Protein AF-0000000082580366 (afdb_homodimer)

Solvent-accessible surface area (backbone atoms only — not comparable to full-atom values): 41865 Å² total; per-residue (Å²): 128,85,72,83,56,50,36,91,82,82,45,85,49,39,70,76,28,39,69,46,73,71,41,41,62,80,38,43,42,49,57,52,48,48,53,41,66,76,30,74,81,52,41,62,34,44,25,29,49,98,80,37,29,71,76,24,22,39,44,43,58,66,50,45,62,44,51,72,36,92,59,24,64,63,44,41,71,34,72,93,58,31,52,48,36,58,82,58,56,37,89,53,13,65,39,53,67,83,49,51,69,69,55,42,35,43,37,29,50,75,54,60,41,63,51,31,36,39,25,20,56,96,63,21,65,41,29,45,45,45,27,48,56,49,34,45,52,48,32,51,48,51,54,52,51,54,52,52,51,54,53,36,52,52,52,50,51,53,52,48,53,53,49,51,51,53,49,52,51,50,29,51,50,35,42,52,50,17,51,52,34,37,52,49,15,53,54,39,33,52,49,18,51,50,40,33,53,38,27,52,51,38,39,50,35,32,51,51,35,36,52,37,34,52,49,39,47,53,39,40,52,52,42,52,53,43,42,53,51,41,49,52,40,35,52,52,37,41,52,37,38,53,52,38,47,51,43,37,51,53,35,44,54,45,40,54,52,37,48,52,36,42,51,52,36,54,52,43,40,50,49,42,34,49,47,20,54,48,42,28,50,53,18,52,51,40,33,51,53,17,58,73,52,48,84,82,13,52,70,46,35,52,51,20,51,49,45,27,53,51,20,51,50,39,35,53,42,35,53,51,39,53,53,36,43,52,49,39,50,52,44,43,52,51,40,43,54,37,37,54,52,40,48,53,38,40,53,51,39,45,53,37,36,50,52,40,49,54,40,45,53,53,43,52,52,40,44,50,51,39,48,52,38,34,53,51,34,41,51,34,26,52,49,36,43,53,42,30,52,51,41,34,52,52,19,54,51,37,37,52,46,16,54,52,34,37,50,51,17,50,50,36,40,53,49,22,52,49,51,54,50,52,50,52,52,49,53,51,52,58,69,74,85,128,86,71,84,56,50,36,91,85,83,44,84,49,38,71,76,30,40,69,47,74,73,41,41,62,81,38,46,43,49,57,51,48,48,53,42,65,77,30,74,81,52,41,62,34,43,24,29,51,99,80,35,30,70,76,25,22,40,44,43,58,67,48,45,61,43,50,71,35,91,60,24,64,61,44,42,69,34,73,94,58,31,52,47,37,58,81,56,56,36,87,56,13,65,40,54,66,83,50,51,68,69,55,43,33,45,36,30,50,77,53,60,41,65,50,33,36,38,24,21,57,97,65,22,64,42,30,45,44,46,27,46,57,50,36,46,52,48,31,52,48,51,55,53,50,54,52,51,51,55,54,34,52,51,53,51,50,52,52,49,51,53,49,51,53,53,50,50,51,50,30,48,50,35,40,53,51,17,51,51,35,38,51,49,15,54,52,40,32,51,48,17,51,50,40,33,53,40,28,50,52,37,39,50,33,33,50,51,36,39,52,36,34,52,50,39,47,53,39,41,52,51,44,52,53,45,44,53,50,40,49,52,40,35,53,51,38,42,52,36,37,52,52,37,47,52,42,37,51,52,36,44,54,44,40,54,52,38,47,51,37,42,50,50,36,54,54,44,40,51,50,43,34,50,46,21,52,49,43,29,49,52,18,51,51,41,34,52,55,17,58,74,52,48,81,80,13,54,70,47,34,53,51,19,50,50,44,26,53,52,21,52,50,39,34,52,42,33,52,52,39,54,53,36,43,51,50,39,48,54,44,43,52,50,39,43,54,37,37,54,52,39,48,53,38,40,52,51,39,44,52,37,35,51,50,41,48,55,40,44,55,53,42,52,52,40,43,51,52,39,48,52,37,33,54,52,36,43,52,33,28,52,50,35,45,53,40,29,52,52,42,34,51,51,19,54,52,37,37,52,47,16,54,51,35,37,51,51,17,50,52,36,41,53,49,23,53,50,50,54,49,51,50,52,52,51,53,51,52,57,71,74,85

Secondary structure (DSSP, 8-state):
----PPPTTS-S--TTTBS--EE-TTSBHHHHHHHHHH-TT--EEEEE-TTS-EEEEEEHHHHHHHHTSTTHHHHHH-TTT--BGGGG-B---EEETTS-HHHHHHHHHHTT-SSEEEEEETTEEEEEEEHHHHHHHHHHHHHHHHHHHHHHHHHHHHHHHHHHHHHHHHHHHHHHHHHHHHHHHHHHHHHHHHHHHHHHHHHHHHHHHHHHHHHHHHHHHHHHHHHHHHHHHHHHHHHHHHHHHHHHHHHHHHHHHHHHHHHHHHHHHHHHHHHHHHHHHHHHHHHHHHHHTGGGGHHHHHHHHHHHHHHHHHHHHHHHHHHHHHHHHHHHHHHHHHHHHHHHHHHHHHHHHHHHHHHHHHHHHHHHHHHHHHHHHHHHHHHHHHHHHHHHHHHHHHHHHHHHHHHHHHHHHHHHHHHHHHHHHHHHHHHH-/----PPPTTS-S--TTTBS--EE-TTSBHHHHHHHHHH-TT--EEEEE-TTS-EEEEEEHHHHHHHHTSTTHHHHHH-TTT--BGGGG-B---EEETTS-HHHHHHHHHHTT-SSEEEEEETTEEEEEEEHHHHHHHHHHHHHHHHHHHHHHHHHHHHHHHHHHHHHHHHHHHHHHHHHHHHHHHHHHHHHHHHHHHHHHHHHHHHHHHHHHHHHHHHHHHHHHHHHHHHHHHHHHHHHHHHHHHHHHHHHHHHHHHHHHHHHHHHHHHHHHHHHHHHHHHHHHHHHHHHHHTGGGGHHHHHHHHHHHHHHHHHHHHHHHHHHHHHHHHHHHHHHHHHHHHHHHHHHHHHHHHHHHHHHHHHHHHHHHHHHHHHHHHHHHHHHHHHHHHHHHHHHHHHHHHHHHHHHHHHHHHHHHHHHHHHHHHHHHHHHH-

Foldseek 3Di:
DDDQDQDPPPQSDDPDQFPDDADEQQDFLVVVQVSCVVDVLDFWHFYADPVQATPAIAGPVLSVVQVPPPCSVVQCPPPVRRDGCNVRGDHFFEDESPDDLVVVVVSCVVRVHDFWHFYDHPRHTTGTDGVVSNVVVVVVVVVVVVVVVVVVVVVVVVVLVVVLVVLLVVLVVLLVVLVVLLVVLVVLLVVLVVLLVVLVVLLVVLVVLLVVLVVLLVVLVVLLVVLVVLLVVLVVLLVVLVVLLVVLVVLLVVLVVQLVVLVVLLVVLVVQLVVLVVQLVVLVVQLVVLVVVPPVSPVSNVVSVVSNVVSVVSNVVSVVVNVVSVVSNVVSVVVSVVSVVSNVVSVVSNVVSVVSNVVSVVSNVVSVVSNVVSVVSSVVSVVSNVVSVVSSVVSVVSNVVSVVSNVVSVVSNVVSVVSSVVSVVVVVVVVVD/DDDQDQDPPPQSDDPDQFPDAAAEQQDFLVVVVVSCVVDVLDFWHFYADPVQAGPAIAGPVVSVVQVVPPCSVVQCPPPVRRDGCNVRGDHAFEDESPDDLVVVVVSCVVRVHDFWHFYDHPRHTTGTDGVVSNVVVVVVVVVVVVVVVVVVVVVVVVVLVVVLVVLLVVLVVLLVVLVVLLVVLVVLLVVLVVLLVVLVVLLVVLVVLLVVLVVLLVVLVVLLVVLVVLLVVLVVLLVVLVVLLVVLVVLLVVLVVQLVVLVVLLVVLVVQLVVLVVQLVVLVVQLVVLVVVPPVSPVSNVVSVVSNVVSVVSNVVSVVVNVVSVVSNVVSVVVSVVSVVSNVVSVVSNVVSVVSNVVSVVSNVVSVVSNVVSVVSSVVSVVSNVVSVVSSVVSVVSNVVSVVSNVVSVVSNVVSVVSSVVSVVVVVVVVVD

Organism: NCBI:txid68569

pLDDT: mean 87.56, std 10.37, range [31.95, 98.19]

Nearest PDB structures (foldseek):
  3ja6-assembly1_I  TM=5.878E-01  e=4.444E-10  Escherichia coli
  8bx8-assembly1_B  TM=5.494E-01  e=5.301E-03  Tetrahymena thermophila
  7k5b-assembly1_B  TM=5.494E-01  e=5.301E-03  Tetrahymena thermophila
  5nnv-assembly1_A  TM=3.875E-01  e=7.327E-03  Bacillus subtilis subsp. subtilis str. 168
  6h2f-assembly1_I  TM=3.857E-01  e=1.587E-01  Aeromonas hydrophila subsp. hydrophila AL09-71

InterPro domains:
  IPR000644 CBS domain [PS51371] (13-75)
  IPR004089 Methyl-accepting chemotaxis protein (MCP) signalling domain [PF00015] (233-394)
  IPR004089 Methyl-accepting chemotaxis protein (MCP) signalling domain [PS50111] (177-406)
  IPR004089 Methyl-accepting chemotaxis protein (MCP) signalling domain [SM00283] (173-427)
  IPR004090 Chemotaxis methyl-accepting receptor [PR00260] (194-223)
  IPR004090 Chemotaxis methyl-accepting receptor [PR00260] (271-298)
  IPR004090 Chemotaxis methyl-accepting receptor [PR00260] (300-329)
  IPR046342 CBS domain superfamily [SSF54631] (19-110)

Radius of gyration: 83.17 Å; Cα contacts (8 Å, |Δi|>4): 1215; chains: 2; bounding box: 39×251×128 Å

Structure (mmCIF, N/CA/C/O backbone):
data_AF-0000000082580366-model_v1
#
loop_
_entity.id
_entity.type
_entity.pdbx_description
1 polymer 'Methyl-accepting chemotaxis protein'
#
loop_
_atom_site.group_PDB
_atom_site.id
_atom_site.type_symbol
_atom_site.label_atom_id
_atom_site.label_alt_id
_atom_site.label_comp_id
_atom_site.label_asym_id
_atom_site.label_entity_id
_atom_site.label_seq_id
_atom_site.pdbx_PDB_ins_code
_atom_site.Cartn_x
_atom_site.Cartn_y
_atom_site.Cartn_z
_atom_site.occupancy
_atom_site.B_iso_or_equiv
_atom_site.auth_seq_id
_atom_site.auth_comp_id
_atom_site.auth_asym_id
_atom_site.auth_atom_id
_atom_site.pdbx_PDB_model_num
ATOM 1 N N . MET A 1 1 ? 9.812 87.25 52.281 1 31.95 1 MET A N 1
ATOM 2 C CA . MET A 1 1 ? 9.312 86.625 51.062 1 31.95 1 MET A CA 1
ATOM 3 C C . MET A 1 1 ? 8.68 85.25 51.375 1 31.95 1 MET A C 1
ATOM 5 O O . MET A 1 1 ? 9.367 84.312 51.812 1 31.95 1 MET A O 1
ATOM 9 N N . ALA A 1 2 ? 7.469 85.25 51.719 1 40.5 2 ALA A N 1
ATOM 10 C CA . ALA A 1 2 ? 6.949 84.062 52.406 1 40.5 2 ALA A CA 1
ATOM 11 C C . ALA A 1 2 ? 7 82.875 51.469 1 40.5 2 ALA A C 1
ATOM 13 O O . ALA A 1 2 ? 6.73 83 50.281 1 40.5 2 ALA A O 1
ATOM 14 N N . ASP A 1 3 ? 7.773 81.875 51.781 1 36.34 3 ASP A N 1
ATOM 15 C CA . ASP A 1 3 ? 8.094 80.562 51.188 1 36.34 3 ASP A CA 1
ATOM 16 C C . ASP A 1 3 ? 6.832 79.812 50.812 1 36.34 3 ASP A C 1
ATOM 18 O O . ASP A 1 3 ? 5.949 79.562 51.625 1 36.34 3 ASP A O 1
ATOM 22 N N . PRO A 1 4 ? 6.461 79.812 49.594 1 43.59 4 PRO A N 1
ATOM 23 C CA . PRO A 1 4 ? 5.246 79.125 49.094 1 43.59 4 PRO A CA 1
ATOM 24 C C . PRO A 1 4 ? 5.199 77.625 49.5 1 43.59 4 PRO A C 1
ATOM 26 O O . PRO A 1 4 ? 4.477 76.875 48.875 1 43.59 4 PRO A O 1
ATOM 29 N N . SER A 1 5 ? 6.16 77.25 50.281 1 42.69 5 SER A N 1
ATOM 30 C CA . SER A 1 5 ? 6.238 75.812 50.562 1 42.69 5 SER A CA 1
ATOM 31 C C . SER A 1 5 ? 4.98 75.312 51.25 1 42.69 5 SER A C 1
ATOM 33 O O . SER A 1 5 ? 4.434 75.938 52.125 1 42.69 5 SER A O 1
ATOM 35 N N . PRO A 1 6 ? 4.383 74.188 50.625 1 45.28 6 PRO A N 1
ATOM 36 C CA . PRO A 1 6 ? 3.186 73.625 51.25 1 45.28 6 PRO A CA 1
ATOM 37 C C . PRO A 1 6 ? 3.346 73.438 52.75 1 45.28 6 PRO A C 1
ATOM 39 O O . PRO A 1 6 ? 4.465 73.25 53.25 1 45.28 6 PRO A O 1
ATOM 42 N N . ALA A 1 7 ? 2.488 73.875 53.406 1 47.66 7 ALA A N 1
ATOM 43 C CA . ALA A 1 7 ? 2.518 73.562 54.844 1 47.66 7 ALA A CA 1
ATOM 44 C C . ALA A 1 7 ? 2.705 72.062 55.062 1 47.66 7 ALA A C 1
ATOM 46 O O . ALA A 1 7 ? 2.312 71.25 54.219 1 47.66 7 ALA A O 1
ATOM 47 N N . PRO A 1 8 ? 3.488 71.625 55.844 1 42.88 8 PRO A N 1
ATOM 48 C CA . PRO A 1 8 ? 3.973 70.25 56.031 1 42.88 8 PRO A CA 1
ATOM 49 C C . PRO A 1 8 ? 2.846 69.188 56.062 1 42.88 8 PRO A C 1
ATOM 51 O O . PRO A 1 8 ? 3.102 68 55.938 1 42.88 8 PRO A O 1
ATOM 54 N N . GLY A 1 9 ? 1.505 69.562 56.344 1 41.97 9 GLY A N 1
ATOM 55 C CA . GLY A 1 9 ? 0.44 68.625 56.656 1 41.97 9 GLY A CA 1
ATOM 56 C C . GLY A 1 9 ? -0.508 68.375 55.531 1 41.97 9 GLY A C 1
ATOM 57 O O . GLY A 1 9 ? -1.631 67.875 55.719 1 41.97 9 GLY A O 1
ATOM 58 N N . GLY A 1 10 ? -0.151 68.062 54.188 1 47.34 10 GLY A N 1
ATOM 59 C CA . GLY A 1 10 ? -0.823 67.625 52.969 1 47.34 10 GLY A CA 1
ATOM 60 C C . GLY A 1 10 ? -1.481 68.75 52.219 1 47.34 10 GLY A C 1
ATOM 61 O O . GLY A 1 10 ? -2.115 68.562 51.188 1 47.34 10 GLY A O 1
ATOM 62 N N . THR A 1 11 ? -1.849 69.812 52.875 1 58.03 11 THR A N 1
ATOM 63 C CA . THR A 1 11 ? -2.631 70.875 52.219 1 58.03 11 THR A CA 1
ATOM 64 C C . THR A 1 11 ? -1.725 71.812 51.406 1 58.03 11 THR A C 1
ATOM 66 O O . THR A 1 11 ? -0.578 72 51.781 1 58.03 11 THR A O 1
ATOM 69 N N . TRP A 1 12 ? -1.909 71.875 50.156 1 65.19 12 TRP A N 1
ATOM 70 C CA . TRP A 1 12 ? -1.216 72.812 49.281 1 65.19 12 TRP A CA 1
ATOM 71 C C . TRP A 1 12 ? -1.374 74.25 49.781 1 65.19 12 TRP A C 1
ATOM 73 O O . TRP A 1 12 ? -0.834 75.188 49.156 1 65.19 12 TRP A O 1
ATOM 83 N N . LEU A 1 13 ? -1.923 74.375 50.938 1 77 13 LEU A N 1
ATOM 84 C CA . LEU A 1 13 ? -2.188 75.688 51.469 1 77 13 LEU A CA 1
ATOM 85 C C . LEU A 1 13 ? -1.105 76.125 52.438 1 77 13 LEU A C 1
ATOM 87 O O . LEU A 1 13 ? -0.626 75.312 53.25 1 77 13 LEU A O 1
ATOM 91 N N . THR A 1 14 ? -0.746 77.375 52.406 1 77.06 14 THR A N 1
ATOM 92 C CA . THR A 1 14 ? 0.197 77.875 53.375 1 77.06 14 THR A CA 1
ATOM 93 C C . THR A 1 14 ? -0.518 78.312 54.656 1 77.06 14 THR A C 1
ATOM 95 O O . THR A 1 14 ? -1.744 78.438 54.688 1 77.06 14 THR A O 1
ATOM 98 N N . GLU A 1 15 ? 0.179 78.5 55.719 1 77.12 15 GLU A N 1
ATOM 99 C CA . GLU A 1 15 ? -0.381 78.875 57.031 1 77.12 15 GLU A CA 1
ATOM 100 C C . GLU A 1 15 ? -1.103 80.25 56.906 1 77.12 15 GLU A C 1
ATOM 102 O O . GLU A 1 15 ? -2.125 80.438 57.562 1 77.12 15 GLU A O 1
ATOM 107 N N . ARG A 1 16 ? -0.584 81.062 56.156 1 77.31 16 ARG A N 1
ATOM 108 C CA . ARG A 1 16 ? -1.169 82.438 56 1 77.31 16 ARG A CA 1
ATOM 109 C C . ARG A 1 16 ? -2.523 82.312 55.312 1 77.31 16 ARG A C 1
ATOM 111 O O . ARG A 1 16 ? -3.395 83.188 55.531 1 77.31 16 ARG A O 1
ATOM 118 N N . GLU A 1 17 ? -2.594 81.438 54.5 1 85 17 GLU A N 1
ATOM 119 C CA . GLU A 1 17 ? -3.834 81.25 53.75 1 85 17 GLU A CA 1
ATOM 120 C C . GLU A 1 17 ? -4.906 80.562 54.594 1 85 17 GLU A C 1
ATOM 122 O O . GLU A 1 17 ? -6.102 80.75 54.375 1 85 17 GLU A O 1
ATOM 127 N N . LEU A 1 18 ? -4.41 79.875 55.531 1 87.56 18 LEU A N 1
ATOM 128 C CA . LEU A 1 18 ? -5.32 79.25 56.469 1 87.56 18 LEU A CA 1
ATOM 129 C C . LEU A 1 18 ? -5.785 80.188 57.531 1 87.56 18 LEU A C 1
ATOM 131 O O . LEU A 1 18 ? -4.996 81 58.031 1 87.56 18 LEU A O 1
ATOM 135 N N . ASN A 1 19 ? -6.977 80.125 57.812 1 84.44 19 ASN A N 1
ATOM 136 C CA . ASN A 1 19 ? -7.57 81 58.844 1 84.44 19 ASN A CA 1
ATOM 137 C C . ASN A 1 19 ? -7.387 82.5 58.5 1 84.44 19 ASN A C 1
ATOM 139 O O . ASN A 1 19 ? -6.809 83.25 59.281 1 84.44 19 ASN A O 1
ATOM 143 N N . PRO A 1 20 ? -7.852 82.875 57.375 1 89.31 20 PRO A N 1
ATOM 144 C CA . PRO A 1 20 ? -7.695 84.25 56.906 1 89.31 20 PRO A CA 1
ATOM 145 C C . PRO A 1 20 ? -8.492 85.25 57.719 1 89.31 20 PRO A C 1
ATOM 147 O O . PRO A 1 20 ? -9.398 84.875 58.469 1 89.31 20 PRO A O 1
ATOM 150 N N . PRO A 1 21 ? -8.039 86.5 57.625 1 92.06 21 PRO A N 1
ATOM 151 C CA . PRO A 1 21 ? -8.906 87.5 58.25 1 92.06 21 PRO A CA 1
ATOM 152 C C . PRO A 1 21 ? -10.297 87.562 57.625 1 92.06 21 PRO A C 1
ATOM 154 O O . PRO A 1 21 ? -10.453 87.375 56.406 1 92.06 21 PRO A O 1
ATOM 157 N N . LEU A 1 22 ? -11.305 87.75 58.5 1 94.25 22 LEU A N 1
ATOM 158 C CA . LEU A 1 22 ? -12.703 87.75 58.094 1 94.25 22 LEU A CA 1
ATOM 159 C C . LEU A 1 22 ? -13.391 89.062 58.469 1 94.25 22 LEU A C 1
ATOM 161 O O . LEU A 1 22 ? -12.969 89.688 59.438 1 94.25 22 LEU A O 1
ATOM 165 N N . LEU A 1 23 ? -14.266 89.375 57.656 1 94.81 23 LEU A N 1
ATOM 166 C CA . LEU A 1 23 ? -15.109 90.5 57.969 1 94.81 23 LEU A CA 1
ATOM 167 C C . LEU A 1 23 ? -16.578 90.125 58 1 94.81 23 LEU A C 1
ATOM 169 O O . LEU A 1 23 ? -16.953 89.062 57.406 1 94.81 23 LEU A O 1
ATOM 173 N N . THR A 1 24 ? -17.344 90.812 58.719 1 93.81 24 THR A N 1
ATOM 174 C CA . THR A 1 24 ? -18.797 90.688 58.688 1 93.81 24 THR A CA 1
ATOM 175 C C . THR A 1 24 ? -19.469 91.875 58 1 93.81 24 THR A C 1
ATOM 177 O O . THR A 1 24 ? -18.812 92.875 57.719 1 93.81 24 THR A O 1
ATOM 180 N N . LEU A 1 25 ? -20.703 91.812 57.781 1 91.19 25 LEU A N 1
ATOM 181 C CA . LEU A 1 25 ? -21.438 92.875 57.094 1 91.19 25 LEU A CA 1
ATOM 182 C C . LEU A 1 25 ? -21.516 94.125 57.938 1 91.19 25 LEU A C 1
ATOM 184 O O . LEU A 1 25 ? -21.781 95.188 57.406 1 91.19 25 LEU A O 1
ATOM 188 N N . THR A 1 26 ? -21.203 93.938 59.219 1 87.5 26 THR A N 1
ATOM 189 C CA . THR A 1 26 ? -21.328 95.062 60.125 1 87.5 26 THR A CA 1
ATOM 190 C C . THR A 1 26 ? -19.984 95.75 60.281 1 87.5 26 THR A C 1
ATOM 192 O O . THR A 1 26 ? -19.922 96.875 60.875 1 87.5 26 THR A O 1
ATOM 195 N N . ASP A 1 27 ? -19.031 95.188 59.812 1 90.5 27 ASP A N 1
ATOM 196 C CA . ASP A 1 27 ? -17.719 95.812 59.906 1 90.5 27 ASP A CA 1
ATOM 197 C C . ASP A 1 27 ? -17.641 97.062 59.031 1 90.5 27 ASP A C 1
ATOM 199 O O . ASP A 1 27 ? -18.422 97.25 58.094 1 90.5 27 ASP A O 1
ATOM 203 N N . THR A 1 28 ? -16.781 98 59.375 1 86.19 28 THR A N 1
ATOM 204 C CA . THR A 1 28 ? -16.625 99.25 58.656 1 86.19 28 THR A CA 1
ATOM 205 C C . THR A 1 28 ? -15.578 99.125 57.562 1 86.19 28 THR A C 1
ATOM 207 O O . THR A 1 28 ? -14.742 98.188 57.594 1 86.19 28 THR A O 1
ATOM 210 N N . MET A 1 29 ? -15.609 100 56.656 1 87.12 29 MET A N 1
ATOM 211 C CA . MET A 1 29 ? -14.633 100 55.594 1 87.12 29 MET A CA 1
ATOM 212 C C . MET A 1 29 ? -13.242 100.375 56.094 1 87.12 29 MET A C 1
ATOM 214 O O . MET A 1 29 ? -12.234 99.938 55.531 1 87.12 29 MET A O 1
ATOM 218 N N . TRP A 1 30 ? -13.227 100.938 57.188 1 82.75 30 TRP A N 1
ATOM 219 C CA . TRP A 1 30 ? -11.938 101.312 57.812 1 82.75 30 TRP A CA 1
ATOM 220 C C . TRP A 1 30 ? -11.227 100 58.281 1 82.75 30 TRP A C 1
ATOM 222 O O . TRP A 1 30 ? -10.016 99.875 58.094 1 82.75 30 TRP A O 1
ATOM 232 N N . ARG A 1 31 ? -12.016 99.188 58.812 1 88.12 31 ARG A N 1
ATOM 233 C CA . ARG A 1 31 ? -11.438 97.938 59.25 1 88.12 31 ARG A CA 1
ATOM 234 C C . ARG A 1 31 ? -10.898 97.125 58.062 1 88.12 31 ARG A C 1
ATOM 236 O O . ARG A 1 31 ? -9.828 96.562 58.125 1 88.12 31 ARG A O 1
ATOM 243 N N . ALA A 1 32 ? -11.68 97.188 57.062 1 89.31 32 ALA A N 1
ATOM 244 C CA . ALA A 1 32 ? -11.219 96.562 55.812 1 89.31 32 ALA A CA 1
ATOM 245 C C . ALA A 1 32 ? -9.922 97.188 55.312 1 89.31 32 ALA A C 1
ATOM 247 O O . ALA A 1 32 ? -8.984 96.438 54.969 1 89.31 32 ALA A O 1
ATOM 248 N N . ALA A 1 33 ? -9.852 98.375 55.281 1 84 33 ALA A N 1
ATOM 249 C CA . ALA A 1 33 ? -8.664 99.125 54.812 1 84 33 ALA A CA 1
ATOM 250 C C . ALA A 1 33 ? -7.457 98.75 55.688 1 84 33 ALA A C 1
ATOM 252 O O . ALA A 1 33 ? -6.34 98.625 55.188 1 84 33 ALA A O 1
ATOM 253 N N . GLU A 1 34 ? -7.711 98.625 56.906 1 86 34 GLU A N 1
ATOM 254 C CA . GLU A 1 34 ? -6.633 98.25 57.844 1 86 34 GLU A CA 1
ATOM 255 C C . GLU A 1 34 ? -6.098 96.875 57.531 1 86 34 GLU A C 1
ATOM 257 O O . GLU A 1 34 ? -4.883 96.625 57.562 1 86 34 GLU A O 1
ATOM 262 N N . LEU A 1 35 ? -7.012 96.125 57.281 1 89 35 LEU A N 1
ATOM 263 C CA . LEU A 1 35 ? -6.602 94.75 57 1 89 35 LEU A CA 1
ATOM 264 C C . LEU A 1 35 ? -5.734 94.688 55.719 1 89 35 LEU A C 1
ATOM 266 O O . LEU A 1 35 ? -4.684 94.062 55.719 1 89 35 LEU A O 1
ATOM 270 N N . PHE A 1 36 ? -6.16 95.375 54.719 1 87.75 36 PHE A N 1
ATOM 271 C CA . PHE A 1 36 ? -5.414 95.375 53.469 1 87.75 36 PHE A CA 1
ATOM 272 C C . PHE A 1 36 ? -4.102 96.125 53.625 1 87.75 36 PHE A C 1
ATOM 274 O O . PHE A 1 36 ? -3.109 95.812 52.969 1 87.75 36 PHE A O 1
ATOM 281 N N . GLY A 1 37 ? -4.086 97 54.469 1 80.38 37 GLY A N 1
ATOM 282 C CA . GLY A 1 37 ? -2.879 97.812 54.719 1 80.38 37 GLY A CA 1
ATOM 283 C C . GLY A 1 37 ? -1.826 97 55.469 1 80.38 37 GLY A C 1
ATOM 284 O O . GLY A 1 37 ? -0.627 97.188 55.25 1 80.38 37 GLY A O 1
ATOM 285 N N . ASN A 1 38 ? -2.268 96.125 56.344 1 84.06 38 ASN A N 1
ATOM 286 C CA . ASN A 1 38 ? -1.361 95.375 57.219 1 84.06 38 ASN A CA 1
ATOM 287 C C . ASN A 1 38 ? -0.669 94.25 56.438 1 84.06 38 ASN A C 1
ATOM 289 O O . ASN A 1 38 ? 0.418 93.812 56.812 1 84.06 38 ASN A O 1
ATOM 293 N N . ASP A 1 39 ? -1.327 93.938 55.406 1 84.69 39 ASP A N 1
ATOM 294 C CA . ASP A 1 39 ? -0.772 92.812 54.625 1 84.69 39 ASP A CA 1
ATOM 295 C C . ASP A 1 39 ? -0.813 93.125 53.125 1 84.69 39 ASP A C 1
ATOM 297 O O . ASP A 1 39 ? -1.855 93 52.5 1 84.69 39 ASP A O 1
ATOM 301 N N . PRO A 1 40 ? 0.337 93.438 52.594 1 80.38 40 PRO A N 1
ATOM 302 C CA . PRO A 1 40 ? 0.379 93.812 51.188 1 80.38 40 PRO A CA 1
ATOM 303 C C . PRO A 1 40 ? 0.025 92.625 50.219 1 80.38 40 PRO A C 1
ATOM 305 O O . PRO A 1 40 ? -0.285 92.875 49.062 1 80.38 40 PRO A O 1
ATOM 308 N N . GLU A 1 41 ? -0.017 91.5 50.719 1 82.38 41 GLU A N 1
ATOM 309 C CA . GLU A 1 41 ? -0.307 90.375 49.875 1 82.38 41 GLU A CA 1
ATOM 310 C C . GLU A 1 41 ? -1.79 90 49.906 1 82.38 41 GLU A C 1
ATOM 312 O O . GLU A 1 41 ? -2.266 89.188 49.094 1 82.38 41 GLU A O 1
ATOM 317 N N . LEU A 1 42 ? -2.467 90.562 50.844 1 87.62 42 LEU A N 1
ATOM 318 C CA . LEU A 1 42 ? -3.895 90.312 50.969 1 87.62 42 LEU A CA 1
ATOM 319 C C . LEU A 1 42 ? -4.684 91 49.844 1 87.62 42 LEU A C 1
ATOM 321 O O . LEU A 1 42 ? -4.57 92.188 49.656 1 87.62 42 LEU A O 1
ATOM 325 N N . ARG A 1 43 ? -5.406 90.125 49.062 1 90.19 43 ARG A N 1
ATOM 326 C CA . ARG A 1 43 ? -6.121 90.688 47.938 1 90.19 43 ARG A CA 1
ATOM 327 C C . ARG A 1 43 ? -7.629 90.625 48.125 1 90.19 43 ARG A C 1
ATOM 329 O O . ARG A 1 43 ? -8.398 91.25 47.438 1 90.19 43 ARG A O 1
ATOM 336 N N . LEU A 1 44 ? -7.996 89.75 48.938 1 93.12 44 LEU A N 1
ATOM 337 C CA . LEU A 1 44 ? -9.414 89.562 49.25 1 93.12 44 LEU A CA 1
ATOM 338 C C . LEU A 1 44 ? -9.641 89.25 50.719 1 93.12 44 LEU A C 1
ATOM 340 O O . LEU A 1 44 ? -8.766 88.688 51.344 1 93.12 44 LEU A O 1
ATOM 344 N N . VAL A 1 45 ? -10.727 89.688 51.25 1 94.81 45 VAL A N 1
ATOM 345 C CA . VAL A 1 45 ? -11.18 89.312 52.562 1 94.81 45 VAL A CA 1
ATOM 346 C C . VAL A 1 45 ? -12.602 88.812 52.5 1 94.81 45 VAL A C 1
ATOM 348 O O . VAL A 1 45 ? -13.508 89.438 52 1 94.81 45 VAL A O 1
ATOM 351 N N . ALA A 1 46 ? -12.742 87.625 53.031 1 96.31 46 ALA A N 1
ATOM 352 C CA . ALA A 1 46 ? -14.047 87 52.969 1 96.31 46 ALA A CA 1
ATOM 353 C C . ALA A 1 46 ? -15.016 87.625 53.969 1 96.31 46 ALA A C 1
ATOM 355 O O . ALA A 1 46 ? -14.625 88 55.094 1 96.31 46 ALA A O 1
ATOM 356 N N . ILE A 1 47 ? -16.188 87.812 53.469 1 96.56 47 ILE A N 1
ATOM 357 C CA . ILE A 1 47 ? -17.281 88.25 54.344 1 96.56 47 ILE A CA 1
ATOM 358 C C . ILE A 1 47 ? -18.109 87.062 54.75 1 96.56 47 ILE A C 1
ATOM 360 O O . ILE A 1 47 ? -18.547 86.25 53.938 1 96.56 47 ILE A O 1
ATOM 364 N N . VAL A 1 48 ? -18.266 86.938 56.031 1 96.38 48 VAL A N 1
ATOM 365 C CA . VAL A 1 48 ? -18.938 85.75 56.5 1 96.38 48 VAL A CA 1
ATOM 366 C C . VAL A 1 48 ? -20.188 86.125 57.281 1 96.38 48 VAL A C 1
ATOM 368 O O . VAL A 1 48 ? -20.297 87.25 57.781 1 96.38 48 VAL A O 1
ATOM 371 N N . ASP A 1 49 ? -21.047 85.188 57.312 1 94.44 49 ASP A N 1
ATOM 372 C CA . ASP A 1 49 ? -22.219 85.375 58.156 1 94.44 49 ASP A CA 1
ATOM 373 C C . ASP A 1 49 ? -21.953 84.875 59.594 1 94.44 49 ASP A C 1
ATOM 375 O O . ASP A 1 49 ? -20.797 84.625 59.938 1 94.44 49 ASP A O 1
ATOM 379 N N . GLU A 1 50 ? -23.031 84.875 60.438 1 91.62 50 GLU A N 1
ATOM 380 C CA . GLU A 1 50 ? -22.906 84.5 61.844 1 91.62 50 GLU A CA 1
ATOM 381 C C . GLU A 1 50 ? -22.438 83.062 62 1 91.62 50 GLU A C 1
ATOM 383 O O . GLU A 1 50 ? -21.859 82.75 63.031 1 91.62 50 GLU A O 1
ATOM 388 N N . ARG A 1 51 ? -22.625 82.25 61.031 1 93.38 51 ARG A N 1
ATOM 389 C CA . ARG A 1 51 ? -22.25 80.875 61.125 1 93.38 51 ARG A CA 1
ATOM 390 C C . ARG A 1 51 ? -20.906 80.625 60.438 1 93.38 51 ARG A C 1
ATOM 392 O O . ARG A 1 51 ? -20.484 79.438 60.281 1 93.38 51 ARG A O 1
ATOM 399 N N . GLY A 1 52 ? -20.297 81.562 59.875 1 92.81 52 GLY A N 1
ATOM 400 C CA . GLY A 1 52 ? -18.984 81.438 59.25 1 92.81 52 GLY A CA 1
ATOM 401 C C . GLY A 1 52 ? -19.094 81.062 57.75 1 92.81 52 GLY A C 1
ATOM 402 O O . GLY A 1 52 ? -18.109 80.625 57.156 1 92.81 52 GLY A O 1
ATOM 403 N N . ARG A 1 53 ? -20.328 81.188 57.312 1 95.75 53 ARG A N 1
ATOM 404 C CA . ARG A 1 53 ? -20.516 80.875 55.906 1 95.75 53 ARG A CA 1
ATOM 405 C C . ARG A 1 53 ? -20.172 82.125 55.031 1 95.75 53 ARG A C 1
ATOM 407 O O . ARG A 1 53 ? -20.469 83.25 55.406 1 95.75 53 ARG A O 1
ATOM 414 N N . PRO A 1 54 ? -19.5 81.75 53.875 1 95.81 54 PRO A N 1
ATOM 415 C CA . PRO A 1 54 ? -19.094 82.875 53.031 1 95.81 54 PRO A CA 1
ATOM 416 C C . PRO A 1 54 ? -20.281 83.562 52.344 1 95.81 54 PRO A C 1
ATOM 418 O O . PRO A 1 54 ? -21.156 82.875 51.812 1 95.81 54 PRO A O 1
ATOM 421 N N . LEU A 1 55 ? -20.328 84.875 52.375 1 94.88 55 LEU A N 1
ATOM 422 C CA . LEU A 1 55 ? -21.344 85.688 51.75 1 94.88 55 LEU A CA 1
ATOM 423 C C . LEU A 1 55 ? -20.766 86.438 50.531 1 94.88 55 LEU A C 1
ATOM 425 O O . LEU A 1 55 ? -21.516 86.938 49.688 1 94.88 55 LEU A O 1
ATOM 429 N N . GLY A 1 56 ? -19.609 86.375 50.469 1 95 56 GLY A N 1
ATOM 430 C CA . GLY A 1 56 ? -18.844 87.125 49.438 1 95 56 GLY A CA 1
ATOM 431 C C . GLY A 1 56 ? -17.5 87.562 49.938 1 95 56 GLY A C 1
ATOM 432 O O . GLY A 1 56 ? -16.938 87 50.906 1 95 56 GLY A O 1
ATOM 433 N N . ALA A 1 57 ? -16.938 88.562 49.219 1 96 57 ALA A N 1
ATOM 434 C CA . ALA A 1 57 ? -15.633 89.062 49.625 1 96 57 ALA A CA 1
ATOM 435 C C . ALA A 1 57 ? -15.531 90.562 49.312 1 96 57 ALA A C 1
ATOM 437 O O . ALA A 1 57 ? -16.297 91.062 48.5 1 96 57 ALA A O 1
ATOM 438 N N . ILE A 1 58 ? -14.719 91.25 50.031 1 93.75 58 ILE A N 1
ATOM 439 C CA . ILE A 1 58 ? -14.258 92.562 49.656 1 93.75 58 ILE A CA 1
ATOM 440 C C . ILE A 1 58 ? -12.859 92.5 49.031 1 93.75 58 ILE A C 1
ATOM 442 O O . ILE A 1 58 ? -12 91.75 49.562 1 93.75 58 ILE A O 1
ATOM 446 N N . PHE A 1 59 ? -12.734 93.188 47.969 1 91.94 59 PHE A N 1
ATOM 447 C CA . PHE A 1 59 ? -11.461 93.125 47.281 1 91.94 59 PHE A CA 1
ATOM 448 C C . PHE A 1 59 ? -10.617 94.375 47.562 1 91.94 59 PHE A C 1
ATOM 450 O O . PHE A 1 59 ? -11.164 95.5 47.781 1 91.94 59 PHE A O 1
ATOM 457 N N . GLU A 1 60 ? -9.414 94.062 47.531 1 88.38 60 GLU A N 1
ATOM 458 C CA . GLU A 1 60 ? -8.477 95.125 47.781 1 88.38 60 GLU A CA 1
ATOM 459 C C . GLU A 1 60 ? -8.68 96.312 46.781 1 88.38 60 GLU A C 1
ATOM 461 O O . GLU A 1 60 ? -8.609 97.438 47.125 1 88.38 60 GLU A O 1
ATOM 466 N N . LYS A 1 61 ? -8.977 96.062 45.531 1 84.19 61 LYS A N 1
ATOM 467 C CA . LYS A 1 61 ? -9.125 97.062 44.469 1 84.19 61 LYS A CA 1
ATOM 468 C C . LYS A 1 61 ? -10.289 98 44.781 1 84.19 61 LYS A C 1
ATOM 470 O O . LYS A 1 61 ? -10.258 99.188 44.406 1 84.19 61 LYS A O 1
ATOM 475 N N . ASP A 1 62 ? -11.227 97.5 45.438 1 82.88 62 ASP A N 1
ATOM 476 C CA . ASP A 1 62 ? -12.383 98.312 45.781 1 82.88 62 ASP A CA 1
ATOM 477 C C . ASP A 1 62 ? -12.039 99.25 46.906 1 82.88 62 ASP A C 1
ATOM 479 O O . ASP A 1 62 ? -12.539 100.375 46.938 1 82.88 62 ASP A O 1
ATOM 483 N N . VAL A 1 63 ? -11.18 98.812 47.75 1 80.44 63 VAL A N 1
ATOM 484 C CA . VAL A 1 63 ? -10.758 99.688 48.875 1 80.44 63 VAL A CA 1
ATOM 485 C C . VAL A 1 63 ? -9.727 100.688 48.406 1 80.44 63 VAL A C 1
ATOM 487 O O . VAL A 1 63 ? -9.734 101.875 48.844 1 80.44 63 VAL A O 1
ATOM 490 N N . ARG A 1 64 ? -8.953 100.25 47.5 1 77.94 64 ARG A N 1
ATOM 491 C CA . ARG A 1 64 ? -7.941 101.125 46.938 1 77.94 64 ARG A CA 1
ATOM 492 C C . ARG A 1 64 ? -8.578 102.375 46.312 1 77.94 64 ARG A C 1
ATOM 494 O O . ARG A 1 64 ? -8.062 103.5 46.438 1 77.94 64 ARG A O 1
ATOM 501 N N . ARG A 1 65 ? -9.57 102.188 45.656 1 74.38 65 ARG A N 1
ATOM 502 C CA . ARG A 1 65 ? -10.258 103.25 45 1 74.38 65 ARG A CA 1
ATOM 503 C C . ARG A 1 65 ? -10.695 104.375 46 1 74.38 65 ARG A C 1
ATOM 505 O O . ARG A 1 65 ? -10.672 105.562 45.688 1 74.38 65 ARG A O 1
ATOM 512 N N . LEU A 1 66 ? -10.883 103.875 47.094 1 71.56 66 LEU A N 1
ATOM 513 C CA . LEU A 1 66 ? -11.336 104.812 48.125 1 71.56 66 LEU A CA 1
ATOM 514 C C . LEU A 1 66 ? -10.156 105.5 48.75 1 71.56 66 LEU A C 1
ATOM 516 O O . LEU A 1 66 ? -10.273 106.688 49.094 1 71.56 66 LEU A O 1
ATOM 520 N N . LEU A 1 67 ? -9.07 104.875 48.781 1 70 67 LEU A N 1
ATOM 521 C CA . LEU A 1 67 ? -7.898 105.438 49.438 1 70 67 LEU A CA 1
ATOM 522 C C . LEU A 1 67 ? -7.18 106.438 48.5 1 70 67 LEU A C 1
ATOM 524 O O . LEU A 1 67 ? -6.434 107.312 48.969 1 70 67 LEU A O 1
ATOM 528 N N . LEU A 1 68 ? -7.359 106.25 47.219 1 65.75 68 LEU A N 1
ATOM 529 C CA . LEU A 1 68 ? -6.703 107.125 46.25 1 65.75 68 LEU A CA 1
ATOM 530 C C . LEU A 1 68 ? -7.406 108.438 46.156 1 65.75 68 LEU A C 1
ATOM 532 O O . LEU A 1 68 ? -6.859 109.438 45.594 1 65.75 68 LEU A O 1
ATOM 536 N N . ASN A 1 69 ? -8.492 108.562 46.812 1 62.72 69 ASN A N 1
ATOM 537 C CA . ASN A 1 69 ? -9.18 109.812 46.906 1 62.72 69 ASN A CA 1
ATOM 538 C C . ASN A 1 69 ? -8.57 110.688 48 1 62.72 69 ASN A C 1
ATOM 540 O O . ASN A 1 69 ? -8.344 110.25 49.125 1 62.72 69 ASN A O 1
ATOM 544 N N . PRO A 1 70 ? -7.969 111.875 47.688 1 61.47 70 PRO A N 1
ATOM 545 C CA . PRO A 1 70 ? -7.301 112.75 48.656 1 61.47 70 PRO A CA 1
ATOM 546 C C . PRO A 1 70 ? -8.086 112.875 49.969 1 61.47 70 PRO A C 1
ATOM 548 O O . PRO A 1 70 ? -7.5 113.125 51 1 61.47 70 PRO A O 1
ATOM 551 N N . PHE A 1 71 ? -9.406 112.812 49.844 1 61.66 71 PHE A N 1
ATOM 552 C CA . PHE A 1 71 ? -10.227 113 51.031 1 61.66 71 PHE A CA 1
ATOM 553 C C . PHE A 1 71 ? -10.617 111.625 51.594 1 61.66 71 PHE A C 1
ATOM 555 O O . PHE A 1 71 ? -11.445 111.5 52.5 1 61.66 71 PHE A O 1
ATOM 562 N N . GLY A 1 72 ? -10.102 110.625 51.094 1 59.66 72 GLY A N 1
ATOM 563 C CA . GLY A 1 72 ? -10.531 109.25 51.375 1 59.66 72 GLY A CA 1
ATOM 564 C C . GLY A 1 72 ? -10.281 108.875 52.812 1 59.66 72 GLY A C 1
ATOM 565 O O . GLY A 1 72 ? -11.156 108.25 53.438 1 59.66 72 GLY A O 1
ATOM 566 N N . HIS A 1 73 ? -9.203 109.188 53.25 1 61.84 73 HIS A N 1
ATOM 567 C CA . HIS A 1 73 ? -8.891 108.812 54.625 1 61.84 73 HIS A CA 1
ATOM 568 C C . HIS A 1 73 ? -9.875 109.5 55.594 1 61.84 73 HIS A C 1
ATOM 570 O O . HIS A 1 73 ? -10.328 108.875 56.531 1 61.84 73 HIS A O 1
ATOM 576 N N . ALA A 1 74 ? -10.094 110.688 55.25 1 60.28 74 ALA A N 1
ATOM 577 C CA . ALA A 1 74 ? -11 111.438 56.125 1 60.28 74 ALA A CA 1
ATOM 578 C C . ALA A 1 74 ? -12.422 110.875 56 1 60.28 74 ALA A C 1
ATOM 580 O O . ALA A 1 74 ? -13.141 110.812 57 1 60.28 74 ALA A O 1
ATOM 581 N N . LEU A 1 75 ? -12.82 110.5 54.906 1 60.44 75 LEU A N 1
ATOM 582 C CA . LEU A 1 75 ? -14.172 110 54.688 1 60.44 75 LEU A CA 1
ATOM 583 C C . LEU A 1 75 ? -14.375 108.625 55.312 1 60.44 75 LEU A C 1
ATOM 585 O O . LEU A 1 75 ? -15.453 108.375 55.812 1 60.44 75 LEU A O 1
ATOM 589 N N . MET A 1 76 ? -13.32 107.938 55.438 1 59.03 76 MET A N 1
ATOM 590 C CA . MET A 1 76 ? -13.438 106.625 55.906 1 59.03 76 MET A CA 1
ATOM 591 C C . MET A 1 76 ? -13.492 106.562 57.438 1 59.03 76 MET A C 1
ATOM 593 O O . MET A 1 76 ? -14.086 105.688 58.031 1 59.03 76 MET A O 1
ATOM 597 N N . ARG A 1 77 ? -12.891 107.625 58.156 1 60.09 77 ARG A N 1
ATOM 598 C CA . ARG A 1 77 ? -12.852 107.688 59.625 1 60.09 77 ARG A CA 1
ATOM 599 C C . ARG A 1 77 ? -14.125 108.312 60.188 1 60.09 77 ARG A C 1
ATOM 601 O O . ARG A 1 77 ? -14.422 108.188 61.375 1 60.09 77 ARG A O 1
ATOM 608 N N . ASN A 1 78 ? -14.766 109 59.281 1 56.91 78 ASN A N 1
ATOM 609 C CA . ASN A 1 78 ? -15.992 109.625 59.75 1 56.91 78 ASN A CA 1
ATOM 610 C C . ASN A 1 78 ? -17.125 108.625 59.875 1 56.91 78 ASN A C 1
ATOM 612 O O . ASN A 1 78 ? -17.531 108.062 58.875 1 56.91 78 ASN A O 1
ATOM 616 N N . PRO A 1 79 ? -17.484 108.25 61 1 55.69 79 PRO A N 1
ATOM 617 C CA . PRO A 1 79 ? -18.516 107.25 61.281 1 55.69 79 PRO A CA 1
ATOM 618 C C . PRO A 1 79 ? -19.797 107.5 60.469 1 55.69 79 PRO A C 1
ATOM 620 O O . PRO A 1 79 ? -20.5 106.562 60.156 1 55.69 79 PRO A O 1
ATOM 623 N N . SER A 1 80 ? -20.219 108.688 60.344 1 54.06 80 SER A N 1
ATOM 624 C CA . SER A 1 80 ? -21.453 109 59.656 1 54.06 80 SER A CA 1
ATOM 625 C C . SER A 1 80 ? -21.359 108.625 58.156 1 54.06 80 SER A C 1
ATOM 627 O O . SER A 1 80 ? -22.391 108.5 57.5 1 54.06 80 SER A O 1
ATOM 629 N N . TYR A 1 81 ? -20.266 108.625 57.625 1 52.53 81 TYR A N 1
ATOM 630 C CA . TYR A 1 81 ? -20.047 108.312 56.219 1 52.53 81 TYR A CA 1
ATOM 631 C C . TYR A 1 81 ? -19.312 107 56.031 1 52.53 81 TYR A C 1
ATOM 633 O O . TYR A 1 81 ? -19.125 106.562 54.906 1 52.53 81 TYR A O 1
ATOM 641 N N . GLY A 1 82 ? -18.75 106.625 56.969 1 57.03 82 GLY A N 1
ATOM 642 C CA . GLY A 1 82 ? -18.047 105.312 56.844 1 57.03 82 GLY A CA 1
ATOM 643 C C . GLY A 1 82 ? -18.922 104.188 56.312 1 57.03 82 GLY A C 1
ATOM 644 O O . GLY A 1 82 ? -19.797 103.75 57.031 1 57.03 82 GLY A O 1
ATOM 645 N N . ALA A 1 83 ? -19.031 104.062 55.094 1 62.69 83 ALA A N 1
ATOM 646 C CA . ALA A 1 83 ? -19.922 103.125 54.375 1 62.69 83 ALA A CA 1
ATOM 647 C C . ALA A 1 83 ? -19.672 101.688 54.844 1 62.69 83 ALA A C 1
ATOM 649 O O . ALA A 1 83 ? -18.531 101.312 55.125 1 62.69 83 ALA A O 1
ATOM 650 N N . ALA A 1 84 ? -20.672 101.125 55.25 1 76.75 84 ALA A N 1
ATOM 651 C CA . ALA A 1 84 ? -20.719 99.688 55.594 1 76.75 84 ALA A CA 1
ATOM 652 C C . ALA A 1 84 ? -20.125 98.812 54.5 1 76.75 84 ALA A C 1
ATOM 654 O O . ALA A 1 84 ? -20.281 99.125 53.312 1 76.75 84 ALA A O 1
ATOM 655 N N . VAL A 1 85 ? -19.219 97.812 54.969 1 85.31 85 VAL A N 1
ATOM 656 C CA . VAL A 1 85 ? -18.594 96.875 54.031 1 85.31 85 VAL A CA 1
ATOM 657 C C . VAL A 1 85 ? -19.656 96.25 53.156 1 85.31 85 VAL A C 1
ATOM 659 O O . VAL A 1 85 ? -19.375 95.875 52.031 1 85.31 85 VAL A O 1
ATOM 662 N N . SER A 1 86 ? -20.906 96.312 53.562 1 86.5 86 SER A N 1
ATOM 663 C CA . SER A 1 86 ? -22.016 95.688 52.875 1 86.5 86 SER A CA 1
ATOM 664 C C . SER A 1 86 ? -22.219 96.25 51.469 1 86.5 86 SER A C 1
ATOM 666 O O . SER A 1 86 ? -22.672 95.5 50.562 1 86.5 86 SER A O 1
ATOM 668 N N . ARG A 1 87 ? -21.859 97.375 51.188 1 85.25 87 ARG A N 1
ATOM 669 C CA . ARG A 1 87 ? -22.078 98.062 49.906 1 85.25 87 ARG A CA 1
ATOM 670 C C . ARG A 1 87 ? -21.016 97.625 48.906 1 85.25 87 ARG A C 1
ATOM 672 O O . ARG A 1 87 ? -21.188 97.812 47.688 1 85.25 87 ARG A O 1
ATOM 679 N N . TYR A 1 88 ? -20 97 49.438 1 87.75 88 TYR A N 1
ATOM 680 C CA . TYR A 1 88 ? -18.875 96.75 48.562 1 87.75 88 TYR A CA 1
ATOM 681 C C . TYR A 1 88 ? -18.641 95.25 48.469 1 87.75 88 TYR A C 1
ATOM 683 O O . TYR A 1 88 ? -17.609 94.812 47.938 1 87.75 88 TYR A O 1
ATOM 691 N N . VAL A 1 89 ? -19.562 94.5 49 1 91.56 89 VAL A N 1
ATOM 692 C CA . VAL A 1 89 ? -19.422 93.062 48.938 1 91.56 89 VAL A CA 1
ATOM 693 C C . VAL A 1 89 ? -19.609 92.562 47.5 1 91.56 89 VAL A C 1
ATOM 695 O O . VAL A 1 89 ? -20.562 92.938 46.812 1 91.56 89 VAL A O 1
ATOM 698 N N . ARG A 1 90 ? -18.672 91.688 46.969 1 92.56 90 ARG A N 1
ATOM 699 C CA . ARG A 1 90 ? -18.75 91.125 45.625 1 92.56 90 ARG A CA 1
ATOM 700 C C . ARG A 1 90 ? -18.75 89.625 45.688 1 92.56 90 ARG A C 1
ATOM 702 O O . ARG A 1 90 ? -18.312 89 46.656 1 92.56 90 ARG A O 1
ATOM 709 N N . ALA A 1 91 ? -19.234 89.062 44.594 1 92.81 91 ALA A N 1
ATOM 710 C CA . ALA A 1 91 ? -19.219 87.625 44.5 1 92.81 91 ALA A CA 1
ATOM 711 C C . ALA A 1 91 ? -17.781 87.125 44.344 1 92.81 91 ALA A C 1
ATOM 713 O O . ALA A 1 91 ? -16.953 87.75 43.656 1 92.81 91 ALA A O 1
ATOM 714 N N . CYS A 1 92 ? -17.453 86.125 45.062 1 94.44 92 CYS A N 1
ATOM 715 C CA . CYS A 1 92 ? -16.156 85.438 45.031 1 94.44 92 CYS A CA 1
ATOM 716 C C . CYS A 1 92 ? -16.312 83.938 44.875 1 94.44 92 CYS A C 1
ATOM 718 O O . CYS A 1 92 ? -17.188 83.312 45.531 1 94.44 92 CYS A O 1
ATOM 720 N N . PRO A 1 93 ? -15.469 83.438 44.031 1 94.38 93 PRO A N 1
ATOM 721 C CA . PRO A 1 93 ? -15.547 81.938 43.875 1 94.38 93 PRO A CA 1
ATOM 722 C C . PRO A 1 93 ? -15.297 81.188 45.156 1 94.38 93 PRO A C 1
ATOM 724 O O . PRO A 1 93 ? -14.43 81.625 45.969 1 94.38 93 PRO A O 1
ATOM 727 N N . VAL A 1 94 ? -16.141 80.062 45.406 1 94.5 94 VAL A N 1
ATOM 728 C CA . VAL A 1 94 ? -16.031 79.25 46.594 1 94.5 94 VAL A CA 1
ATOM 729 C C . VAL A 1 94 ? -15.859 77.75 46.188 1 94.5 94 VAL A C 1
ATOM 731 O O . VAL A 1 94 ? -16.5 77.312 45.25 1 94.5 94 VAL A O 1
ATOM 734 N N . ALA A 1 95 ? -14.922 77.188 46.844 1 92.62 95 ALA A N 1
ATOM 735 C CA . ALA A 1 95 ? -14.727 75.75 46.625 1 92.62 95 ALA A CA 1
ATOM 736 C C . ALA A 1 95 ? -14.469 75 47.938 1 92.62 95 ALA A C 1
ATOM 738 O O . ALA A 1 95 ? -14.148 75.625 48.969 1 92.62 95 ALA A O 1
ATOM 739 N N . GLU A 1 96 ? -14.641 73.688 47.844 1 92.19 96 GLU A N 1
ATOM 740 C CA . GLU A 1 96 ? -14.344 72.875 49.031 1 92.19 96 GLU A CA 1
ATOM 741 C C . GLU A 1 96 ? -12.844 72.625 49.156 1 92.19 96 GLU A C 1
ATOM 743 O O . GLU A 1 96 ? -12.172 72.375 48.156 1 92.19 96 GLU A O 1
ATOM 748 N N . MET A 1 97 ? -12.422 72.688 50.312 1 87.5 97 MET A N 1
ATOM 749 C CA . MET A 1 97 ? -11 72.438 50.594 1 87.5 97 MET A CA 1
ATOM 750 C C . MET A 1 97 ? -10.547 71.062 50.125 1 87.5 97 MET A C 1
ATOM 752 O O . MET A 1 97 ? -9.359 70.875 49.844 1 87.5 97 MET A O 1
ATOM 756 N N . THR A 1 98 ? -11.492 70.25 50.031 1 86.56 98 THR A N 1
ATOM 757 C CA . THR A 1 98 ? -11.164 68.875 49.656 1 86.56 98 THR A CA 1
ATOM 758 C C . THR A 1 98 ? -11.148 68.688 48.125 1 86.56 98 THR A C 1
ATOM 760 O O . THR A 1 98 ? -10.75 67.625 47.625 1 86.56 98 THR A O 1
ATOM 763 N N . ASP A 1 99 ? -11.578 69.75 47.406 1 87.12 99 ASP A N 1
ATOM 764 C CA . ASP A 1 99 ? -11.586 69.625 45.938 1 87.12 99 ASP A CA 1
ATOM 765 C C . ASP A 1 99 ? -10.164 69.562 45.406 1 87.12 99 ASP A C 1
ATOM 767 O O . ASP A 1 99 ? -9.234 70.125 45.969 1 87.12 99 ASP A O 1
ATOM 771 N N . ASP A 1 100 ? -10.023 68.75 44.438 1 83.81 100 ASP A N 1
ATOM 772 C CA . ASP A 1 100 ? -8.711 68.75 43.812 1 83.81 100 ASP A CA 1
ATOM 773 C C . ASP A 1 100 ? -8.5 70 42.969 1 83.81 100 ASP A C 1
ATOM 775 O O . ASP A 1 100 ? -9.422 70.812 42.812 1 83.81 100 ASP A O 1
ATOM 779 N N . LEU A 1 101 ? -7.301 70.188 42.562 1 82.94 101 LEU A N 1
ATOM 780 C CA . LEU A 1 101 ? -6.93 71.438 41.906 1 82.94 101 LEU A CA 1
ATOM 781 C C . LEU A 1 101 ? -7.777 71.625 40.656 1 82.94 101 LEU A C 1
ATOM 783 O O . LEU A 1 101 ? -8.156 72.75 40.344 1 82.94 101 LEU A O 1
ATOM 787 N N . ALA A 1 102 ? -8.047 70.688 39.969 1 83.25 102 ALA A N 1
ATOM 788 C CA . ALA A 1 102 ? -8.867 70.812 38.75 1 83.25 102 ALA A CA 1
ATOM 789 C C . ALA A 1 102 ? -10.25 71.312 39.094 1 83.25 102 ALA A C 1
ATOM 791 O O . ALA A 1 102 ? -10.742 72.25 38.406 1 83.25 102 ALA A O 1
ATOM 792 N N . ARG A 1 103 ? -10.805 70.875 40.062 1 86.56 103 ARG A N 1
ATOM 793 C CA . ARG A 1 103 ? -12.125 71.312 40.469 1 86.56 103 ARG A CA 1
ATOM 794 C C . ARG A 1 103 ? -12.07 72.75 41 1 86.56 103 ARG A C 1
ATOM 796 O O . ARG A 1 103 ? -12.992 73.5 40.781 1 86.56 103 ARG A O 1
ATOM 803 N N . LEU A 1 104 ? -10.961 72.938 41.688 1 88.75 104 LEU A N 1
ATOM 804 C CA . LEU A 1 104 ? -10.773 74.312 42.188 1 88.75 104 LEU A CA 1
ATOM 805 C C . LEU A 1 104 ? -10.719 75.312 41.031 1 88.75 104 LEU A C 1
ATOM 807 O O . LEU A 1 104 ? -11.398 76.312 41.062 1 88.75 104 LEU A O 1
ATOM 811 N N . MET A 1 105 ? -9.961 74.938 40.062 1 85.69 105 MET A N 1
ATOM 812 C CA . MET A 1 105 ? -9.789 75.812 38.938 1 85.69 105 MET A CA 1
ATOM 813 C C . MET A 1 105 ? -11.094 76 38.156 1 85.69 105 MET A C 1
ATOM 815 O O . MET A 1 105 ? -11.398 77.062 37.625 1 85.69 105 MET A O 1
ATOM 819 N N . GLU A 1 106 ? -11.773 75.062 38.125 1 87.44 106 GLU A N 1
ATOM 820 C CA . GLU A 1 106 ? -13.062 75.062 37.438 1 87.44 106 GLU A CA 1
ATOM 821 C C . GLU A 1 106 ? -14.039 76 38.188 1 87.44 106 GLU A C 1
ATOM 823 O O . GLU A 1 106 ? -14.766 76.75 37.562 1 87.44 106 GLU A O 1
ATOM 828 N N . SER A 1 107 ? -14.055 75.75 39.406 1 89.5 107 SER A N 1
ATOM 829 C CA . SER A 1 107 ? -14.922 76.625 40.219 1 89.5 107 SER A CA 1
ATOM 830 C C . SER A 1 107 ? -14.539 78.062 40.062 1 89.5 107 SER A C 1
ATOM 832 O O . SER A 1 107 ? -15.406 78.938 39.969 1 89.5 107 SER A O 1
ATOM 834 N N . TYR A 1 108 ? -13.242 78.25 40.094 1 92 108 TYR A N 1
ATOM 835 C CA . TYR A 1 108 ? -12.727 79.625 39.906 1 92 108 TYR A CA 1
ATOM 836 C C . TYR A 1 108 ? -13.219 80.25 38.594 1 92 108 TYR A C 1
ATOM 838 O O . TYR A 1 108 ? -13.75 81.312 38.562 1 92 108 TYR A O 1
ATOM 846 N N . ARG A 1 109 ? -13.047 79.5 37.531 1 87.44 109 ARG A N 1
ATOM 847 C CA . ARG A 1 109 ? -13.422 79.938 36.219 1 87.44 109 ARG A CA 1
ATOM 848 C C . ARG A 1 109 ? -14.938 80.125 36.094 1 87.44 109 ARG A C 1
ATOM 850 O O . ARG A 1 109 ? -15.414 81.125 35.594 1 87.44 109 ARG A O 1
ATOM 857 N N . ALA A 1 110 ? -15.656 79.25 36.531 1 88.06 110 ALA A N 1
ATOM 858 C CA . ALA A 1 110 ? -17.109 79.25 36.406 1 88.06 110 ALA A CA 1
ATOM 859 C C . ALA A 1 110 ? -17.734 80.375 37.125 1 88.06 110 ALA A C 1
ATOM 861 O O . ALA A 1 110 ? -18.75 80.938 36.688 1 88.06 110 ALA A O 1
ATOM 862 N N . SER A 1 111 ? -17.094 80.75 38.219 1 89.44 111 SER A N 1
ATOM 863 C CA . SER A 1 111 ? -17.656 81.812 39.031 1 89.44 111 SER A CA 1
ATOM 864 C C . SER A 1 111 ? -17.047 83.188 38.688 1 89.44 111 SER A C 1
ATOM 866 O O . SER A 1 111 ? -17.281 84.188 39.375 1 89.44 111 SER A O 1
ATOM 868 N N . GLY A 1 112 ? -16.203 83.188 37.625 1 86.56 112 GLY A N 1
ATOM 869 C CA . GLY A 1 112 ? -15.617 84.438 37.219 1 86.56 112 GLY A CA 1
ATOM 870 C C . GLY A 1 112 ? -14.633 85 38.219 1 86.56 112 GLY A C 1
ATOM 871 O O . GLY A 1 112 ? -14.703 86.188 38.562 1 86.56 112 GLY A O 1
ATOM 872 N N . GLY A 1 113 ? -13.836 84.125 38.688 1 86.25 113 GLY A N 1
ATOM 873 C CA . GLY A 1 113 ? -12.859 84.562 39.688 1 86.25 113 GLY A CA 1
ATOM 874 C C . GLY A 1 113 ? -12.156 85.875 39.312 1 86.25 113 GLY A C 1
ATOM 875 O O . GLY A 1 113 ? -11.867 86.125 38.156 1 86.25 113 GLY A O 1
ATOM 876 N N . SER A 1 114 ? -11.805 86.625 40.406 1 87.31 114 SER A N 1
ATOM 877 C CA . SER A 1 114 ? -11.203 87.938 40.188 1 87.31 114 SER A CA 1
ATOM 878 C C . SER A 1 114 ? -9.875 88.062 40.938 1 87.31 114 SER A C 1
ATOM 880 O O . SER A 1 114 ? -8.812 88.188 40.312 1 87.31 114 SER A O 1
ATOM 882 N N . GLU A 1 115 ? -9.922 88 42.25 1 91.06 115 GLU A N 1
ATOM 883 C CA . GLU A 1 115 ? -8.727 88.188 43.062 1 91.06 115 GLU A CA 1
ATOM 884 C C . GLU A 1 115 ? -8.297 86.938 43.781 1 91.06 115 GLU A C 1
ATOM 886 O O . GLU A 1 115 ? -7.199 86.875 44.344 1 91.06 115 GLU A O 1
ATOM 891 N N . GLY A 1 116 ? -9.117 86 43.719 1 93 116 GLY A N 1
ATOM 892 C CA . GLY A 1 116 ? -8.875 84.688 44.406 1 93 116 GLY A CA 1
ATOM 893 C C . GLY A 1 116 ? -10.148 83.938 44.656 1 93 116 GLY A C 1
ATOM 894 O O . GLY A 1 116 ? -11.148 84.125 43.969 1 93 116 GLY A O 1
ATOM 895 N N . MET A 1 117 ? -9.93 83 45.625 1 94 117 MET A N 1
ATOM 896 C CA . MET A 1 117 ? -11.094 82.188 45.938 1 94 117 MET A CA 1
ATOM 897 C C . MET A 1 117 ? -11.148 81.812 47.438 1 94 117 MET A C 1
ATOM 899 O O . MET A 1 117 ? -10.141 81.938 48.125 1 94 117 MET A O 1
ATOM 903 N N . ILE A 1 118 ? -12.383 81.562 47.844 1 95.06 118 ILE A N 1
ATOM 904 C CA . ILE A 1 118 ? -12.641 81.188 49.219 1 95.06 118 ILE A CA 1
ATOM 905 C C . ILE A 1 118 ? -12.758 79.688 49.344 1 95.06 118 ILE A C 1
ATOM 907 O O . ILE A 1 118 ? -13.445 79.062 48.531 1 95.06 118 ILE A O 1
ATOM 911 N N . LEU A 1 119 ? -12.016 79.188 50.25 1 93.94 119 LEU A N 1
ATOM 912 C CA . LEU A 1 119 ? -12.102 77.75 50.5 1 93.94 119 LEU A CA 1
ATOM 913 C C . LEU A 1 119 ? -12.883 77.438 51.781 1 93.94 119 LEU A C 1
ATOM 915 O O . LEU A 1 119 ? -12.648 78.062 52.812 1 93.94 119 LEU A O 1
ATOM 919 N N . THR A 1 120 ? -13.805 76.5 51.625 1 94.81 120 THR A N 1
ATOM 920 C CA . THR A 1 120 ? -14.656 76.188 52.781 1 94.81 120 THR A CA 1
ATOM 921 C C . THR A 1 120 ? -14.484 74.688 53.219 1 94.81 120 THR A C 1
ATOM 923 O O . THR A 1 120 ? -13.984 73.875 52.438 1 94.81 120 THR A O 1
ATOM 926 N N . ARG A 1 121 ? -14.641 74.5 54.375 1 91.88 121 ARG A N 1
ATOM 927 C CA . ARG A 1 121 ? -14.82 73.125 54.938 1 91.88 121 ARG A CA 1
ATOM 928 C C . ARG A 1 121 ? -16.172 73 55.625 1 91.88 121 ARG A C 1
ATOM 930 O O . ARG A 1 121 ? -16.453 73.75 56.594 1 91.88 121 ARG A O 1
ATOM 937 N N . SER A 1 122 ? -16.969 72.125 55.156 1 91.12 122 SER A N 1
ATOM 938 C CA . SER A 1 122 ? -18.312 71.938 55.688 1 91.12 122 SER A CA 1
ATOM 939 C C . SER A 1 122 ? -19.109 73.188 55.688 1 91.12 122 SER A C 1
ATOM 941 O O . SER A 1 122 ? -19.766 73.562 56.656 1 91.12 122 SER A O 1
ATOM 943 N N . GLY A 1 123 ? -18.859 74.062 54.625 1 90.5 123 GLY A N 1
ATOM 944 C CA . GLY A 1 123 ? -19.641 75.312 54.406 1 90.5 123 GLY A CA 1
ATOM 945 C C . GLY A 1 123 ? -19.094 76.5 55.156 1 90.5 123 GLY A C 1
ATOM 946 O O . GLY A 1 123 ? -19.594 77.625 55 1 90.5 123 GLY A O 1
ATOM 947 N N . ARG A 1 124 ? -18.062 76.25 55.938 1 94.56 124 ARG A N 1
ATOM 948 C CA . ARG A 1 124 ? -17.453 77.375 56.688 1 94.56 124 ARG A CA 1
ATOM 949 C C . ARG A 1 124 ? -16.125 77.75 56.031 1 94.56 124 ARG A C 1
ATOM 951 O O . ARG A 1 124 ? -15.367 76.938 55.562 1 94.56 124 ARG A O 1
ATOM 958 N N . VAL A 1 125 ? -15.891 79.125 56.125 1 95.5 125 VAL A N 1
ATOM 959 C CA . VAL A 1 125 ? -14.648 79.625 55.531 1 95.5 125 VAL A CA 1
ATOM 960 C C . VAL A 1 125 ? -13.453 79.062 56.312 1 95.5 125 VAL A C 1
ATOM 962 O O . VAL A 1 125 ? -13.375 79.25 57.531 1 95.5 125 VAL A O 1
ATOM 965 N N . GLN A 1 126 ? -12.57 78.438 55.594 1 92.94 126 GLN A N 1
ATOM 966 C CA . GLN A 1 126 ? -11.375 77.938 56.219 1 92.94 126 GLN A CA 1
ATOM 967 C C . GLN A 1 126 ? -10.109 78.562 55.688 1 92.94 126 GLN A C 1
ATOM 969 O O . GLN A 1 126 ? -9.102 78.688 56.375 1 92.94 126 GLN A O 1
ATOM 974 N N . ALA A 1 127 ? -10.164 78.875 54.469 1 93.56 127 ALA A N 1
ATOM 975 C CA . ALA A 1 127 ? -8.969 79.438 53.844 1 93.56 127 ALA A CA 1
ATOM 976 C C . ALA A 1 127 ? -9.352 80.375 52.688 1 93.56 127 ALA A C 1
ATOM 978 O O . ALA A 1 127 ? -10.477 80.375 52.219 1 93.56 127 ALA A O 1
ATOM 979 N N . THR A 1 128 ? -8.477 81.312 52.344 1 93.56 128 THR A N 1
ATOM 980 C CA . THR A 1 128 ? -8.539 82.125 51.125 1 93.56 128 THR A CA 1
ATOM 981 C C . THR A 1 128 ? -7.246 82 50.312 1 93.56 128 THR A C 1
ATOM 983 O O . THR A 1 128 ? -6.16 81.875 50.875 1 93.56 128 THR A O 1
ATOM 986 N N . VAL A 1 129 ? -7.438 81.75 49.062 1 91.69 129 VAL A N 1
ATOM 987 C CA . VAL A 1 129 ? -6.277 81.625 48.188 1 91.69 129 VAL A CA 1
ATOM 988 C C . VAL A 1 129 ? -6.32 82.75 47.125 1 91.69 129 VAL A C 1
ATOM 990 O O . VAL A 1 129 ? -7.359 82.938 46.5 1 91.69 129 VAL A O 1
ATOM 993 N N . ASN A 1 130 ? -5.18 83.5 47 1 91.12 130 ASN A N 1
ATOM 994 C CA . ASN A 1 130 ? -5.137 84.562 45.969 1 91.12 130 ASN A CA 1
ATOM 995 C C . ASN A 1 130 ? -4.715 84 44.625 1 91.12 130 ASN A C 1
ATOM 997 O O . ASN A 1 130 ? -4.391 82.812 44.5 1 91.12 130 ASN A O 1
ATOM 1001 N N . ASN A 1 131 ? -4.762 84.75 43.594 1 91.62 131 ASN A N 1
ATOM 1002 C CA . ASN A 1 131 ? -4.484 84.312 42.25 1 91.62 131 ASN A CA 1
ATOM 1003 C C . ASN A 1 131 ? -3.039 83.875 42.062 1 91.62 131 ASN A C 1
ATOM 1005 O O . ASN A 1 131 ? -2.758 82.938 41.312 1 91.62 131 ASN A O 1
ATOM 1009 N N . ARG A 1 132 ? -2.141 84.562 42.75 1 87.38 132 ARG A N 1
ATOM 1010 C CA . ARG A 1 132 ? -0.74 84.188 42.656 1 87.38 132 ARG A CA 1
ATOM 1011 C C . ARG A 1 132 ? -0.568 82.688 43.031 1 87.38 132 ARG A C 1
ATOM 1013 O O . ARG A 1 132 ? 0.069 81.938 42.281 1 87.38 132 ARG A O 1
ATOM 1020 N N . ARG A 1 133 ? -1.186 82.312 44.031 1 88.44 133 ARG A N 1
ATOM 1021 C CA . ARG A 1 133 ? -1.086 80.938 44.5 1 88.44 133 ARG A CA 1
ATOM 1022 C C . ARG A 1 133 ? -1.76 80 43.531 1 88.44 133 ARG A C 1
ATOM 1024 O O . ARG A 1 133 ? -1.236 78.938 43.25 1 88.44 133 ARG A O 1
ATOM 1031 N N . LEU A 1 134 ? -2.812 80.375 43.031 1 89.19 134 LEU A N 1
ATOM 1032 C CA . LEU A 1 134 ? -3.541 79.562 42.094 1 89.19 134 LEU A CA 1
ATOM 1033 C C . LEU A 1 134 ? -2.717 79.312 40.812 1 89.19 134 LEU A C 1
ATOM 1035 O O . LEU A 1 134 ? -2.691 78.188 40.281 1 89.19 134 LEU A O 1
ATOM 1039 N N . VAL A 1 135 ? -2.061 80.312 40.375 1 89.44 135 VAL A N 1
ATOM 1040 C CA . VAL A 1 135 ? -1.225 80.188 39.188 1 89.44 135 VAL A CA 1
ATOM 1041 C C . VAL A 1 135 ? -0.069 79.188 39.469 1 89.44 135 VAL A C 1
ATOM 1043 O O . VAL A 1 135 ? 0.245 78.375 38.656 1 89.44 135 VAL A O 1
ATOM 1046 N N . HIS A 1 136 ? 0.537 79.375 40.625 1 87.75 136 HIS A N 1
ATOM 1047 C CA . HIS A 1 136 ? 1.647 78.5 40.969 1 87.75 136 HIS A CA 1
ATOM 1048 C C . HIS A 1 136 ? 1.195 77.062 41.062 1 87.75 136 HIS A C 1
ATOM 1050 O O . HIS A 1 136 ? 1.886 76.125 40.594 1 87.75 136 HIS A O 1
ATOM 1056 N N . LEU A 1 137 ? 0.068 76.812 41.625 1 85.62 137 LEU A N 1
ATOM 1057 C CA . LEU A 1 137 ? -0.472 75.5 41.719 1 85.62 137 LEU A CA 1
ATOM 1058 C C . LEU A 1 137 ? -0.792 74.938 40.344 1 85.62 137 LEU A C 1
ATOM 1060 O O . LEU A 1 137 ? -0.516 73.75 40.094 1 85.62 137 LEU A O 1
ATOM 1064 N N . ALA A 1 138 ? -1.306 75.688 39.562 1 87.38 138 ALA A N 1
ATOM 1065 C CA . ALA A 1 138 ? -1.625 75.25 38.219 1 87.38 138 ALA A CA 1
ATOM 1066 C C . ALA A 1 138 ? -0.359 74.875 37.438 1 87.38 138 ALA A C 1
ATOM 1068 O O . ALA A 1 138 ? -0.333 73.875 36.719 1 87.38 138 ALA A O 1
ATOM 1069 N N . ALA A 1 139 ? 0.669 75.688 37.562 1 86.81 139 ALA A N 1
ATOM 1070 C CA . ALA A 1 139 ? 1.944 75.438 36.906 1 86.81 139 ALA A CA 1
ATOM 1071 C C . ALA A 1 139 ? 2.566 74.125 37.375 1 86.81 139 ALA A C 1
ATOM 1073 O O . ALA A 1 139 ? 3.08 73.312 36.594 1 86.81 139 ALA A O 1
ATOM 1074 N N . GLU A 1 140 ? 2.49 73.875 38.656 1 84.06 140 GLU A N 1
ATOM 1075 C CA . GLU A 1 140 ? 3.025 72.625 39.219 1 84.06 140 GLU A CA 1
ATOM 1076 C C . GLU A 1 140 ? 2.279 71.375 38.688 1 84.06 140 GLU A C 1
ATOM 1078 O O . GLU A 1 140 ? 2.893 70.375 38.375 1 84.06 140 GLU A O 1
ATOM 1083 N N . ARG A 1 141 ? 1.076 71.562 38.656 1 83.44 141 ARG A N 1
ATOM 1084 C CA . ARG A 1 141 ? 0.246 70.5 38.156 1 83.44 141 ARG A CA 1
ATOM 1085 C C . ARG A 1 141 ? 0.543 70.188 36.688 1 83.44 141 ARG A C 1
ATOM 1087 O O . ARG A 1 141 ? 0.562 69.062 36.25 1 83.44 141 ARG A O 1
ATOM 1094 N N . GLU A 1 142 ? 0.736 71.188 35.906 1 83.62 142 GLU A N 1
ATOM 1095 C CA . GLU A 1 142 ? 1.069 71 34.5 1 83.62 142 GLU A CA 1
ATOM 1096 C C . GLU A 1 142 ? 2.357 70.188 34.312 1 83.62 142 GLU A C 1
ATOM 1098 O O . GLU A 1 142 ? 2.432 69.312 33.469 1 83.62 142 GLU A O 1
ATOM 1103 N N . VAL A 1 143 ? 3.355 70.5 35.156 1 83 143 VAL A N 1
ATOM 1104 C CA . VAL A 1 143 ? 4.633 69.812 35.094 1 83 143 VAL A CA 1
ATOM 1105 C C . VAL A 1 143 ? 4.445 68.375 35.5 1 83 143 VAL A C 1
ATOM 1107 O O . VAL A 1 143 ? 4.961 67.438 34.812 1 83 143 VAL A O 1
ATOM 1110 N N . ALA A 1 144 ? 3.645 68.125 36.5 1 84.12 144 ALA A N 1
ATOM 1111 C CA . ALA A 1 144 ? 3.398 66.812 36.969 1 84.12 144 ALA A CA 1
ATOM 1112 C C . ALA A 1 144 ? 2.648 65.938 35.938 1 84.12 144 ALA A C 1
ATOM 1114 O O . ALA A 1 144 ? 2.971 64.812 35.688 1 84.12 144 ALA A O 1
ATOM 1115 N N . THR A 1 145 ? 1.714 66.562 35.281 1 84 145 THR A N 1
ATOM 1116 C CA . THR A 1 145 ? 0.916 65.938 34.281 1 84 145 THR A CA 1
ATOM 1117 C C . THR A 1 145 ? 1.771 65.562 33.062 1 84 145 THR A C 1
ATOM 1119 O O . THR A 1 145 ? 1.663 64.5 32.5 1 84 145 THR A O 1
ATOM 1122 N N . ALA A 1 146 ? 2.611 66.5 32.656 1 83.62 146 ALA A N 1
ATOM 1123 C CA . ALA A 1 146 ? 3.504 66.25 31.516 1 83.62 146 ALA A CA 1
ATOM 1124 C C . ALA A 1 146 ? 4.449 65.062 31.781 1 83.62 146 ALA A C 1
ATOM 1126 O O . ALA A 1 146 ? 4.668 64.25 30.922 1 83.62 146 ALA A O 1
ATOM 1127 N N . ARG A 1 147 ? 4.953 65 33.031 1 86.31 147 ARG A N 1
ATOM 1128 C CA . ARG A 1 147 ? 5.863 63.938 33.406 1 86.31 147 ARG A CA 1
ATOM 1129 C C . ARG A 1 147 ? 5.148 62.594 33.375 1 86.31 147 ARG A C 1
ATOM 1131 O O . ARG A 1 147 ? 5.688 61.594 32.875 1 86.31 147 ARG A O 1
ATOM 1138 N N . ALA A 1 148 ? 3.951 62.562 33.906 1 85.94 148 ALA A N 1
ATOM 1139 C CA . ALA A 1 148 ? 3.166 61.344 33.938 1 85.94 148 ALA A CA 1
ATOM 1140 C C . ALA A 1 148 ? 2.848 60.844 32.531 1 85.94 148 ALA A C 1
ATOM 1142 O O . ALA A 1 148 ? 2.852 59.625 32.281 1 85.94 148 ALA A O 1
ATOM 1143 N N . GLN A 1 149 ? 2.592 61.719 31.609 1 84.5 149 GLN A N 1
ATOM 1144 C CA . GLN A 1 149 ? 2.279 61.375 30.234 1 84.5 149 GLN A CA 1
ATOM 1145 C C . GLN A 1 149 ? 3.486 60.75 29.531 1 84.5 149 GLN A C 1
ATOM 1147 O O . GLN A 1 149 ? 3.346 59.75 28.797 1 84.5 149 GLN A O 1
ATOM 1152 N N . VAL A 1 150 ? 4.668 61.312 29.797 1 88.12 150 VAL A N 1
ATOM 1153 C CA . VAL A 1 150 ? 5.895 60.781 29.203 1 88.12 150 VAL A CA 1
ATOM 1154 C C . VAL A 1 150 ? 6.172 59.375 29.719 1 88.12 150 VAL A C 1
ATOM 1156 O O . VAL A 1 150 ? 6.508 58.469 28.953 1 88.12 150 VAL A O 1
ATOM 1159 N N . GLU A 1 151 ? 5.949 59.156 31.031 1 89.38 151 GLU A N 1
ATOM 1160 C CA . GLU A 1 151 ? 6.18 57.844 31.625 1 89.38 151 GLU A CA 1
ATOM 1161 C C . GLU A 1 151 ? 5.195 56.812 31.094 1 89.38 151 GLU A C 1
ATOM 1163 O O . GLU A 1 151 ? 5.578 55.656 30.812 1 89.38 151 GLU A O 1
ATOM 1168 N N . ARG A 1 152 ? 3.996 57.219 30.938 1 85.75 152 ARG A N 1
ATOM 1169 C CA . ARG A 1 152 ? 2.973 56.312 30.406 1 85.75 152 ARG A CA 1
ATOM 1170 C C . ARG A 1 152 ? 3.283 55.938 28.953 1 85.75 152 ARG A C 1
ATOM 1172 O O . ARG A 1 152 ? 3.188 54.75 28.594 1 85.75 152 ARG A O 1
ATOM 1179 N N . ALA A 1 153 ? 3.625 56.844 28.156 1 85.56 153 ALA A N 1
ATOM 1180 C CA . ALA A 1 153 ? 3.955 56.594 26.75 1 85.56 153 ALA A CA 1
ATOM 1181 C C . ALA A 1 153 ? 5.133 55.625 26.625 1 85.56 153 ALA A C 1
ATOM 1183 O O . ALA A 1 153 ? 5.141 54.75 25.766 1 85.56 153 ALA A O 1
ATOM 1184 N N . ALA A 1 154 ? 6.051 55.812 27.594 1 89.94 154 ALA A N 1
ATOM 1185 C CA . ALA A 1 154 ? 7.219 54.938 27.594 1 89.94 154 ALA A CA 1
ATOM 1186 C C . ALA A 1 154 ? 6.828 53.5 27.953 1 89.94 154 ALA A C 1
ATOM 1188 O O . ALA A 1 154 ? 7.32 52.562 27.359 1 89.94 154 ALA A O 1
ATOM 1189 N N . ARG A 1 155 ? 5.961 53.344 28.891 1 87.19 155 ARG A N 1
ATOM 1190 C CA . ARG A 1 155 ? 5.508 52.031 29.312 1 87.19 155 ARG A CA 1
ATOM 1191 C C . ARG A 1 155 ? 4.738 51.344 28.188 1 87.19 155 ARG A C 1
ATOM 1193 O O . ARG A 1 155 ? 4.949 50.156 27.922 1 87.19 155 ARG A O 1
ATOM 1200 N N . ILE A 1 156 ? 3.92 52.031 27.484 1 86.81 156 ILE A N 1
ATOM 1201 C CA . ILE A 1 156 ? 3.117 51.469 26.406 1 86.81 156 ILE A CA 1
ATOM 1202 C C . ILE A 1 156 ? 4.023 51.094 25.234 1 86.81 156 ILE A C 1
ATOM 1204 O O . ILE A 1 156 ? 3.836 50.031 24.625 1 86.81 156 ILE A O 1
ATOM 1208 N N . GLU A 1 157 ? 5.004 51.938 25.016 1 89.38 157 GLU A N 1
ATOM 1209 C CA . GLU A 1 157 ? 5.938 51.625 23.938 1 89.38 157 GLU A CA 1
ATOM 1210 C C . GLU A 1 157 ? 6.734 50.375 24.234 1 89.38 157 GLU A C 1
ATOM 1212 O O . GLU A 1 157 ? 6.914 49.531 23.344 1 89.38 157 GLU A O 1
ATOM 1217 N N . ALA A 1 158 ? 7.133 50.219 25.469 1 90.62 158 ALA A N 1
ATOM 1218 C CA . ALA A 1 158 ? 7.883 49.031 25.844 1 90.62 158 ALA A CA 1
ATOM 1219 C C . ALA A 1 158 ? 7.012 47.781 25.75 1 90.62 158 ALA A C 1
ATOM 1221 O O . ALA A 1 158 ? 7.449 46.75 25.234 1 90.62 158 ALA A O 1
ATOM 1222 N N . ALA A 1 159 ? 5.844 47.844 26.188 1 87.62 159 ALA A N 1
ATOM 1223 C CA . ALA A 1 159 ? 4.91 46.719 26.109 1 87.62 159 ALA A CA 1
ATOM 1224 C C . ALA A 1 159 ? 4.602 46.375 24.656 1 87.62 159 ALA A C 1
ATOM 1226 O O . ALA A 1 159 ? 4.527 45.188 24.297 1 87.62 159 ALA A O 1
ATOM 1227 N N . SER A 1 160 ? 4.41 47.375 23.828 1 90.62 160 SER A N 1
ATOM 1228 C CA . SER A 1 160 ? 4.105 47.156 22.422 1 90.62 160 SER A CA 1
ATOM 1229 C C . SER A 1 160 ? 5.262 46.469 21.703 1 90.62 160 SER A C 1
ATOM 1231 O O . SER A 1 160 ? 5.047 45.562 20.891 1 90.62 160 SER A O 1
ATOM 1233 N N . ARG A 1 161 ? 6.48 46.906 22.016 1 91.12 161 ARG A N 1
ATOM 1234 C CA . ARG A 1 161 ? 7.648 46.281 21.391 1 91.12 161 ARG A CA 1
ATOM 1235 C C . ARG A 1 161 ? 7.777 44.812 21.781 1 91.12 161 ARG A C 1
ATOM 1237 O O . ARG A 1 161 ? 8.062 43.969 20.922 1 91.12 161 ARG A O 1
ATOM 1244 N N . ARG A 1 162 ? 7.547 44.562 23.016 1 90 162 ARG A N 1
ATOM 1245 C CA . ARG A 1 162 ? 7.602 43.156 23.484 1 90 162 ARG A CA 1
ATOM 1246 C C . ARG A 1 162 ? 6.516 42.312 22.828 1 90 162 ARG A C 1
ATOM 1248 O O . ARG A 1 162 ? 6.777 41.219 22.391 1 90 162 ARG A O 1
ATOM 1255 N N . PHE A 1 163 ? 5.391 42.875 22.75 1 90.38 163 PHE A N 1
ATOM 1256 C CA . PHE A 1 163 ? 4.258 42.188 22.141 1 90.38 163 PHE A CA 1
ATOM 1257 C C . PHE A 1 163 ? 4.512 41.938 20.656 1 90.38 163 PHE A C 1
ATOM 1259 O O . PHE A 1 163 ? 4.27 40.812 20.156 1 90.38 163 PHE A O 1
ATOM 1266 N N . GLU A 1 164 ? 4.988 42.938 20.016 1 89.75 164 GLU A N 1
ATOM 1267 C CA . GLU A 1 164 ? 5.301 42.781 18.609 1 89.75 164 GLU A CA 1
ATOM 1268 C C . GLU A 1 164 ? 6.312 41.688 18.359 1 89.75 164 GLU A C 1
ATOM 1270 O O . GLU A 1 164 ? 6.145 40.875 17.438 1 89.75 164 GLU A O 1
ATOM 1275 N N . ALA A 1 165 ? 7.266 41.594 19.188 1 91.62 165 ALA A N 1
ATOM 1276 C CA . ALA A 1 165 ? 8.289 40.562 19.062 1 91.62 165 ALA A CA 1
ATOM 1277 C C . ALA A 1 165 ? 7.707 39.156 19.281 1 91.62 165 ALA A C 1
ATOM 1279 O O . ALA A 1 165 ? 8.055 38.219 18.594 1 91.62 165 ALA A O 1
ATOM 1280 N N . GLN A 1 166 ? 6.875 39.062 20.203 1 86.75 166 GLN A N 1
ATOM 1281 C CA . GLN A 1 166 ? 6.246 37.781 20.516 1 86.75 166 GLN A CA 1
ATOM 1282 C C . GLN A 1 166 ? 5.363 37.312 19.375 1 86.75 166 GLN A C 1
ATOM 1284 O O . GLN A 1 166 ? 5.387 36.125 19.016 1 86.75 166 GLN A O 1
ATOM 1289 N N . VAL A 1 167 ? 4.656 38.156 18.828 1 86.31 167 VAL A N 1
ATOM 1290 C CA . VAL A 1 167 ? 3.754 37.812 17.734 1 86.31 167 VAL A CA 1
ATOM 1291 C C . VAL A 1 167 ? 4.559 37.469 16.484 1 86.31 167 VAL A C 1
ATOM 1293 O O . VAL A 1 167 ? 4.199 36.562 15.734 1 86.31 167 VAL A O 1
ATOM 1296 N N . GLU A 1 168 ? 5.613 38.219 16.297 1 89.62 168 GLU A N 1
ATOM 1297 C CA . GLU A 1 168 ? 6.488 37.906 15.164 1 89.62 168 GLU A CA 1
ATOM 1298 C C . GLU A 1 168 ? 7.055 36.5 15.281 1 89.62 168 GLU A C 1
ATOM 1300 O O . GLU A 1 168 ? 7.133 35.781 14.297 1 89.62 168 GLU A O 1
ATOM 1305 N N . ALA A 1 169 ? 7.418 36.156 16.469 1 89.56 169 ALA A N 1
ATOM 1306 C CA . ALA A 1 169 ? 7.934 34.812 16.703 1 89.56 169 ALA A CA 1
ATOM 1307 C C . ALA A 1 169 ? 6.863 33.75 16.438 1 89.56 169 ALA A C 1
ATOM 1309 O O . ALA A 1 169 ? 7.141 32.719 15.812 1 89.56 169 ALA A O 1
ATOM 1310 N N . LEU A 1 170 ? 5.738 34 16.891 1 85.56 170 LEU A N 1
ATOM 1311 C CA . LEU A 1 170 ? 4.637 33.062 16.672 1 85.56 170 LEU A CA 1
ATOM 1312 C C . LEU A 1 170 ? 4.309 32.969 15.188 1 85.56 170 LEU A C 1
ATOM 1314 O O . LEU A 1 170 ? 4.07 31.859 14.68 1 85.56 170 LEU A O 1
ATOM 1318 N N . SER A 1 171 ? 4.223 34.062 14.508 1 89.06 171 SER A N 1
ATOM 1319 C CA . SER A 1 171 ? 3.979 34.062 13.062 1 89.06 171 SER A CA 1
ATOM 1320 C C . SER A 1 171 ? 5.051 33.281 12.32 1 89.06 171 SER A C 1
ATOM 1322 O O . SER A 1 171 ? 4.746 32.5 11.406 1 89.06 171 SER A O 1
ATOM 1324 N N . HIS A 1 172 ? 6.258 33.438 12.766 1 91 172 HIS A N 1
ATOM 1325 C CA . HIS A 1 172 ? 7.367 32.688 12.172 1 91 172 HIS A CA 1
ATOM 1326 C C . HIS A 1 172 ? 7.203 31.203 12.398 1 91 172 HIS A C 1
ATOM 1328 O O . HIS A 1 172 ? 7.363 30.406 11.469 1 91 172 HIS A O 1
ATOM 1334 N N . ASP A 1 173 ? 6.852 30.812 13.539 1 87.94 173 ASP A N 1
ATOM 1335 C CA . ASP A 1 173 ? 6.637 29.406 13.867 1 87.94 173 ASP A CA 1
ATOM 1336 C C . ASP A 1 173 ? 5.508 28.828 13.031 1 87.94 173 ASP A C 1
ATOM 1338 O O . ASP A 1 173 ? 5.609 27.688 12.547 1 87.94 173 ASP A O 1
ATOM 1342 N N . MET A 1 174 ? 4.457 29.516 12.891 1 86.38 174 MET A N 1
ATOM 1343 C CA . MET A 1 174 ? 3.348 29.078 12.047 1 86.38 174 MET A CA 1
ATOM 1344 C C . MET A 1 174 ? 3.801 28.875 10.609 1 86.38 174 MET A C 1
ATOM 1346 O O . MET A 1 174 ? 3.387 27.922 9.953 1 86.38 174 MET A O 1
ATOM 1350 N N . GLY A 1 175 ? 4.625 29.844 10.188 1 89.31 175 GLY A N 1
ATOM 1351 C CA . GLY A 1 175 ? 5.195 29.688 8.859 1 89.31 175 GLY A CA 1
ATOM 1352 C C . GLY A 1 175 ? 6.004 28.406 8.711 1 89.31 175 GLY A C 1
ATOM 1353 O O . GLY A 1 175 ? 5.871 27.703 7.711 1 89.31 175 GLY A O 1
ATOM 1354 N N . LEU A 1 176 ? 6.812 28.062 9.664 1 89.88 176 LEU A N 1
ATOM 1355 C CA . LEU A 1 176 ? 7.613 26.844 9.656 1 89.88 176 LEU A CA 1
ATOM 1356 C C . LEU A 1 176 ? 6.719 25.609 9.664 1 89.88 176 LEU A C 1
ATOM 1358 O O . LEU A 1 176 ? 6.988 24.641 8.953 1 89.88 176 LEU A O 1
ATOM 1362 N N . LEU A 1 177 ? 5.766 25.672 10.461 1 86.81 177 LEU A N 1
ATOM 1363 C CA . LEU A 1 177 ? 4.824 24.562 10.531 1 86.81 177 LEU A CA 1
ATOM 1364 C C . LEU A 1 177 ? 4.113 24.359 9.195 1 86.81 177 LEU A C 1
ATOM 1366 O O . LEU A 1 177 ? 3.906 23.234 8.75 1 86.81 177 LEU A O 1
ATOM 1370 N N . SER A 1 178 ? 3.668 25.453 8.602 1 91.25 178 SER A N 1
ATOM 1371 C CA . SER A 1 178 ? 3.029 25.391 7.285 1 91.25 178 SER A CA 1
ATOM 1372 C C . SER A 1 178 ? 3.934 24.734 6.258 1 91.25 178 SER A C 1
ATOM 1374 O O . SER A 1 178 ? 3.494 23.844 5.516 1 91.25 178 SER A O 1
ATOM 1376 N N . THR A 1 179 ? 5.176 25.078 6.258 1 91.88 179 THR A N 1
ATOM 1377 C CA . THR A 1 179 ? 6.137 24.5 5.324 1 91.88 179 THR A CA 1
ATOM 1378 C C . THR A 1 179 ? 6.316 23.016 5.586 1 91.88 179 THR A C 1
ATOM 1380 O O . THR A 1 179 ? 6.352 22.203 4.648 1 91.88 179 THR A O 1
ATOM 1383 N N . ALA A 1 180 ? 6.422 22.672 6.789 1 87.12 180 ALA A N 1
ATOM 1384 C CA . ALA A 1 180 ? 6.566 21.266 7.156 1 87.12 180 ALA A CA 1
ATOM 1385 C C . ALA A 1 180 ? 5.359 20.453 6.695 1 87.12 180 ALA A C 1
ATOM 1387 O O . ALA A 1 180 ? 5.512 19.328 6.195 1 87.12 180 ALA A O 1
ATOM 1388 N N . LEU A 1 181 ? 4.227 20.969 6.859 1 87.25 181 LEU A N 1
ATOM 1389 C CA . LEU A 1 181 ? 3.006 20.297 6.438 1 87.25 181 LEU A CA 1
ATOM 1390 C C . LEU A 1 181 ? 2.951 20.172 4.922 1 87.25 181 LEU A C 1
ATOM 1392 O O . LEU A 1 181 ? 2.533 19.141 4.395 1 87.25 181 LEU A O 1
ATOM 1396 N N . GLU A 1 182 ? 3.311 21.219 4.254 1 92.81 182 GLU A N 1
ATOM 1397 C CA . GLU A 1 182 ? 3.359 21.172 2.797 1 92.81 182 GLU A CA 1
ATOM 1398 C C . GLU A 1 182 ? 4.324 20.094 2.307 1 92.81 182 GLU A C 1
ATOM 1400 O O . GLU A 1 182 ? 3.996 19.328 1.404 1 92.81 182 GLU A O 1
ATOM 1405 N N . ASP A 1 183 ? 5.477 20.047 2.92 1 91.69 183 ASP A N 1
ATOM 1406 C CA . ASP A 1 183 ? 6.453 19.016 2.582 1 91.69 183 ASP A CA 1
ATOM 1407 C C . ASP A 1 183 ? 5.906 17.625 2.869 1 91.69 183 ASP A C 1
ATOM 1409 O O . ASP A 1 183 ? 6.082 16.703 2.066 1 91.69 183 ASP A O 1
ATOM 1413 N N . GLY A 1 184 ? 5.316 17.531 4.012 1 86.12 184 GLY A N 1
ATOM 1414 C CA . GLY A 1 184 ? 4.684 16.266 4.352 1 86.12 184 GLY A CA 1
ATOM 1415 C C . GLY A 1 184 ? 3.607 15.844 3.369 1 86.12 184 GLY A C 1
ATOM 1416 O O . GLY A 1 184 ? 3.488 14.664 3.031 1 86.12 184 GLY A O 1
ATOM 1417 N N . ALA A 1 185 ? 2.824 16.797 2.932 1 90.88 185 ALA A N 1
ATOM 1418 C CA . ALA A 1 185 ? 1.774 16.516 1.953 1 90.88 185 ALA A CA 1
ATOM 1419 C C . ALA A 1 185 ? 2.365 16 0.645 1 90.88 185 ALA A C 1
ATOM 1421 O O . ALA A 1 185 ? 1.86 15.039 0.069 1 90.88 185 ALA A O 1
ATOM 1422 N N . VAL A 1 186 ? 3.418 16.578 0.147 1 92.56 186 VAL A N 1
ATOM 1423 C CA . VAL A 1 186 ? 4.074 16.172 -1.091 1 92.56 186 VAL A CA 1
ATOM 1424 C C . VAL A 1 186 ? 4.602 14.75 -0.953 1 92.56 186 VAL A C 1
ATOM 1426 O O . VAL A 1 186 ? 4.387 13.914 -1.834 1 92.56 186 VAL A O 1
ATOM 1429 N N . LEU A 1 187 ? 5.223 14.484 0.162 1 87.25 187 LEU A N 1
ATOM 1430 C CA . LEU A 1 187 ? 5.762 13.148 0.406 1 87.25 187 LEU A CA 1
ATOM 1431 C C . LEU A 1 187 ? 4.648 12.109 0.464 1 87.25 187 LEU A C 1
ATOM 1433 O O . LEU A 1 187 ? 4.781 11.016 -0.088 1 87.25 187 LEU A O 1
ATOM 1437 N N . THR A 1 188 ? 3.621 12.453 1.123 1 85.94 188 THR A N 1
ATOM 1438 C CA . THR A 1 188 ? 2.488 11.539 1.232 1 85.94 188 THR A CA 1
ATOM 1439 C C . THR A 1 188 ? 1.89 11.258 -0.141 1 85.94 188 THR A C 1
ATOM 1441 O O . THR A 1 188 ? 1.581 10.102 -0.462 1 85.94 188 THR A O 1
ATOM 1444 N N . ALA A 1 189 ? 1.701 12.266 -0.903 1 91 189 ALA A N 1
ATOM 1445 C CA . ALA A 1 189 ? 1.162 12.094 -2.25 1 91 189 ALA A CA 1
ATOM 1446 C C . ALA A 1 189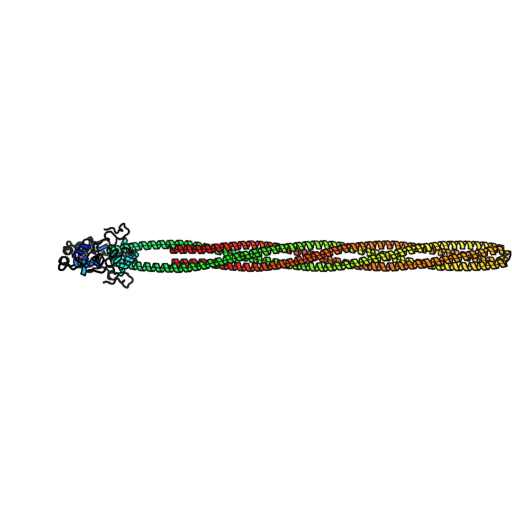 ? 2.068 11.195 -3.092 1 91 189 ALA A C 1
ATOM 1448 O O . ALA A 1 189 ? 1.589 10.312 -3.803 1 91 189 ALA A O 1
ATOM 1449 N N . ASP A 1 190 ? 3.354 11.359 -3.031 1 91.5 190 ASP A N 1
ATOM 1450 C CA . ASP A 1 190 ? 4.324 10.547 -3.766 1 91.5 190 ASP A CA 1
ATOM 1451 C C . ASP A 1 190 ? 4.273 9.086 -3.324 1 91.5 190 ASP A C 1
ATOM 1453 O O . ASP A 1 190 ? 4.273 8.18 -4.16 1 91.5 190 ASP A O 1
ATOM 1457 N N . ARG A 1 191 ? 4.242 8.922 -2.08 1 85.94 191 ARG A N 1
ATOM 1458 C CA . ARG A 1 191 ? 4.164 7.566 -1.536 1 85.94 191 ARG A CA 1
ATOM 1459 C C . ARG A 1 191 ? 2.875 6.875 -1.97 1 85.94 191 ARG A C 1
ATOM 1461 O O . ARG A 1 191 ? 2.883 5.688 -2.297 1 85.94 191 ARG A O 1
ATOM 1468 N N . ALA A 1 192 ? 1.778 7.637 -1.883 1 89.12 192 ALA A N 1
ATOM 1469 C CA . ALA A 1 192 ? 0.497 7.086 -2.318 1 89.12 192 ALA A CA 1
ATOM 1470 C C . ALA A 1 192 ? 0.562 6.629 -3.771 1 89.12 192 ALA A C 1
ATOM 1472 O O . ALA A 1 192 ? 0.119 5.527 -4.102 1 89.12 192 ALA A O 1
ATOM 1473 N N . SER A 1 193 ? 1.149 7.422 -4.613 1 91.44 193 SER A N 1
ATOM 1474 C CA . SER A 1 193 ? 1.307 7.07 -6.02 1 91.44 193 SER A CA 1
ATOM 1475 C C . SER A 1 193 ? 2.164 5.82 -6.184 1 91.44 193 SER A C 1
ATOM 1477 O O . SER A 1 193 ? 1.82 4.922 -6.957 1 91.44 193 SER A O 1
ATOM 1479 N N . GLY A 1 194 ? 3.24 5.797 -5.445 1 89.75 194 GLY A N 1
ATOM 1480 C CA . GLY A 1 194 ? 4.105 4.629 -5.492 1 89.75 194 GLY A CA 1
ATOM 1481 C C . GLY A 1 194 ? 3.412 3.352 -5.055 1 89.75 194 GLY A C 1
ATOM 1482 O O . GLY A 1 194 ? 3.545 2.312 -5.707 1 89.75 194 GLY A O 1
ATOM 1483 N N . VAL A 1 195 ? 2.688 3.42 -4.027 1 89.69 195 VAL A N 1
ATOM 1484 C CA . VAL A 1 195 ? 1.94 2.271 -3.523 1 89.69 195 VAL A CA 1
ATOM 1485 C C . VAL A 1 195 ? 0.898 1.841 -4.555 1 89.69 195 VAL A C 1
ATOM 1487 O O . VAL A 1 195 ? 0.715 0.646 -4.797 1 89.69 195 VAL A O 1
ATOM 1490 N N . GLY A 1 196 ? 0.224 2.877 -5.094 1 91.94 196 GLY A N 1
ATOM 1491 C CA . GLY A 1 196 ? -0.753 2.568 -6.125 1 91.94 196 GLY A CA 1
ATOM 1492 C C . GLY A 1 196 ? -0.159 1.828 -7.309 1 91.94 196 GLY A C 1
ATOM 1493 O O . GLY A 1 196 ? -0.711 0.823 -7.758 1 91.94 196 GLY A O 1
ATOM 1494 N N . ASP A 1 197 ? 0.947 2.191 -7.82 1 93.38 197 ASP A N 1
ATOM 1495 C CA . ASP A 1 197 ? 1.631 1.56 -8.945 1 93.38 197 ASP A CA 1
ATOM 1496 C C . ASP A 1 197 ? 2.051 0.132 -8.594 1 93.38 197 ASP A C 1
ATOM 1498 O O . ASP A 1 197 ? 1.878 -0.784 -9.406 1 93.38 197 ASP A O 1
ATOM 1502 N N . ARG A 1 198 ? 2.619 0.022 -7.461 1 91.31 198 ARG A N 1
ATOM 1503 C CA . ARG A 1 198 ? 3.066 -1.299 -7.031 1 91.31 198 ARG A CA 1
ATOM 1504 C C . ARG A 1 198 ? 1.882 -2.236 -6.824 1 91.31 198 ARG A C 1
ATOM 1506 O O . ARG A 1 198 ? 1.963 -3.426 -7.137 1 91.31 198 ARG A O 1
ATOM 1513 N N . ALA A 1 199 ? 0.795 -1.716 -6.262 1 92.31 199 ALA A N 1
ATOM 1514 C CA . ALA A 1 199 ? -0.414 -2.518 -6.094 1 92.31 199 ALA A CA 1
ATOM 1515 C C . ALA A 1 199 ? -0.933 -3.018 -7.441 1 92.31 199 ALA A C 1
ATOM 1517 O O . ALA A 1 199 ? -1.324 -4.18 -7.566 1 92.31 199 ALA A O 1
ATOM 1518 N N . LEU A 1 200 ? -0.896 -2.164 -8.461 1 91.62 200 LEU A N 1
ATOM 1519 C CA . LEU A 1 200 ? -1.316 -2.553 -9.805 1 91.62 200 LEU A CA 1
ATOM 1520 C C . LEU A 1 200 ? -0.408 -3.643 -10.367 1 91.62 200 LEU A C 1
ATOM 1522 O O . LEU A 1 200 ? -0.885 -4.602 -10.977 1 91.62 200 LEU A O 1
ATOM 1526 N N . ALA A 1 201 ? 0.871 -3.52 -10.156 1 93.12 201 ALA A N 1
ATOM 1527 C CA . ALA A 1 201 ? 1.829 -4.523 -10.609 1 93.12 201 ALA A CA 1
ATOM 1528 C C . ALA A 1 201 ? 1.566 -5.875 -9.945 1 93.12 201 ALA A C 1
ATOM 1530 O O . ALA A 1 201 ? 1.579 -6.91 -10.617 1 93.12 201 ALA A O 1
ATOM 1531 N N . VAL A 1 202 ? 1.314 -5.887 -8.68 1 92.38 202 VAL A N 1
ATOM 1532 C CA . VAL A 1 202 ? 1.021 -7.109 -7.949 1 92.38 202 VAL A CA 1
ATOM 1533 C C . VAL A 1 202 ? -0.272 -7.73 -8.469 1 92.38 202 VAL A C 1
ATOM 1535 O O . VAL A 1 202 ? -0.351 -8.945 -8.664 1 92.38 202 VAL A O 1
ATOM 1538 N N . ALA A 1 203 ? -1.261 -6.887 -8.68 1 92.56 203 ALA A N 1
ATOM 1539 C CA . ALA A 1 203 ? -2.531 -7.379 -9.203 1 92.56 203 ALA A CA 1
ATOM 1540 C C . ALA A 1 203 ? -2.332 -8.07 -10.555 1 92.56 203 ALA A C 1
ATOM 1542 O O . ALA A 1 203 ? -2.893 -9.141 -10.789 1 92.56 203 ALA A O 1
ATOM 1543 N N . THR A 1 204 ? -1.565 -7.496 -11.406 1 93.12 204 THR A N 1
ATOM 1544 C CA . THR A 1 204 ? -1.28 -8.062 -12.719 1 93.12 204 THR A CA 1
ATOM 1545 C C . THR A 1 204 ? -0.536 -9.391 -12.586 1 93.12 204 THR A C 1
ATOM 1547 O O . THR A 1 204 ? -0.888 -10.375 -13.242 1 93.12 204 THR A O 1
ATOM 1550 N N . ALA A 1 205 ? 0.443 -9.391 -11.766 1 90.38 205 ALA A N 1
ATOM 1551 C CA . ALA A 1 205 ? 1.213 -10.609 -11.531 1 90.38 205 ALA A CA 1
ATOM 1552 C C . ALA A 1 205 ? 0.329 -11.719 -10.969 1 90.38 205 ALA A C 1
ATOM 1554 O O . ALA A 1 205 ? 0.457 -12.883 -11.352 1 90.38 205 ALA A O 1
ATOM 1555 N N . ALA A 1 206 ? -0.519 -11.406 -10.047 1 88.94 206 ALA A N 1
ATOM 1556 C CA . ALA A 1 206 ? -1.445 -12.375 -9.469 1 88.94 206 ALA A CA 1
ATOM 1557 C C . ALA A 1 206 ? -2.402 -12.922 -10.523 1 88.94 206 ALA A C 1
ATOM 1559 O O . ALA A 1 206 ? -2.701 -14.117 -10.547 1 88.94 206 ALA A O 1
ATOM 1560 N N . SER A 1 207 ? -2.891 -12.047 -11.391 1 90.12 207 SER A N 1
ATOM 1561 C CA . SER A 1 207 ? -3.756 -12.469 -12.492 1 90.12 207 SER A CA 1
ATOM 1562 C C . SER A 1 207 ? -3.027 -13.414 -13.438 1 90.12 207 SER A C 1
ATOM 1564 O O . SER A 1 207 ? -3.584 -14.438 -13.852 1 90.12 207 SER A O 1
ATOM 1566 N N . GLN A 1 208 ? -1.835 -13.078 -13.75 1 89.06 208 GLN A N 1
ATOM 1567 C CA . GLN A 1 208 ? -1.022 -13.938 -14.602 1 89.06 208 GLN A CA 1
ATOM 1568 C C . GLN A 1 208 ? -0.813 -15.305 -13.969 1 89.06 208 GLN A C 1
ATOM 1570 O O . GLN A 1 208 ? -0.904 -16.328 -14.641 1 89.06 208 GLN A O 1
ATOM 1575 N N . THR A 1 209 ? -0.538 -15.312 -12.695 1 88 209 THR A N 1
ATOM 1576 C CA . THR A 1 209 ? -0.379 -16.578 -11.969 1 88 209 THR A CA 1
ATOM 1577 C C . THR A 1 209 ? -1.664 -17.391 -12.016 1 88 209 THR A C 1
ATOM 1579 O O . THR A 1 209 ? -1.623 -18.609 -12.25 1 88 209 THR A O 1
ATOM 1582 N N . SER A 1 210 ? -2.766 -16.766 -11.82 1 89.5 210 SER A N 1
ATOM 1583 C CA . SER A 1 210 ? -4.055 -17.438 -11.898 1 89.5 210 SER A CA 1
ATOM 1584 C C . SER A 1 210 ? -4.273 -18.062 -13.273 1 89.5 210 SER A C 1
ATOM 1586 O O . SER A 1 210 ? -4.719 -19.203 -13.375 1 89.5 210 SER A O 1
ATOM 1588 N N . ASP A 1 211 ? -3.91 -17.359 -14.312 1 91.19 211 ASP A N 1
ATOM 1589 C CA . ASP A 1 211 ? -4.031 -17.875 -15.68 1 91.19 211 ASP A CA 1
ATOM 1590 C C . ASP A 1 211 ? -3.115 -19.078 -15.898 1 91.19 211 ASP A C 1
ATOM 1592 O O . ASP A 1 211 ? -3.521 -20.078 -16.5 1 91.19 211 ASP A O 1
ATOM 1596 N N . ASN A 1 212 ? -1.902 -18.906 -15.43 1 90.25 212 ASN A N 1
ATOM 1597 C CA . ASN A 1 212 ? -0.959 -20.016 -15.516 1 90.25 212 ASN A CA 1
ATOM 1598 C C . ASN A 1 212 ? -1.484 -21.25 -14.812 1 90.25 212 ASN A C 1
ATOM 1600 O O . ASN A 1 212 ? -1.374 -22.359 -15.336 1 90.25 212 ASN A O 1
ATOM 1604 N N . MET A 1 213 ? -2.084 -21.078 -13.672 1 89.12 213 MET A N 1
ATOM 1605 C CA . MET A 1 213 ? -2.615 -22.188 -12.891 1 89.12 213 MET A CA 1
ATOM 1606 C C . MET A 1 213 ? -3.793 -22.844 -13.609 1 89.12 213 MET A C 1
ATOM 1608 O O . MET A 1 213 ? -3.934 -24.062 -13.594 1 89.12 213 MET A O 1
ATOM 1612 N N . ALA A 1 214 ? -4.605 -22.031 -14.242 1 89.56 214 ALA A N 1
ATOM 1613 C CA . ALA A 1 214 ? -5.719 -22.562 -15.023 1 89.56 214 ALA A CA 1
ATOM 1614 C C . ALA A 1 214 ? -5.219 -23.453 -16.172 1 89.56 214 ALA A C 1
ATOM 1616 O O . ALA A 1 214 ? -5.777 -24.516 -16.438 1 89.56 214 ALA A O 1
ATOM 1617 N N . GLU A 1 215 ? -4.18 -23 -16.781 1 91.69 215 GLU A N 1
ATOM 1618 C CA . GLU A 1 215 ? -3.586 -23.781 -17.875 1 91.69 215 GLU A CA 1
ATOM 1619 C C . GLU A 1 215 ? -2.984 -25.094 -17.344 1 91.69 215 GLU A C 1
ATOM 1621 O O . GLU A 1 215 ? -3.158 -26.141 -17.953 1 91.69 215 GLU A O 1
ATOM 1626 N N . ILE A 1 216 ? -2.293 -25 -16.234 1 90.38 216 ILE A N 1
ATOM 1627 C CA . ILE A 1 216 ? -1.721 -26.203 -15.617 1 90.38 216 ILE A CA 1
ATOM 1628 C C . ILE A 1 216 ? -2.834 -27.188 -15.273 1 90.38 216 ILE A C 1
ATOM 1630 O O . ILE A 1 216 ? -2.701 -28.391 -15.5 1 90.38 216 ILE A O 1
ATOM 1634 N N . ALA A 1 217 ? -3.916 -26.641 -14.734 1 88.88 217 ALA A N 1
ATOM 1635 C CA . ALA A 1 217 ? -5.055 -27.5 -14.398 1 88.88 217 ALA A CA 1
ATOM 1636 C C . ALA A 1 217 ? -5.594 -28.203 -15.641 1 88.88 217 ALA A C 1
ATOM 1638 O O . ALA A 1 217 ? -5.875 -29.406 -15.609 1 88.88 217 ALA A O 1
ATOM 1639 N N . ALA A 1 218 ? -5.73 -27.469 -16.75 1 90.12 218 ALA A N 1
ATOM 1640 C CA . ALA A 1 218 ? -6.215 -28.047 -18 1 90.12 218 ALA A CA 1
ATOM 1641 C C . ALA A 1 218 ? -5.27 -29.125 -18.516 1 90.12 218 ALA A C 1
ATOM 1643 O O . ALA A 1 218 ? -5.711 -30.203 -18.906 1 90.12 218 ALA A O 1
ATOM 1644 N N . ARG A 1 219 ? -3.998 -28.828 -18.469 1 87.88 219 ARG A N 1
ATOM 1645 C CA . ARG A 1 219 ? -3 -29.812 -18.891 1 87.88 219 ARG A CA 1
ATOM 1646 C C . ARG A 1 219 ? -3 -31.031 -17.969 1 87.88 219 ARG A C 1
ATOM 1648 O O . ARG A 1 219 ? -2.809 -32.156 -18.438 1 87.88 219 ARG A O 1
ATOM 1655 N N . GLY A 1 220 ? -3.213 -30.797 -16.703 1 85.19 220 GLY A N 1
ATOM 1656 C CA . GLY A 1 220 ? -3.322 -31.891 -15.758 1 85.19 220 GLY A CA 1
ATOM 1657 C C . GLY A 1 220 ? -4.477 -32.812 -16.062 1 85.19 220 GLY A C 1
ATOM 1658 O O . GLY A 1 220 ? -4.336 -34.031 -15.977 1 85.19 220 GLY A O 1
ATOM 1659 N N . ARG A 1 221 ? -5.582 -32.312 -16.484 1 85.81 221 ARG A N 1
ATOM 1660 C CA . ARG A 1 221 ? -6.727 -33.125 -16.859 1 85.81 221 ARG A CA 1
ATOM 1661 C C . ARG A 1 221 ? -6.426 -33.938 -18.109 1 85.81 221 ARG A C 1
ATOM 1663 O O . ARG A 1 221 ? -6.785 -35.094 -18.203 1 85.81 221 ARG A O 1
ATOM 1670 N N . GLU A 1 222 ? -5.758 -33.281 -19.031 1 87.44 222 GLU A N 1
ATOM 1671 C CA . GLU A 1 222 ? -5.348 -33.969 -20.25 1 87.44 222 GLU A CA 1
ATOM 1672 C C . GLU A 1 222 ? -4.418 -35.156 -19.922 1 87.44 222 GLU A C 1
ATOM 1674 O O . GLU A 1 222 ? -4.586 -36.25 -20.453 1 87.44 222 GLU A O 1
ATOM 1679 N N . LEU A 1 223 ? -3.496 -34.875 -19 1 86.31 223 LEU A N 1
ATOM 1680 C CA . LEU A 1 223 ? -2.555 -35.906 -18.562 1 86.31 223 LEU A CA 1
ATOM 1681 C C . LEU A 1 223 ? -3.287 -37.062 -17.906 1 86.31 223 LEU A C 1
ATOM 1683 O O . LEU A 1 223 ? -3.002 -38.25 -18.188 1 86.31 223 LEU A O 1
ATOM 1687 N N . ALA A 1 224 ? -4.266 -36.75 -17.078 1 85.56 224 ALA A N 1
ATOM 1688 C CA . ALA A 1 224 ? -5.043 -37.781 -16.406 1 85.56 224 ALA A CA 1
ATOM 1689 C C . ALA A 1 224 ? -5.789 -38.656 -17.406 1 85.56 224 ALA A C 1
ATOM 1691 O O . ALA A 1 224 ? -5.82 -39.875 -17.266 1 85.56 224 ALA A O 1
ATOM 1692 N N . GLY A 1 225 ? -6.383 -38.031 -18.438 1 87.12 225 GLY A N 1
ATOM 1693 C CA . GLY A 1 225 ? -7.059 -38.781 -19.484 1 87.12 225 GLY A CA 1
ATOM 1694 C C . GLY A 1 225 ? -6.129 -39.688 -20.281 1 87.12 225 GLY A C 1
ATOM 1695 O O . GLY A 1 225 ? -6.445 -40.844 -20.547 1 87.12 225 GLY A O 1
ATOM 1696 N N . ALA A 1 226 ? -4.992 -39.094 -20.641 1 87 226 ALA A N 1
ATOM 1697 C CA . ALA A 1 226 ? -4.004 -39.875 -21.391 1 87 226 ALA A CA 1
ATOM 1698 C C . ALA A 1 226 ? -3.508 -41.062 -20.594 1 87 226 ALA A C 1
ATOM 1700 O O . ALA A 1 226 ? -3.344 -42.156 -21.125 1 87 226 ALA A O 1
ATOM 1701 N N . LEU A 1 227 ? -3.318 -40.938 -19.281 1 87.44 227 LEU A N 1
ATOM 1702 C CA . LEU A 1 227 ? -2.85 -42 -18.391 1 87.44 227 LEU A CA 1
ATOM 1703 C C . LEU A 1 227 ? -3.887 -43.094 -18.281 1 87.44 227 LEU A C 1
ATOM 1705 O O . LEU A 1 227 ? -3.541 -44.281 -18.281 1 87.44 227 LEU A O 1
ATOM 1709 N N . SER A 1 228 ? -5.145 -42.719 -18.219 1 88.88 228 SER A N 1
ATOM 1710 C CA . SER A 1 228 ? -6.223 -43.688 -18.188 1 88.88 228 SER A CA 1
ATOM 1711 C C . SER A 1 228 ? -6.238 -44.531 -19.469 1 88.88 228 SER A C 1
ATOM 1713 O O . SER A 1 228 ? -6.434 -45.75 -19.406 1 88.88 228 SER A O 1
ATOM 1715 N N . GLY A 1 229 ? -6.008 -43.906 -20.578 1 89 229 GLY A N 1
ATOM 1716 C CA . GLY A 1 229 ? -5.902 -44.594 -21.844 1 89 229 GLY A CA 1
ATOM 1717 C C . GLY A 1 229 ? -4.742 -45.594 -21.875 1 89 229 GLY A C 1
ATOM 1718 O O . GLY A 1 229 ? -4.898 -46.719 -22.328 1 89 229 GLY A O 1
ATOM 1719 N N . ILE A 1 230 ? -3.639 -45.188 -21.328 1 89.19 230 ILE A N 1
ATOM 1720 C CA . ILE A 1 230 ? -2.459 -46.031 -21.297 1 89.19 230 ILE A CA 1
ATOM 1721 C C . ILE A 1 230 ? -2.725 -47.25 -20.391 1 89.19 230 ILE A C 1
ATOM 1723 O O . ILE A 1 230 ? -2.361 -48.375 -20.734 1 89.19 230 ILE A O 1
ATOM 1727 N N . ALA A 1 231 ? -3.354 -46.969 -19.234 1 88.56 231 ALA A N 1
ATOM 1728 C CA . ALA A 1 231 ? -3.688 -48.062 -18.312 1 88.56 231 ALA A CA 1
ATOM 1729 C C . ALA A 1 231 ? -4.574 -49.094 -18.984 1 88.56 231 ALA A C 1
ATOM 1731 O O . ALA A 1 231 ? -4.328 -50.312 -18.875 1 88.56 231 ALA A O 1
ATOM 1732 N N . HIS A 1 232 ? -5.574 -48.688 -19.75 1 90.19 232 HIS A N 1
ATOM 1733 C CA . HIS A 1 232 ? -6.488 -49.594 -20.453 1 90.19 232 HIS A CA 1
ATOM 1734 C C . HIS A 1 232 ? -5.766 -50.375 -21.531 1 90.19 232 HIS A C 1
ATOM 1736 O O . HIS A 1 232 ? -5.906 -51.594 -21.609 1 90.19 232 HIS A O 1
ATOM 1742 N N . ASN A 1 233 ? -4.961 -49.625 -22.281 1 87.75 233 ASN A N 1
ATOM 1743 C CA . ASN A 1 233 ? -4.203 -50.281 -23.344 1 87.75 233 ASN A CA 1
ATOM 1744 C C . ASN A 1 233 ? -3.24 -51.312 -22.797 1 87.75 233 ASN A C 1
ATOM 1746 O O . ASN A 1 233 ? -3.074 -52.406 -23.391 1 87.75 233 ASN A O 1
ATOM 1750 N N . THR A 1 234 ? -2.652 -51.031 -21.688 1 87.19 234 THR A N 1
ATOM 1751 C CA . THR A 1 234 ? -1.7 -51.938 -21.078 1 87.19 234 THR A CA 1
ATOM 1752 C C . THR A 1 234 ? -2.41 -53.188 -20.562 1 87.19 234 THR A C 1
ATOM 1754 O O . THR A 1 234 ? -1.901 -54.312 -20.719 1 87.19 234 THR A O 1
ATOM 1757 N N . SER A 1 235 ? -3.584 -53.031 -19.984 1 90.06 235 SER A N 1
ATOM 1758 C CA . SER A 1 235 ? -4.387 -54.188 -19.547 1 90.06 235 SER A CA 1
ATOM 1759 C C . SER A 1 235 ? -4.77 -55.062 -20.719 1 90.06 235 SER A C 1
ATOM 1761 O O . SER A 1 235 ? -4.668 -56.312 -20.609 1 90.06 235 SER A O 1
ATOM 1763 N N . ASP A 1 236 ? -5.145 -54.469 -21.828 1 88.94 236 ASP A N 1
ATOM 1764 C CA . ASP A 1 236 ? -5.496 -55.219 -23.031 1 88.94 236 ASP A CA 1
ATOM 1765 C C . ASP A 1 236 ? -4.293 -56 -23.562 1 88.94 236 ASP A C 1
ATOM 1767 O O . ASP A 1 236 ? -4.426 -57.156 -23.984 1 88.94 236 ASP A O 1
ATOM 1771 N N . ALA A 1 237 ? -3.197 -55.312 -23.5 1 85.12 237 ALA A N 1
ATOM 1772 C CA . ALA A 1 237 ? -1.971 -55.969 -23.969 1 85.12 237 ALA A CA 1
ATOM 1773 C C . ALA A 1 237 ? -1.629 -57.188 -23.094 1 85.12 237 ALA A C 1
ATOM 1775 O O . ALA A 1 237 ? -1.204 -58.219 -23.609 1 85.12 237 ALA A O 1
ATOM 1776 N N . ARG A 1 238 ? -1.847 -57.094 -21.812 1 86.88 238 ARG A N 1
ATOM 1777 C CA . ARG A 1 238 ? -1.596 -58.219 -20.891 1 86.88 238 ARG A CA 1
ATOM 1778 C C . ARG A 1 238 ? -2.51 -59.375 -21.203 1 86.88 238 ARG A C 1
ATOM 1780 O O . ARG A 1 238 ? -2.068 -60.531 -21.188 1 86.88 238 ARG A O 1
ATOM 1787 N N . GLN A 1 239 ? -3.75 -59.125 -21.5 1 89.12 239 GLN A N 1
ATOM 1788 C CA . GLN A 1 239 ? -4.703 -60.188 -21.844 1 89.12 239 GLN A CA 1
ATOM 1789 C C . GLN A 1 239 ? -4.34 -60.844 -23.156 1 89.12 239 GLN A C 1
ATOM 1791 O O . GLN A 1 239 ? -4.422 -62.094 -23.266 1 89.12 239 GLN A O 1
ATOM 1796 N N . ALA A 1 240 ? -3.953 -60 -24.094 1 86.31 240 ALA A N 1
ATOM 1797 C CA . ALA A 1 240 ? -3.523 -60.531 -25.375 1 86.31 240 ALA A CA 1
ATOM 1798 C C . ALA A 1 240 ? -2.301 -61.438 -25.203 1 86.31 240 ALA A C 1
ATOM 1800 O O . ALA A 1 240 ? -2.223 -62.531 -25.797 1 86.31 240 ALA A O 1
ATOM 1801 N N . ALA A 1 241 ? -1.372 -61.062 -24.359 1 87.44 241 ALA A N 1
ATOM 1802 C CA . ALA A 1 241 ? -0.174 -61.844 -24.078 1 87.44 241 ALA A CA 1
ATOM 1803 C C . ALA A 1 241 ? -0.532 -63.156 -23.422 1 87.44 241 ALA A C 1
ATOM 1805 O O . ALA A 1 241 ? 0.025 -64.188 -23.766 1 87.44 241 ALA A O 1
ATOM 1806 N N . ALA A 1 242 ? -1.468 -63.156 -22.516 1 89.88 242 ALA A N 1
ATOM 1807 C CA . ALA A 1 242 ? -1.914 -64.375 -21.844 1 89.88 242 ALA A CA 1
ATOM 1808 C C . ALA A 1 242 ? -2.562 -65.312 -22.828 1 89.88 242 ALA A C 1
ATOM 1810 O O . ALA A 1 242 ? -2.332 -66.562 -22.766 1 89.88 242 ALA A O 1
ATOM 1811 N N . ALA A 1 243 ? -3.342 -64.812 -23.734 1 89.69 243 ALA A N 1
ATOM 1812 C CA . ALA A 1 243 ? -3.992 -65.625 -24.75 1 89.69 243 ALA A CA 1
ATOM 1813 C C . ALA A 1 243 ? -2.963 -66.312 -25.672 1 89.69 243 ALA A C 1
ATOM 1815 O O . ALA A 1 243 ? -3.078 -67.5 -25.984 1 89.69 243 ALA A O 1
ATOM 1816 N N . VAL A 1 244 ? -1.955 -65.5 -26.016 1 91.62 244 VAL A N 1
ATOM 1817 C CA . VAL A 1 244 ? -0.896 -66.062 -26.875 1 91.62 244 VAL A CA 1
ATOM 1818 C C . VAL A 1 244 ? -0.154 -67.125 -26.141 1 91.62 244 VAL A C 1
ATOM 1820 O O . VAL A 1 244 ? 0.139 -68.188 -26.719 1 91.62 244 VAL A O 1
ATOM 1823 N N . SER A 1 245 ? 0.146 -66.938 -24.891 1 92.31 245 SER A N 1
ATOM 1824 C CA . SER A 1 245 ? 0.833 -67.938 -24.094 1 92.31 245 SER A CA 1
ATOM 1825 C C . SER A 1 245 ? 0.057 -69.25 -24.078 1 92.31 245 SER A C 1
ATOM 1827 O O . SER A 1 245 ? 0.64 -70.312 -24.234 1 92.31 245 SER A O 1
ATOM 1829 N N . GLN A 1 246 ? -1.266 -69.188 -23.953 1 93.5 246 GLN A N 1
ATOM 1830 C CA . GLN A 1 246 ? -2.105 -70.375 -23.938 1 93.5 246 GLN A CA 1
ATOM 1831 C C . GLN A 1 246 ? -2.08 -71.125 -25.281 1 93.5 246 GLN A C 1
ATOM 1833 O O . GLN A 1 246 ? -2.008 -72.312 -25.344 1 93.5 246 GLN A O 1
ATOM 1838 N N . LEU A 1 247 ? -2.135 -70.312 -26.328 1 91.69 247 LEU A N 1
ATOM 1839 C CA . LEU A 1 247 ? -2.113 -70.875 -27.672 1 91.69 247 LEU A CA 1
ATOM 1840 C C . LEU A 1 247 ? -0.798 -71.625 -27.938 1 91.69 247 LEU A C 1
ATOM 1842 O O . LEU A 1 247 ? -0.792 -72.688 -28.516 1 91.69 247 LEU A O 1
ATOM 1846 N N . VAL A 1 248 ? 0.259 -71 -27.453 1 93.62 248 VAL A N 1
ATOM 1847 C CA . VAL A 1 248 ? 1.584 -71.562 -27.672 1 93.62 248 VAL A CA 1
ATOM 1848 C C . VAL A 1 248 ? 1.737 -72.812 -26.844 1 93.62 248 VAL A C 1
ATOM 1850 O O . VAL A 1 248 ? 2.295 -73.812 -27.328 1 93.62 248 VAL A O 1
ATOM 1853 N N . GLU A 1 249 ? 1.252 -72.875 -25.641 1 93.62 249 GLU A N 1
ATOM 1854 C CA . GLU A 1 249 ? 1.284 -74.062 -24.797 1 93.62 249 GLU A CA 1
ATOM 1855 C C . GLU A 1 249 ? 0.522 -75.188 -25.453 1 93.62 249 GLU A C 1
ATOM 1857 O O . GLU A 1 249 ? 1.009 -76.312 -25.484 1 93.62 249 GLU A O 1
ATOM 1862 N N . SER A 1 250 ? -0.641 -74.875 -25.953 1 94.19 250 SER A N 1
ATOM 1863 C CA . SER A 1 250 ? -1.439 -75.875 -26.641 1 94.19 250 SER A CA 1
ATOM 1864 C C . SER A 1 250 ? -0.728 -76.438 -27.891 1 94.19 250 SER A C 1
ATOM 1866 O O . SER A 1 250 ? -0.753 -77.625 -28.172 1 94.19 250 SER A O 1
ATOM 1868 N N . GLY A 1 251 ? -0.137 -75.375 -28.578 1 92.81 251 GLY A N 1
ATOM 1869 C CA . GLY A 1 251 ? 0.644 -75.75 -29.75 1 92.81 251 GLY A CA 1
ATOM 1870 C C . GLY A 1 251 ? 1.814 -76.688 -29.406 1 92.81 251 GLY A C 1
ATOM 1871 O O . GLY A 1 251 ? 2.076 -77.625 -30.125 1 92.81 251 GLY A O 1
ATOM 1872 N N . SER A 1 252 ? 2.453 -76.438 -28.312 1 94.19 252 SER A N 1
ATOM 1873 C CA . SER A 1 252 ? 3.58 -77.25 -27.844 1 94.19 252 SER A CA 1
ATOM 1874 C C . SER A 1 252 ? 3.137 -78.688 -27.484 1 94.19 252 SER A C 1
ATOM 1876 O O . SER A 1 252 ? 3.826 -79.625 -27.781 1 94.19 252 SER A O 1
ATOM 1878 N N . ALA A 1 253 ? 1.985 -78.812 -26.859 1 94.94 253 ALA A N 1
ATOM 1879 C CA . ALA A 1 253 ? 1.439 -80.125 -26.516 1 94.94 253 ALA A CA 1
ATOM 1880 C C . ALA A 1 253 ? 1.114 -80.938 -27.781 1 94.94 253 ALA A C 1
ATOM 1882 O O . ALA A 1 253 ? 1.388 -82.125 -27.859 1 94.94 253 ALA A O 1
ATOM 1883 N N . ARG A 1 254 ? 0.62 -80.25 -28.734 1 94.94 254 ARG A N 1
ATOM 1884 C CA . ARG A 1 254 ? 0.256 -80.875 -29.984 1 94.94 254 ARG A CA 1
ATOM 1885 C C . ARG A 1 254 ? 1.494 -81.375 -30.719 1 94.94 254 ARG A C 1
ATOM 1887 O O . ARG A 1 254 ? 1.479 -82.5 -31.297 1 94.94 254 ARG A O 1
ATOM 1894 N N . THR A 1 255 ? 2.557 -80.625 -30.625 1 95.44 255 THR A N 1
ATOM 1895 C CA . THR A 1 255 ? 3.789 -81 -31.281 1 95.44 255 THR A CA 1
ATOM 1896 C C . THR A 1 255 ? 4.355 -82.312 -30.625 1 95.44 255 THR A C 1
ATOM 1898 O O . THR A 1 255 ? 4.934 -83.125 -31.297 1 95.44 255 THR A O 1
ATOM 1901 N N . ARG A 1 256 ? 4.148 -82.5 -29.359 1 95.5 256 ARG A N 1
ATOM 1902 C CA . ARG A 1 256 ? 4.586 -83.688 -28.688 1 95.5 256 ARG A CA 1
ATOM 1903 C C . ARG A 1 256 ? 3.803 -84.938 -29.172 1 95.5 256 ARG A C 1
ATOM 1905 O O . ARG A 1 256 ? 4.383 -86 -29.422 1 95.5 256 ARG A O 1
ATOM 1912 N N . ASP A 1 257 ? 2.52 -84.688 -29.375 1 96.19 257 ASP A N 1
ATOM 1913 C CA . ASP A 1 257 ? 1.678 -85.75 -29.906 1 96.19 257 ASP A CA 1
ATOM 1914 C C . ASP A 1 257 ? 2.107 -86.125 -31.328 1 96.19 257 ASP A C 1
ATOM 1916 O O . ASP A 1 257 ? 2.135 -87.312 -31.672 1 96.19 257 ASP A O 1
ATOM 1920 N N . LEU A 1 258 ? 2.449 -85.125 -32.062 1 97.06 258 LEU A N 1
ATOM 1921 C CA . LEU A 1 258 ? 2.871 -85.375 -33.438 1 97.06 258 LEU A CA 1
ATOM 1922 C C . LEU A 1 258 ? 4.168 -86.125 -33.469 1 97.06 258 LEU A C 1
ATOM 1924 O O . LEU A 1 258 ? 4.332 -87 -34.312 1 97.06 258 LEU A O 1
ATOM 1928 N N . LEU A 1 259 ? 5.07 -85.875 -32.562 1 96.56 259 LEU A N 1
ATOM 1929 C CA . LEU A 1 259 ? 6.328 -86.625 -32.5 1 96.56 259 LEU A CA 1
ATOM 1930 C C . LEU A 1 259 ? 6.082 -88.125 -32.156 1 96.56 259 LEU A C 1
ATOM 1932 O O . LEU A 1 259 ? 6.738 -89 -32.688 1 96.56 259 LEU A O 1
ATOM 1936 N N . HIS A 1 260 ? 5.094 -88.375 -31.312 1 96.75 260 HIS A N 1
ATOM 1937 C CA . HIS A 1 260 ? 4.734 -89.75 -30.953 1 96.75 260 HIS A CA 1
ATOM 1938 C C . HIS A 1 260 ? 4.156 -90.438 -32.156 1 96.75 260 HIS A C 1
ATOM 1940 O O . HIS A 1 260 ? 4.512 -91.625 -32.406 1 96.75 260 HIS A O 1
ATOM 1946 N N . SER A 1 261 ? 3.34 -89.812 -32.875 1 96.88 261 SER A N 1
ATOM 1947 C CA . SER A 1 261 ? 2.762 -90.375 -34.062 1 96.88 261 SER A CA 1
ATOM 1948 C C . SER A 1 261 ? 3.832 -90.688 -35.094 1 96.88 261 SER A C 1
ATOM 1950 O O . SER A 1 261 ? 3.814 -91.75 -35.75 1 96.88 261 SER A O 1
ATOM 1952 N N . ALA A 1 262 ? 4.75 -89.75 -35.25 1 96.94 262 ALA A N 1
ATOM 1953 C CA . ALA A 1 262 ? 5.848 -89.938 -36.188 1 96.94 262 ALA A CA 1
ATOM 1954 C C . ALA A 1 262 ? 6.715 -91.125 -35.781 1 96.94 262 ALA A C 1
ATOM 1956 O O . ALA A 1 262 ? 7.148 -91.875 -36.656 1 96.94 262 ALA A O 1
ATOM 1957 N N . GLN A 1 263 ? 6.926 -91.312 -34.531 1 96.62 263 GLN A N 1
ATOM 1958 C CA . GLN A 1 263 ? 7.699 -92.438 -34.031 1 96.62 263 GLN A CA 1
ATOM 1959 C C . GLN A 1 263 ? 6.98 -93.812 -34.281 1 96.62 263 GLN A C 1
ATOM 1961 O O . GLN A 1 263 ? 7.617 -94.812 -34.594 1 96.62 263 GLN A O 1
ATOM 1966 N N . SER A 1 264 ? 5.672 -93.75 -34.156 1 97.5 264 SER A N 1
ATOM 1967 C CA . SER A 1 264 ? 4.883 -95 -34.438 1 97.5 264 SER A CA 1
ATOM 1968 C C . SER A 1 264 ? 4.973 -95.375 -35.906 1 97.5 264 SER A C 1
ATOM 1970 O O . SER A 1 264 ? 5.086 -96.562 -36.219 1 97.5 264 SER A O 1
ATOM 1972 N N . ILE A 1 265 ? 5 -94.312 -36.688 1 97.94 265 ILE A N 1
ATOM 1973 C CA . ILE A 1 265 ? 5.152 -94.625 -38.094 1 97.94 265 ILE A CA 1
ATOM 1974 C C . ILE A 1 265 ? 6.516 -95.25 -38.375 1 97.94 265 ILE A C 1
ATOM 1976 O O . ILE A 1 265 ? 6.617 -96.188 -39.125 1 97.94 265 ILE A O 1
ATOM 1980 N N . ASP A 1 266 ? 7.48 -94.688 -37.781 1 95.94 266 ASP A N 1
ATOM 1981 C CA . ASP A 1 266 ? 8.844 -95.188 -37.906 1 95.94 266 ASP A CA 1
ATOM 1982 C C . ASP A 1 266 ? 8.922 -96.625 -37.562 1 95.94 266 ASP A C 1
ATOM 1984 O O . ASP A 1 266 ? 9.539 -97.438 -38.281 1 95.94 266 ASP A O 1
ATOM 1988 N N . SER A 1 267 ? 8.258 -97.062 -36.562 1 97.25 267 SER A N 1
ATOM 1989 C CA . SER A 1 267 ? 8.258 -98.5 -36.094 1 97.25 267 SER A CA 1
ATOM 1990 C C . SER A 1 267 ? 7.52 -99.375 -37.094 1 97.25 267 SER A C 1
ATOM 1992 O O . SER A 1 267 ? 7.996 -100.438 -37.406 1 97.25 267 SER A O 1
ATOM 1994 N N . VAL A 1 268 ? 6.449 -98.875 -37.5 1 98.19 268 VAL A N 1
ATOM 1995 C CA . VAL A 1 268 ? 5.617 -99.688 -38.375 1 98.19 268 VAL A CA 1
ATOM 1996 C C . VAL A 1 268 ? 6.305 -99.812 -39.75 1 98.19 268 VAL A C 1
ATOM 1998 O O . VAL A 1 268 ? 6.254 -100.875 -40.344 1 98.19 268 VAL A O 1
ATOM 2001 N N . ILE A 1 269 ? 6.934 -98.812 -40.156 1 98.12 269 ILE A N 1
ATOM 2002 C CA . ILE A 1 269 ? 7.613 -98.875 -41.438 1 98.12 269 ILE A CA 1
ATOM 2003 C C . ILE A 1 269 ? 8.82 -99.812 -41.344 1 98.12 269 ILE A C 1
ATOM 2005 O O . ILE A 1 269 ? 9.156 -100.5 -42.312 1 98.12 269 ILE A O 1
ATOM 2009 N N . GLY A 1 270 ? 9.422 -99.875 -40.219 1 97.31 270 GLY A N 1
ATOM 2010 C CA . GLY A 1 270 ? 10.445 -100.875 -39.969 1 97.31 270 GLY A CA 1
ATOM 2011 C C . GLY A 1 270 ? 9.953 -102.312 -40.125 1 97.31 270 GLY A C 1
ATOM 2012 O O . GLY A 1 270 ? 10.625 -103.125 -40.75 1 97.31 270 GLY A O 1
ATOM 2013 N N . LEU A 1 271 ? 8.797 -102.5 -39.656 1 97.75 271 LEU A N 1
ATOM 2014 C CA . LEU A 1 271 ? 8.18 -103.812 -39.812 1 97.75 271 LEU A CA 1
ATOM 2015 C C . LEU A 1 271 ? 7.918 -104.125 -41.281 1 97.75 271 LEU A C 1
ATOM 2017 O O . LEU A 1 271 ? 8.195 -105.25 -41.75 1 97.75 271 LEU A O 1
ATOM 2021 N N . ILE A 1 272 ? 7.477 -103.188 -41.969 1 98 272 ILE A N 1
ATOM 2022 C CA . ILE A 1 272 ? 7.195 -103.375 -43.375 1 98 272 ILE A CA 1
ATOM 2023 C C . ILE A 1 272 ? 8.492 -103.688 -44.125 1 98 272 ILE A C 1
ATOM 2025 O O . ILE A 1 272 ? 8.523 -104.562 -45 1 98 272 ILE A O 1
ATOM 2029 N N . SER A 1 273 ? 9.469 -103 -43.812 1 97.75 273 SER A N 1
ATOM 2030 C CA . SER A 1 273 ? 10.781 -103.188 -44.406 1 97.75 273 SER A CA 1
ATOM 2031 C C . SER A 1 273 ? 11.273 -104.625 -44.125 1 97.75 273 SER A C 1
ATOM 2033 O O . SER A 1 273 ? 11.812 -105.312 -45 1 97.75 273 SER A O 1
ATOM 2035 N N . ASP A 1 274 ? 11.055 -105.062 -43 1 97.56 274 ASP A N 1
ATOM 2036 C CA . ASP A 1 274 ? 11.453 -106.438 -42.625 1 97.56 274 ASP A CA 1
ATOM 2037 C C . ASP A 1 274 ? 10.656 -107.5 -43.375 1 97.56 274 ASP A C 1
ATOM 2039 O O . ASP A 1 274 ? 11.211 -108.5 -43.844 1 97.56 274 ASP A O 1
ATOM 2043 N N . ILE A 1 275 ? 9.492 -107.188 -43.469 1 97.94 275 ILE A N 1
ATOM 2044 C CA . ILE A 1 275 ? 8.617 -108.125 -44.188 1 97.94 275 ILE A CA 1
ATOM 2045 C C . ILE A 1 275 ? 9.023 -108.188 -45.656 1 97.94 275 ILE A C 1
ATOM 2047 O O . ILE A 1 275 ? 9.07 -109.25 -46.25 1 97.94 275 ILE A O 1
ATOM 2051 N N . ALA A 1 276 ? 9.289 -107.062 -46.188 1 97.75 276 ALA A N 1
ATOM 2052 C CA . ALA A 1 276 ? 9.727 -107 -47.562 1 97.75 276 ALA A CA 1
ATOM 2053 C C . ALA A 1 276 ? 10.992 -107.812 -47.781 1 97.75 276 ALA A C 1
ATOM 2055 O O . ALA A 1 276 ? 11.125 -108.5 -48.781 1 97.75 276 ALA A O 1
ATOM 2056 N N . ARG A 1 277 ? 11.852 -107.875 -46.875 1 97 277 ARG A N 1
ATOM 2057 C CA . ARG A 1 277 ? 13.086 -108.625 -46.969 1 97 277 ARG A CA 1
ATOM 2058 C C . ARG A 1 277 ? 12.812 -110.125 -46.844 1 97 277 ARG A C 1
ATOM 2060 O O . ARG A 1 277 ? 13.406 -110.938 -47.562 1 97 277 ARG A O 1
ATOM 2067 N N . GLN A 1 278 ? 11.914 -110.375 -46.031 1 97.31 278 GLN A N 1
ATOM 2068 C CA . GLN A 1 278 ? 11.562 -111.75 -45.844 1 97.31 278 GLN A CA 1
ATOM 2069 C C . GLN A 1 278 ? 10.867 -112.312 -47.062 1 97.31 278 GLN A C 1
ATOM 2071 O O . GLN A 1 278 ? 11.164 -113.438 -47.5 1 97.31 278 GLN A O 1
ATOM 2076 N N . VAL A 1 279 ? 10.031 -111.5 -47.562 1 97.19 279 VAL A N 1
ATOM 2077 C CA . VAL A 1 279 ? 9.32 -111.938 -48.781 1 97.19 279 VAL A CA 1
ATOM 2078 C C . VAL A 1 279 ? 10.305 -112.062 -49.938 1 97.19 279 VAL A C 1
ATOM 2080 O O . VAL A 1 279 ? 10.211 -113 -50.719 1 97.19 279 VAL A O 1
ATOM 2083 N N . ASN A 1 280 ? 11.156 -111.188 -49.969 1 95.94 280 ASN A N 1
ATOM 2084 C CA . ASN A 1 280 ? 12.188 -111.25 -51 1 95.94 280 ASN A CA 1
ATOM 2085 C C . ASN A 1 280 ? 13.023 -112.5 -50.875 1 95.94 280 ASN A C 1
ATOM 2087 O O . ASN A 1 280 ? 13.305 -113.125 -51.906 1 95.94 280 ASN A O 1
ATOM 2091 N N . LEU A 1 281 ? 13.328 -113 -49.781 1 96.12 281 LEU A N 1
ATOM 2092 C CA . LEU A 1 281 ? 14.102 -114.188 -49.531 1 96.12 281 LEU A CA 1
ATOM 2093 C C . LEU A 1 281 ? 13.281 -115.438 -49.875 1 96.12 281 LEU A C 1
ATOM 2095 O O . LEU A 1 281 ? 13.805 -116.438 -50.438 1 96.12 281 LEU A O 1
ATOM 2099 N N . LEU A 1 282 ? 12.109 -115.375 -49.5 1 95.44 282 LEU A N 1
ATOM 2100 C CA . LEU A 1 282 ? 11.219 -116.5 -49.812 1 95.44 282 LEU A CA 1
ATOM 2101 C C . LEU A 1 282 ? 11.07 -116.688 -51.312 1 95.44 282 LEU A C 1
ATOM 2103 O O . LEU A 1 282 ? 11.07 -117.75 -51.844 1 95.44 282 LEU A O 1
ATOM 2107 N N . ALA A 1 283 ? 11 -115.5 -51.938 1 94.5 283 ALA A N 1
ATOM 2108 C CA . ALA A 1 283 ? 10.867 -115.5 -53.406 1 94.5 283 ALA A CA 1
ATOM 2109 C C . ALA A 1 283 ? 12.148 -116 -54.062 1 94.5 283 ALA A C 1
ATOM 2111 O O . ALA A 1 283 ? 12.086 -116.75 -55.031 1 94.5 283 ALA A O 1
ATOM 2112 N N . LEU A 1 284 ? 13.25 -115.75 -53.562 1 93.19 284 LEU A N 1
ATOM 2113 C CA . LEU A 1 284 ? 14.523 -116.25 -54.062 1 93.19 284 LEU A CA 1
ATOM 2114 C C . LEU A 1 284 ? 14.641 -117.75 -53.906 1 93.19 284 LEU A C 1
ATOM 2116 O O . LEU A 1 284 ? 15.016 -118.5 -54.844 1 93.19 284 LEU A O 1
ATOM 2120 N N . ASN A 1 285 ? 14.25 -118.188 -52.844 1 90.56 285 ASN A N 1
ATOM 2121 C CA . ASN A 1 285 ? 14.281 -119.625 -52.562 1 90.56 285 ASN A CA 1
ATOM 2122 C C . ASN A 1 285 ? 13.297 -120.375 -53.469 1 90.56 285 ASN A C 1
ATOM 2124 O O . ASN A 1 285 ? 13.602 -121.438 -53.938 1 90.56 285 ASN A O 1
ATOM 2128 N N . ALA A 1 286 ? 12.234 -119.688 -53.594 1 89.88 286 ALA A N 1
ATOM 2129 C CA . ALA A 1 286 ? 11.227 -120.312 -54.469 1 89.88 286 ALA A CA 1
ATOM 2130 C C . ALA A 1 286 ? 11.711 -120.375 -55.906 1 89.88 286 ALA A C 1
ATOM 2132 O O . ALA A 1 286 ? 11.406 -121.312 -56.625 1 89.88 286 ALA A O 1
ATOM 2133 N N . THR A 1 287 ? 12.422 -119.438 -56.312 1 89.5 287 THR A N 1
ATOM 2134 C CA . THR A 1 287 ? 13.008 -119.438 -57.625 1 89.5 287 THR A CA 1
ATOM 2135 C C . THR A 1 287 ? 14.008 -120.562 -57.781 1 89.5 287 THR A C 1
ATOM 2137 O O . THR A 1 287 ? 14.039 -121.25 -58.812 1 89.5 287 THR A O 1
ATOM 2140 N N . ILE A 1 288 ? 14.664 -120.875 -56.875 1 86.44 288 ILE A N 1
ATOM 2141 C CA . ILE A 1 288 ? 15.664 -121.938 -56.875 1 86.44 288 ILE A CA 1
ATOM 2142 C C . ILE A 1 288 ? 14.961 -123.25 -56.938 1 86.44 288 ILE A C 1
ATOM 2144 O O . ILE A 1 288 ? 15.336 -124.125 -57.719 1 86.44 288 ILE A O 1
ATOM 2148 N N . GLU A 1 289 ? 14 -123.438 -56.125 1 82.81 289 GLU A N 1
ATOM 2149 C CA . GLU A 1 289 ? 13.266 -124.688 -56.094 1 82.81 289 GLU A CA 1
ATOM 2150 C C . GLU A 1 289 ? 12.523 -124.938 -57.406 1 82.81 289 GLU A C 1
ATOM 2152 O O . GLU A 1 289 ? 12.461 -126.125 -57.875 1 82.81 289 GLU A O 1
ATOM 2157 N N . ALA A 1 290 ? 12.008 -123.875 -57.938 1 85.25 290 ALA A N 1
ATOM 2158 C CA . ALA A 1 290 ? 11.297 -124 -59.219 1 85.25 290 ALA A CA 1
ATOM 2159 C C . ALA A 1 290 ? 12.25 -124.438 -60.312 1 85.25 290 ALA A C 1
ATOM 2161 O O . ALA A 1 290 ? 11.875 -125.188 -61.188 1 85.25 290 ALA A O 1
ATOM 2162 N N . ALA A 1 291 ? 13.406 -124 -60.281 1 84.69 291 ALA A N 1
ATOM 2163 C CA . ALA A 1 291 ? 14.414 -124.438 -61.281 1 84.69 291 ALA A CA 1
ATOM 2164 C C . ALA A 1 291 ? 14.766 -125.938 -61.125 1 84.69 291 ALA A C 1
ATOM 2166 O O . ALA A 1 291 ? 14.953 -126.625 -62.125 1 84.69 291 ALA A O 1
ATOM 2167 N N . ARG A 1 292 ? 14.82 -126.375 -60.031 1 82.5 292 ARG A N 1
ATOM 2168 C CA . ARG A 1 292 ? 15.164 -127.75 -59.719 1 82.5 292 ARG A CA 1
ATOM 2169 C C . ARG A 1 292 ? 14.07 -128.75 -60.188 1 82.5 292 ARG A C 1
ATOM 2171 O O . ARG A 1 292 ? 14.352 -129.875 -60.53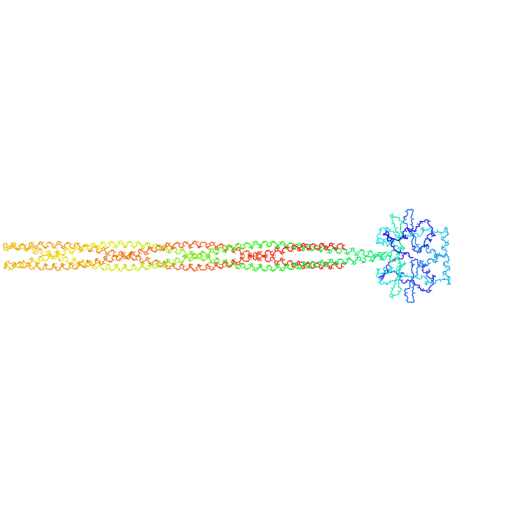1 1 82.5 292 ARG A O 1
ATOM 2178 N N . ALA A 1 293 ? 12.836 -128.125 -60.188 1 80.38 293 ALA A N 1
ATOM 2179 C CA . ALA A 1 293 ? 11.695 -129 -60.531 1 80.38 293 ALA A CA 1
ATOM 2180 C C . ALA A 1 293 ? 11.555 -129.125 -62.062 1 80.38 293 ALA A C 1
ATOM 2182 O O . ALA A 1 293 ? 10.703 -129.875 -62.562 1 80.38 293 ALA A O 1
ATOM 2183 N N . GLY A 1 294 ? 12.398 -128.375 -62.906 1 80.19 294 GLY A N 1
ATOM 2184 C CA . GLY A 1 294 ? 12.469 -128.5 -64.375 1 80.19 294 GLY A CA 1
ATOM 2185 C C . GLY A 1 294 ? 11.219 -128 -65.062 1 80.19 294 GLY A C 1
ATOM 2186 O O . GLY A 1 294 ? 10.789 -126.875 -64.812 1 80.19 294 GLY A O 1
ATOM 2187 N N . GLU A 1 295 ? 10.508 -129 -65.812 1 78.38 295 GLU A N 1
ATOM 2188 C CA . GLU A 1 295 ? 9.367 -128.625 -66.625 1 78.38 295 GLU A CA 1
ATOM 2189 C C . GLU A 1 295 ? 8.125 -128.375 -65.75 1 78.38 295 GLU A C 1
ATOM 2191 O O . GLU A 1 295 ? 7.289 -127.5 -66.125 1 78.38 295 GLU A O 1
ATOM 2196 N N . ALA A 1 296 ? 8.086 -129 -64.688 1 75.06 296 ALA A N 1
ATOM 2197 C CA . ALA A 1 296 ? 6.938 -128.875 -63.781 1 75.06 296 ALA A CA 1
ATOM 2198 C C . ALA A 1 296 ? 6.977 -127.5 -63 1 75.06 296 ALA A C 1
ATOM 2200 O O . ALA A 1 296 ? 5.949 -127.062 -62.5 1 75.06 296 ALA A O 1
ATOM 2201 N N . GLY A 1 297 ? 8.141 -126.875 -63.094 1 80.94 297 GLY A N 1
ATOM 2202 C CA . GLY A 1 297 ? 8.336 -125.688 -62.281 1 80.94 297 GLY A CA 1
ATOM 2203 C C . GLY A 1 297 ? 8.289 -124.375 -63.062 1 80.94 297 GLY A C 1
ATOM 2204 O O . GLY A 1 297 ? 8.453 -123.312 -62.5 1 80.94 297 GLY A O 1
ATOM 2205 N N . ARG A 1 298 ? 8.031 -124.438 -64.25 1 84.81 298 ARG A N 1
ATOM 2206 C CA . ARG A 1 298 ? 8.102 -123.312 -65.062 1 84.81 298 ARG A CA 1
ATOM 2207 C C . ARG A 1 298 ? 7.098 -122.25 -64.625 1 84.81 298 ARG A C 1
ATOM 2209 O O . ARG A 1 298 ? 7.418 -121.062 -64.625 1 84.81 298 ARG A O 1
ATOM 2216 N N . GLY A 1 299 ? 5.891 -122.562 -64.312 1 82.31 299 GLY A N 1
ATOM 2217 C CA . GLY A 1 299 ? 4.879 -121.625 -63.875 1 82.31 299 GLY A CA 1
ATOM 2218 C C . GLY A 1 299 ? 5.227 -120.938 -62.562 1 82.31 299 GLY A C 1
ATOM 2219 O O . GLY A 1 299 ? 5.004 -119.75 -62.375 1 82.31 299 GLY A O 1
ATOM 2220 N N . PHE A 1 300 ? 5.957 -121.688 -61.719 1 86 300 PHE A N 1
ATOM 2221 C CA . PHE A 1 300 ? 6.32 -121.188 -60.406 1 86 300 PHE A CA 1
ATOM 2222 C C . PHE A 1 300 ? 7.492 -120.25 -60.5 1 86 300 PHE A C 1
ATOM 2224 O O . PHE A 1 300 ? 7.594 -119.312 -59.688 1 86 300 PHE A O 1
ATOM 2231 N N . THR A 1 301 ? 8.328 -120.5 -61.469 1 88.75 301 THR A N 1
ATOM 2232 C CA . THR A 1 301 ? 9.445 -119.562 -61.688 1 88.75 301 THR A CA 1
ATOM 2233 C C . THR A 1 301 ? 8.945 -118.188 -62 1 88.75 301 THR A C 1
ATOM 2235 O O . THR A 1 301 ? 9.484 -117.188 -61.5 1 88.75 301 THR A O 1
ATOM 2238 N N . VAL A 1 302 ? 7.801 -118.125 -62.656 1 89.94 302 VAL A N 1
ATOM 2239 C CA . VAL A 1 302 ? 7.234 -116.812 -63.062 1 89.94 302 VAL A CA 1
ATOM 2240 C C . VAL A 1 302 ? 6.629 -116.125 -61.844 1 89.94 302 VAL A C 1
ATOM 2242 O O . VAL A 1 302 ? 6.867 -114.938 -61.594 1 89.94 302 VAL A O 1
ATOM 2245 N N . VAL A 1 303 ? 5.98 -116.875 -61.094 1 91.19 303 VAL A N 1
ATOM 2246 C CA . VAL A 1 303 ? 5.344 -116.312 -59.906 1 91.19 303 VAL A CA 1
ATOM 2247 C C . VAL A 1 303 ? 6.41 -115.875 -58.906 1 91.19 303 VAL A C 1
ATOM 2249 O O . VAL A 1 303 ? 6.312 -114.812 -58.312 1 91.19 303 VAL A O 1
ATOM 2252 N N . ALA A 1 304 ? 7.402 -116.625 -58.688 1 92.38 304 ALA A N 1
ATOM 2253 C CA . ALA A 1 304 ? 8.469 -116.312 -57.75 1 92.38 304 ALA A CA 1
ATOM 2254 C C . ALA A 1 304 ? 9.219 -115.062 -58.156 1 92.38 304 ALA A C 1
ATOM 2256 O O . ALA A 1 304 ? 9.539 -114.25 -57.312 1 92.38 304 ALA A O 1
ATOM 2257 N N . ASN A 1 305 ? 9.406 -114.875 -59.438 1 93.75 305 ASN A N 1
ATOM 2258 C CA . ASN A 1 305 ? 10.094 -113.688 -59.938 1 93.75 305 ASN A CA 1
ATOM 2259 C C . ASN A 1 305 ? 9.242 -112.438 -59.781 1 93.75 305 ASN A C 1
ATOM 2261 O O . ASN A 1 305 ? 9.758 -111.375 -59.438 1 93.75 305 ASN A O 1
ATOM 2265 N N . GLU A 1 306 ? 7.98 -112.688 -59.938 1 95.31 306 GLU A N 1
ATOM 2266 C CA . GLU A 1 306 ? 7.078 -111.562 -59.75 1 95.31 306 GLU A CA 1
ATOM 2267 C C . GLU A 1 306 ? 6.992 -111.125 -58.281 1 95.31 306 GLU A C 1
ATOM 2269 O O . GLU A 1 306 ? 7.016 -109.938 -58 1 95.31 306 GLU A O 1
ATOM 2274 N N . VAL A 1 307 ? 6.93 -112 -57.438 1 95.94 307 VAL A N 1
ATOM 2275 C CA . VAL A 1 307 ? 6.875 -111.75 -56 1 95.94 307 VAL A CA 1
ATOM 2276 C C . VAL A 1 307 ? 8.18 -111.062 -55.562 1 95.94 307 VAL A C 1
ATOM 2278 O O . VAL A 1 307 ? 8.172 -110.188 -54.75 1 95.94 307 VAL A O 1
ATOM 2281 N N . LYS A 1 308 ? 9.211 -111.562 -56.094 1 95.81 308 LYS A N 1
ATOM 2282 C CA . LYS A 1 308 ? 10.516 -110.938 -55.781 1 95.81 308 LYS A CA 1
ATOM 2283 C C . LYS A 1 308 ? 10.57 -109.5 -56.188 1 95.81 308 LYS A C 1
ATOM 2285 O O . LYS A 1 308 ? 11.008 -108.625 -55.406 1 95.81 308 LYS A O 1
ATOM 2290 N N . GLN A 1 309 ? 10.094 -109.188 -57.344 1 96.69 309 GLN A N 1
ATOM 2291 C CA . GLN A 1 309 ? 10.094 -107.812 -57.844 1 96.69 309 GLN A CA 1
ATOM 2292 C C . GLN A 1 309 ? 9.195 -106.875 -57 1 96.69 309 GLN A C 1
ATOM 2294 O O . GLN A 1 309 ? 9.57 -105.75 -56.656 1 96.69 309 GLN A O 1
ATOM 2299 N N . LEU A 1 310 ? 8.117 -107.438 -56.656 1 97.38 310 LEU A N 1
ATOM 2300 C CA . LEU A 1 310 ? 7.172 -106.625 -55.844 1 97.38 310 LEU A CA 1
ATOM 2301 C C . LEU A 1 310 ? 7.711 -106.438 -54.438 1 97.38 310 LEU A C 1
ATOM 2303 O O . LEU A 1 310 ? 7.508 -105.375 -53.844 1 97.38 310 LEU A O 1
ATOM 2307 N N . SER A 1 311 ? 8.352 -107.375 -53.875 1 96.31 311 SER A N 1
ATOM 2308 C CA . SER A 1 311 ? 8.945 -107.188 -52.562 1 96.31 311 SER A CA 1
ATOM 2309 C C . SER A 1 311 ? 10.062 -106.188 -52.594 1 96.31 311 SER A C 1
ATOM 2311 O O . SER A 1 311 ? 10.219 -105.438 -51.625 1 96.31 311 SER A O 1
ATOM 2313 N N . THR A 1 312 ? 10.844 -106.188 -53.688 1 97 312 THR A N 1
ATOM 2314 C CA . THR A 1 312 ? 11.875 -105.125 -53.844 1 97 312 THR A CA 1
ATOM 2315 C C . THR A 1 312 ? 11.25 -103.75 -53.938 1 97 312 THR A C 1
ATOM 2317 O O . THR A 1 312 ? 11.75 -102.812 -53.312 1 97 312 THR A O 1
ATOM 2320 N N . GLN A 1 313 ? 10.141 -103.688 -54.562 1 97.31 313 GLN A N 1
ATOM 2321 C CA . GLN A 1 313 ? 9.438 -102.438 -54.688 1 97.31 313 GLN A CA 1
ATOM 2322 C C . GLN A 1 313 ? 8.891 -101.938 -53.344 1 97.31 313 GLN A C 1
ATOM 2324 O O . GLN A 1 313 ? 8.914 -100.75 -53 1 97.31 313 GLN A O 1
ATOM 2329 N N . THR A 1 314 ? 8.453 -102.812 -52.562 1 97.62 314 THR A N 1
ATOM 2330 C CA . THR A 1 314 ? 7.965 -102.5 -51.219 1 97.62 314 THR A CA 1
ATOM 2331 C C . THR A 1 314 ? 9.094 -102 -50.344 1 97.62 314 THR A C 1
ATOM 2333 O O . THR A 1 314 ? 8.906 -101 -49.594 1 97.62 314 THR A O 1
ATOM 2336 N N . GLY A 1 315 ? 10.211 -102.688 -50.438 1 97.44 315 GLY A N 1
ATOM 2337 C CA . GLY A 1 315 ? 11.375 -102.25 -49.688 1 97.44 315 GLY A CA 1
ATOM 2338 C C . GLY A 1 315 ? 11.781 -100.812 -50.062 1 97.44 315 GLY A C 1
ATOM 2339 O O . GLY A 1 315 ? 12.055 -100 -49.156 1 97.44 315 GLY A O 1
ATOM 2340 N N . ILE A 1 316 ? 11.719 -100.438 -51.344 1 97.75 316 ILE A N 1
ATOM 2341 C CA . ILE A 1 316 ? 12.07 -99.125 -51.812 1 97.75 316 ILE A CA 1
ATOM 2342 C C . ILE A 1 316 ? 11.031 -98.125 -51.312 1 97.75 316 ILE A C 1
ATOM 2344 O O . ILE A 1 316 ? 11.391 -97 -50.844 1 97.75 316 ILE A O 1
ATOM 2348 N N . ALA A 1 317 ? 9.844 -98.438 -51.375 1 97.75 317 ALA A N 1
ATOM 2349 C CA . ALA A 1 317 ? 8.773 -97.562 -50.875 1 97.75 317 ALA A CA 1
ATOM 2350 C C . ALA A 1 317 ? 8.914 -97.375 -49.375 1 97.75 317 ALA A C 1
ATOM 2352 O O . ALA A 1 317 ? 8.727 -96.25 -48.906 1 97.75 317 ALA A O 1
ATOM 2353 N N . ALA A 1 318 ? 9.25 -98.312 -48.625 1 97.69 318 ALA A N 1
ATOM 2354 C CA . ALA A 1 318 ? 9.445 -98.188 -47.188 1 97.69 318 ALA A CA 1
ATOM 2355 C C . ALA A 1 318 ? 10.586 -97.25 -46.875 1 97.69 318 ALA A C 1
ATOM 2357 O O . ALA A 1 318 ? 10.484 -96.438 -45.938 1 97.69 318 ALA A O 1
ATOM 2358 N N . ASP A 1 319 ? 11.609 -97.312 -47.688 1 97.44 319 ASP A N 1
ATOM 2359 C CA . ASP A 1 319 ? 12.734 -96.438 -47.531 1 97.44 319 ASP A CA 1
ATOM 2360 C C . ASP A 1 319 ? 12.32 -95 -47.75 1 97.44 319 ASP A C 1
ATOM 2362 O O . ASP A 1 319 ? 12.758 -94.062 -47.031 1 97.44 319 ASP A O 1
ATOM 2366 N N . ARG A 1 320 ? 11.477 -94.812 -48.688 1 97.62 320 ARG A N 1
ATOM 2367 C CA . ARG A 1 320 ? 10.984 -93.438 -48.969 1 97.62 320 ARG A CA 1
ATOM 2368 C C . ARG A 1 320 ? 10.148 -92.938 -47.812 1 97.62 320 ARG A C 1
ATOM 2370 O O . ARG A 1 320 ? 10.266 -91.75 -47.438 1 97.62 320 ARG A O 1
ATOM 2377 N N . ILE A 1 321 ? 9.359 -93.688 -47.25 1 98 321 ILE A N 1
ATOM 2378 C CA . ILE A 1 321 ? 8.539 -93.25 -46.125 1 98 321 ILE A CA 1
ATOM 2379 C C . ILE A 1 321 ? 9.438 -92.938 -44.938 1 98 321 ILE A C 1
ATOM 2381 O O . ILE A 1 321 ? 9.195 -91.938 -44.25 1 98 321 ILE A O 1
ATOM 2385 N N . THR A 1 322 ? 10.445 -93.812 -44.719 1 97.69 322 THR A N 1
ATOM 2386 C CA . THR A 1 322 ? 11.383 -93.562 -43.625 1 97.69 322 THR A CA 1
ATOM 2387 C C . THR A 1 322 ? 12.008 -92.188 -43.781 1 97.69 322 THR A C 1
ATOM 2389 O O . THR A 1 322 ? 12.133 -91.438 -42.812 1 97.69 322 THR A O 1
ATOM 2392 N N . ALA A 1 323 ? 12.352 -91.812 -45.062 1 97.5 323 ALA A N 1
ATOM 2393 C CA . ALA A 1 323 ? 12.938 -90.5 -45.312 1 97.5 323 ALA A CA 1
ATOM 2394 C C . ALA A 1 323 ? 11.938 -89.375 -45.031 1 97.5 323 ALA A C 1
ATOM 2396 O O . ALA A 1 323 ? 12.289 -88.375 -44.406 1 97.5 323 ALA A O 1
ATOM 2397 N N . HIS A 1 324 ? 10.688 -89.5 -45.406 1 97.19 324 HIS A N 1
ATOM 2398 C CA . HIS A 1 324 ? 9.656 -88.5 -45.156 1 97.19 324 HIS A CA 1
ATOM 2399 C C . HIS A 1 324 ? 9.352 -88.375 -43.688 1 97.19 324 HIS A C 1
ATOM 2401 O O . HIS A 1 324 ? 9.109 -87.312 -43.188 1 97.19 324 HIS A O 1
ATOM 2407 N N . VAL A 1 325 ? 9.359 -89.438 -42.969 1 97.88 325 VAL A N 1
ATOM 2408 C CA . VAL A 1 325 ? 9.086 -89.438 -41.531 1 97.88 325 VAL A CA 1
ATOM 2409 C C . VAL A 1 325 ? 10.211 -88.688 -40.812 1 97.88 325 VAL A C 1
ATOM 2411 O O . VAL A 1 325 ? 9.953 -87.938 -39.875 1 97.88 325 VAL A O 1
ATOM 2414 N N . ARG A 1 326 ? 11.469 -88.875 -41.281 1 96.5 326 ARG A N 1
ATOM 2415 C CA . ARG A 1 326 ? 12.594 -88.188 -40.719 1 96.5 326 ARG A CA 1
ATOM 2416 C C . ARG A 1 326 ? 12.43 -86.688 -40.938 1 96.5 326 ARG A C 1
ATOM 2418 O O . ARG A 1 326 ? 12.688 -85.875 -40.031 1 96.5 326 ARG A O 1
ATOM 2425 N N . GLU A 1 327 ? 11.93 -86.312 -42.094 1 96.06 327 GLU A N 1
ATOM 2426 C CA . GLU A 1 327 ? 11.672 -84.938 -42.375 1 96.06 327 GLU A CA 1
ATOM 2427 C C . GLU A 1 327 ? 10.57 -84.375 -41.5 1 96.06 327 GLU A C 1
ATOM 2429 O O . GLU A 1 327 ? 10.688 -83.25 -41 1 96.06 327 GLU A O 1
ATOM 2434 N N . ILE A 1 328 ? 9.562 -85.062 -41.281 1 96.75 328 ILE A N 1
ATOM 2435 C CA . ILE A 1 328 ? 8.438 -84.625 -40.438 1 96.75 328 ILE A CA 1
ATOM 2436 C C . ILE A 1 328 ? 8.898 -84.438 -39 1 96.75 328 ILE A C 1
ATOM 2438 O O . ILE A 1 328 ? 8.578 -83.438 -38.375 1 96.75 328 ILE A O 1
ATOM 2442 N N . ARG A 1 329 ? 9.656 -85.5 -38.5 1 96.62 329 ARG A N 1
ATOM 2443 C CA . ARG A 1 329 ? 10.164 -85.438 -37.125 1 96.62 329 ARG A CA 1
ATOM 2444 C C . ARG A 1 329 ? 11.039 -84.188 -36.938 1 96.62 329 ARG A C 1
ATOM 2446 O O . ARG A 1 329 ? 10.898 -83.438 -35.969 1 96.62 329 ARG A O 1
ATOM 2453 N N . GLY A 1 330 ? 11.93 -83.938 -37.969 1 95.88 330 GLY A N 1
ATOM 2454 C CA . GLY A 1 330 ? 12.758 -82.75 -37.906 1 95.88 330 GLY A CA 1
ATOM 2455 C C . GLY A 1 330 ? 11.953 -81.438 -37.969 1 95.88 330 GLY A C 1
ATOM 2456 O O . GLY A 1 330 ? 12.242 -80.5 -37.25 1 95.88 330 GLY A O 1
ATOM 2457 N N . GLY A 1 331 ? 10.953 -81.375 -38.844 1 95.81 331 GLY A N 1
ATOM 2458 C CA . GLY A 1 331 ? 10.078 -80.25 -38.938 1 95.81 331 GLY A CA 1
ATOM 2459 C C . GLY A 1 331 ? 9.289 -80 -37.656 1 95.81 331 GLY A C 1
ATOM 2460 O O . GLY A 1 331 ? 9.133 -78.812 -37.25 1 95.81 331 GLY A O 1
ATOM 2461 N N . ILE A 1 332 ? 8.773 -80.938 -37 1 96.25 332 ILE A N 1
ATOM 2462 C CA . ILE A 1 332 ? 8.039 -80.812 -35.75 1 96.25 332 ILE A CA 1
ATOM 2463 C C . ILE A 1 332 ? 8.961 -80.25 -34.656 1 96.25 332 ILE A C 1
ATOM 2465 O O . ILE A 1 332 ? 8.555 -79.375 -33.906 1 96.25 332 ILE A O 1
ATOM 2469 N N . ASP A 1 333 ? 10.211 -80.75 -34.656 1 95.75 333 ASP A N 1
ATOM 2470 C CA . ASP A 1 333 ? 11.18 -80.25 -33.688 1 95.75 333 ASP A CA 1
ATOM 2471 C C . ASP A 1 333 ? 11.438 -78.75 -33.906 1 95.75 333 ASP A C 1
ATOM 2473 O O . ASP A 1 333 ? 11.57 -78 -32.938 1 95.75 333 ASP A O 1
ATOM 2477 N N . GLU A 1 334 ? 11.477 -78.312 -35.125 1 95.31 334 GLU A N 1
ATOM 2478 C CA . GLU A 1 334 ? 11.695 -76.938 -35.406 1 95.31 334 GLU A CA 1
ATOM 2479 C C . GLU A 1 334 ? 10.508 -76.062 -34.969 1 95.31 334 GLU A C 1
ATOM 2481 O O . GLU A 1 334 ? 10.68 -75 -34.438 1 95.31 334 GLU A O 1
ATOM 2486 N N . VAL A 1 335 ? 9.336 -76.562 -35.219 1 95.69 335 VAL A N 1
ATOM 2487 C CA . VAL A 1 335 ? 8.125 -75.812 -34.812 1 95.69 335 VAL A CA 1
ATOM 2488 C C . VAL A 1 335 ? 8.07 -75.75 -33.281 1 95.69 335 VAL A C 1
ATOM 2490 O O . VAL A 1 335 ? 7.762 -74.688 -32.75 1 95.69 335 VAL A O 1
ATOM 2493 N N . ALA A 1 336 ? 8.383 -76.875 -32.594 1 94.88 336 ALA A N 1
ATOM 2494 C CA . ALA A 1 336 ? 8.406 -76.875 -31.125 1 94.88 336 ALA A CA 1
ATOM 2495 C C . ALA A 1 336 ? 9.414 -75.875 -30.594 1 94.88 336 ALA A C 1
ATOM 2497 O O . ALA A 1 336 ? 9.141 -75.188 -29.609 1 94.88 336 ALA A O 1
ATOM 2498 N N . ALA A 1 337 ? 10.602 -75.75 -31.266 1 94.69 337 ALA A N 1
ATOM 2499 C CA . ALA A 1 337 ? 11.609 -74.75 -30.875 1 94.69 337 ALA A CA 1
ATOM 2500 C C . ALA A 1 337 ? 11.109 -73.312 -31.078 1 94.69 337 ALA A C 1
ATOM 2502 O O . ALA A 1 337 ? 11.383 -72.438 -30.266 1 94.69 337 ALA A O 1
ATOM 2503 N N . GLY A 1 338 ? 10.359 -73.188 -32.156 1 93.38 338 GLY A N 1
ATOM 2504 C CA . GLY A 1 338 ? 9.727 -71.875 -32.375 1 93.38 338 GLY A CA 1
ATOM 2505 C C . GLY A 1 338 ? 8.742 -71.5 -31.312 1 93.38 338 GLY A C 1
ATOM 2506 O O . GLY A 1 338 ? 8.719 -70.375 -30.859 1 93.38 338 GLY A O 1
ATOM 2507 N N . HIS A 1 339 ? 7.938 -72.438 -30.828 1 94.44 339 HIS A N 1
ATOM 2508 C CA . HIS A 1 339 ? 6.98 -72.188 -29.766 1 94.44 339 HIS A CA 1
ATOM 2509 C C . HIS A 1 339 ? 7.684 -71.75 -28.484 1 94.44 339 HIS A C 1
ATOM 2511 O O . HIS A 1 339 ? 7.227 -70.812 -27.797 1 94.44 339 HIS A O 1
ATOM 2517 N N . SER A 1 340 ? 8.844 -72.375 -28.234 1 94.31 340 SER A N 1
ATOM 2518 C CA . SER A 1 340 ? 9.609 -72 -27.047 1 94.31 340 SER A CA 1
ATOM 2519 C C . SER A 1 340 ? 10.109 -70.562 -27.109 1 94.31 340 SER A C 1
ATOM 2521 O O . SER A 1 340 ? 10.07 -69.812 -26.125 1 94.31 340 SER A O 1
ATOM 2523 N N . ARG A 1 341 ? 10.5 -70.125 -28.25 1 93.31 341 ARG A N 1
ATOM 2524 C CA . ARG A 1 341 ? 10.977 -68.75 -28.438 1 93.31 341 ARG A CA 1
ATOM 2525 C C . ARG A 1 341 ? 9.82 -67.75 -28.328 1 93.31 341 ARG A C 1
ATOM 2527 O O . ARG A 1 341 ? 9.992 -66.625 -27.781 1 93.31 341 ARG A O 1
ATOM 2534 N N . VAL A 1 342 ? 8.703 -68.125 -28.859 1 92.69 342 VAL A N 1
ATOM 2535 C CA . VAL A 1 342 ? 7.516 -67.25 -28.766 1 92.69 342 VAL A CA 1
ATOM 2536 C C . VAL A 1 342 ? 7.129 -67.125 -27.297 1 92.69 342 VAL A C 1
ATOM 2538 O O . VAL A 1 342 ? 6.816 -66 -26.844 1 92.69 342 VAL A O 1
ATOM 2541 N N . GLU A 1 343 ? 7.168 -68.188 -26.578 1 91.56 343 GLU A N 1
ATOM 2542 C CA . GLU A 1 343 ? 6.848 -68.125 -25.156 1 91.56 343 GLU A CA 1
ATOM 2543 C C . GLU A 1 343 ? 7.77 -67.125 -24.422 1 91.56 343 GLU A C 1
ATOM 2545 O O . GLU A 1 343 ? 7.32 -66.375 -23.562 1 91.56 343 GLU A O 1
ATOM 2550 N N . GLN A 1 344 ? 9.07 -67.125 -24.766 1 90.81 344 GLN A N 1
ATOM 2551 C CA . GLN A 1 344 ? 10.031 -66.188 -24.141 1 90.81 344 GLN A CA 1
ATOM 2552 C C . GLN A 1 344 ? 9.742 -64.75 -24.484 1 90.81 344 GLN A C 1
ATOM 2554 O O . GLN A 1 344 ? 9.781 -63.875 -23.609 1 90.81 344 GLN A O 1
ATOM 2559 N N . ALA A 1 345 ? 9.398 -64.562 -25.703 1 87.56 345 ALA A N 1
ATOM 2560 C CA . ALA A 1 345 ? 9.117 -63.219 -26.156 1 87.56 345 ALA A CA 1
ATOM 2561 C C . ALA A 1 345 ? 7.852 -62.656 -25.5 1 87.56 345 ALA A C 1
ATOM 2563 O O . ALA A 1 345 ? 7.801 -61.5 -25.109 1 87.56 345 ALA A O 1
ATOM 2564 N N . ILE A 1 346 ? 6.871 -63.469 -25.344 1 89.38 346 ILE A N 1
ATOM 2565 C CA . ILE A 1 346 ? 5.609 -63.094 -24.719 1 89.38 346 ILE A CA 1
ATOM 2566 C C . ILE A 1 346 ? 5.828 -62.812 -23.234 1 89.38 346 ILE A C 1
ATOM 2568 O O . ILE A 1 346 ? 5.227 -61.906 -22.672 1 89.38 346 ILE A O 1
ATOM 2572 N N . GLY A 1 347 ? 6.672 -63.656 -22.609 1 87.12 347 GLY A N 1
ATOM 2573 C CA . GLY A 1 347 ? 7.031 -63.375 -21.219 1 87.12 347 GLY A CA 1
ATOM 2574 C C . GLY A 1 347 ? 7.66 -62.031 -21.031 1 87.12 347 GLY A C 1
ATOM 2575 O O . GLY A 1 347 ? 7.332 -61.312 -20.078 1 87.12 347 GLY A O 1
ATOM 2576 N N . ALA A 1 348 ? 8.477 -61.656 -21.969 1 84.69 348 ALA A N 1
ATOM 2577 C CA . ALA A 1 348 ? 9.102 -60.344 -21.922 1 84.69 348 ALA A CA 1
ATOM 2578 C C . ALA A 1 348 ? 8.07 -59.25 -22.109 1 84.69 348 ALA A C 1
ATOM 2580 O O . ALA A 1 348 ? 8.117 -58.219 -21.422 1 84.69 348 ALA A O 1
ATOM 2581 N N . MET A 1 349 ? 7.133 -59.406 -22.953 1 84.25 349 MET A N 1
ATOM 2582 C CA . MET A 1 349 ? 6.082 -58.438 -23.203 1 84.25 349 MET A CA 1
ATOM 2583 C C . MET A 1 349 ? 5.188 -58.281 -21.984 1 84.25 349 MET A C 1
ATOM 2585 O O . MET A 1 349 ? 4.777 -57.156 -21.641 1 84.25 349 MET A O 1
ATOM 2589 N N . ALA A 1 350 ? 4.922 -59.375 -21.359 1 84.44 350 ALA A N 1
ATOM 2590 C CA . ALA A 1 350 ? 4.117 -59.312 -20.141 1 84.44 350 ALA A CA 1
ATOM 2591 C C . ALA A 1 350 ? 4.824 -58.531 -19.047 1 84.44 350 ALA A C 1
ATOM 2593 O O . ALA A 1 350 ? 4.191 -57.75 -18.344 1 84.44 350 ALA A O 1
ATOM 2594 N N . ALA A 1 351 ? 6.16 -58.656 -18.953 1 86.62 351 ALA A N 1
ATOM 2595 C CA . ALA A 1 351 ? 6.949 -57.906 -17.969 1 86.62 351 ALA A CA 1
ATOM 2596 C C . ALA A 1 351 ? 6.938 -56.406 -18.266 1 86.62 351 ALA A C 1
ATOM 2598 O O . ALA A 1 351 ? 6.867 -55.594 -17.359 1 86.62 351 ALA A O 1
ATOM 2599 N N . LEU A 1 352 ? 6.977 -56.094 -19.484 1 84.44 352 LEU A N 1
ATOM 2600 C CA . LEU A 1 352 ? 6.941 -54.719 -19.891 1 84.44 352 LEU A CA 1
ATOM 2601 C C . LEU A 1 352 ? 5.586 -54.094 -19.578 1 84.44 352 LEU A C 1
ATOM 2603 O O . LEU A 1 352 ? 5.512 -52.938 -19.141 1 84.44 352 LEU A O 1
ATOM 2607 N N . ALA A 1 353 ? 4.508 -54.781 -19.828 1 86.25 353 ALA A N 1
ATOM 2608 C CA . ALA A 1 353 ? 3.17 -54.281 -19.5 1 86.25 353 ALA A CA 1
ATOM 2609 C C . ALA A 1 353 ? 3.043 -54 -18 1 86.25 353 ALA A C 1
ATOM 2611 O O . ALA A 1 353 ? 2.438 -53 -17.609 1 86.25 353 ALA A O 1
ATOM 2612 N N . ASP A 1 354 ? 3.691 -54.844 -17.203 1 86.81 354 ASP A N 1
ATOM 2613 C CA . ASP A 1 354 ? 3.684 -54.625 -15.758 1 86.81 354 ASP A CA 1
ATOM 2614 C C . ASP A 1 354 ? 4.422 -53.344 -15.383 1 86.81 354 ASP A C 1
ATOM 2616 O O . ASP A 1 354 ? 3.969 -52.594 -14.516 1 86.81 354 ASP A O 1
ATOM 2620 N N . ALA A 1 355 ? 5.488 -53.156 -16.062 1 87.06 355 ALA A N 1
ATOM 2621 C CA . ALA A 1 355 ? 6.277 -51.969 -15.797 1 87.06 355 ALA A CA 1
ATOM 2622 C C . ALA A 1 355 ? 5.496 -50.688 -16.172 1 87.06 355 ALA A C 1
ATOM 2624 O O . ALA A 1 355 ? 5.531 -49.688 -15.453 1 87.06 355 ALA A O 1
ATOM 2625 N N . VAL A 1 356 ? 4.781 -50.75 -17.219 1 88.5 356 VAL A N 1
ATOM 2626 C CA . VAL A 1 356 ? 3.984 -49.594 -17.672 1 88.5 356 VAL A CA 1
ATOM 2627 C C . VAL A 1 356 ? 2.85 -49.344 -16.672 1 88.5 356 VAL A C 1
ATOM 2629 O O . VAL A 1 356 ? 2.561 -48.188 -16.344 1 88.5 356 VAL A O 1
ATOM 2632 N N . GLU A 1 357 ? 2.258 -50.375 -16.219 1 87.62 357 GLU A N 1
ATOM 2633 C CA . GLU A 1 357 ? 1.181 -50.25 -15.25 1 87.62 357 GLU A CA 1
ATOM 2634 C C . GLU A 1 357 ? 1.67 -49.531 -13.984 1 87.62 357 GLU A C 1
ATOM 2636 O O . GLU A 1 357 ? 0.998 -48.656 -13.461 1 87.62 357 GLU A O 1
ATOM 2641 N N . SER A 1 358 ? 2.857 -49.938 -13.5 1 88.94 358 SER A N 1
ATOM 2642 C CA . SER A 1 358 ? 3.432 -49.344 -12.305 1 88.94 358 SER A CA 1
ATOM 2643 C C . SER A 1 358 ? 3.762 -47.875 -12.539 1 88.94 358 SER A C 1
ATOM 2645 O O . SER A 1 358 ? 3.51 -47.031 -11.672 1 88.94 358 SER A O 1
ATOM 2647 N N . ALA A 1 359 ? 4.281 -47.625 -13.711 1 87.44 359 ALA A N 1
ATOM 2648 C CA . ALA A 1 359 ? 4.621 -46.25 -14.047 1 87.44 359 ALA A CA 1
ATOM 2649 C C . ALA A 1 359 ? 3.367 -45.375 -14.125 1 87.44 359 ALA A C 1
ATOM 2651 O O . ALA A 1 359 ? 3.361 -44.25 -13.648 1 87.44 359 ALA A O 1
ATOM 2652 N N . VAL A 1 360 ? 2.301 -45.875 -14.672 1 88.44 360 VAL A N 1
ATOM 2653 C CA . VAL A 1 360 ? 1.044 -45.125 -14.82 1 88.44 360 VAL A CA 1
ATOM 2654 C C . VAL A 1 360 ? 0.445 -44.844 -13.445 1 88.44 360 VAL A C 1
ATOM 2656 O O . VAL A 1 360 ? -0.073 -43.75 -13.211 1 88.44 360 VAL A O 1
ATOM 2659 N N . ALA A 1 361 ? 0.608 -45.781 -12.531 1 87.94 361 ALA A N 1
ATOM 2660 C CA . ALA A 1 361 ? 0.104 -45.562 -11.18 1 87.94 361 ALA A CA 1
ATOM 2661 C C . ALA A 1 361 ? 0.828 -44.406 -10.5 1 87.94 361 ALA A C 1
ATOM 2663 O O . ALA A 1 361 ? 0.198 -43.562 -9.852 1 87.94 361 ALA A O 1
ATOM 2664 N N . ARG A 1 362 ? 2.074 -44.312 -10.648 1 87.5 362 ARG A N 1
ATOM 2665 C CA . ARG A 1 362 ? 2.865 -43.219 -10.086 1 87.5 362 ARG A CA 1
ATOM 2666 C C . ARG A 1 362 ? 2.49 -41.875 -10.734 1 87.5 362 ARG A C 1
ATOM 2668 O O . ARG A 1 362 ? 2.404 -40.844 -10.047 1 87.5 362 ARG A O 1
ATOM 2675 N N . GLN A 1 363 ? 2.244 -41.906 -11.984 1 88.38 363 GLN A N 1
ATOM 2676 C CA . GLN A 1 363 ? 1.881 -40.719 -12.711 1 88.38 363 GLN A CA 1
ATOM 2677 C C . GLN A 1 363 ? 0.511 -40.188 -12.273 1 88.38 363 GLN A C 1
ATOM 2679 O O . GLN A 1 363 ? 0.296 -38.969 -12.188 1 88.38 363 GLN A O 1
ATOM 2684 N N . GLU A 1 364 ? -0.322 -41.094 -12.016 1 88.75 364 GLU A N 1
ATOM 2685 C CA . GLU A 1 364 ? -1.636 -40.688 -11.523 1 88.75 364 GLU A CA 1
ATOM 2686 C C . GLU A 1 364 ? -1.523 -39.938 -10.188 1 88.75 364 GLU A C 1
ATOM 2688 O O . GLU A 1 364 ? -2.209 -38.938 -9.969 1 88.75 364 GLU A O 1
ATOM 2693 N N . GLU A 1 365 ? -0.638 -40.406 -9.336 1 89.19 365 GLU A N 1
ATOM 2694 C CA . GLU A 1 365 ? -0.419 -39.75 -8.055 1 89.19 365 GLU A CA 1
ATOM 2695 C C . GLU A 1 365 ? 0.181 -38.344 -8.242 1 89.19 365 GLU A C 1
ATOM 2697 O O . GLU A 1 365 ? -0.236 -37.406 -7.582 1 89.19 365 GLU A O 1
ATOM 2702 N N . ALA A 1 366 ? 1.141 -38.281 -9.086 1 88.31 366 ALA A N 1
ATOM 2703 C CA . ALA A 1 366 ? 1.772 -37 -9.375 1 88.31 366 ALA A CA 1
ATOM 2704 C C . ALA A 1 366 ? 0.761 -36 -9.93 1 88.31 366 ALA A C 1
ATOM 2706 O O . ALA A 1 366 ? 0.756 -34.844 -9.539 1 88.31 366 ALA A O 1
ATOM 2707 N N . THR A 1 367 ? -0.091 -36.438 -10.781 1 88.5 367 THR A N 1
ATOM 2708 C CA . THR A 1 367 ? -1.096 -35.594 -11.391 1 88.5 367 THR A CA 1
ATOM 2709 C C . THR A 1 367 ? -2.102 -35.094 -10.352 1 88.5 367 THR A C 1
ATOM 2711 O O . THR A 1 367 ? -2.543 -33.938 -10.398 1 88.5 367 THR A O 1
ATOM 2714 N N . ARG A 1 368 ? -2.381 -35.875 -9.352 1 90.69 368 ARG A N 1
ATOM 2715 C CA . ARG A 1 368 ? -3.279 -35.5 -8.273 1 90.69 368 ARG A CA 1
ATOM 2716 C C . ARG A 1 368 ? -2.645 -34.406 -7.406 1 90.69 368 ARG A C 1
ATOM 2718 O O . ARG A 1 368 ? -3.312 -33.438 -7.016 1 90.69 368 ARG A O 1
ATOM 2725 N N . THR A 1 369 ? -1.43 -34.656 -7.195 1 90.19 369 THR A N 1
ATOM 2726 C CA . THR A 1 369 ? -0.709 -33.656 -6.406 1 90.19 369 THR A CA 1
ATOM 2727 C C . THR A 1 369 ? -0.65 -32.312 -7.141 1 90.19 369 THR A C 1
ATOM 2729 O O . THR A 1 369 ? -0.856 -31.266 -6.539 1 90.19 369 THR A O 1
ATOM 2732 N N . ILE A 1 370 ? -0.443 -32.375 -8.398 1 88.56 370 ILE A N 1
ATOM 2733 C CA . ILE A 1 370 ? -0.42 -31.156 -9.211 1 88.56 370 ILE A CA 1
ATOM 2734 C C . ILE A 1 370 ? -1.778 -30.469 -9.148 1 88.56 370 ILE A C 1
ATOM 2736 O O . ILE A 1 370 ? -1.853 -29.25 -8.945 1 88.56 370 ILE A O 1
ATOM 2740 N N . ALA A 1 371 ? -2.832 -31.234 -9.234 1 89.75 371 ALA A N 1
ATOM 2741 C CA . ALA A 1 371 ? -4.18 -30.672 -9.195 1 89.75 371 ALA A CA 1
ATOM 2742 C C . ALA A 1 371 ? -4.434 -29.953 -7.867 1 89.75 371 ALA A C 1
ATOM 2744 O O . ALA A 1 371 ? -4.98 -28.859 -7.84 1 89.75 371 ALA A O 1
ATOM 2745 N N . ARG A 1 372 ? -4.016 -30.531 -6.789 1 90.56 372 ARG A N 1
ATOM 2746 C CA . ARG A 1 372 ? -4.191 -29.938 -5.469 1 90.56 372 ARG A CA 1
ATOM 2747 C C . ARG A 1 372 ? -3.396 -28.641 -5.34 1 90.56 372 ARG A C 1
ATOM 2749 O O . ARG A 1 372 ? -3.904 -27.641 -4.824 1 90.56 372 ARG A O 1
ATOM 2756 N N . ASN A 1 373 ? -2.207 -28.703 -5.809 1 89.94 373 ASN A N 1
ATOM 2757 C CA . ASN A 1 373 ? -1.349 -27.531 -5.738 1 89.94 373 ASN A CA 1
ATOM 2758 C C . ASN A 1 373 ? -1.904 -26.375 -6.574 1 89.94 373 ASN A C 1
ATOM 2760 O O . ASN A 1 373 ? -1.82 -25.219 -6.172 1 89.94 373 ASN A O 1
ATOM 2764 N N . VAL A 1 374 ? -2.461 -26.688 -7.703 1 89.88 374 VAL A N 1
ATOM 2765 C CA . VAL A 1 374 ? -3.068 -25.688 -8.57 1 89.88 374 VAL A CA 1
ATOM 2766 C C . VAL A 1 374 ? -4.254 -25.047 -7.852 1 89.88 374 VAL A C 1
ATOM 2768 O O . VAL A 1 374 ? -4.383 -23.812 -7.844 1 89.88 374 VAL A O 1
ATOM 2771 N N . ASP A 1 375 ? -5.047 -25.844 -7.195 1 90.12 375 ASP A N 1
ATOM 2772 C CA . ASP A 1 375 ? -6.199 -25.328 -6.465 1 90.12 375 ASP A CA 1
ATOM 2773 C C . ASP A 1 375 ? -5.766 -24.359 -5.363 1 90.12 375 ASP A C 1
ATOM 2775 O O . ASP A 1 375 ? -6.34 -23.281 -5.219 1 90.12 375 ASP A O 1
ATOM 2779 N N . GLU A 1 376 ? -4.797 -24.719 -4.684 1 89.94 376 GLU A N 1
ATOM 2780 C CA . GLU A 1 376 ? -4.281 -23.875 -3.605 1 89.94 376 GLU A CA 1
ATOM 2781 C C . GLU A 1 376 ? -3.711 -22.578 -4.145 1 89.94 376 GLU A C 1
ATOM 2783 O O . GLU A 1 376 ? -3.924 -21.516 -3.562 1 89.94 376 GLU A O 1
ATOM 2788 N N . ALA A 1 377 ? -3.041 -22.672 -5.23 1 86.12 377 ALA A N 1
ATOM 2789 C CA . ALA A 1 377 ? -2.432 -21.484 -5.824 1 86.12 377 ALA A CA 1
ATOM 2790 C C . ALA A 1 377 ? -3.494 -20.531 -6.359 1 86.12 377 ALA A C 1
ATOM 2792 O O . ALA A 1 377 ? -3.35 -19.312 -6.25 1 86.12 377 ALA A O 1
ATOM 2793 N N . VAL A 1 378 ? -4.539 -21.094 -6.918 1 88.19 378 VAL A N 1
ATOM 2794 C CA . VAL A 1 378 ? -5.645 -20.266 -7.395 1 88.19 378 VAL A CA 1
ATOM 2795 C C . VAL A 1 378 ? -6.293 -19.547 -6.219 1 88.19 378 VAL A C 1
ATOM 2797 O O . VAL A 1 378 ? -6.586 -18.344 -6.305 1 88.19 378 VAL A O 1
ATOM 2800 N N . HIS A 1 379 ? -6.441 -20.203 -5.117 1 89.88 379 HIS A N 1
ATOM 2801 C CA . HIS A 1 379 ? -7 -19.578 -3.918 1 89.88 379 HIS A CA 1
ATOM 2802 C C . HIS A 1 379 ? -6.094 -18.469 -3.391 1 89.88 379 HIS A C 1
ATOM 2804 O O . HIS A 1 379 ? -6.574 -17.391 -3.033 1 89.88 379 HIS A O 1
ATOM 2810 N N . ALA A 1 380 ? -4.836 -18.797 -3.373 1 87.88 380 ALA A N 1
ATOM 2811 C CA . ALA A 1 380 ? -3.865 -17.797 -2.934 1 87.88 380 ALA A CA 1
ATOM 2812 C C . ALA A 1 380 ? -3.9 -16.562 -3.834 1 87.88 380 ALA A C 1
ATOM 2814 O O . ALA A 1 380 ? -3.871 -15.43 -3.348 1 87.88 380 ALA A O 1
ATOM 2815 N N . SER A 1 381 ? -3.984 -16.766 -5.102 1 87.81 381 SER A N 1
ATOM 2816 C CA . SER A 1 381 ? -4.016 -15.672 -6.066 1 87.81 381 SER A CA 1
ATOM 2817 C C . SER A 1 381 ? -5.262 -14.805 -5.887 1 87.81 381 SER A C 1
ATOM 2819 O O . SER A 1 381 ? -5.191 -13.578 -5.98 1 87.81 381 SER A O 1
ATOM 2821 N N . THR A 1 382 ? -6.363 -15.461 -5.605 1 90.06 382 THR A N 1
ATOM 2822 C CA . THR A 1 382 ? -7.602 -14.734 -5.344 1 90.06 382 THR A CA 1
ATOM 2823 C C . THR A 1 382 ? -7.473 -13.875 -4.09 1 90.06 382 THR A C 1
ATOM 2825 O O . THR A 1 382 ? -7.922 -12.727 -4.066 1 90.06 382 THR A O 1
ATOM 2828 N N . GLY A 1 383 ? -6.844 -14.461 -3.129 1 91.12 383 GLY A N 1
ATOM 2829 C CA . GLY A 1 383 ? -6.566 -13.695 -1.921 1 91.12 383 GLY A CA 1
ATOM 2830 C C . GLY A 1 383 ? -5.664 -12.5 -2.162 1 91.12 383 GLY A C 1
ATOM 2831 O O . GLY A 1 383 ? -5.926 -11.406 -1.657 1 91.12 383 GLY A O 1
ATOM 2832 N N . ILE A 1 384 ? -4.688 -12.641 -2.941 1 89.94 384 ILE A N 1
ATOM 2833 C CA . ILE A 1 384 ? -3.771 -11.562 -3.293 1 89.94 384 ILE A CA 1
ATOM 2834 C C . ILE A 1 384 ? -4.535 -10.453 -4.012 1 89.94 384 ILE A C 1
ATOM 2836 O O . ILE A 1 384 ? -4.367 -9.273 -3.695 1 89.94 384 ILE A O 1
ATOM 2840 N N . GLN A 1 385 ? -5.398 -10.875 -4.922 1 90.94 385 GLN A N 1
ATOM 2841 C CA . GLN A 1 385 ? -6.168 -9.891 -5.684 1 90.94 385 GLN A CA 1
ATOM 2842 C C . GLN A 1 385 ? -7.043 -9.047 -4.762 1 90.94 385 GLN A C 1
ATOM 2844 O O . GLN A 1 385 ? -7.109 -7.824 -4.914 1 90.94 385 GLN A O 1
ATOM 2849 N N . ARG A 1 386 ? -7.609 -9.656 -3.811 1 92.81 386 ARG A N 1
ATOM 2850 C CA . ARG A 1 386 ? -8.453 -8.938 -2.859 1 92.81 386 ARG A CA 1
ATOM 2851 C C . ARG A 1 386 ? -7.633 -7.969 -2.018 1 92.81 386 ARG A C 1
ATOM 2853 O O . ARG A 1 386 ? -8.008 -6.809 -1.853 1 92.81 386 ARG A O 1
ATOM 2860 N N . ASP A 1 387 ? -6.559 -8.438 -1.535 1 93.25 387 ASP A N 1
ATOM 2861 C CA . ASP A 1 387 ? -5.711 -7.633 -0.665 1 93.25 387 ASP A CA 1
ATOM 2862 C C . ASP A 1 387 ? -5.102 -6.457 -1.428 1 93.25 387 ASP A C 1
ATOM 2864 O O . ASP A 1 387 ? -5.008 -5.348 -0.899 1 93.25 387 ASP A O 1
ATOM 2868 N N . VAL A 1 388 ? -4.777 -6.621 -2.584 1 91.94 388 VAL A N 1
ATOM 2869 C CA . VAL A 1 388 ? -4.141 -5.578 -3.383 1 91.94 388 VAL A CA 1
ATOM 2870 C C . VAL A 1 388 ? -5.172 -4.516 -3.762 1 91.94 388 VAL A C 1
ATOM 2872 O O . VAL A 1 388 ? -4.848 -3.328 -3.836 1 91.94 388 VAL A O 1
ATOM 2875 N N . GLU A 1 389 ? -6.387 -4.953 -4.016 1 91.31 389 GLU A N 1
ATOM 2876 C CA . GLU A 1 389 ? -7.449 -3.984 -4.254 1 91.31 389 GLU A CA 1
ATOM 2877 C C . GLU A 1 389 ? -7.648 -3.07 -3.051 1 91.31 389 GLU A C 1
ATOM 2879 O O . GLU A 1 389 ? -7.809 -1.856 -3.205 1 91.31 389 GLU A O 1
ATOM 2884 N N . ALA A 1 390 ? -7.59 -3.652 -1.927 1 90.69 390 ALA A N 1
ATOM 2885 C CA . ALA A 1 390 ? -7.711 -2.887 -0.69 1 90.69 390 ALA A CA 1
ATOM 2886 C C . ALA A 1 390 ? -6.535 -1.932 -0.518 1 90.69 390 ALA A C 1
ATOM 2888 O O . ALA A 1 390 ? -6.711 -0.785 -0.101 1 90.69 390 ALA A O 1
ATOM 2889 N N . ILE A 1 391 ? -5.367 -2.35 -0.858 1 89.62 391 ILE A N 1
ATOM 2890 C CA . ILE A 1 391 ? -4.172 -1.517 -0.808 1 89.62 391 ILE A CA 1
ATOM 2891 C C . ILE A 1 391 ? -4.312 -0.348 -1.78 1 89.62 391 ILE A C 1
ATOM 2893 O O . ILE A 1 391 ? -4 0.794 -1.438 1 89.62 391 ILE A O 1
ATOM 2897 N N . GLY A 1 392 ? -4.824 -0.71 -2.984 1 90.25 392 GLY A N 1
ATOM 2898 C CA . GLY A 1 392 ? -5.098 0.351 -3.941 1 90.25 392 GLY A CA 1
ATOM 2899 C C . GLY A 1 392 ? -6.066 1.393 -3.414 1 90.25 392 GLY A C 1
ATOM 2900 O O . GLY A 1 392 ? -5.863 2.592 -3.611 1 90.25 392 GLY A O 1
ATOM 2901 N N . GLY A 1 393 ? -7.098 1.021 -2.73 1 89.81 393 GLY A N 1
ATOM 2902 C CA . GLY A 1 393 ? -8.031 1.937 -2.094 1 89.81 393 GLY A CA 1
ATOM 2903 C C . GLY A 1 393 ? -7.383 2.816 -1.042 1 89.81 393 GLY A C 1
ATOM 2904 O O . GLY A 1 393 ? -7.629 4.023 -0.997 1 89.81 393 GLY A O 1
ATOM 2905 N N . THR A 1 394 ? -6.562 2.209 -0.27 1 87.75 394 THR A N 1
ATOM 2906 C CA . THR A 1 394 ? -5.855 2.949 0.769 1 87.75 394 THR A CA 1
ATOM 2907 C C . THR A 1 394 ? -4.91 3.977 0.152 1 87.75 394 THR A C 1
ATOM 2909 O O . THR A 1 394 ? -4.719 5.062 0.705 1 87.75 394 THR A O 1
ATOM 2912 N N . SER A 1 395 ? -4.293 3.658 -0.961 1 89.25 395 SER A N 1
ATOM 2913 C CA . SER A 1 395 ? -3.438 4.586 -1.69 1 89.25 395 SER A CA 1
ATOM 2914 C C . SER A 1 395 ? -4.215 5.812 -2.148 1 89.25 395 SER A C 1
ATOM 2916 O O . SER A 1 395 ? -3.74 6.941 -2.016 1 89.25 395 SER A O 1
ATOM 2918 N N . ARG A 1 396 ? -5.41 5.598 -2.635 1 91.44 396 ARG A N 1
ATOM 2919 C CA . ARG A 1 396 ? -6.262 6.707 -3.049 1 91.44 396 ARG A CA 1
ATOM 2920 C C . ARG A 1 396 ? -6.641 7.582 -1.857 1 91.44 396 ARG A C 1
ATOM 2922 O O . ARG A 1 396 ? -6.617 8.812 -1.951 1 91.44 396 ARG A O 1
ATOM 2929 N N . ASP A 1 397 ? -6.914 7.023 -0.736 1 88.94 397 ASP A N 1
ATOM 2930 C CA . ASP A 1 397 ? -7.227 7.754 0.489 1 88.94 397 ASP A CA 1
ATOM 2931 C C . ASP A 1 397 ? -6.039 8.602 0.941 1 88.94 397 ASP A C 1
ATOM 2933 O O . ASP A 1 397 ? -6.215 9.734 1.403 1 88.94 397 ASP A O 1
ATOM 2937 N N . ALA A 1 398 ? -4.898 8.023 0.799 1 85.19 398 ALA A N 1
ATOM 2938 C CA . ALA A 1 398 ? -3.68 8.742 1.174 1 85.19 398 ALA A CA 1
ATOM 2939 C C . ALA A 1 398 ? -3.459 9.953 0.277 1 85.19 398 ALA A C 1
ATOM 2941 O O . ALA A 1 398 ? -3.01 11.008 0.744 1 85.19 398 ALA A O 1
ATOM 2942 N N . SER A 1 399 ? -3.768 9.852 -0.997 1 90.5 399 SER A N 1
ATOM 2943 C CA . SER A 1 399 ? -3.688 10.977 -1.918 1 90.5 399 SER A CA 1
ATOM 2944 C C . SER A 1 399 ? -4.633 12.102 -1.504 1 90.5 399 SER A C 1
ATOM 2946 O O . SER A 1 399 ? -4.266 13.273 -1.531 1 90.5 399 SER A O 1
ATOM 2948 N N . ASP A 1 400 ? -5.809 11.75 -1.056 1 90.69 400 ASP A N 1
ATOM 2949 C CA . ASP A 1 400 ? -6.781 12.727 -0.568 1 90.69 400 ASP A CA 1
ATOM 2950 C C . ASP A 1 400 ? -6.293 13.398 0.712 1 90.69 400 ASP A C 1
ATOM 2952 O O . ASP A 1 400 ? -6.477 14.602 0.895 1 90.69 400 ASP A O 1
ATOM 2956 N N . GLN A 1 401 ? -5.711 12.602 1.506 1 86.44 401 GLN A N 1
ATOM 2957 C CA . GLN A 1 401 ? -5.164 13.133 2.75 1 86.44 401 GLN A CA 1
ATOM 2958 C C . GLN A 1 401 ? -4.047 14.133 2.475 1 86.44 401 GLN A C 1
ATOM 2960 O O . GLN A 1 401 ? -3.922 15.141 3.178 1 86.44 401 GLN A O 1
ATOM 2965 N N . ALA A 1 402 ? -3.205 13.844 1.489 1 89.5 402 ALA A N 1
ATOM 2966 C CA . ALA A 1 402 ? -2.148 14.766 1.089 1 89.5 402 ALA A CA 1
ATOM 2967 C C . ALA A 1 402 ? -2.732 16.109 0.657 1 89.5 402 ALA A C 1
ATOM 2969 O O . ALA A 1 402 ? -2.215 17.172 1.026 1 89.5 402 ALA A O 1
ATOM 2970 N N . ARG A 1 403 ? -3.836 16.047 -0.036 1 92.75 403 ARG A N 1
ATOM 2971 C CA . ARG A 1 403 ? -4.512 17.266 -0.46 1 92.75 403 ARG A CA 1
ATOM 2972 C C . ARG A 1 403 ? -5.043 18.047 0.741 1 92.75 403 ARG A C 1
ATOM 2974 O O . ARG A 1 403 ? -4.91 19.266 0.807 1 92.75 403 ARG A O 1
ATOM 2981 N N . ALA A 1 404 ? -5.605 17.312 1.698 1 87.25 404 ALA A N 1
ATOM 2982 C CA . ALA A 1 404 ? -6.117 17.938 2.916 1 87.25 404 ALA A CA 1
ATOM 2983 C C . ALA A 1 404 ? -4.992 18.609 3.701 1 87.25 404 ALA A C 1
ATOM 2985 O O . ALA A 1 404 ? -5.16 19.703 4.227 1 87.25 404 ALA A O 1
ATOM 2986 N N . MET A 1 405 ? -3.857 18 3.771 1 86.44 405 MET A N 1
ATOM 2987 C CA . MET A 1 405 ? -2.684 18.562 4.445 1 86.44 405 MET A CA 1
ATOM 2988 C C . MET A 1 405 ? -2.227 19.844 3.773 1 86.44 405 MET A C 1
ATOM 2990 O O . MET A 1 405 ? -1.884 20.812 4.449 1 86.44 405 MET A O 1
ATOM 2994 N N . ARG A 1 406 ? -2.207 19.859 2.475 1 92.31 406 ARG A N 1
ATOM 2995 C CA . ARG A 1 406 ? -1.831 21.062 1.73 1 92.31 406 ARG A CA 1
ATOM 2996 C C . ARG A 1 406 ? -2.795 22.203 2.014 1 92.31 406 ARG A C 1
ATOM 2998 O O . ARG A 1 406 ? -2.377 23.359 2.148 1 92.31 406 ARG A O 1
ATOM 3005 N N . ASP A 1 407 ? -4.062 21.875 2.115 1 91.81 407 ASP A N 1
ATOM 3006 C CA . ASP A 1 407 ? -5.074 22.891 2.434 1 91.81 407 ASP A CA 1
ATOM 3007 C C . ASP A 1 407 ? -4.844 23.469 3.824 1 91.81 407 ASP A C 1
ATOM 3009 O O . ASP A 1 407 ? -4.898 24.688 4.004 1 91.81 407 ASP A O 1
ATOM 3013 N N . VAL A 1 408 ? -4.555 22.609 4.734 1 88.06 408 VAL A N 1
ATOM 3014 C CA . VAL A 1 408 ? -4.281 23.062 6.094 1 88.06 408 VAL A CA 1
ATOM 3015 C C . VAL A 1 408 ? -3.035 23.938 6.105 1 88.06 408 VAL A C 1
ATOM 3017 O O . VAL A 1 408 ? -3.01 24.984 6.762 1 88.06 408 VAL A O 1
ATOM 3020 N N . ALA A 1 409 ? -1.987 23.531 5.355 1 91.19 409 ALA A N 1
ATOM 3021 C CA . ALA A 1 409 ? -0.763 24.328 5.25 1 91.19 409 ALA A CA 1
ATOM 3022 C C . ALA A 1 409 ? -1.053 25.719 4.684 1 91.19 409 ALA A C 1
ATOM 3024 O O . ALA A 1 409 ? -0.545 26.719 5.191 1 91.19 409 ALA A O 1
ATOM 3025 N N . GLY A 1 410 ? -1.861 25.75 3.688 1 92.44 410 GLY A N 1
ATOM 3026 C CA . GLY A 1 410 ? -2.254 27.031 3.104 1 92.44 410 GLY A CA 1
ATOM 3027 C C . GLY A 1 410 ? -2.986 27.938 4.078 1 92.44 410 GLY A C 1
ATOM 3028 O O . GLY A 1 410 ? -2.686 29.125 4.176 1 92.44 410 GLY A O 1
ATOM 3029 N N . ARG A 1 411 ? -3.855 27.422 4.809 1 90 411 ARG A N 1
ATOM 3030 C CA . ARG A 1 411 ? -4.621 28.188 5.789 1 90 411 ARG A CA 1
ATOM 3031 C C . ARG A 1 411 ? -3.717 28.688 6.906 1 90 411 ARG A C 1
ATOM 3033 O O . ARG A 1 411 ? -3.91 29.797 7.406 1 90 411 ARG A O 1
ATOM 3040 N N . LEU A 1 412 ? -2.766 27.844 7.305 1 88 412 LEU A N 1
ATOM 3041 C CA . LEU A 1 412 ? -1.802 28.25 8.32 1 88 412 LEU A CA 1
ATOM 3042 C C . LEU A 1 412 ? -0.949 29.406 7.832 1 88 412 LEU A C 1
ATOM 3044 O O . LEU A 1 412 ? -0.694 30.359 8.578 1 88 412 LEU A O 1
ATOM 3048 N N . HIS A 1 413 ? -0.529 29.344 6.605 1 91.31 413 HIS A N 1
ATOM 3049 C CA . HIS A 1 413 ? 0.264 30.406 6.008 1 91.31 413 HIS A CA 1
ATOM 3050 C C . HIS A 1 413 ? -0.517 31.719 5.965 1 91.31 413 HIS A C 1
ATOM 3052 O O . HIS A 1 413 ? -0.006 32.781 6.371 1 91.31 413 HIS A O 1
ATOM 3058 N N . VAL A 1 414 ? -1.728 31.672 5.59 1 90.81 414 VAL A N 1
ATOM 3059 C CA . VAL A 1 414 ? -2.594 32.844 5.52 1 90.81 414 VAL A CA 1
ATOM 3060 C C . VAL A 1 414 ? -2.848 33.375 6.926 1 90.81 414 VAL A C 1
ATOM 3062 O O . VAL A 1 414 ? -2.834 34.594 7.141 1 90.81 414 VAL A O 1
ATOM 3065 N N . GLY A 1 415 ? -3.047 32.438 7.84 1 85.31 415 GLY A N 1
ATOM 3066 C CA . GLY A 1 415 ? -3.246 32.844 9.227 1 85.31 415 GLY A CA 1
ATOM 3067 C C . GLY A 1 415 ? -2.045 33.531 9.82 1 85.31 415 GLY A C 1
ATOM 3068 O O . GLY A 1 415 ? -2.195 34.531 10.539 1 85.31 415 GLY A O 1
ATOM 3069 N N . ALA A 1 416 ? -0.832 33.062 9.477 1 89.06 416 ALA A N 1
ATOM 3070 C CA . ALA A 1 416 ? 0.397 33.688 9.953 1 89.06 416 ALA A CA 1
ATOM 3071 C C . ALA A 1 416 ? 0.528 35.125 9.422 1 89.06 416 ALA A C 1
ATOM 3073 O O . ALA A 1 416 ? 0.836 36.062 10.172 1 89.06 416 ALA A O 1
ATOM 3074 N N . ASP A 1 417 ? 0.235 35.344 8.227 1 90.44 417 ASP A N 1
ATOM 3075 C CA . ASP A 1 417 ? 0.299 36.625 7.586 1 90.44 417 ASP A CA 1
ATOM 3076 C C . ASP A 1 417 ? -0.752 37.594 8.164 1 90.44 417 ASP A C 1
ATOM 3078 O O . ASP A 1 417 ? -0.459 38.75 8.453 1 90.44 417 ASP A O 1
ATOM 3082 N N . ALA A 1 418 ? -1.921 37.062 8.352 1 88.19 418 ALA A N 1
ATOM 3083 C CA . ALA A 1 418 ? -3.016 37.844 8.891 1 88.19 418 ALA A CA 1
ATOM 3084 C C . ALA A 1 418 ? -2.703 38.312 10.312 1 88.19 418 ALA A C 1
ATOM 3086 O O . ALA A 1 418 ? -2.994 39.438 10.68 1 88.19 418 ALA A O 1
ATOM 3087 N N . LEU A 1 419 ? -2.059 37.438 11.055 1 87 419 LEU A N 1
ATOM 3088 C CA . LEU A 1 419 ? -1.683 37.781 12.422 1 87 419 LEU A CA 1
ATOM 3089 C C . LEU A 1 419 ? -0.677 38.938 12.445 1 87 419 LEU A C 1
ATOM 3091 O O . LEU A 1 419 ? -0.858 39.906 13.172 1 87 419 LEU A O 1
ATOM 3095 N N . SER A 1 420 ? 0.317 38.844 11.633 1 89.88 420 SER A N 1
ATOM 3096 C CA . SER A 1 420 ? 1.33 39.875 11.539 1 89.88 420 SER A CA 1
ATOM 3097 C C . SER A 1 420 ? 0.715 41.219 11.117 1 89.88 420 SER A C 1
ATOM 3099 O O . SER A 1 420 ? 0.98 42.25 11.727 1 89.88 420 SER A O 1
ATOM 3101 N N . ASP A 1 421 ? -0.186 41.156 10.227 1 91.06 421 ASP A N 1
ATOM 3102 C CA . ASP A 1 421 ? -0.825 42.375 9.703 1 91.06 421 ASP A CA 1
ATOM 3103 C C . ASP A 1 421 ? 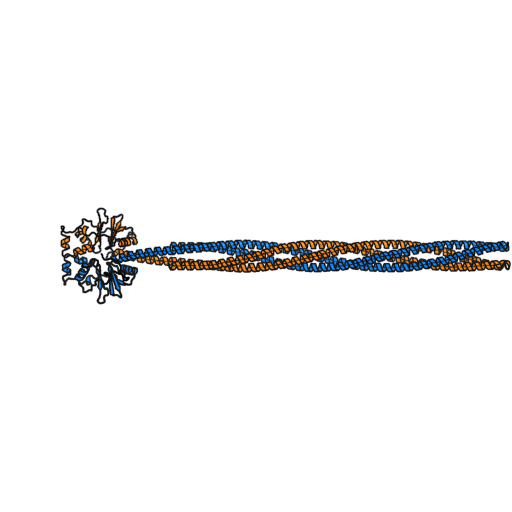-1.722 43.031 10.758 1 91.06 421 ASP A C 1
ATOM 3105 O O . ASP A 1 421 ? -1.71 44.25 10.922 1 91.06 421 ASP A O 1
ATOM 3109 N N . GLN A 1 422 ? -2.43 42.188 11.398 1 86.56 422 GLN A N 1
ATOM 3110 C CA . GLN A 1 422 ? -3.367 42.688 12.398 1 86.56 422 GLN A CA 1
ATOM 3111 C C . GLN A 1 422 ? -2.629 43.344 13.57 1 86.56 422 GLN A C 1
ATOM 3113 O O . GLN A 1 422 ? -3.047 44.375 14.078 1 86.56 422 GLN A O 1
ATOM 3118 N N . VAL A 1 423 ? -1.511 42.812 13.945 1 90 423 VAL A N 1
ATOM 3119 C CA . VAL A 1 423 ? -0.729 43.375 15.055 1 90 423 VAL A CA 1
ATOM 3120 C C . VAL A 1 423 ? -0.09 44.688 14.641 1 90 423 VAL A C 1
ATOM 3122 O O . VAL A 1 423 ? -0.122 45.656 15.391 1 90 423 VAL A O 1
ATOM 3125 N N . HIS A 1 424 ? 0.391 44.75 13.414 1 90.5 424 HIS A N 1
ATOM 3126 C CA . HIS A 1 424 ? 0.976 46 12.914 1 90.5 424 HIS A CA 1
ATOM 3127 C C . HIS A 1 424 ? -0.064 47.094 12.844 1 90.5 424 HIS A C 1
ATOM 3129 O O . HIS A 1 424 ? 0.208 48.219 13.25 1 90.5 424 HIS A O 1
ATOM 3135 N N . ALA A 1 425 ? -1.252 46.719 12.43 1 90.19 425 ALA A N 1
ATOM 3136 C CA . ALA A 1 425 ? -2.326 47.719 12.312 1 90.19 425 ALA A CA 1
ATOM 3137 C C . ALA A 1 425 ? -2.764 48.188 13.688 1 90.19 425 ALA A C 1
ATOM 3139 O O . ALA A 1 425 ? -2.971 49.406 13.891 1 90.19 425 ALA A O 1
ATOM 3140 N N . PHE A 1 426 ? -2.762 47.281 14.672 1 90.5 426 PHE A N 1
ATOM 3141 C CA . PHE A 1 426 ? -3.176 47.625 16.031 1 90.5 426 PHE A CA 1
ATOM 3142 C C . PHE A 1 426 ? -2.148 48.562 16.688 1 90.5 426 PHE A C 1
ATOM 3144 O O . PHE A 1 426 ? -2.502 49.562 17.266 1 90.5 426 PHE A O 1
ATOM 3151 N N . LEU A 1 427 ? -0.893 48.25 16.484 1 89.88 427 LEU A N 1
ATOM 3152 C CA . LEU A 1 427 ? 0.163 49.031 17.094 1 89.88 427 LEU A CA 1
ATOM 3153 C C . LEU A 1 427 ? 0.263 50.406 16.453 1 89.88 427 LEU A C 1
ATOM 3155 O O . LEU A 1 427 ? 0.533 51.406 17.125 1 89.88 427 LEU A O 1
ATOM 3159 N N . ALA A 1 428 ? -0.056 50.438 15.156 1 88.69 428 ALA A N 1
ATOM 3160 C CA . ALA A 1 428 ? -0.096 51.75 14.469 1 88.69 428 ALA A CA 1
ATOM 3161 C C . ALA A 1 428 ? -1.236 52.594 14.992 1 88.69 428 ALA A C 1
ATOM 3163 O O . ALA A 1 428 ? -1.065 53.812 15.203 1 88.69 428 ALA A O 1
ATOM 3164 N N . GLU A 1 429 ? -2.338 51.938 15.25 1 86.69 429 GLU A N 1
ATOM 3165 C CA . GLU A 1 429 ? -3.486 52.656 15.797 1 86.69 429 GLU A CA 1
ATOM 3166 C C . GLU A 1 429 ? -3.205 53.156 17.203 1 86.69 429 GLU A C 1
ATOM 3168 O O . GLU A 1 429 ? -3.623 54.25 17.578 1 86.69 429 GLU A O 1
ATOM 3173 N N . LEU A 1 430 ? -2.412 52.438 18 1 85.38 430 LEU A N 1
ATOM 3174 C CA . LEU A 1 430 ? -2.053 52.844 19.359 1 85.38 430 LEU A CA 1
ATOM 3175 C C . LEU A 1 430 ? -1.107 54.031 19.359 1 85.38 430 LEU A C 1
ATOM 3177 O O . LEU A 1 430 ? -1.232 54.938 20.188 1 85.38 430 LEU A O 1
ATOM 3181 N N . ARG A 1 431 ? -0.264 54.156 18.328 1 83 431 ARG A N 1
ATOM 3182 C CA . ARG A 1 431 ? 0.717 55.219 18.234 1 83 431 ARG A CA 1
ATOM 3183 C C . ARG A 1 431 ? 0.049 56.531 17.875 1 83 431 ARG A C 1
ATOM 3185 O O . ARG A 1 431 ? 0.443 57.594 18.359 1 83 431 ARG A O 1
ATOM 3192 N N . VAL A 1 432 ? -1.007 56.469 17.031 1 79.12 432 VAL A N 1
ATOM 3193 C CA . VAL A 1 432 ? -1.707 57.688 16.594 1 79.12 432 VAL A CA 1
ATOM 3194 C C . VAL A 1 432 ? -2.637 58.188 17.703 1 79.12 432 VAL A C 1
ATOM 3196 O O . VAL A 1 432 ? -2.861 59.375 17.828 1 79.12 432 VAL A O 1
ATOM 3199 N N . ALA A 1 433 ? -3.055 57.188 18.453 1 73.81 433 ALA A N 1
ATOM 3200 C CA . ALA A 1 433 ? -3.967 57.594 19.516 1 73.81 433 ALA A CA 1
ATOM 3201 C C . ALA A 1 433 ? -3.209 58.281 20.656 1 73.81 433 ALA A C 1
ATOM 3203 O O . ALA A 1 433 ? -3.66 59.312 21.188 1 73.81 433 ALA A O 1
ATOM 3204 N N . MET B 1 1 ? -17.266 95.375 32.969 1 32.34 1 MET B N 1
ATOM 3205 C CA . MET B 1 1 ? -16.703 94.062 33.312 1 32.34 1 MET B CA 1
ATOM 3206 C C . MET B 1 1 ? -16 93.438 32.094 1 32.34 1 MET B C 1
ATOM 3208 O O . MET B 1 1 ? -16.641 93.188 31.094 1 32.34 1 MET B O 1
ATOM 3212 N N . ALA B 1 2 ? -14.789 93.812 31.953 1 40.66 2 ALA B N 1
ATOM 3213 C CA . ALA B 1 2 ? -14.203 93.562 30.641 1 40.66 2 ALA B CA 1
ATOM 3214 C C . ALA B 1 2 ? -14.172 92.062 30.312 1 40.66 2 ALA B C 1
ATOM 3216 O O . ALA B 1 2 ? -13.883 91.25 31.172 1 40.66 2 ALA B O 1
ATOM 3217 N N . ASP B 1 3 ? -14.875 91.625 29.297 1 36.5 3 ASP B N 1
ATOM 3218 C CA . ASP B 1 3 ? -15.125 90.312 28.688 1 36.5 3 ASP B CA 1
ATOM 3219 C C . ASP B 1 3 ? -13.812 89.562 28.391 1 36.5 3 ASP B C 1
ATOM 3221 O O . ASP B 1 3 ? -12.945 90.125 27.703 1 36.5 3 ASP B O 1
ATOM 3225 N N . PRO B 1 4 ? -13.414 88.625 29.188 1 43.75 4 PRO B N 1
ATOM 3226 C CA . PRO B 1 4 ? -12.156 87.875 29.016 1 43.75 4 PRO B CA 1
ATOM 3227 C C . PRO B 1 4 ? -12.031 87.25 27.641 1 43.75 4 PRO B C 1
ATOM 3229 O O . PRO B 1 4 ? -11.234 86.312 27.469 1 43.75 4 PRO B O 1
ATOM 3232 N N . SER B 1 5 ? -13 87.5 26.781 1 43 5 SER B N 1
ATOM 3233 C CA . SER B 1 5 ? -13.008 86.75 25.531 1 43 5 SER B CA 1
ATOM 3234 C C . SER B 1 5 ? -11.758 87.062 24.703 1 43 5 SER B C 1
ATOM 3236 O O . SER B 1 5 ? -11.297 88.188 24.641 1 43 5 SER B O 1
ATOM 3238 N N . PRO B 1 6 ? -11.07 85.875 24.281 1 45.5 6 PRO B N 1
ATOM 3239 C CA . PRO B 1 6 ? -9.867 86.062 23.469 1 45.5 6 PRO B CA 1
ATOM 3240 C C . PRO B 1 6 ? -10.094 87.062 22.328 1 45.5 6 PRO B C 1
ATOM 3242 O O . PRO B 1 6 ? -11.227 87.25 21.844 1 45.5 6 PRO B O 1
ATOM 3245 N N . ALA B 1 7 ? -9.297 87.938 22.25 1 48.19 7 ALA B N 1
ATOM 3246 C CA . ALA B 1 7 ? -9.375 88.812 21.078 1 48.19 7 ALA B CA 1
ATOM 3247 C C . ALA B 1 7 ? -9.492 88 19.797 1 48.19 7 ALA B C 1
ATOM 3249 O O . ALA B 1 7 ? -9.016 86.875 19.75 1 48.19 7 ALA B O 1
ATOM 3250 N N . PRO B 1 8 ? -10.281 88.25 18.938 1 42.5 8 PRO B N 1
ATOM 3251 C CA . PRO B 1 8 ? -10.664 87.438 17.75 1 42.5 8 PRO B CA 1
ATOM 3252 C C . PRO B 1 8 ? -9.469 86.875 17.031 1 42.5 8 PRO B C 1
ATOM 3254 O O . PRO B 1 8 ? -9.633 85.938 16.203 1 42.5 8 PRO B O 1
ATOM 3257 N N . GLY B 1 9 ? -8.227 87.5 17 1 41.56 9 GLY B N 1
ATOM 3258 C CA . GLY B 1 9 ? -7.125 87.25 16.094 1 41.56 9 GLY B CA 1
ATOM 3259 C C . GLY B 1 9 ? -6.094 86.25 16.656 1 41.56 9 GLY B C 1
ATOM 3260 O O . GLY B 1 9 ? -4.949 86.25 16.203 1 41.56 9 GLY B O 1
ATOM 3261 N N . GLY B 1 10 ? -6.348 85 17.297 1 47.69 10 GLY B N 1
ATOM 3262 C CA . GLY B 1 10 ? -5.59 83.812 17.734 1 47.69 10 GLY B CA 1
ATOM 3263 C C . GLY B 1 10 ? -4.973 84 19.109 1 47.69 10 GLY B C 1
ATOM 3264 O O . GLY B 1 10 ? -4.293 83.125 19.609 1 47.69 10 GLY B O 1
ATOM 3265 N N . THR B 1 11 ? -4.691 85.188 19.531 1 58.47 11 THR B N 1
ATOM 3266 C CA . THR B 1 11 ? -3.957 85.438 20.766 1 58.47 11 THR B CA 1
ATOM 3267 C C . THR B 1 11 ? -4.898 85.375 21.969 1 58.47 11 THR B C 1
ATOM 3269 O O . THR B 1 11 ? -6.07 85.75 21.875 1 58.47 11 THR B O 1
ATOM 3272 N N . TRP B 1 12 ? -4.684 84.5 22.875 1 65.62 12 TRP B N 1
ATOM 3273 C CA . TRP B 1 12 ? -5.406 84.375 24.141 1 65.62 12 TRP B CA 1
ATOM 3274 C C . TRP B 1 12 ? -5.344 85.688 24.922 1 65.62 12 TRP B C 1
ATOM 3276 O O . TRP B 1 12 ? -5.91 85.812 26.016 1 65.62 12 TRP B O 1
ATOM 3286 N N . LEU B 1 13 ? -4.84 86.625 24.266 1 77.44 13 LEU B N 1
ATOM 3287 C CA . LEU B 1 13 ? -4.668 87.938 24.969 1 77.44 13 LEU B CA 1
ATOM 3288 C C . LEU B 1 13 ? -5.805 88.875 24.625 1 77.44 13 LEU B C 1
ATOM 3290 O O . LEU B 1 13 ? -6.262 88.938 23.484 1 77.44 13 LEU B O 1
ATOM 3294 N N . THR B 1 14 ? -6.234 89.625 25.578 1 77.75 14 THR B N 1
ATOM 3295 C CA . THR B 1 14 ? -7.242 90.625 25.359 1 77.75 14 THR B CA 1
ATOM 3296 C C . THR B 1 14 ? -6.598 91.938 24.844 1 77.75 14 THR B C 1
ATOM 3298 O O . THR B 1 14 ? -5.379 92.125 24.953 1 77.75 14 THR B O 1
ATOM 3301 N N . GLU B 1 15 ? -7.348 92.812 24.297 1 77.81 15 GLU B N 1
ATOM 3302 C CA . GLU B 1 15 ? -6.859 94.125 23.781 1 77.81 15 GLU B CA 1
ATOM 3303 C C . GLU B 1 15 ? -6.219 94.938 24.906 1 77.81 15 GLU B C 1
ATOM 3305 O O . GLU B 1 15 ? -5.234 95.625 24.672 1 77.81 15 GLU B O 1
ATOM 3310 N N . ARG B 1 16 ? -6.754 94.875 26.031 1 78.12 16 ARG B N 1
ATOM 3311 C CA . ARG B 1 16 ? -6.246 95.625 27.172 1 78.12 16 ARG B CA 1
ATOM 3312 C C . ARG B 1 16 ? -4.867 95.125 27.594 1 78.12 16 ARG B C 1
ATOM 3314 O O . ARG B 1 16 ? -4.059 95.875 28.109 1 78.12 16 ARG B O 1
ATOM 3321 N N . GLU B 1 17 ? -4.719 93.938 27.422 1 85.25 17 GLU B N 1
ATOM 3322 C CA . GLU B 1 17 ? -3.449 93.312 27.797 1 85.25 17 GLU B CA 1
ATOM 3323 C C . GLU B 1 17 ? -2.361 93.625 26.781 1 85.25 17 GLU B C 1
ATOM 3325 O O . GLU B 1 17 ? -1.175 93.625 27.109 1 85.25 17 GLU B O 1
ATOM 3330 N N . LEU B 1 18 ? -2.814 93.875 25.625 1 87.75 18 LEU B N 1
ATOM 3331 C CA . LEU B 1 18 ? -1.892 94.188 24.562 1 87.75 18 LEU B CA 1
ATOM 3332 C C . LEU B 1 18 ? -1.516 95.688 24.625 1 87.75 18 LEU B C 1
ATOM 3334 O O . LEU B 1 18 ? -2.365 96.562 24.906 1 87.75 18 LEU B O 1
ATOM 3338 N N . ASN B 1 19 ? -0.326 95.938 24.391 1 84.69 19 ASN B N 1
ATOM 3339 C CA . ASN B 1 19 ? 0.189 97.312 24.422 1 84.69 19 ASN B CA 1
ATOM 3340 C C . ASN B 1 19 ? -0.078 98 25.766 1 84.69 19 ASN B C 1
ATOM 3342 O O . ASN B 1 19 ? -0.727 99 25.812 1 84.69 19 ASN B O 1
ATOM 3346 N N . PRO B 1 20 ? 0.391 97.375 26.797 1 89.38 20 PRO B N 1
ATOM 3347 C CA . PRO B 1 20 ? 0.16 97.875 28.156 1 89.38 20 PRO B CA 1
ATOM 3348 C C . PRO B 1 20 ? 0.872 99.188 28.422 1 89.38 20 PRO B C 1
ATOM 3350 O O . PRO B 1 20 ? 1.789 99.562 27.688 1 89.38 20 PRO B O 1
ATOM 3353 N N . PRO B 1 21 ? 0.34 99.938 29.438 1 92.19 21 PRO B N 1
ATOM 3354 C CA . PRO B 1 21 ? 1.126 101.125 29.844 1 92.19 21 PRO B CA 1
ATOM 3355 C C . PRO B 1 21 ? 2.533 100.75 30.297 1 92.19 21 PRO B C 1
ATOM 3357 O O . PRO B 1 21 ? 2.725 99.688 30.938 1 92.19 21 PRO B O 1
ATOM 3360 N N . LEU B 1 22 ? 3.51 101.625 29.906 1 94.38 22 LEU B N 1
ATOM 3361 C CA . LEU B 1 22 ? 4.914 101.375 30.219 1 94.38 22 LEU B CA 1
ATOM 3362 C C . LEU B 1 22 ? 5.512 102.562 30.984 1 94.38 22 LEU B C 1
ATOM 3364 O O . LEU B 1 22 ? 5.035 103.688 30.875 1 94.38 22 LEU B O 1
ATOM 3368 N N . LEU B 1 23 ? 6.391 102.188 31.766 1 94.88 23 LEU B N 1
ATOM 3369 C CA . LEU B 1 23 ? 7.16 103.188 32.469 1 94.88 23 LEU B CA 1
ATOM 3370 C C . LEU B 1 23 ? 8.656 103 32.188 1 94.88 23 LEU B C 1
ATOM 3372 O O . LEU B 1 23 ? 9.102 101.938 31.812 1 94.88 23 LEU B O 1
ATOM 3376 N N . THR B 1 24 ? 9.359 104.062 32.344 1 93.75 24 THR B N 1
ATOM 3377 C CA . THR B 1 24 ? 10.812 104.062 32.25 1 93.75 24 THR B CA 1
ATOM 3378 C C . THR B 1 24 ? 11.422 104.375 33.625 1 93.75 24 THR B C 1
ATOM 3380 O O . THR B 1 24 ? 10.719 104.75 34.562 1 93.75 24 THR B O 1
ATOM 3383 N N . LEU B 1 25 ? 12.688 104.188 33.781 1 91.12 25 LEU B N 1
ATOM 3384 C CA . LEU B 1 25 ? 13.375 104.375 35.031 1 91.12 25 LEU B CA 1
ATOM 3385 C C . LEU B 1 25 ? 13.352 105.875 35.469 1 91.12 25 LEU B C 1
ATOM 3387 O O . LEU B 1 25 ? 13.562 106.188 36.625 1 91.12 25 LEU B O 1
ATOM 3391 N N . THR B 1 26 ? 13.023 106.688 34.5 1 87.56 26 THR B N 1
ATOM 3392 C CA . THR B 1 26 ? 13.062 108.125 34.781 1 87.56 26 THR B CA 1
ATOM 3393 C C . THR B 1 26 ? 11.68 108.625 35.188 1 87.56 26 THR B C 1
ATOM 3395 O O . THR B 1 26 ? 11.523 109.75 35.594 1 87.56 26 THR B O 1
ATOM 3398 N N . ASP B 1 27 ? 10.773 107.812 35 1 90.44 27 ASP B N 1
ATOM 3399 C CA . ASP B 1 27 ? 9.422 108.25 35.375 1 90.44 27 ASP B CA 1
ATOM 3400 C C . ASP B 1 27 ? 9.281 108.375 36.906 1 90.44 27 ASP B C 1
ATOM 3402 O O . ASP B 1 27 ? 10.078 107.812 37.656 1 90.44 27 ASP B O 1
ATOM 3406 N N . THR B 1 28 ? 8.352 109.188 37.344 1 86.25 28 THR B N 1
ATOM 3407 C CA . THR B 1 28 ? 8.141 109.438 38.75 1 86.25 28 THR B CA 1
ATOM 3408 C C . THR B 1 28 ? 7.133 108.438 39.344 1 86.25 28 THR B C 1
ATOM 3410 O O . THR B 1 28 ? 6.348 107.812 38.594 1 86.25 28 THR B O 1
ATOM 3413 N N . MET B 1 29 ? 7.113 108.312 40.562 1 87.19 29 MET B N 1
ATOM 3414 C CA . MET B 1 29 ? 6.168 107.438 41.281 1 87.19 29 MET B CA 1
ATOM 3415 C C . MET B 1 29 ? 4.746 108 41.156 1 87.19 29 MET B C 1
ATOM 3417 O O . MET B 1 29 ? 3.783 107.188 41.188 1 87.19 29 MET B O 1
ATOM 3421 N N . TRP B 1 30 ? 4.664 109.188 40.906 1 82.69 30 TRP B N 1
ATOM 3422 C CA . TRP B 1 30 ? 3.348 109.812 40.719 1 82.69 30 TRP B CA 1
ATOM 3423 C C . TRP B 1 30 ? 2.703 109.312 39.438 1 82.69 30 TRP B C 1
ATOM 3425 O O . TRP B 1 30 ? 1.506 109 39.406 1 82.69 30 TRP B O 1
ATOM 3435 N N . ARG B 1 31 ? 3.525 109.25 38.469 1 88.06 31 ARG B N 1
ATOM 3436 C CA . ARG B 1 31 ? 3.018 108.688 37.219 1 88.06 31 ARG B CA 1
ATOM 3437 C C . ARG B 1 31 ? 2.557 107.25 37.375 1 88.06 31 ARG B C 1
ATOM 3439 O O . ARG B 1 31 ? 1.521 106.875 36.812 1 88.06 31 ARG B O 1
ATOM 3446 N N . ALA B 1 32 ? 3.355 106.562 38.062 1 89.44 32 ALA B N 1
ATOM 3447 C CA . ALA B 1 32 ? 2.969 105.188 38.344 1 89.44 32 ALA B CA 1
ATOM 3448 C C . ALA B 1 32 ? 1.647 105.125 39.125 1 89.44 32 ALA B C 1
ATOM 3450 O O . ALA B 1 32 ? 0.764 104.375 38.781 1 89.44 32 ALA B O 1
ATOM 3451 N N . ALA B 1 33 ? 1.502 105.875 40.062 1 84.12 33 ALA B N 1
ATOM 3452 C CA . ALA B 1 33 ? 0.289 105.938 40.875 1 84.12 33 ALA B CA 1
ATOM 3453 C C . ALA B 1 33 ? -0.923 106.312 40.031 1 84.12 33 ALA B C 1
ATOM 3455 O O . ALA B 1 33 ? -2.018 105.75 40.219 1 84.12 33 ALA B O 1
ATOM 3456 N N . GLU B 1 34 ? -0.697 107.188 39.156 1 85.94 34 GLU B N 1
ATOM 3457 C CA . GLU B 1 34 ? -1.772 107.562 38.25 1 85.94 34 GLU B CA 1
ATOM 3458 C C . GLU B 1 34 ? -2.217 106.438 37.344 1 85.94 34 GLU B C 1
ATOM 3460 O O . GLU B 1 34 ? -3.414 106.188 37.125 1 85.94 34 GLU B O 1
ATOM 3465 N N . LEU B 1 35 ? -1.24 105.812 36.969 1 89 35 LEU B N 1
ATOM 3466 C CA . LEU B 1 35 ? -1.561 104.625 36.094 1 89 35 LEU B CA 1
ATOM 3467 C C . LEU B 1 35 ? -2.391 103.625 36.844 1 89 35 LEU B C 1
ATOM 3469 O O . LEU B 1 35 ? -3.4 103.125 36.344 1 89 35 LEU B O 1
ATOM 3473 N N . PHE B 1 36 ? -1.982 103.25 38.031 1 87.75 36 PHE B N 1
ATOM 3474 C CA . PHE B 1 36 ? -2.699 102.25 38.812 1 87.75 36 PHE B CA 1
ATOM 3475 C C . PHE B 1 36 ? -4.059 102.812 39.25 1 87.75 36 PHE B C 1
ATOM 3477 O O . PHE B 1 36 ? -5.012 102.062 39.406 1 87.75 36 PHE B O 1
ATOM 3484 N N . GLY B 1 37 ? -4.137 104.062 39.406 1 80.38 37 GLY B N 1
ATOM 3485 C CA . GLY B 1 37 ? -5.391 104.688 39.781 1 80.38 37 GLY B CA 1
ATOM 3486 C C . GLY B 1 37 ? -6.414 104.688 38.688 1 80.38 37 GLY B C 1
ATOM 3487 O O . GLY B 1 37 ? -7.617 104.562 38.938 1 80.38 37 GLY B O 1
ATOM 3488 N N . ASN B 1 38 ? -5.945 104.812 37.469 1 84 38 ASN B N 1
ATOM 3489 C CA . ASN B 1 38 ? -6.824 104.938 36.312 1 84 38 ASN B CA 1
ATOM 3490 C C . ASN B 1 38 ? -7.426 103.562 35.906 1 84 38 ASN B C 1
ATOM 3492 O O . ASN B 1 38 ? -8.492 103.5 35.312 1 84 38 ASN B O 1
ATOM 3496 N N . ASP B 1 39 ? -6.734 102.625 36.344 1 84.75 39 ASP B N 1
ATOM 3497 C CA . ASP B 1 39 ? -7.199 101.25 36 1 84.75 39 ASP B CA 1
ATOM 3498 C C . ASP B 1 39 ? -7.133 100.312 37.219 1 84.75 39 ASP B C 1
ATOM 3500 O O . ASP B 1 39 ? -6.066 99.812 37.531 1 84.75 39 ASP B O 1
ATOM 3504 N N . PRO B 1 40 ? -8.273 100 37.75 1 80.38 40 PRO B N 1
ATOM 3505 C CA . PRO B 1 40 ? -8.297 99.188 38.938 1 80.38 40 PRO B CA 1
ATOM 3506 C C . PRO B 1 40 ? -7.855 97.75 38.688 1 80.38 40 PRO B C 1
ATOM 3508 O O . PRO B 1 40 ? -7.527 97 39.625 1 80.38 40 PRO B O 1
ATOM 3511 N N . GLU B 1 41 ? -7.781 97.375 37.5 1 82.19 41 GLU B N 1
ATOM 3512 C CA . GLU B 1 41 ? -7.402 96 37.156 1 82.19 41 GLU B CA 1
ATOM 3513 C C . GLU B 1 41 ? -5.902 95.875 36.906 1 82.19 41 GLU B C 1
ATOM 3515 O O . GLU B 1 41 ? -5.355 94.812 36.844 1 82.19 41 GLU B O 1
ATOM 3520 N N . LEU B 1 42 ? -5.281 97 36.781 1 87.62 42 LEU B N 1
ATOM 3521 C CA . LEU B 1 42 ? -3.846 97.062 36.531 1 87.62 42 LEU B CA 1
ATOM 3522 C C . LEU B 1 42 ? -3.07 96.688 37.781 1 87.62 42 LEU B C 1
ATOM 3524 O O . LEU B 1 42 ? -3.25 97.312 38.844 1 87.62 42 LEU B O 1
ATOM 3528 N N . ARG B 1 43 ? -2.277 95.562 37.688 1 90.06 43 ARG B N 1
ATOM 3529 C CA . ARG B 1 43 ? -1.568 95.125 38.875 1 90.06 43 ARG B CA 1
ATOM 3530 C C . ARG B 1 43 ? -0.061 95.25 38.688 1 90.06 43 ARG B C 1
ATOM 3532 O O . ARG B 1 43 ? 0.686 95.188 39.688 1 90.06 43 ARG B O 1
ATOM 3539 N N . LEU B 1 44 ? 0.331 95.375 37.531 1 93.06 44 LEU B N 1
ATOM 3540 C CA . LEU B 1 44 ? 1.75 95.562 37.25 1 93.06 44 LEU B CA 1
ATOM 3541 C C . LEU B 1 44 ? 1.95 96.5 36.062 1 93.06 44 LEU B C 1
ATOM 3543 O O . LEU B 1 44 ? 1.097 96.562 35.156 1 93.06 44 LEU B O 1
ATOM 3547 N N . VAL B 1 45 ? 3 97.25 36.094 1 94.81 45 VAL B N 1
ATOM 3548 C CA . VAL B 1 45 ? 3.43 98.062 34.938 1 94.81 45 VAL B CA 1
ATOM 3549 C C . VAL B 1 45 ? 4.891 97.75 34.625 1 94.81 45 VAL B C 1
ATOM 3551 O O . VAL B 1 45 ? 5.758 97.875 35.5 1 94.81 45 VAL B O 1
ATOM 3554 N N . ALA B 1 46 ? 5.078 97.438 33.406 1 96.31 46 ALA B N 1
ATOM 3555 C CA . ALA B 1 46 ? 6.426 97.062 32.969 1 96.31 46 ALA B CA 1
ATOM 3556 C C . ALA B 1 46 ? 7.32 98.312 32.875 1 96.31 46 ALA B C 1
ATOM 3558 O O . ALA B 1 46 ? 6.875 99.375 32.438 1 96.31 46 ALA B O 1
ATOM 3559 N N . ILE B 1 47 ? 8.5 98.125 33.344 1 96.5 47 ILE B N 1
ATOM 3560 C CA . ILE B 1 47 ? 9.539 99.125 33.156 1 96.5 47 ILE B CA 1
ATOM 3561 C C . ILE B 1 47 ? 10.43 98.688 32 1 96.5 47 ILE B C 1
ATOM 3563 O O . ILE B 1 47 ? 10.945 97.625 31.938 1 96.5 47 ILE B O 1
ATOM 3567 N N . VAL B 1 48 ? 10.562 99.562 31.078 1 96.44 48 VAL B N 1
ATOM 3568 C CA . VAL B 1 48 ? 11.289 99.25 29.875 1 96.44 48 VAL B CA 1
ATOM 3569 C C . VAL B 1 48 ? 12.5 100.125 29.703 1 96.44 48 VAL B C 1
ATOM 3571 O O . VAL B 1 48 ? 12.523 101.25 30.25 1 96.44 48 VAL B O 1
ATOM 3574 N N . ASP B 1 49 ? 13.406 99.625 29.031 1 94.44 49 ASP B N 1
ATOM 3575 C CA . ASP B 1 49 ? 14.547 100.5 28.656 1 94.44 49 ASP B CA 1
ATOM 3576 C C . ASP B 1 49 ? 14.273 101.25 27.359 1 94.44 49 ASP B C 1
ATOM 3578 O O . ASP B 1 49 ? 13.133 101.312 26.906 1 94.44 49 ASP B O 1
ATOM 3582 N N . GLU B 1 50 ? 15.32 101.938 26.828 1 91.69 50 GLU B N 1
ATOM 3583 C CA . GLU B 1 50 ? 15.18 102.75 25.656 1 91.69 50 GLU B CA 1
ATOM 3584 C C . GLU B 1 50 ? 14.789 101.938 24.422 1 91.69 50 GLU B C 1
ATOM 3586 O O . GLU B 1 50 ? 14.195 102.5 23.484 1 91.69 50 GLU B O 1
ATOM 3591 N N . ARG B 1 51 ? 15.062 100.688 24.422 1 93.38 51 ARG B N 1
ATOM 3592 C CA . ARG B 1 51 ? 14.758 99.812 23.281 1 93.38 51 ARG B CA 1
ATOM 3593 C C . ARG B 1 51 ? 13.461 99.062 23.484 1 93.38 51 ARG B C 1
ATOM 3595 O O . ARG B 1 51 ? 13.102 98.188 22.688 1 93.38 51 ARG B O 1
ATOM 3602 N N . GLY B 1 52 ? 12.797 99.25 24.578 1 92.81 52 GLY B N 1
ATOM 3603 C CA . GLY B 1 52 ? 11.523 98.562 24.844 1 92.81 52 GLY B CA 1
ATOM 3604 C C . GLY B 1 52 ? 11.688 97.25 25.531 1 92.81 52 GLY B C 1
ATOM 3605 O O . GLY B 1 52 ? 10.758 96.438 25.547 1 92.81 52 GLY B O 1
ATOM 3606 N N . ARG B 1 53 ? 12.93 97 25.953 1 95.69 53 ARG B N 1
ATOM 3607 C CA . ARG B 1 53 ? 13.172 95.75 26.641 1 95.69 53 ARG B CA 1
ATOM 3608 C C . ARG B 1 53 ? 12.773 95.875 28.109 1 95.69 53 ARG B C 1
ATOM 3610 O O . ARG B 1 53 ? 12.992 96.875 28.75 1 95.69 53 ARG B O 1
ATOM 3617 N N . PRO B 1 54 ? 12.172 94.688 28.562 1 95.81 54 PRO B N 1
ATOM 3618 C CA . PRO B 1 54 ? 11.711 94.75 29.953 1 95.81 54 PRO B CA 1
ATOM 3619 C C . PRO B 1 54 ? 12.867 94.75 30.953 1 95.81 54 PRO B C 1
ATOM 3621 O O . PRO B 1 54 ? 13.812 94 30.828 1 95.81 54 PRO B O 1
ATOM 3624 N N . LEU B 1 55 ? 12.852 95.625 31.922 1 94.88 55 LEU B N 1
ATOM 3625 C CA . LEU B 1 55 ? 13.836 95.75 33 1 94.88 55 LEU B CA 1
ATOM 3626 C C . LEU B 1 55 ? 13.25 95.25 34.312 1 94.88 55 LEU B C 1
ATOM 3628 O O . LEU B 1 55 ? 13.984 95 35.281 1 94.88 55 LEU B O 1
ATOM 3632 N N . GLY B 1 56 ? 12.086 95.062 34.312 1 95 56 GLY B N 1
ATOM 3633 C CA . GLY B 1 56 ? 11.312 94.75 35.5 1 95 56 GLY B CA 1
ATOM 3634 C C . GLY B 1 56 ? 9.922 95.312 35.5 1 95 56 GLY B C 1
ATOM 3635 O O . GLY B 1 56 ? 9.375 95.625 34.438 1 95 56 GLY B O 1
ATOM 3636 N N . ALA B 1 57 ? 9.32 95.375 36.656 1 96.06 57 ALA B N 1
ATOM 3637 C CA . ALA B 1 57 ? 7.977 95.938 36.781 1 96.06 57 ALA B CA 1
ATOM 3638 C C . ALA B 1 57 ? 7.789 96.625 38.125 1 96.06 57 ALA B C 1
ATOM 3640 O O . ALA B 1 57 ? 8.547 96.375 39.062 1 96.06 57 ALA B O 1
ATOM 3641 N N . ILE B 1 58 ? 6.91 97.562 38.156 1 93.81 58 ILE B N 1
ATOM 3642 C CA . ILE B 1 58 ? 6.383 98.125 39.406 1 93.81 58 ILE B CA 1
ATOM 3643 C C . ILE B 1 58 ? 5.012 97.5 39.688 1 93.81 58 ILE B C 1
ATOM 3645 O O . ILE B 1 58 ? 4.18 97.375 38.781 1 93.81 58 ILE B O 1
ATOM 3649 N N . PHE B 1 59 ? 4.875 97.125 40.906 1 92 59 PHE B N 1
ATOM 3650 C CA . PHE B 1 59 ? 3.627 96.5 41.281 1 92 59 PHE B CA 1
ATOM 3651 C C . PHE B 1 59 ? 2.707 97.438 42.031 1 92 59 PHE B C 1
ATOM 3653 O O . PHE B 1 59 ? 3.176 98.375 42.719 1 92 59 PHE B O 1
ATOM 3660 N N . GLU B 1 60 ? 1.533 97.125 41.75 1 88.5 60 GLU B N 1
ATOM 3661 C CA . GLU B 1 60 ? 0.524 98 42.406 1 88.5 60 GLU B CA 1
ATOM 3662 C C . GLU B 1 60 ? 0.693 97.938 43.938 1 88.5 60 GLU B C 1
ATOM 3664 O O . GLU B 1 60 ? 0.538 99 44.594 1 88.5 60 GLU B O 1
ATOM 3669 N N . LYS B 1 61 ? 1.036 96.875 44.562 1 84.12 61 LYS B N 1
ATOM 3670 C CA . LYS B 1 61 ? 1.152 96.75 46 1 84.12 61 LYS B CA 1
ATOM 3671 C C . LYS B 1 61 ? 2.246 97.688 46.562 1 84.12 61 LYS B C 1
ATOM 3673 O O . LYS B 1 61 ? 2.162 98.125 47.719 1 84.12 61 LYS B O 1
ATOM 3678 N N . ASP B 1 62 ? 3.203 97.875 45.781 1 83 62 ASP B N 1
ATOM 3679 C CA . ASP B 1 62 ? 4.297 98.75 46.219 1 83 62 ASP B CA 1
ATOM 3680 C C . ASP B 1 62 ? 3.867 100.188 46.219 1 83 62 ASP B C 1
ATOM 3682 O O . ASP B 1 62 ? 4.305 101 47.062 1 83 62 ASP B O 1
ATOM 3686 N N . VAL B 1 63 ? 3.02 100.5 45.312 1 80.62 63 VAL B N 1
ATOM 3687 C CA . VAL B 1 63 ? 2.516 101.875 45.219 1 80.62 63 VAL B CA 1
ATOM 3688 C C . VAL B 1 63 ? 1.438 102.125 46.281 1 80.62 63 VAL B C 1
ATOM 3690 O O . VAL B 1 63 ? 1.367 103.188 46.875 1 80.62 63 VAL B O 1
ATOM 3693 N N . ARG B 1 64 ? 0.719 101.125 46.5 1 77.94 64 ARG B N 1
ATOM 3694 C CA . ARG B 1 64 ? -0.333 101.188 47.5 1 77.94 64 ARG B CA 1
ATOM 3695 C C . ARG B 1 64 ? 0.242 101.5 48.875 1 77.94 64 ARG B C 1
ATOM 3697 O O . ARG B 1 64 ? -0.339 102.312 49.594 1 77.94 64 ARG B O 1
ATOM 3704 N N . ARG B 1 65 ? 1.268 100.938 49.156 1 74.44 65 ARG B N 1
ATOM 3705 C CA . ARG B 1 65 ? 1.905 101.188 50.438 1 74.44 65 ARG B CA 1
ATOM 3706 C C . ARG B 1 65 ? 2.254 102.688 50.625 1 74.44 65 ARG B C 1
ATOM 3708 O O . ARG B 1 65 ? 2.168 103.188 51.75 1 74.44 65 ARG B O 1
ATOM 3715 N N . LEU B 1 66 ? 2.447 103.25 49.562 1 71.38 66 LEU B N 1
ATOM 3716 C CA . LEU B 1 66 ? 2.818 104.625 49.594 1 71.38 66 LEU B CA 1
ATOM 3717 C C . LEU B 1 66 ? 1.581 105.5 49.719 1 71.38 66 LEU B C 1
ATOM 3719 O O . LEU B 1 66 ? 1.61 106.562 50.438 1 71.38 66 LEU B O 1
ATOM 3723 N N . LEU B 1 67 ? 0.554 105.062 49.188 1 70.19 67 LEU B N 1
ATOM 3724 C CA . LEU B 1 67 ? -0.672 105.812 49.156 1 70.19 67 LEU B CA 1
ATOM 3725 C C . LEU B 1 67 ? -1.425 105.688 50.469 1 70.19 67 LEU B C 1
ATOM 3727 O O . LEU B 1 67 ? -2.223 106.562 50.812 1 70.19 67 LEU B O 1
ATOM 3731 N N . LEU B 1 68 ? -1.194 104.625 51.188 1 65.56 68 LEU B N 1
ATOM 3732 C CA . LEU B 1 68 ? -1.881 104.375 52.438 1 65.56 68 LEU B CA 1
ATOM 3733 C C . LEU B 1 68 ? -1.256 105.188 53.562 1 65.56 68 LEU B C 1
ATOM 3735 O O . LEU B 1 68 ? -1.838 105.375 54.625 1 65.56 68 LEU B O 1
ATOM 3739 N N . ASN B 1 69 ? -0.18 105.875 53.219 1 62.66 69 ASN B N 1
ATOM 3740 C CA . ASN B 1 69 ? 0.426 106.812 54.156 1 62.66 69 ASN B CA 1
ATOM 3741 C C . ASN B 1 69 ? -0.261 108.125 54.125 1 62.66 69 ASN B C 1
ATOM 3743 O O . ASN B 1 69 ? -0.472 108.688 53.031 1 62.66 69 ASN B O 1
ATOM 3747 N N . PRO B 1 70 ? -0.914 108.625 55.188 1 61.5 70 PRO B N 1
ATOM 3748 C CA . PRO B 1 70 ? -1.652 109.875 55.219 1 61.5 70 PRO B CA 1
ATOM 3749 C C . PRO B 1 70 ? -0.905 111 54.531 1 61.5 70 PRO B C 1
ATOM 3751 O O . PRO B 1 70 ? -1.531 111.938 54.031 1 61.5 70 PRO B O 1
ATOM 3754 N N . PHE B 1 71 ? 0.419 110.938 54.594 1 61.59 71 PHE B N 1
ATOM 3755 C CA . PHE B 1 71 ? 1.201 112 53.969 1 61.59 71 PHE B CA 1
ATOM 3756 C C . PHE B 1 71 ? 1.666 111.562 52.562 1 61.59 71 PHE B C 1
ATOM 3758 O O . PHE B 1 71 ? 2.477 112.25 51.938 1 61.59 71 PHE B O 1
ATOM 3765 N N . GLY B 1 72 ? 1.215 110.562 52.125 1 59.94 72 GLY B N 1
ATOM 3766 C CA . GLY B 1 72 ? 1.714 109.938 50.906 1 59.94 72 GLY B CA 1
ATOM 3767 C C . GLY B 1 72 ? 1.466 110.75 49.656 1 59.94 72 GLY B C 1
ATOM 3768 O O . GLY B 1 72 ? 2.361 110.875 48.812 1 59.94 72 GLY B O 1
ATOM 3769 N N . HIS B 1 73 ? 0.364 111.25 49.594 1 62.22 73 HIS B N 1
ATOM 3770 C CA . HIS B 1 73 ? 0.049 112.062 48.438 1 62.22 73 HIS B CA 1
ATOM 3771 C C . HIS B 1 73 ? 0.974 113.25 48.344 1 62.22 73 HIS B C 1
ATOM 3773 O O . HIS B 1 73 ? 1.452 113.625 47.281 1 62.22 73 HIS B O 1
ATOM 3779 N N . ALA B 1 74 ? 1.134 113.812 49.5 1 60.5 74 ALA B N 1
ATOM 3780 C CA . ALA B 1 74 ? 1.979 115 49.562 1 60.5 74 ALA B CA 1
ATOM 3781 C C . ALA B 1 74 ? 3.434 114.625 49.25 1 60.5 74 ALA B C 1
ATOM 3783 O O . ALA B 1 74 ? 4.129 115.375 48.562 1 60.5 74 ALA B O 1
ATOM 3784 N N . LEU B 1 75 ? 3.885 113.562 49.688 1 60.78 75 LEU B N 1
ATOM 3785 C CA . LEU B 1 75 ? 5.27 113.125 49.469 1 60.78 75 LEU B CA 1
ATOM 3786 C C . LEU B 1 75 ? 5.531 112.75 48.031 1 60.78 75 LEU B C 1
ATOM 3788 O O . LEU B 1 75 ? 6.613 113 47.5 1 60.78 75 LEU B O 1
ATOM 3792 N N . MET B 1 76 ? 4.52 112.375 47.375 1 59.34 76 MET B N 1
ATOM 3793 C CA . MET B 1 76 ? 4.707 111.875 46.031 1 59.34 76 MET B CA 1
ATOM 3794 C C . MET B 1 76 ? 4.723 113 45.031 1 59.34 76 MET B C 1
ATOM 3796 O O . MET B 1 76 ? 5.352 112.875 43.969 1 59.34 76 MET B O 1
ATOM 3800 N N . ARG B 1 77 ? 4.066 114.188 45.406 1 60.5 77 ARG B N 1
ATOM 3801 C CA . ARG B 1 77 ? 3.992 115.375 44.5 1 60.5 77 ARG B CA 1
ATOM 3802 C C . ARG B 1 77 ? 5.211 116.25 44.656 1 60.5 77 ARG B C 1
ATOM 3804 O O . ARG B 1 77 ? 5.48 117.125 43.812 1 60.5 77 ARG B O 1
ATOM 3811 N N . ASN B 1 78 ? 5.824 116.062 45.812 1 57.25 78 ASN B N 1
ATOM 3812 C CA . ASN B 1 78 ? 7.004 116.875 46 1 57.25 78 ASN B CA 1
ATOM 3813 C C . ASN B 1 78 ? 8.195 116.375 45.188 1 57.25 78 ASN B C 1
ATOM 3815 O O . ASN B 1 78 ? 8.648 115.25 45.375 1 57.25 78 ASN B O 1
ATOM 3819 N N . PRO B 1 79 ? 8.547 117.062 44.188 1 56.03 79 PRO B N 1
ATOM 3820 C CA . PRO B 1 79 ? 9.633 116.625 43.281 1 56.03 79 PRO B CA 1
ATOM 3821 C C . PRO B 1 79 ? 10.914 116.25 44.031 1 56.03 79 PRO B C 1
ATOM 3823 O O . PRO B 1 79 ? 11.688 115.438 43.531 1 56.03 79 PRO B O 1
ATOM 3826 N N . SER B 1 80 ? 11.273 116.938 45.031 1 54.75 80 SER B N 1
ATOM 3827 C CA . SER B 1 80 ? 12.5 116.688 45.781 1 54.75 80 SER B CA 1
ATOM 3828 C C . SER B 1 80 ? 12.461 115.312 46.469 1 54.75 80 SER B C 1
ATOM 3830 O O . SER B 1 80 ? 13.5 114.75 46.844 1 54.75 80 SER B O 1
ATOM 3832 N N . TYR B 1 81 ? 11.367 114.812 46.75 1 53.22 81 TYR B N 1
ATOM 3833 C CA . TYR B 1 81 ? 11.188 113.562 47.438 1 53.22 81 TYR B CA 1
ATOM 3834 C C . TYR B 1 81 ? 10.531 112.5 46.531 1 53.22 81 TYR B C 1
ATOM 3836 O O . TYR B 1 81 ? 10.391 111.375 46.906 1 53.22 81 TYR B O 1
ATOM 3844 N N . GLY B 1 82 ? 9.977 112.938 45.562 1 57.28 82 GLY B N 1
ATOM 3845 C CA . GLY B 1 82 ? 9.344 112 44.656 1 57.28 82 GLY B CA 1
ATOM 3846 C C . GLY B 1 82 ? 10.289 110.938 44.156 1 57.28 82 GLY B C 1
ATOM 3847 O O . GLY B 1 82 ? 11.195 111.188 43.375 1 57.28 82 GLY B O 1
ATOM 3848 N N . ALA B 1 83 ? 10.43 109.875 44.875 1 62.62 83 ALA B N 1
ATOM 3849 C CA . ALA B 1 83 ? 11.359 108.812 44.625 1 62.62 83 ALA B CA 1
ATOM 3850 C C . ALA B 1 83 ? 11.18 108.188 43.219 1 62.62 83 ALA B C 1
ATOM 3852 O O . ALA B 1 83 ? 10.055 108.125 42.719 1 62.62 83 ALA B O 1
ATOM 3853 N N . ALA B 1 84 ? 12.203 108.188 42.5 1 76.69 84 ALA B N 1
ATOM 3854 C CA . ALA B 1 84 ? 12.305 107.562 41.188 1 76.69 84 ALA B CA 1
ATOM 3855 C C . ALA B 1 84 ? 11.789 106.125 41.219 1 76.69 84 ALA B C 1
ATOM 3857 O O . ALA B 1 84 ? 11.961 105.438 42.219 1 76.69 84 ALA B O 1
ATOM 3858 N N . VAL B 1 85 ? 10.898 105.812 40.125 1 85.44 85 VAL B N 1
ATOM 3859 C CA . VAL B 1 85 ? 10.352 104.5 39.969 1 85.44 85 VAL B CA 1
ATOM 3860 C C . VAL B 1 85 ? 11.477 103.438 40.094 1 85.44 85 VAL B C 1
ATOM 3862 O O . VAL B 1 85 ? 11.25 102.312 40.5 1 85.44 85 VAL B O 1
ATOM 3865 N N . SER B 1 86 ? 12.703 103.875 39.938 1 86.75 86 SER B N 1
ATOM 3866 C CA . SER B 1 86 ? 13.867 103 39.875 1 86.75 86 SER B CA 1
ATOM 3867 C C . SER B 1 86 ? 14.07 102.312 41.219 1 86.75 86 SER B C 1
ATOM 3869 O O . SER B 1 86 ? 14.586 101.188 41.281 1 86.75 86 SER B O 1
ATOM 3871 N N . ARG B 1 87 ? 13.648 102.812 42.281 1 85.56 87 ARG B N 1
ATOM 3872 C CA . ARG B 1 87 ? 13.859 102.312 43.625 1 85.56 87 ARG B CA 1
ATOM 3873 C C . ARG B 1 87 ? 12.859 101.188 43.906 1 85.56 87 ARG B C 1
ATOM 3875 O O . ARG B 1 87 ? 13.047 100.375 44.844 1 85.56 87 ARG B O 1
ATOM 3882 N N . TYR B 1 88 ? 11.867 101.125 43.062 1 87.75 88 TYR B N 1
ATOM 3883 C CA . TYR B 1 88 ? 10.789 100.188 43.406 1 87.75 88 TYR B CA 1
ATOM 3884 C C . TYR B 1 88 ? 10.641 99.125 42.312 1 87.75 88 TYR B C 1
ATOM 3886 O O . TYR B 1 88 ? 9.648 98.438 42.25 1 87.75 88 TYR B O 1
ATOM 3894 N N . VAL B 1 89 ? 11.578 99.125 41.438 1 91.56 89 VAL B N 1
ATOM 3895 C CA . VAL B 1 89 ? 11.539 98.188 40.344 1 91.56 89 VAL B CA 1
ATOM 3896 C C . VAL B 1 89 ? 11.797 96.75 40.906 1 91.56 89 VAL B C 1
ATOM 3898 O O . VAL B 1 89 ? 12.742 96.562 41.688 1 91.56 89 VAL B O 1
ATOM 3901 N N . ARG B 1 90 ? 10.922 95.812 40.594 1 92.56 90 ARG B N 1
ATOM 3902 C CA . ARG B 1 90 ? 11.062 94.375 41.031 1 92.56 90 ARG B CA 1
ATOM 3903 C C . ARG B 1 90 ? 11.164 93.438 39.812 1 92.56 90 ARG B C 1
ATOM 3905 O O . ARG B 1 90 ? 10.719 93.812 38.719 1 92.56 90 ARG B O 1
ATOM 3912 N N . ALA B 1 91 ? 11.695 92.312 40.125 1 92.94 91 ALA B N 1
ATOM 3913 C CA . ALA B 1 91 ? 11.766 91.312 39.094 1 92.94 91 ALA B CA 1
ATOM 3914 C C . ALA B 1 91 ? 10.383 90.75 38.75 1 92.94 91 ALA B C 1
ATOM 3916 O O . ALA B 1 91 ? 9.539 90.625 39.625 1 92.94 91 ALA B O 1
ATOM 3917 N N . CYS B 1 92 ? 10.094 90.625 37.5 1 94.44 92 CYS B N 1
ATOM 3918 C CA . CYS B 1 92 ? 8.836 90.125 37 1 94.44 92 CYS B CA 1
ATOM 3919 C C . CYS B 1 92 ? 9.086 89.062 35.938 1 94.44 92 CYS B C 1
ATOM 3921 O O . CYS B 1 92 ? 9.977 89.188 35.094 1 94.44 92 CYS B O 1
ATOM 3923 N N . PRO B 1 93 ? 8.297 88 36.062 1 94.38 93 PRO B N 1
ATOM 3924 C CA . PRO B 1 93 ? 8.469 86.938 35.062 1 94.38 93 PRO B CA 1
ATOM 3925 C C . PRO B 1 93 ? 8.234 87.438 33.625 1 94.38 93 PRO B C 1
ATOM 3927 O O . PRO B 1 93 ? 7.316 88.25 33.406 1 94.38 93 PRO B O 1
ATOM 3930 N N . VAL B 1 94 ? 9.133 86.938 32.656 1 94.5 94 VAL B N 1
ATOM 3931 C CA . VAL B 1 94 ? 9.039 87.312 31.234 1 94.5 94 VAL B CA 1
ATOM 3932 C C . VAL B 1 94 ? 8.977 86.062 30.375 1 94.5 94 VAL B C 1
ATOM 3934 O O . VAL B 1 94 ? 9.672 85.062 30.641 1 94.5 94 VAL B O 1
ATOM 3937 N N . ALA B 1 95 ? 8.047 86.125 29.453 1 92.38 95 ALA B N 1
ATOM 3938 C CA . ALA B 1 95 ? 7.941 85 28.484 1 92.38 95 ALA B CA 1
ATOM 3939 C C . ALA B 1 95 ? 7.691 85.562 27.078 1 92.38 95 ALA B C 1
ATOM 3941 O O . ALA B 1 95 ? 7.289 86.688 26.906 1 92.38 95 ALA B O 1
ATOM 3942 N N . GLU B 1 96 ? 7.965 84.625 26.141 1 92.12 96 GLU B N 1
ATOM 3943 C CA . GLU B 1 96 ? 7.68 85 24.75 1 92.12 96 GLU B CA 1
ATOM 3944 C C . GLU B 1 96 ? 6.199 84.812 24.422 1 92.12 96 GLU B C 1
ATOM 3946 O O . GLU B 1 96 ? 5.574 83.875 24.859 1 92.12 96 GLU B O 1
ATOM 3951 N N . MET B 1 97 ? 5.738 85.75 23.703 1 87.56 97 MET B N 1
ATOM 3952 C CA . MET B 1 97 ? 4.32 85.688 23.359 1 87.56 97 MET B CA 1
ATOM 3953 C C . MET B 1 97 ? 3.959 84.438 22.594 1 87.56 97 MET B C 1
ATOM 3955 O O . MET B 1 97 ? 2.799 84.062 22.578 1 87.56 97 MET B O 1
ATOM 3959 N N . THR B 1 98 ? 4.961 83.875 22.031 1 86.5 98 THR B N 1
ATOM 3960 C CA . THR B 1 98 ? 4.723 82.688 21.219 1 86.5 98 THR B CA 1
ATOM 3961 C C . THR B 1 98 ? 4.762 81.438 22.062 1 86.5 98 THR B C 1
ATOM 3963 O O . THR B 1 98 ? 4.449 80.312 21.578 1 86.5 98 THR B O 1
ATOM 3966 N N . ASP B 1 99 ? 5.156 81.562 23.312 1 87 99 ASP B N 1
ATOM 3967 C CA . ASP B 1 99 ? 5.211 80.375 24.188 1 87 99 ASP B CA 1
ATOM 3968 C C . ASP B 1 99 ? 3.811 79.812 24.453 1 87 99 ASP B C 1
ATOM 3970 O O . ASP B 1 99 ? 2.834 80.562 24.469 1 87 99 ASP B O 1
ATOM 3974 N N . ASP B 1 100 ? 3.744 78.562 24.453 1 83.75 100 ASP B N 1
ATOM 3975 C CA . ASP B 1 100 ? 2.455 78 24.828 1 83.75 100 ASP B CA 1
ATOM 3976 C C . ASP B 1 100 ? 2.195 78.125 26.312 1 83.75 100 ASP B C 1
ATOM 3978 O O . ASP B 1 100 ? 3.068 78.625 27.062 1 83.75 100 ASP B O 1
ATOM 3982 N N . LEU B 1 101 ? 0.999 77.875 26.672 1 82.94 101 LEU B N 1
ATOM 3983 C CA . LEU B 1 101 ? 0.57 78.125 28.031 1 82.94 101 LEU B CA 1
ATOM 3984 C C . LEU B 1 101 ? 1.436 77.375 29.031 1 82.94 101 LEU B C 1
ATOM 3986 O O . LEU B 1 101 ? 1.745 77.938 30.109 1 82.94 101 LEU B O 1
ATOM 3990 N N . ALA B 1 102 ? 1.793 76.25 28.75 1 83.06 102 ALA B N 1
ATOM 3991 C CA . ALA B 1 102 ? 2.631 75.5 29.641 1 83.06 102 ALA B CA 1
ATOM 3992 C C . ALA B 1 102 ? 3.971 76.188 29.891 1 83.06 102 ALA B C 1
ATOM 3994 O O . ALA B 1 102 ? 4.426 76.25 31.031 1 83.06 102 ALA B O 1
ATOM 3995 N N . ARG B 1 103 ? 4.531 76.625 28.922 1 86.38 103 ARG B N 1
ATOM 3996 C CA . ARG B 1 103 ? 5.805 77.312 29.016 1 86.38 103 ARG B CA 1
ATOM 3997 C C . ARG B 1 103 ? 5.641 78.625 29.781 1 86.38 103 ARG B C 1
ATOM 3999 O O . ARG B 1 103 ? 6.52 79 30.547 1 86.38 103 ARG B O 1
ATOM 4006 N N . LEU B 1 104 ? 4.508 79.188 29.469 1 88.69 104 LEU B N 1
ATOM 4007 C CA . LEU B 1 104 ? 4.211 80.438 30.172 1 88.69 104 LEU B CA 1
ATOM 4008 C C . LEU B 1 104 ? 4.129 80.188 31.688 1 88.69 104 LEU B C 1
ATOM 4010 O O . LEU B 1 104 ? 4.738 80.938 32.469 1 88.69 104 LEU B O 1
ATOM 4014 N N . MET B 1 105 ? 3.424 79.188 32 1 85.56 105 MET B N 1
ATOM 4015 C CA . MET B 1 105 ? 3.23 78.875 33.406 1 85.56 105 MET B CA 1
ATOM 4016 C C . MET B 1 105 ? 4.547 78.5 34.062 1 85.56 105 MET B C 1
ATOM 4018 O O . MET B 1 105 ? 4.801 78.812 35.219 1 85.56 105 MET B O 1
ATOM 4022 N N . GLU B 1 106 ? 5.289 77.875 33.375 1 87.44 106 GLU B N 1
ATOM 4023 C CA . GLU B 1 106 ? 6.598 77.5 33.875 1 87.44 106 GLU B CA 1
ATOM 4024 C C . GLU B 1 106 ? 7.492 78.688 34.156 1 87.44 106 GLU B C 1
ATOM 4026 O O . GLU B 1 106 ? 8.188 78.75 35.156 1 87.44 106 GLU B O 1
ATOM 4031 N N . SER B 1 107 ? 7.484 79.5 33.156 1 89.5 107 SER B N 1
ATOM 4032 C CA . SER B 1 107 ? 8.266 80.688 33.312 1 89.5 107 SER B CA 1
ATOM 4033 C C . SER B 1 107 ? 7.797 81.5 34.531 1 89.5 107 SER B C 1
ATOM 4035 O O . SER B 1 107 ? 8.609 82.062 35.281 1 89.5 107 SER B O 1
ATOM 4037 N N . TYR B 1 108 ? 6.488 81.562 34.625 1 91.94 108 TYR B N 1
ATOM 4038 C CA . TYR B 1 108 ? 5.898 82.25 35.75 1 91.94 108 TYR B CA 1
ATOM 4039 C C . TYR B 1 108 ? 6.395 81.688 37.094 1 91.94 108 TYR B C 1
ATOM 4041 O O . TYR B 1 108 ? 6.855 82.375 37.969 1 91.94 108 TYR B O 1
ATOM 4049 N N . ARG B 1 109 ? 6.305 80.375 37.188 1 87.38 109 ARG B N 1
ATOM 4050 C CA . ARG B 1 109 ? 6.695 79.688 38.406 1 87.38 109 ARG B CA 1
ATOM 4051 C C . ARG B 1 109 ? 8.195 79.812 38.656 1 87.38 109 ARG B C 1
ATOM 4053 O O . ARG B 1 109 ? 8.617 80.125 39.781 1 87.38 109 ARG B O 1
ATOM 4060 N N . ALA B 1 110 ? 8.969 79.625 37.719 1 88 110 ALA B N 1
ATOM 4061 C CA . ALA B 1 110 ? 10.422 79.625 37.844 1 88 110 ALA B CA 1
ATOM 4062 C C . ALA B 1 110 ? 10.945 80.938 38.281 1 88 110 ALA B C 1
ATOM 4064 O O . ALA B 1 110 ? 11.945 81.062 39 1 88 110 ALA B O 1
ATOM 4065 N N . SER B 1 111 ? 10.25 81.938 37.844 1 89.5 111 SER B N 1
ATOM 4066 C CA . SER B 1 111 ? 10.711 83.312 38.156 1 89.5 111 SER B CA 1
ATOM 4067 C C . SER B 1 111 ? 10.039 83.875 39.406 1 89.5 111 SER B C 1
ATOM 4069 O O . SER B 1 111 ? 10.188 85.062 39.719 1 89.5 111 SER B O 1
ATOM 4071 N N . GLY B 1 112 ? 9.219 83 40.031 1 86.44 112 GLY B N 1
ATOM 4072 C CA . GLY B 1 112 ? 8.555 83.5 41.25 1 86.44 112 GLY B CA 1
ATOM 4073 C C . GLY B 1 112 ? 7.504 84.562 41 1 86.44 112 GLY B C 1
ATOM 4074 O O . GLY B 1 112 ? 7.488 85.562 41.688 1 86.44 112 GLY B O 1
ATOM 4075 N N . GLY B 1 113 ? 6.77 84.312 40.031 1 86.31 113 GLY B N 1
ATOM 4076 C CA . GLY B 1 113 ? 5.738 85.25 39.656 1 86.31 113 GLY B CA 1
ATOM 4077 C C . GLY B 1 113 ? 4.965 85.812 40.844 1 86.31 113 GLY B C 1
ATOM 4078 O O . GLY B 1 113 ? 4.695 85.062 41.812 1 86.31 113 GLY B O 1
ATOM 4079 N N . SER B 1 114 ? 4.547 87.062 40.781 1 87.38 114 SER B N 1
ATOM 4080 C CA . SER B 1 114 ? 3.867 87.75 41.906 1 87.38 114 SER B CA 1
ATOM 4081 C C . SER B 1 114 ? 2.518 88.312 41.469 1 87.38 114 SER B C 1
ATOM 4083 O O . SER B 1 114 ? 1.47 87.812 41.906 1 87.38 114 SER B O 1
ATOM 4085 N N . GLU B 1 115 ? 2.533 89.25 40.531 1 90.94 115 GLU B N 1
ATOM 4086 C CA . GLU B 1 115 ? 1.301 89.938 40.156 1 90.94 115 GLU B CA 1
ATOM 4087 C C . GLU B 1 115 ? 0.928 89.625 38.719 1 90.94 115 GLU B C 1
ATOM 4089 O O . GLU B 1 115 ? -0.18 89.938 38.281 1 90.94 115 GLU B O 1
ATOM 4094 N N . GLY B 1 116 ? 1.796 89 38.062 1 92.94 116 GLY B N 1
ATOM 4095 C CA . GLY B 1 116 ? 1.611 88.75 36.656 1 92.94 116 GLY B CA 1
ATOM 4096 C C . GLY B 1 116 ? 2.916 88.5 35.906 1 92.94 116 GLY B C 1
ATOM 4097 O O . GLY B 1 116 ? 3.924 88.125 36.531 1 92.94 116 GLY B O 1
ATOM 4098 N N . MET B 1 117 ? 2.742 88.625 34.562 1 93.94 117 MET B N 1
ATOM 4099 C CA . MET B 1 117 ? 3.947 88.438 33.781 1 93.94 117 MET B CA 1
ATOM 4100 C C . MET B 1 117 ? 3.977 89.312 32.562 1 93.94 117 MET B C 1
ATOM 4102 O O . MET B 1 117 ? 2.945 89.875 32.156 1 93.94 117 MET B O 1
ATOM 4106 N N . ILE B 1 118 ? 5.215 89.562 32.125 1 95.06 118 ILE B N 1
ATOM 4107 C CA . ILE B 1 118 ? 5.457 90.375 30.938 1 95.06 118 ILE B CA 1
ATOM 4108 C C . ILE B 1 118 ? 5.668 89.5 29.719 1 95.06 118 ILE B C 1
ATOM 4110 O O . ILE B 1 118 ? 6.41 88.5 29.781 1 95.06 118 ILE B O 1
ATOM 4114 N N . LEU B 1 119 ? 4.938 89.812 28.703 1 93.94 119 LEU B N 1
ATOM 4115 C CA . LEU B 1 119 ? 5.109 89.062 27.453 1 93.94 119 LEU B CA 1
ATOM 4116 C C . LEU B 1 119 ? 5.867 89.938 26.438 1 93.94 119 LEU B C 1
ATOM 4118 O O . LEU B 1 119 ? 5.566 91.125 26.266 1 93.94 119 LEU B O 1
ATOM 4122 N N . THR B 1 120 ? 6.859 89.25 25.812 1 94.81 120 THR B N 1
ATOM 4123 C CA . THR B 1 120 ? 7.699 90 24.875 1 94.81 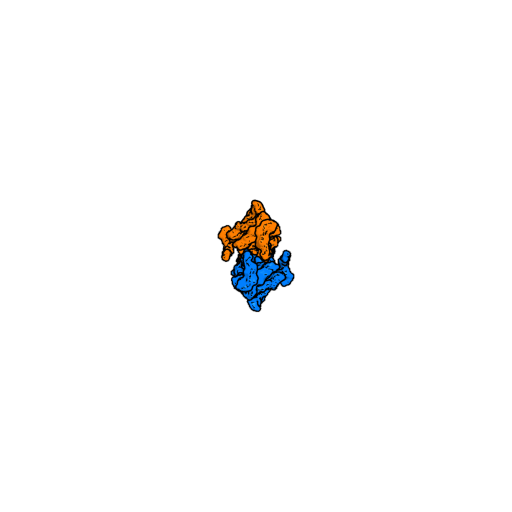120 THR B CA 1
ATOM 4124 C C . THR B 1 120 ? 7.605 89.375 23.469 1 94.81 120 THR B C 1
ATOM 4126 O O . THR B 1 120 ? 7.172 88.25 23.328 1 94.81 120 THR B O 1
ATOM 4129 N N . ARG B 1 121 ? 7.73 90.125 22.547 1 91.88 121 ARG B N 1
ATOM 4130 C CA . ARG B 1 121 ? 7.98 89.688 21.172 1 91.88 121 ARG B CA 1
ATOM 4131 C C . ARG B 1 121 ? 9.312 90.25 20.672 1 91.88 121 ARG B C 1
ATOM 4133 O O . ARG B 1 121 ? 9.523 91.438 20.625 1 91.88 121 ARG B O 1
ATOM 4140 N N . SER B 1 122 ? 10.195 89.312 20.312 1 91.06 122 SER B N 1
ATOM 4141 C CA . SER B 1 122 ? 11.531 89.688 19.859 1 91.06 122 SER B CA 1
ATOM 4142 C C . SER B 1 122 ? 12.25 90.562 20.875 1 91.06 122 SER B C 1
ATOM 4144 O O . SER B 1 122 ? 12.867 91.562 20.531 1 91.06 122 SER B O 1
ATOM 4146 N N . GLY B 1 123 ? 11.977 90.312 22.203 1 90.38 123 GLY B N 1
ATOM 4147 C CA . GLY B 1 123 ? 12.688 91 23.297 1 90.38 123 GLY B CA 1
ATOM 4148 C C . GLY B 1 123 ? 12.039 92.25 23.734 1 90.38 123 GLY B C 1
ATOM 4149 O O . GLY B 1 123 ? 12.477 92.875 24.703 1 90.38 123 GLY B O 1
ATOM 4150 N N . ARG B 1 124 ? 11 92.625 23 1 94.56 124 ARG B N 1
ATOM 4151 C CA . ARG B 1 124 ? 10.297 93.875 23.344 1 94.56 124 ARG B CA 1
ATOM 4152 C C . ARG B 1 124 ? 8.977 93.562 24.031 1 94.56 124 ARG B C 1
ATOM 4154 O O . ARG B 1 124 ? 8.273 92.625 23.672 1 94.56 124 ARG B O 1
ATOM 4161 N N . VAL B 1 125 ? 8.648 94.5 25 1 95.56 125 VAL B N 1
ATOM 4162 C CA . VAL B 1 125 ? 7.402 94.312 25.719 1 95.56 125 VAL B CA 1
ATOM 4163 C C . VAL B 1 125 ? 6.219 94.5 24.781 1 95.56 125 VAL B C 1
ATOM 4165 O O . VAL B 1 125 ? 6.105 95.5 24.125 1 95.56 125 VAL B O 1
ATOM 4168 N N . GLN B 1 126 ? 5.395 93.5 24.75 1 93 126 GLN B N 1
ATOM 4169 C CA . GLN B 1 126 ? 4.223 93.562 23.891 1 93 126 GLN B CA 1
ATOM 4170 C C . GLN B 1 126 ? 2.934 93.438 24.703 1 93 126 GLN B C 1
ATOM 4172 O O . GLN B 1 126 ? 1.897 94 24.297 1 93 126 GLN B O 1
ATOM 4177 N N . ALA B 1 127 ? 2.988 92.75 25.734 1 93.56 127 ALA B N 1
ATOM 4178 C CA . ALA B 1 127 ? 1.785 92.562 26.531 1 93.56 127 ALA B CA 1
ATOM 4179 C C . ALA B 1 127 ? 2.139 92.312 28 1 93.56 127 ALA B C 1
ATOM 4181 O O . ALA B 1 127 ? 3.281 92 28.312 1 93.56 127 ALA B O 1
ATOM 4182 N N . THR B 1 128 ? 1.21 92.562 28.922 1 93.56 128 THR B N 1
ATOM 4183 C CA . THR B 1 128 ? 1.257 92.125 30.312 1 93.56 128 THR B CA 1
ATOM 4184 C C . THR B 1 128 ? -0.002 91.375 30.688 1 93.56 128 THR B C 1
ATOM 4186 O O . THR B 1 128 ? -1.099 91.688 30.234 1 93.56 128 THR B O 1
ATOM 4189 N N . VAL B 1 129 ? 0.237 90.25 31.344 1 91.62 129 VAL B N 1
ATOM 4190 C CA . VAL B 1 129 ? -0.888 89.438 31.781 1 91.62 129 VAL B CA 1
ATOM 4191 C C . VAL B 1 129 ? -0.885 89.375 33.312 1 91.62 129 VAL B C 1
ATOM 4193 O O . VAL B 1 129 ? 0.153 89.125 33.906 1 91.62 129 VAL B O 1
ATOM 4196 N N . ASN B 1 130 ? -2.07 89.688 33.938 1 91.12 130 ASN B N 1
ATOM 4197 C CA . ASN B 1 130 ? -2.152 89.625 35.375 1 91.12 130 ASN B CA 1
ATOM 4198 C C . ASN B 1 130 ? -2.5 88.188 35.812 1 91.12 130 ASN B C 1
ATOM 4200 O O . ASN B 1 130 ? -2.744 87.312 34.969 1 91.12 130 ASN B O 1
ATOM 4204 N N . ASN B 1 131 ? -2.482 87.875 37.031 1 91.56 131 ASN B N 1
ATOM 4205 C CA . ASN B 1 131 ? -2.693 86.562 37.625 1 91.56 131 ASN B CA 1
ATOM 4206 C C . ASN B 1 131 ? -4.105 86.062 37.344 1 91.56 131 ASN B C 1
ATOM 4208 O O . ASN B 1 131 ? -4.305 84.812 37.125 1 91.56 131 ASN B O 1
ATOM 4212 N N . ARG B 1 132 ? -5.062 86.938 37.406 1 87.44 132 ARG B N 1
ATOM 4213 C CA . ARG B 1 132 ? -6.434 86.562 37.094 1 87.44 132 ARG B CA 1
ATOM 4214 C C . ARG B 1 132 ? -6.523 85.875 35.75 1 87.44 132 ARG B C 1
ATOM 4216 O O . ARG B 1 132 ? -7.086 84.75 35.625 1 87.44 132 ARG B O 1
ATOM 4223 N N . ARG B 1 133 ? -5.918 86.438 34.844 1 88.5 133 ARG B N 1
ATOM 4224 C CA . ARG B 1 133 ? -5.941 85.875 33.469 1 88.5 133 ARG B CA 1
ATOM 4225 C C . ARG B 1 133 ? -5.18 84.562 33.406 1 88.5 133 ARG B C 1
ATOM 4227 O O . ARG B 1 133 ? -5.625 83.625 32.719 1 88.5 133 ARG B O 1
ATOM 4234 N N . LEU B 1 134 ? -4.141 84.5 34.031 1 89.31 134 LEU B N 1
ATOM 4235 C CA . LEU B 1 134 ? -3.334 83.312 34.031 1 89.31 134 LEU B CA 1
ATOM 4236 C C . LEU B 1 134 ? -4.105 82.125 34.656 1 89.31 134 LEU B C 1
ATOM 4238 O O . LEU B 1 134 ? -4.043 81 34.156 1 89.31 134 LEU B O 1
ATOM 4242 N N . VAL B 1 135 ? -4.816 82.375 35.656 1 89.44 135 VAL B N 1
ATOM 4243 C CA . VAL B 1 135 ? -5.609 81.312 36.312 1 89.44 135 VAL B CA 1
ATOM 4244 C C . VAL B 1 135 ? -6.707 80.875 35.375 1 89.44 135 VAL B C 1
ATOM 4246 O O . VAL B 1 135 ? -6.941 79.688 35.219 1 89.44 135 VAL B O 1
ATOM 4249 N N . HIS B 1 136 ? -7.363 81.812 34.719 1 87.81 136 HIS B N 1
ATOM 4250 C CA . HIS B 1 136 ? -8.422 81.438 33.781 1 87.81 136 HIS B CA 1
ATOM 4251 C C . HIS B 1 136 ? -7.879 80.625 32.625 1 87.81 136 HIS B C 1
ATOM 4253 O O . HIS B 1 136 ? -8.492 79.625 32.219 1 87.81 136 HIS B O 1
ATOM 4259 N N . LEU B 1 137 ? -6.754 80.938 32.156 1 85.56 137 LEU B N 1
ATOM 4260 C CA . LEU B 1 137 ? -6.129 80.25 31.078 1 85.56 137 LEU B CA 1
ATOM 4261 C C . LEU B 1 137 ? -5.73 78.812 31.531 1 85.56 137 LEU B C 1
ATOM 4263 O O . LEU B 1 137 ? -5.918 77.875 30.797 1 85.56 137 LEU B O 1
ATOM 4267 N N . ALA B 1 138 ? -5.254 78.75 32.656 1 87.44 138 ALA B N 1
ATOM 4268 C CA . ALA B 1 138 ? -4.867 77.438 33.219 1 87.44 138 ALA B CA 1
ATOM 4269 C C . ALA B 1 138 ? -6.082 76.562 33.406 1 87.44 138 ALA B C 1
ATOM 4271 O O . ALA B 1 138 ? -6.023 75.375 33.094 1 87.44 138 ALA B O 1
ATOM 4272 N N . ALA B 1 139 ? -7.164 77.062 33.844 1 86.88 139 ALA B N 1
ATOM 4273 C CA . ALA B 1 139 ? -8.398 76.312 34.062 1 86.88 139 ALA B CA 1
ATOM 4274 C C . ALA B 1 139 ? -8.945 75.812 32.719 1 86.88 139 ALA B C 1
ATOM 4276 O O . ALA B 1 139 ? -9.383 74.688 32.625 1 86.88 139 ALA B O 1
ATOM 4277 N N . GLU B 1 140 ? -8.906 76.625 31.703 1 84.19 140 GLU B N 1
ATOM 4278 C CA . GLU B 1 140 ? -9.367 76.188 30.391 1 84.19 140 GLU B CA 1
ATOM 4279 C C . GLU B 1 140 ? -8.523 75.062 29.828 1 84.19 140 GLU B C 1
ATOM 4281 O O . GLU B 1 140 ? -9.062 74.125 29.234 1 84.19 140 GLU B O 1
ATOM 4286 N N . ARG B 1 141 ? -7.34 75.25 30.031 1 83.56 141 ARG B N 1
ATOM 4287 C CA . ARG B 1 141 ? -6.422 74.25 29.547 1 83.56 141 ARG B CA 1
ATOM 4288 C C . ARG B 1 141 ? -6.652 72.875 30.266 1 83.56 141 ARG B C 1
ATOM 4290 O O . ARG B 1 141 ? -6.578 71.812 29.656 1 83.56 141 ARG B O 1
ATOM 4297 N N . GLU B 1 142 ? -6.895 72.875 31.484 1 83.69 142 GLU B N 1
ATOM 4298 C CA . GLU B 1 142 ? -7.172 71.688 32.25 1 83.69 142 GLU B CA 1
ATOM 4299 C C . GLU B 1 142 ? -8.398 70.938 31.719 1 83.69 142 GLU B C 1
ATOM 4301 O O . GLU B 1 142 ? -8.383 69.75 31.594 1 83.69 142 GLU B O 1
ATOM 4306 N N . VAL B 1 143 ? -9.438 71.75 31.391 1 83.25 143 VAL B N 1
ATOM 4307 C CA . VAL B 1 143 ? -10.664 71.188 30.859 1 83.25 143 VAL B CA 1
ATOM 4308 C C . VAL B 1 143 ? -10.383 70.5 29.5 1 83.25 143 VAL B C 1
ATOM 4310 O O . VAL B 1 143 ? -10.82 69.375 29.234 1 83.25 143 VAL B O 1
ATOM 4313 N N . ALA B 1 144 ? -9.617 71.25 28.688 1 84.25 144 ALA B N 1
ATOM 4314 C CA . ALA B 1 144 ? -9.289 70.75 27.359 1 84.25 144 ALA B CA 1
ATOM 4315 C C . ALA B 1 144 ? -8.453 69.438 27.438 1 84.25 144 ALA B C 1
ATOM 4317 O O . ALA B 1 144 ? -8.68 68.5 26.688 1 84.25 144 ALA B O 1
ATOM 4318 N N . THR B 1 145 ? -7.543 69.438 28.344 1 84.06 145 THR B N 1
ATOM 4319 C CA . THR B 1 145 ? -6.668 68.25 28.531 1 84.06 145 THR B CA 1
ATOM 4320 C C . THR B 1 145 ? -7.461 67.062 29.016 1 84.06 145 THR B C 1
ATOM 4322 O O . THR B 1 145 ? -7.258 65.938 28.547 1 84.06 145 THR B O 1
ATOM 4325 N N . ALA B 1 146 ? -8.352 67.25 29.938 1 83.69 146 ALA B N 1
ATOM 4326 C CA . ALA B 1 146 ? -9.188 66.188 30.469 1 83.69 146 ALA B CA 1
ATOM 4327 C C . ALA B 1 146 ? -10.062 65.562 29.375 1 83.69 146 ALA B C 1
ATOM 4329 O O . ALA B 1 146 ? -10.195 64.375 29.281 1 83.69 146 ALA B O 1
ATOM 4330 N N . ARG B 1 147 ? -10.602 66.438 28.5 1 86.5 147 ARG B N 1
ATOM 4331 C CA . ARG B 1 147 ? -11.445 66 27.406 1 86.5 147 ARG B CA 1
ATOM 4332 C C . ARG B 1 147 ? -10.633 65.125 26.406 1 86.5 147 ARG B C 1
ATOM 4334 O O . ARG B 1 147 ? -11.086 64.125 25.953 1 86.5 147 ARG B O 1
ATOM 4341 N N . ALA B 1 148 ? -9.438 65.625 26.109 1 86.12 148 ALA B N 1
ATOM 4342 C CA . ALA B 1 148 ? -8.57 64.875 25.172 1 86.12 148 ALA B CA 1
ATOM 4343 C C . ALA B 1 148 ? -8.172 63.531 25.719 1 86.12 148 ALA B C 1
ATOM 4345 O O . ALA B 1 148 ? -8.086 62.562 24.969 1 86.12 148 ALA B O 1
ATOM 4346 N N . GLN B 1 149 ? -7.965 63.406 26.984 1 84.56 149 GLN B N 1
ATOM 4347 C CA . GLN B 1 149 ? -7.586 62.156 27.625 1 84.56 149 GLN B CA 1
ATOM 4348 C C . GLN B 1 149 ? -8.719 61.125 27.562 1 84.56 149 GLN B C 1
ATOM 4350 O O . GLN B 1 149 ? -8.492 59.938 27.281 1 84.56 149 GLN B O 1
ATOM 4355 N N . VAL B 1 150 ? -9.953 61.625 27.766 1 88.19 150 VAL B N 1
ATOM 4356 C CA . VAL B 1 150 ? -11.117 60.75 27.719 1 88.19 150 VAL B CA 1
ATOM 4357 C C . VAL B 1 150 ? -11.312 60.219 26.297 1 88.19 150 VAL B C 1
ATOM 4359 O O . VAL B 1 150 ? -11.555 59.031 26.094 1 88.19 150 VAL B O 1
ATOM 4362 N N . GLU B 1 151 ? -11.125 61.062 25.281 1 89.44 151 GLU B N 1
ATOM 4363 C CA . GLU B 1 151 ? -11.281 60.688 23.891 1 89.44 151 GLU B CA 1
ATOM 4364 C C . GLU B 1 151 ? -10.211 59.656 23.484 1 89.44 151 GLU B C 1
ATOM 4366 O O . GLU B 1 151 ? -10.5 58.688 22.781 1 89.44 151 GLU B O 1
ATOM 4371 N N . ARG B 1 152 ? -9.031 59.906 23.938 1 85.81 152 ARG B N 1
ATOM 4372 C CA . ARG B 1 152 ? -7.934 59 23.641 1 85.81 152 ARG B CA 1
ATOM 4373 C C . ARG B 1 152 ? -8.172 57.625 24.266 1 85.81 152 ARG B C 1
ATOM 4375 O O . ARG B 1 152 ? -7.98 56.594 23.609 1 85.81 152 ARG B O 1
ATOM 4382 N N . ALA B 1 153 ? -8.547 57.562 25.469 1 85.81 153 ALA B N 1
ATOM 4383 C CA . ALA B 1 153 ? -8.812 56.312 26.172 1 85.81 153 ALA B CA 1
ATOM 4384 C C . ALA B 1 153 ? -9.922 55.531 25.469 1 85.81 153 ALA B C 1
ATOM 4386 O O . ALA B 1 153 ? -9.836 54.312 25.344 1 85.81 153 ALA B O 1
ATOM 4387 N N . ALA B 1 154 ? -10.883 56.312 24.953 1 90.19 154 ALA B N 1
ATOM 4388 C CA . ALA B 1 154 ? -11.984 55.656 24.25 1 90.19 154 ALA B CA 1
ATOM 4389 C C . ALA B 1 154 ? -11.508 55.031 22.938 1 90.19 154 ALA B C 1
ATOM 4391 O O . ALA B 1 154 ? -11.906 53.938 22.562 1 90.19 154 ALA B O 1
ATOM 4392 N N . ARG B 1 155 ? -10.664 55.719 22.234 1 87.31 155 ARG B N 1
ATOM 4393 C CA . ARG B 1 155 ? -10.125 55.219 20.969 1 87.31 155 ARG B CA 1
ATOM 4394 C C . ARG B 1 155 ? -9.273 53.969 21.188 1 87.31 155 ARG B C 1
ATOM 4396 O O . ARG B 1 155 ? -9.391 52.969 20.453 1 87.31 155 ARG B O 1
ATOM 4403 N N . ILE B 1 156 ? -8.484 53.938 22.203 1 86.94 156 ILE B N 1
ATOM 4404 C CA . ILE B 1 156 ? -7.613 52.812 22.516 1 86.94 156 ILE B CA 1
ATOM 4405 C C . ILE B 1 156 ? -8.453 51.594 22.938 1 86.94 156 ILE B C 1
ATOM 4407 O O . ILE B 1 156 ? -8.172 50.469 22.531 1 86.94 156 ILE B O 1
ATOM 4411 N N . GLU B 1 157 ? -9.477 51.906 23.688 1 89.56 157 GLU B N 1
ATOM 4412 C CA . GLU B 1 157 ? -10.352 50.844 24.125 1 89.56 157 GLU B CA 1
ATOM 4413 C C . GLU B 1 157 ? -11.062 50.188 22.953 1 89.56 157 GLU B C 1
ATOM 4415 O O . GLU B 1 157 ? -11.148 48.938 22.875 1 89.56 157 GLU B O 1
ATOM 4420 N N . ALA B 1 158 ? -11.5 51 22.016 1 90.69 158 ALA B N 1
ATOM 4421 C CA . ALA B 1 158 ? -12.172 50.469 20.844 1 90.69 158 ALA B CA 1
ATOM 4422 C C . ALA B 1 158 ? -11.211 49.656 19.984 1 90.69 158 ALA B C 1
ATOM 4424 O O . ALA B 1 158 ? -11.555 48.562 19.516 1 90.69 158 ALA B O 1
ATOM 4425 N N . ALA B 1 159 ? -10.055 50.125 19.766 1 87.62 159 ALA B N 1
ATOM 4426 C CA . ALA B 1 159 ? -9.039 49.406 19 1 87.62 159 ALA B CA 1
ATOM 4427 C C . ALA B 1 159 ? -8.656 48.094 19.688 1 87.62 159 ALA B C 1
ATOM 4429 O O . ALA B 1 159 ? -8.484 47.062 19.031 1 87.62 159 ALA B O 1
ATOM 4430 N N . SER B 1 160 ? -8.523 48.125 21 1 90.75 160 SER B N 1
ATOM 4431 C CA . SER B 1 160 ? -8.156 46.938 21.766 1 90.75 160 SER B CA 1
ATOM 4432 C C . SER B 1 160 ? -9.234 45.875 21.672 1 90.75 160 SER B C 1
ATOM 4434 O O . SER B 1 160 ? -8.93 44.688 21.516 1 90.75 160 SER B O 1
ATOM 4436 N N . ARG B 1 161 ? -10.492 46.281 21.734 1 91.19 161 ARG B N 1
ATOM 4437 C CA . ARG B 1 161 ? -11.594 45.344 21.625 1 91.19 161 ARG B CA 1
ATOM 4438 C C . ARG B 1 161 ? -11.625 44.688 20.266 1 91.19 161 ARG B C 1
ATOM 4440 O O . ARG B 1 161 ? -11.82 43.469 20.156 1 91.19 161 ARG B O 1
ATOM 4447 N N . ARG B 1 162 ? -11.422 45.469 19.25 1 90.06 162 ARG B N 1
ATOM 4448 C CA . ARG B 1 162 ? -11.391 44.906 17.891 1 90.06 162 ARG B CA 1
ATOM 4449 C C . ARG B 1 162 ? -10.227 43.969 17.719 1 90.06 162 ARG B C 1
ATOM 4451 O O . ARG B 1 162 ? -10.391 42.875 17.141 1 90.06 162 ARG B O 1
ATOM 4458 N N . PHE B 1 163 ? -9.133 44.312 18.219 1 90.44 163 PHE B N 1
ATOM 4459 C CA . PHE B 1 163 ? -7.934 43.5 18.141 1 90.44 163 PHE B CA 1
ATOM 4460 C C . PHE B 1 163 ? -8.117 42.188 18.891 1 90.44 163 PHE B C 1
ATOM 4462 O O . PHE B 1 163 ? -7.777 41.125 18.391 1 90.44 163 PHE B O 1
ATOM 4469 N N . GLU B 1 164 ? -8.648 42.312 20.047 1 89.88 164 GLU B N 1
ATOM 4470 C CA . GLU B 1 164 ? -8.906 41.125 20.859 1 89.88 164 GLU B CA 1
ATOM 4471 C C . GLU B 1 164 ? -9.82 40.156 20.125 1 89.88 164 GLU B C 1
ATOM 4473 O O . GLU B 1 164 ? -9.57 38.938 20.109 1 89.88 164 GLU B O 1
ATOM 4478 N N . ALA B 1 165 ? -10.805 40.656 19.484 1 91.75 165 ALA B N 1
ATOM 4479 C CA . ALA B 1 165 ? -11.742 39.812 18.75 1 91.75 165 ALA B CA 1
ATOM 4480 C C . ALA B 1 165 ? -11.062 39.125 17.562 1 91.75 165 ALA B C 1
ATOM 4482 O O . ALA B 1 165 ? -11.32 37.969 17.281 1 91.75 165 ALA B O 1
ATOM 4483 N N . GLN B 1 166 ? -10.266 39.812 16.906 1 86.94 166 GLN B N 1
ATOM 4484 C CA . GLN B 1 166 ? -9.555 39.281 15.75 1 86.94 166 GLN B CA 1
ATOM 4485 C C . GLN B 1 166 ? -8.602 38.156 16.156 1 86.94 166 GLN B C 1
ATOM 4487 O O . GLN B 1 166 ? -8.523 37.125 15.5 1 86.94 166 GLN B O 1
ATOM 4492 N N . VAL B 1 167 ? -7.934 38.375 17.203 1 86.38 167 VAL B N 1
ATOM 4493 C CA . VAL B 1 167 ? -6.969 37.375 17.672 1 86.38 167 VAL B CA 1
ATOM 4494 C C . VAL B 1 167 ? -7.707 36.125 18.188 1 86.38 167 VAL B C 1
ATOM 4496 O O . VAL B 1 167 ? -7.254 35 18 1 86.38 167 VAL B O 1
ATOM 4499 N N . GLU B 1 168 ? -8.805 36.406 18.844 1 89.69 168 GLU B N 1
ATOM 4500 C CA . GLU B 1 168 ? -9.609 35.25 19.312 1 89.69 168 GLU B CA 1
ATOM 4501 C C . GLU B 1 168 ? -10.078 34.406 18.141 1 89.69 168 GLU B C 1
ATOM 4503 O O . GLU B 1 168 ? -10.07 33.188 18.219 1 89.69 168 GLU B O 1
ATOM 4508 N N . ALA B 1 169 ? -10.461 35.062 17.094 1 89.75 169 ALA B N 1
ATOM 4509 C CA . ALA B 1 169 ? -10.891 34.344 15.898 1 89.75 169 ALA B CA 1
ATOM 4510 C C . ALA B 1 169 ? -9.734 33.531 15.312 1 89.75 169 ALA B C 1
ATOM 4512 O O . ALA B 1 169 ? -9.914 32.375 14.914 1 89.75 169 ALA B O 1
ATOM 4513 N N . LEU B 1 170 ? -8.633 34.125 15.25 1 85.62 170 LEU B N 1
ATOM 4514 C CA . LEU B 1 170 ? -7.461 33.438 14.719 1 85.62 170 LEU B CA 1
ATOM 4515 C C . LEU B 1 170 ? -7.074 32.25 15.602 1 85.62 170 LEU B C 1
ATOM 4517 O O . LEU B 1 170 ? -6.738 31.172 15.102 1 85.62 170 LEU B O 1
ATOM 4521 N N . SER B 1 171 ? -7.047 32.469 16.891 1 89.12 171 SER B N 1
ATOM 4522 C CA . SER B 1 171 ? -6.758 31.375 17.828 1 89.12 171 SER B CA 1
ATOM 4523 C C . SER B 1 171 ? -7.742 30.219 17.672 1 89.12 171 SER B C 1
ATOM 4525 O O . SER B 1 171 ? -7.348 29.062 17.688 1 89.12 171 SER B O 1
ATOM 4527 N N . HIS B 1 172 ? -8.977 30.578 17.469 1 91.19 172 HIS B N 1
ATOM 4528 C CA . HIS B 1 172 ? -10 29.562 17.25 1 91.19 172 HIS B CA 1
ATOM 4529 C C . HIS B 1 172 ? -9.734 28.781 15.961 1 91.19 172 HIS B C 1
ATOM 4531 O O . HIS B 1 172 ? -9.805 27.547 15.953 1 91.19 172 HIS B O 1
ATOM 4537 N N . ASP B 1 173 ? -9.398 29.438 14.945 1 88.06 173 ASP B N 1
ATOM 4538 C CA . ASP B 1 173 ? -9.094 28.797 13.672 1 88.06 173 ASP B CA 1
ATOM 4539 C C . ASP B 1 173 ? -7.891 27.859 13.797 1 88.06 173 ASP B C 1
ATOM 4541 O O . ASP B 1 173 ? -7.891 26.766 13.25 1 88.06 173 ASP B O 1
ATOM 4545 N N . MET B 1 174 ? -6.895 28.281 14.461 1 86.38 174 MET B N 1
ATOM 4546 C CA . MET B 1 174 ? -5.723 27.438 14.703 1 86.38 174 MET B CA 1
ATOM 4547 C C . MET B 1 174 ? -6.105 26.172 15.469 1 86.38 174 MET B C 1
ATOM 4549 O O . MET B 1 174 ? -5.598 25.094 15.18 1 86.38 174 MET B O 1
ATOM 4553 N N . GLY B 1 175 ? -6.984 26.422 16.438 1 89.44 175 GLY B N 1
ATOM 4554 C CA . GLY B 1 175 ? -7.492 25.266 17.156 1 89.44 175 GLY B CA 1
ATOM 4555 C C . GLY B 1 175 ? -8.195 24.266 16.266 1 89.44 175 GLY B C 1
ATOM 4556 O O . GLY B 1 175 ? -7.973 23.062 16.359 1 89.44 175 GLY B O 1
ATOM 4557 N N . LEU B 1 176 ? -9.008 24.719 15.359 1 90.12 176 LEU B N 1
ATOM 4558 C CA . LEU B 1 176 ? -9.711 23.859 14.414 1 90.12 176 LEU B CA 1
ATOM 4559 C C . LEU B 1 176 ? -8.727 23.141 13.492 1 90.12 176 LEU B C 1
ATOM 4561 O O . LEU B 1 176 ? -8.898 21.953 13.211 1 90.12 176 LEU B O 1
ATOM 4565 N N . LEU B 1 177 ? -7.816 23.859 13.055 1 86.88 177 LEU B N 1
ATOM 4566 C CA . LEU B 1 177 ? -6.801 23.266 12.195 1 86.88 177 LEU B CA 1
ATOM 4567 C C . LEU B 1 177 ? -6.027 22.172 12.93 1 86.88 177 LEU B C 1
ATOM 4569 O O . LEU B 1 177 ? -5.723 21.125 12.359 1 86.88 177 LEU B O 1
ATOM 4573 N N . SER B 1 178 ? -5.637 22.453 14.164 1 91.19 178 SER B N 1
ATOM 4574 C CA . SER B 1 178 ? -4.949 21.469 14.992 1 91.19 178 SER B CA 1
ATOM 4575 C C . SER B 1 178 ? -5.766 20.188 15.125 1 91.19 178 SER B C 1
ATOM 4577 O O . SER B 1 178 ? -5.238 19.078 14.953 1 91.19 178 SER B O 1
ATOM 4579 N N . THR B 1 179 ? -7.027 20.328 15.344 1 92.12 179 THR B N 1
ATOM 4580 C CA . THR B 1 179 ? -7.906 19.172 15.477 1 92.12 179 THR B CA 1
ATOM 4581 C C . THR B 1 179 ? -7.988 18.391 14.164 1 92.12 179 THR B C 1
ATOM 4583 O O . THR B 1 179 ? -7.93 17.156 14.156 1 92.12 179 THR B O 1
ATOM 4586 N N . ALA B 1 180 ? -8.117 19.078 13.125 1 87.25 180 ALA B N 1
ATOM 4587 C CA . ALA B 1 180 ? -8.164 18.438 11.812 1 87.25 180 ALA B CA 1
ATOM 4588 C C . ALA B 1 180 ? -6.887 17.656 11.531 1 87.25 180 ALA B C 1
ATOM 4590 O O . ALA B 1 180 ? -6.938 16.547 10.992 1 87.25 180 ALA B O 1
ATOM 4591 N N . LEU B 1 181 ? -5.789 18.203 11.852 1 87.5 181 LEU B N 1
ATOM 4592 C CA . LEU B 1 181 ? -4.508 17.531 11.648 1 87.5 181 LEU B CA 1
ATOM 4593 C C . LEU B 1 181 ? -4.391 16.297 12.539 1 87.5 181 LEU B C 1
ATOM 4595 O O . LEU B 1 181 ? -3.877 15.266 12.109 1 87.5 181 LEU B O 1
ATOM 4599 N N . GLU B 1 182 ? -4.809 16.438 13.758 1 92.81 182 GLU B N 1
ATOM 4600 C CA . GLU B 1 182 ? -4.797 15.297 14.672 1 92.81 182 GLU B CA 1
ATOM 4601 C C . GLU B 1 182 ? -5.66 14.164 14.133 1 92.81 182 GLU B C 1
ATOM 4603 O O . GLU B 1 182 ? -5.242 13 14.141 1 92.81 182 GLU B O 1
ATOM 4608 N N . ASP B 1 183 ? -6.828 14.516 13.656 1 91.75 183 ASP B N 1
ATOM 4609 C CA . ASP B 1 183 ? -7.715 13.516 13.062 1 91.75 183 ASP B CA 1
ATOM 4610 C C . ASP B 1 183 ? -7.07 12.883 11.828 1 91.75 183 ASP B C 1
ATOM 4612 O O . ASP B 1 183 ? -7.152 11.664 11.641 1 91.75 183 ASP B O 1
ATOM 4616 N N . GLY B 1 184 ? -6.512 13.734 11.039 1 86.31 184 GLY B N 1
ATOM 4617 C CA . GLY B 1 184 ? -5.797 13.227 9.883 1 86.31 184 GLY B CA 1
ATOM 4618 C C . GLY B 1 184 ? -4.656 12.289 10.242 1 86.31 184 GLY B C 1
ATOM 4619 O O . GLY B 1 184 ? -4.438 11.281 9.562 1 86.31 184 GLY B O 1
ATOM 4620 N N . ALA B 1 185 ? -3.939 12.617 11.273 1 90.94 185 ALA B N 1
ATOM 4621 C CA . ALA B 1 185 ? -2.838 11.781 11.742 1 90.94 185 ALA B CA 1
ATOM 4622 C C . ALA B 1 185 ? -3.342 10.406 12.172 1 90.94 185 ALA B C 1
ATOM 4624 O O . ALA B 1 185 ? -2.746 9.383 11.828 1 90.94 185 ALA B O 1
ATOM 4625 N N . VAL B 1 186 ? -4.422 10.328 12.898 1 92.56 186 VAL B N 1
ATOM 4626 C CA . VAL B 1 186 ? -5 9.07 13.367 1 92.56 186 VAL B CA 1
ATOM 4627 C C . VAL B 1 186 ? -5.422 8.219 12.18 1 92.56 186 VAL B C 1
ATOM 4629 O O . VAL B 1 186 ? -5.113 7.027 12.117 1 92.56 186 VAL B O 1
ATOM 4632 N N . LEU B 1 187 ? -6.062 8.844 11.234 1 87.38 187 LEU B N 1
ATOM 4633 C CA . LEU B 1 187 ? -6.508 8.133 10.039 1 87.38 187 LEU B CA 1
ATOM 4634 C C . LEU B 1 187 ? -5.32 7.594 9.25 1 87.38 187 LEU B C 1
ATOM 4636 O O . LEU B 1 187 ? -5.352 6.457 8.773 1 87.38 187 LEU B O 1
ATOM 4640 N N . THR B 1 188 ? -4.344 8.383 9.117 1 86.06 188 THR B N 1
ATOM 4641 C CA . THR B 1 188 ? -3.148 7.965 8.398 1 86.06 188 THR B CA 1
ATOM 4642 C C . THR B 1 188 ? -2.482 6.781 9.086 1 86.06 188 THR B C 1
ATOM 4644 O O . THR B 1 188 ? -2.078 5.82 8.43 1 86.06 188 THR B O 1
ATOM 4647 N N . ALA B 1 189 ? -2.338 6.871 10.359 1 91 189 ALA B N 1
ATOM 4648 C CA . ALA B 1 189 ? -1.74 5.777 11.117 1 91 189 ALA B CA 1
ATOM 4649 C C . ALA B 1 189 ? -2.545 4.492 10.953 1 91 189 ALA B C 1
ATOM 4651 O O . ALA B 1 189 ? -1.974 3.416 10.758 1 91 189 ALA B O 1
ATOM 4652 N N . ASP B 1 190 ? -3.844 4.539 10.992 1 91.5 190 ASP B N 1
ATOM 4653 C CA . ASP B 1 190 ? -4.727 3.389 10.82 1 91.5 190 ASP B CA 1
ATOM 4654 C C . ASP B 1 190 ? -4.578 2.785 9.43 1 91.5 190 ASP B C 1
ATOM 4656 O O . ASP B 1 190 ? -4.477 1.566 9.281 1 91.5 190 ASP B O 1
ATOM 4660 N N . ARG B 1 191 ? -4.582 3.615 8.484 1 86.25 191 ARG B N 1
ATOM 4661 C CA . ARG B 1 191 ? -4.418 3.164 7.109 1 86.25 191 ARG B CA 1
ATOM 4662 C C . ARG B 1 191 ? -3.066 2.488 6.91 1 86.25 191 ARG B C 1
ATOM 4664 O O . ARG B 1 191 ? -2.969 1.473 6.219 1 86.25 191 ARG B O 1
ATOM 4671 N N . ALA B 1 192 ? -2.031 3.131 7.473 1 89.12 192 ALA B N 1
ATOM 4672 C CA . ALA B 1 192 ? -0.696 2.545 7.383 1 89.12 192 ALA B CA 1
ATOM 4673 C C . ALA B 1 192 ? -0.673 1.138 7.973 1 89.12 192 ALA B C 1
ATOM 4675 O O . ALA B 1 192 ? -0.136 0.21 7.363 1 89.12 192 ALA B O 1
ATOM 4676 N N . SER B 1 193 ? -1.292 0.96 9.102 1 91.5 193 SER B N 1
ATOM 4677 C CA . SER B 1 193 ? -1.372 -0.349 9.734 1 91.5 193 SER B CA 1
ATOM 4678 C C . SER B 1 193 ? -2.125 -1.346 8.867 1 91.5 193 SER B C 1
ATOM 4680 O O . SER B 1 193 ? -1.688 -2.486 8.695 1 91.5 193 SER B O 1
ATOM 4682 N N . GLY B 1 194 ? -3.219 -0.879 8.328 1 89.81 194 GLY B N 1
ATOM 4683 C CA . GLY B 1 194 ? -3.99 -1.733 7.438 1 89.81 194 GLY B CA 1
ATOM 4684 C C . GLY B 1 194 ? -3.219 -2.17 6.207 1 89.81 194 GLY B C 1
ATOM 4685 O O . GLY B 1 194 ? -3.246 -3.346 5.836 1 89.81 194 GLY B O 1
ATOM 4686 N N . VAL B 1 195 ? -2.531 -1.289 5.621 1 89.81 195 VAL B N 1
ATOM 4687 C CA . VAL B 1 195 ? -1.717 -1.589 4.449 1 89.81 195 VAL B CA 1
ATOM 4688 C C . VAL B 1 195 ? -0.608 -2.568 4.824 1 89.81 195 VAL B C 1
ATOM 4690 O O . VAL B 1 195 ? -0.324 -3.512 4.082 1 89.81 195 VAL B O 1
ATOM 4693 N N . GLY B 1 196 ? 0.008 -2.254 5.988 1 92.12 196 GLY B N 1
ATOM 4694 C CA . GLY B 1 196 ? 1.043 -3.16 6.457 1 92.12 196 GLY B CA 1
ATOM 4695 C C . GLY B 1 196 ? 0.55 -4.582 6.641 1 92.12 196 GLY B C 1
ATOM 4696 O O . GLY B 1 196 ? 1.193 -5.531 6.188 1 92.12 196 GLY B O 1
ATOM 4697 N N . ASP B 1 197 ? -0.566 -4.828 7.203 1 93.38 197 ASP B N 1
ATOM 4698 C CA . ASP B 1 197 ? -1.157 -6.141 7.43 1 93.38 197 ASP B CA 1
ATOM 4699 C C . ASP B 1 197 ? -1.479 -6.832 6.105 1 93.38 197 ASP B C 1
ATOM 4701 O O . ASP B 1 197 ? -1.207 -8.023 5.938 1 93.38 197 ASP B O 1
ATOM 4705 N N . ARG B 1 198 ? -2.072 -6.086 5.273 1 91.44 198 ARG B N 1
ATOM 4706 C CA . ARG B 1 198 ? -2.434 -6.645 3.973 1 91.44 198 ARG B CA 1
ATOM 4707 C C . ARG B 1 198 ? -1.189 -7.004 3.164 1 91.44 198 ARG B C 1
ATOM 4709 O O . ARG B 1 198 ? -1.169 -8.016 2.461 1 91.44 198 ARG B O 1
ATOM 4716 N N . ALA B 1 199 ? -0.173 -6.152 3.227 1 92.38 199 ALA B N 1
ATOM 4717 C CA . ALA B 1 199 ? 1.087 -6.449 2.551 1 92.38 199 ALA B CA 1
ATOM 4718 C C . ALA B 1 199 ? 1.689 -7.754 3.061 1 92.38 199 ALA B C 1
ATOM 4720 O O . ALA B 1 199 ? 2.176 -8.57 2.273 1 92.38 199 ALA B O 1
ATOM 4721 N N . LEU B 1 200 ? 1.634 -7.984 4.371 1 91.69 200 LEU B N 1
ATOM 4722 C CA . LEU B 1 200 ? 2.133 -9.227 4.957 1 91.69 200 LEU B CA 1
ATOM 4723 C C . LEU B 1 200 ? 1.332 -10.422 4.461 1 91.69 200 LEU B C 1
ATOM 4725 O O . LEU B 1 200 ? 1.903 -11.469 4.148 1 91.69 200 LEU B O 1
ATOM 4729 N N . ALA B 1 201 ? 0.04 -10.289 4.371 1 93.25 201 ALA B N 1
ATOM 4730 C CA . ALA B 1 201 ? -0.82 -11.359 3.865 1 93.25 201 ALA B CA 1
ATOM 4731 C C . ALA B 1 201 ? -0.477 -11.703 2.42 1 93.25 201 ALA B C 1
ATOM 4733 O O . ALA B 1 201 ? -0.386 -12.875 2.061 1 93.25 201 ALA B O 1
ATOM 4734 N N . VAL B 1 202 ? -0.277 -10.727 1.605 1 92.44 202 VAL B N 1
ATOM 4735 C CA . VAL B 1 202 ? 0.083 -10.93 0.207 1 92.44 202 VAL B CA 1
ATOM 4736 C C . VAL B 1 202 ? 1.44 -11.625 0.12 1 92.44 202 VAL B C 1
ATOM 4738 O O . VAL B 1 202 ? 1.62 -12.547 -0.676 1 92.44 202 VAL B O 1
ATOM 4741 N N . ALA B 1 203 ? 2.363 -11.164 0.928 1 92.62 203 ALA B N 1
ATOM 4742 C CA . ALA B 1 203 ? 3.686 -11.789 0.943 1 92.62 203 ALA B CA 1
ATOM 4743 C C . ALA B 1 203 ? 3.592 -13.273 1.279 1 92.62 203 ALA B C 1
ATOM 4745 O O . ALA B 1 203 ? 4.242 -14.102 0.64 1 92.62 203 ALA B O 1
ATOM 4746 N N . THR B 1 204 ? 2.818 -13.609 2.25 1 93.12 204 THR B N 1
ATOM 4747 C CA . THR B 1 204 ? 2.625 -15 2.658 1 93.12 204 THR B CA 1
ATOM 4748 C C . THR B 1 204 ? 1.982 -15.805 1.535 1 93.12 204 THR B C 1
ATOM 4750 O O . THR B 1 204 ? 2.434 -16.906 1.221 1 93.12 204 THR B O 1
ATOM 4753 N N . ALA B 1 205 ? 0.975 -15.258 0.965 1 90.44 205 ALA B N 1
ATOM 4754 C CA . ALA B 1 205 ? 0.295 -15.93 -0.14 1 90.44 205 ALA B CA 1
ATOM 4755 C C . ALA B 1 205 ? 1.24 -16.141 -1.318 1 90.44 205 ALA B C 1
ATOM 4757 O O . ALA B 1 205 ? 1.219 -17.203 -1.957 1 90.44 205 ALA B O 1
ATOM 4758 N N . ALA B 1 206 ? 2.035 -15.172 -1.645 1 89 206 ALA B N 1
ATOM 4759 C CA . ALA B 1 206 ? 3.016 -15.281 -2.723 1 89 206 ALA B CA 1
ATOM 4760 C C . ALA B 1 206 ? 4.051 -16.359 -2.414 1 89 206 ALA B C 1
ATOM 4762 O O . ALA B 1 206 ? 4.445 -17.125 -3.299 1 89 206 ALA B O 1
ATOM 4763 N N . SER B 1 207 ? 4.496 -16.438 -1.162 1 90.06 207 SER B N 1
ATOM 4764 C CA . SER B 1 207 ? 5.43 -17.469 -0.742 1 90.06 207 SER B CA 1
ATOM 4765 C C . SER B 1 207 ? 4.812 -18.859 -0.88 1 90.06 207 SER B C 1
ATOM 4767 O O . SER B 1 207 ? 5.461 -19.781 -1.365 1 90.06 207 SER B O 1
ATOM 4769 N N . GLN B 1 208 ? 3.605 -18.969 -0.458 1 89 208 GLN B N 1
ATOM 4770 C CA . GLN B 1 208 ? 2.891 -20.234 -0.592 1 89 208 GLN B CA 1
ATOM 4771 C C . GLN B 1 208 ? 2.768 -20.641 -2.057 1 89 208 GLN B C 1
ATOM 4773 O O . GLN B 1 208 ? 2.959 -21.812 -2.398 1 89 208 GLN B O 1
ATOM 4778 N N . THR B 1 209 ? 2.447 -19.703 -2.896 1 88 209 THR B N 1
ATOM 4779 C CA . THR B 1 209 ? 2.361 -19.969 -4.328 1 88 209 THR B CA 1
ATOM 4780 C C . THR B 1 209 ? 3.707 -20.438 -4.871 1 88 209 THR B C 1
ATOM 4782 O O . THR B 1 209 ? 3.768 -21.406 -5.645 1 88 209 THR B O 1
ATOM 4785 N N . SER B 1 210 ? 4.746 -19.812 -4.48 1 89.5 210 SER B N 1
ATOM 4786 C CA . SER B 1 210 ? 6.086 -20.203 -4.902 1 89.5 210 SER B CA 1
ATOM 4787 C C . SER B 1 210 ? 6.402 -21.625 -4.48 1 89.5 210 SER B C 1
ATOM 4789 O O . SER B 1 210 ? 6.938 -22.406 -5.27 1 89.5 210 SER B O 1
ATOM 4791 N N . ASP B 1 211 ? 6.031 -22 -3.287 1 91.31 211 ASP B N 1
ATOM 4792 C CA . ASP B 1 211 ? 6.238 -23.359 -2.789 1 91.31 211 ASP B CA 1
ATOM 4793 C C . ASP B 1 211 ? 5.43 -24.375 -3.598 1 91.31 211 ASP B C 1
ATOM 4795 O O . ASP B 1 211 ? 5.93 -25.438 -3.945 1 91.31 211 ASP B O 1
ATOM 4799 N N . ASN B 1 212 ? 4.188 -23.984 -3.805 1 90.19 212 ASN B N 1
ATOM 4800 C CA . ASN B 1 212 ? 3.336 -24.844 -4.625 1 90.19 212 ASN B CA 1
ATOM 4801 C C . ASN B 1 212 ? 3.932 -25.062 -6.012 1 90.19 212 ASN B C 1
ATOM 4803 O O . ASN B 1 212 ? 3.926 -26.188 -6.523 1 90.19 212 ASN B O 1
ATOM 4807 N N . MET B 1 213 ? 4.477 -24.031 -6.594 1 89.12 213 MET B N 1
ATOM 4808 C CA . MET B 1 213 ? 5.066 -24.109 -7.926 1 89.12 213 MET B CA 1
ATOM 4809 C C . MET B 1 213 ? 6.312 -24.984 -7.914 1 89.12 213 MET B C 1
ATOM 4811 O O . MET B 1 213 ? 6.547 -25.75 -8.852 1 89.12 213 MET B O 1
ATOM 4815 N N . ALA B 1 214 ? 7.082 -24.891 -6.867 1 89.56 214 ALA B N 1
ATOM 4816 C CA . ALA B 1 214 ? 8.258 -25.734 -6.73 1 89.56 214 ALA B CA 1
ATOM 4817 C C . ALA B 1 214 ? 7.867 -27.219 -6.68 1 89.56 214 ALA B C 1
ATOM 4819 O O . ALA B 1 214 ? 8.516 -28.062 -7.301 1 89.56 214 ALA B O 1
ATOM 4820 N N . GLU B 1 215 ? 6.824 -27.484 -5.977 1 91.69 215 GLU B N 1
ATOM 4821 C CA . GLU B 1 215 ? 6.336 -28.859 -5.891 1 91.69 215 GLU B CA 1
ATOM 4822 C C . GLU B 1 215 ? 5.816 -29.344 -7.242 1 91.69 215 GLU B C 1
ATOM 4824 O O . GLU B 1 215 ? 6.094 -30.484 -7.645 1 91.69 215 GLU B O 1
ATOM 4829 N N . ILE B 1 216 ? 5.078 -28.484 -7.926 1 90.44 216 ILE B N 1
ATOM 4830 C CA . ILE B 1 216 ? 4.578 -28.844 -9.25 1 90.44 216 ILE B CA 1
ATOM 4831 C C . ILE B 1 216 ? 5.754 -29.125 -10.188 1 90.44 216 ILE B C 1
ATOM 4833 O O . ILE B 1 216 ? 5.723 -30.078 -10.961 1 90.44 216 ILE B O 1
ATOM 4837 N N . ALA B 1 217 ? 6.77 -28.281 -10.102 1 89 217 ALA B N 1
ATOM 4838 C CA . ALA B 1 217 ? 7.957 -28.484 -10.922 1 89 217 ALA B CA 1
ATOM 4839 C C . ALA B 1 217 ? 8.594 -29.844 -10.641 1 89 217 ALA B C 1
ATOM 4841 O O . ALA B 1 217 ? 8.969 -30.578 -11.562 1 89 217 ALA B O 1
ATOM 4842 N N . ALA B 1 218 ? 8.711 -30.219 -9.352 1 90 218 ALA B N 1
ATOM 4843 C CA . ALA B 1 218 ? 9.281 -31.5 -8.961 1 90 218 ALA B CA 1
ATOM 4844 C C . ALA B 1 218 ? 8.445 -32.656 -9.484 1 90 218 ALA B C 1
ATOM 4846 O O . ALA B 1 218 ? 8.984 -33.625 -10.047 1 90 218 ALA B O 1
ATOM 4847 N N . ARG B 1 219 ? 7.152 -32.531 -9.344 1 87.81 219 ARG B N 1
ATOM 4848 C CA . ARG B 1 219 ? 6.25 -33.562 -9.844 1 87.81 219 ARG B CA 1
ATOM 4849 C C . ARG B 1 219 ? 6.312 -33.656 -11.367 1 87.81 219 ARG B C 1
ATOM 4851 O O . ARG B 1 219 ? 6.227 -34.75 -11.938 1 87.81 219 ARG B O 1
ATOM 4858 N N . GLY B 1 220 ? 6.457 -32.5 -12.008 1 85.12 220 GLY B N 1
ATOM 4859 C CA . GLY B 1 220 ? 6.617 -32.469 -13.453 1 85.12 220 GLY B CA 1
ATOM 4860 C C . GLY B 1 220 ? 7.852 -33.219 -13.93 1 85.12 220 GLY B C 1
ATOM 4861 O O . GLY B 1 220 ? 7.801 -33.938 -14.922 1 85.12 220 GLY B O 1
ATOM 4862 N N . ARG B 1 221 ? 8.922 -33.125 -13.219 1 85.81 221 ARG B N 1
ATOM 4863 C CA . ARG B 1 221 ? 10.148 -33.844 -13.547 1 85.81 221 ARG B CA 1
ATOM 4864 C C . ARG B 1 221 ? 9.961 -35.344 -13.367 1 85.81 221 ARG B C 1
ATOM 4866 O O . ARG B 1 221 ? 10.406 -36.125 -14.195 1 85.81 221 ARG B O 1
ATOM 4873 N N . GLU B 1 222 ? 9.273 -35.688 -12.312 1 87.38 222 GLU B N 1
ATOM 4874 C CA . GLU B 1 222 ? 8.969 -37.094 -12.078 1 87.38 222 GLU B CA 1
ATOM 4875 C C . GLU B 1 222 ? 8.117 -37.656 -13.211 1 87.38 222 GLU B C 1
ATOM 4877 O O . GLU B 1 222 ? 8.391 -38.75 -13.695 1 87.38 222 GLU B O 1
ATOM 4882 N N . LEU B 1 223 ? 7.152 -36.875 -13.641 1 86.19 223 LEU B N 1
ATOM 4883 C CA . LEU B 1 223 ? 6.277 -37.281 -14.734 1 86.19 223 LEU B CA 1
ATOM 4884 C C . LEU B 1 223 ? 7.074 -37.469 -16.016 1 86.19 223 LEU B C 1
ATOM 4886 O O . LEU B 1 223 ? 6.891 -38.469 -16.734 1 86.19 223 LEU B O 1
ATOM 4890 N N . ALA B 1 224 ? 7.992 -36.531 -16.266 1 85.75 224 ALA B N 1
ATOM 4891 C CA . ALA B 1 224 ? 8.82 -36.625 -17.453 1 85.75 224 ALA B CA 1
ATOM 4892 C C . ALA B 1 224 ? 9.664 -37.906 -17.453 1 85.75 224 ALA B C 1
ATOM 4894 O O . ALA B 1 224 ? 9.789 -38.594 -18.469 1 85.75 224 ALA B O 1
ATOM 4895 N N . GLY B 1 225 ? 10.242 -38.25 -16.297 1 87.12 225 GLY B N 1
ATOM 4896 C CA . GLY B 1 225 ? 11.016 -39.469 -16.172 1 87.12 225 GLY B CA 1
ATOM 4897 C C . GLY B 1 225 ? 10.188 -40.75 -16.375 1 87.12 225 GLY B C 1
ATOM 4898 O O . GLY B 1 225 ? 10.602 -41.656 -17.078 1 87.12 225 GLY B O 1
ATOM 4899 N N . ALA B 1 226 ? 9.031 -40.719 -15.742 1 86.88 226 ALA B N 1
ATOM 4900 C CA . ALA B 1 226 ? 8.133 -41.875 -15.875 1 86.88 226 ALA B CA 1
ATOM 4901 C C . ALA B 1 226 ? 7.703 -42.062 -17.328 1 86.88 226 ALA B C 1
ATOM 4903 O O . ALA B 1 226 ? 7.641 -43.188 -17.812 1 86.88 226 ALA B O 1
ATOM 4904 N N . LEU B 1 227 ? 7.453 -41 -18.062 1 87.44 227 LEU B N 1
ATOM 4905 C CA . LEU B 1 227 ? 7.035 -41.031 -19.469 1 87.44 227 LEU B CA 1
ATOM 4906 C C . LEU B 1 227 ? 8.148 -41.594 -20.344 1 87.44 227 LEU B C 1
ATOM 4908 O O . LEU B 1 227 ? 7.895 -42.375 -21.25 1 87.44 227 LEU B O 1
ATOM 4912 N N . SER B 1 228 ? 9.367 -41.188 -20.047 1 88.94 228 SER B N 1
ATOM 4913 C CA . SER B 1 228 ? 10.516 -41.719 -20.781 1 88.94 228 SER B CA 1
ATOM 4914 C C . SER B 1 228 ? 10.641 -43.25 -20.594 1 88.94 228 SER B C 1
ATOM 4916 O O . SER B 1 228 ? 10.93 -43.969 -21.547 1 88.94 228 SER B O 1
ATOM 4918 N N . GLY B 1 229 ? 10.406 -43.688 -19.391 1 89.06 229 GLY B N 1
ATOM 4919 C CA . GLY B 1 229 ? 10.398 -45.125 -19.125 1 89.06 229 GLY B CA 1
ATOM 4920 C C . GLY B 1 229 ? 9.32 -45.875 -19.875 1 89.06 229 GLY B C 1
ATOM 4921 O O . GLY B 1 229 ? 9.578 -46.906 -20.453 1 89.06 229 GLY B O 1
ATOM 4922 N N . ILE B 1 230 ? 8.164 -45.281 -19.969 1 89.19 230 ILE B N 1
ATOM 4923 C CA . ILE B 1 230 ? 7.055 -45.875 -20.688 1 89.19 230 ILE B CA 1
ATOM 4924 C C . ILE B 1 230 ? 7.379 -45.938 -22.172 1 89.19 230 ILE B C 1
ATOM 4926 O O . ILE B 1 230 ? 7.113 -46.969 -22.828 1 89.19 230 ILE B O 1
ATOM 4930 N N . ALA B 1 231 ? 7.941 -44.844 -22.688 1 88.5 231 ALA B N 1
ATOM 4931 C CA . ALA B 1 231 ? 8.32 -44.812 -24.109 1 88.5 231 ALA B CA 1
ATOM 4932 C C . ALA B 1 231 ? 9.312 -45.938 -24.438 1 88.5 231 ALA B C 1
ATOM 4934 O O . ALA B 1 231 ? 9.148 -46.625 -25.438 1 88.5 231 ALA B O 1
ATOM 4935 N N . HIS B 1 232 ? 10.312 -46.188 -23.594 1 90.19 232 HIS B N 1
ATOM 4936 C CA . HIS B 1 232 ? 11.312 -47.219 -23.797 1 90.19 232 HIS B CA 1
ATOM 4937 C C . HIS B 1 232 ? 10.688 -48.594 -23.719 1 90.19 232 HIS B C 1
ATOM 4939 O O . HIS B 1 232 ? 10.93 -49.438 -24.594 1 90.19 232 HIS B O 1
ATOM 4945 N N . ASN B 1 233 ? 9.859 -48.75 -22.703 1 87.81 233 ASN B N 1
ATOM 4946 C CA . ASN B 1 233 ? 9.188 -50.031 -22.531 1 87.81 233 ASN B CA 1
ATOM 4947 C C . ASN B 1 233 ? 8.289 -50.375 -23.719 1 87.81 233 ASN B C 1
ATOM 4949 O O . ASN B 1 233 ? 8.234 -51.5 -24.156 1 87.81 233 ASN B O 1
ATOM 4953 N N . THR B 1 234 ? 7.637 -49.375 -24.219 1 87.38 234 THR B N 1
ATOM 4954 C CA . THR B 1 234 ? 6.742 -49.562 -25.344 1 87.38 234 THR B CA 1
ATOM 4955 C C . THR B 1 234 ? 7.527 -49.938 -26.609 1 87.38 234 THR B C 1
ATOM 4957 O O . THR B 1 234 ? 7.109 -50.812 -27.375 1 87.38 234 THR B O 1
ATOM 4960 N N . SER B 1 235 ? 8.664 -49.312 -26.828 1 90.12 235 SER B N 1
ATOM 4961 C CA . SER B 1 235 ? 9.539 -49.625 -27.938 1 90.12 235 SER B CA 1
ATOM 4962 C C . SER B 1 235 ? 10.031 -51.062 -27.859 1 90.12 235 SER B C 1
ATOM 4964 O O . SER B 1 235 ? 10.023 -51.781 -28.859 1 90.12 235 SER B O 1
ATOM 4966 N N . ASP B 1 236 ? 10.398 -51.5 -26.656 1 89 236 ASP B N 1
ATOM 4967 C CA . ASP B 1 236 ? 10.844 -52.875 -26.438 1 89 236 ASP B CA 1
ATOM 4968 C C . ASP B 1 236 ? 9.719 -53.875 -26.719 1 89 236 ASP B C 1
ATOM 4970 O O . ASP B 1 236 ? 9.953 -54.938 -27.328 1 89 236 ASP B O 1
ATOM 4974 N N . ALA B 1 237 ? 8.578 -53.5 -26.297 1 85.06 237 ALA B N 1
ATOM 4975 C CA . ALA B 1 237 ? 7.422 -54.344 -26.531 1 85.06 237 ALA B CA 1
ATOM 4976 C C . ALA B 1 237 ? 7.145 -54.5 -28.031 1 85.06 237 ALA B C 1
ATOM 4978 O O . ALA B 1 237 ? 6.824 -55.594 -28.5 1 85.06 237 ALA B O 1
ATOM 4979 N N . ARG B 1 238 ? 7.309 -53.438 -28.781 1 86.81 238 ARG B N 1
ATOM 4980 C CA . ARG B 1 238 ? 7.113 -53.469 -30.234 1 86.81 238 ARG B CA 1
ATOM 4981 C C . ARG B 1 238 ? 8.125 -54.375 -30.906 1 86.81 238 ARG B C 1
ATOM 4983 O O . ARG B 1 238 ? 7.773 -55.156 -31.812 1 86.81 238 ARG B O 1
ATOM 4990 N N . GLN B 1 239 ? 9.359 -54.344 -30.469 1 89.12 239 GLN B N 1
ATOM 4991 C CA . GLN B 1 239 ? 10.406 -55.219 -31.016 1 89.12 239 GLN B CA 1
ATOM 4992 C C . GLN B 1 239 ? 10.141 -56.688 -30.703 1 89.12 239 GLN B C 1
ATOM 4994 O O . GLN B 1 239 ? 10.32 -57.531 -31.562 1 89.12 239 GLN B O 1
ATOM 4999 N N . ALA B 1 240 ? 9.719 -56.875 -29.453 1 86.31 240 ALA B N 1
ATOM 5000 C CA . ALA B 1 240 ? 9.383 -58.219 -29.062 1 86.31 240 ALA B CA 1
ATOM 5001 C C . ALA B 1 240 ? 8.219 -58.781 -29.891 1 86.31 240 ALA B C 1
ATOM 5003 O O . ALA B 1 240 ? 8.25 -59.938 -30.328 1 86.31 240 ALA B O 1
ATOM 5004 N N . ALA B 1 241 ? 7.234 -57.938 -30.172 1 87.44 241 ALA B N 1
ATOM 5005 C CA . ALA B 1 241 ? 6.094 -58.344 -30.984 1 87.44 241 ALA B CA 1
ATOM 5006 C C . ALA B 1 241 ? 6.531 -58.656 -32.406 1 87.44 241 ALA B C 1
ATOM 5008 O O . ALA B 1 241 ? 6.066 -59.625 -33 1 87.44 241 ALA B O 1
ATOM 5009 N N . ALA B 1 242 ? 7.426 -57.875 -32.969 1 89.88 242 ALA B N 1
ATOM 5010 C CA . ALA B 1 242 ? 7.941 -58.125 -34.312 1 89.88 242 ALA B CA 1
ATOM 5011 C C . ALA B 1 242 ? 8.695 -59.438 -34.375 1 89.88 242 ALA B C 1
ATOM 5013 O O . ALA B 1 242 ? 8.562 -60.188 -35.344 1 89.88 242 ALA B O 1
ATOM 5014 N N . ALA B 1 243 ? 9.469 -59.75 -33.344 1 89.81 243 ALA B N 1
ATOM 5015 C CA . ALA B 1 243 ? 10.219 -61 -33.312 1 89.81 243 ALA B CA 1
ATOM 5016 C C . ALA B 1 243 ? 9.281 -62.188 -33.25 1 89.81 243 ALA B C 1
ATOM 5018 O O . ALA B 1 243 ? 9.5 -63.188 -33.969 1 89.81 243 ALA B O 1
ATOM 5019 N N . VAL B 1 244 ? 8.219 -62.031 -32.469 1 91.56 244 VAL B N 1
ATOM 5020 C CA . VAL B 1 244 ? 7.23 -63.094 -32.375 1 91.56 244 VAL B CA 1
ATOM 5021 C C . VAL B 1 244 ? 6.555 -63.312 -33.719 1 91.56 244 VAL B C 1
ATOM 5023 O O . VAL B 1 244 ? 6.363 -64.438 -34.156 1 91.56 244 VAL B O 1
ATOM 5026 N N . SER B 1 245 ? 6.199 -62.25 -34.375 1 92.38 245 SER B N 1
ATOM 5027 C CA . SER B 1 245 ? 5.566 -62.344 -35.688 1 92.38 245 SER B CA 1
ATOM 5028 C C . SER B 1 245 ? 6.441 -63.125 -36.688 1 92.38 245 SER B C 1
ATOM 5030 O O . SER B 1 245 ? 5.953 -64 -37.406 1 92.38 245 SER B O 1
ATOM 5032 N N . GLN B 1 246 ? 7.754 -62.875 -36.656 1 93.5 246 GLN B N 1
ATOM 5033 C CA . GLN B 1 246 ? 8.68 -63.594 -37.562 1 93.5 246 GLN B CA 1
ATOM 5034 C C . GLN B 1 246 ? 8.758 -65.062 -37.219 1 93.5 246 GLN B C 1
ATOM 5036 O O . GLN B 1 246 ? 8.781 -65.938 -38.125 1 93.5 246 GLN B O 1
ATOM 5041 N N . LEU B 1 247 ? 8.797 -65.375 -35.938 1 91.62 247 LEU B N 1
ATOM 5042 C CA . LEU B 1 247 ? 8.867 -66.75 -35.5 1 91.62 247 LEU B CA 1
ATOM 5043 C C . LEU B 1 247 ? 7.621 -67.5 -35.938 1 91.62 247 LEU B C 1
ATOM 5045 O O . LEU B 1 247 ? 7.719 -68.625 -36.375 1 91.62 247 LEU B O 1
ATOM 5049 N N . VAL B 1 248 ? 6.496 -66.812 -35.812 1 93.75 248 VAL B N 1
ATOM 5050 C CA . VAL B 1 248 ? 5.227 -67.438 -36.156 1 93.75 248 VAL B CA 1
ATOM 5051 C C . VAL B 1 248 ? 5.141 -67.625 -37.656 1 93.75 248 VAL B C 1
ATOM 5053 O O . VAL B 1 248 ? 4.676 -68.688 -38.125 1 93.75 248 VAL B O 1
ATOM 5056 N N . GLU B 1 249 ? 5.586 -66.75 -38.438 1 93.75 249 GLU B N 1
ATOM 5057 C CA . GLU B 1 249 ? 5.621 -66.875 -39.906 1 93.75 249 GLU B CA 1
ATOM 5058 C C . GLU B 1 249 ? 6.492 -68.062 -40.312 1 93.75 249 GLU B C 1
ATOM 5060 O O . GLU B 1 249 ? 6.098 -68.812 -41.188 1 93.75 249 GLU B O 1
ATOM 5065 N N . SER B 1 250 ? 7.652 -68.125 -39.719 1 94.25 250 SER B N 1
ATOM 5066 C CA . SER B 1 250 ? 8.555 -69.25 -40.031 1 94.25 250 SER B CA 1
ATOM 5067 C C . SER B 1 250 ? 7.926 -70.562 -39.625 1 94.25 250 SER B C 1
ATOM 5069 O O . SER B 1 250 ? 8.055 -71.562 -40.344 1 94.25 250 SER B O 1
ATOM 5071 N N . GLY B 1 251 ? 7.281 -70.5 -38.406 1 92.94 251 GLY B N 1
ATOM 5072 C CA . GLY B 1 251 ? 6.57 -71.688 -37.969 1 92.94 251 GLY B CA 1
ATOM 5073 C C . GLY B 1 251 ? 5.465 -72.062 -38.906 1 92.94 251 GLY B C 1
ATOM 5074 O O . GLY B 1 251 ? 5.309 -73.25 -39.219 1 92.94 251 GLY B O 1
ATOM 5075 N N . SER B 1 252 ? 4.762 -71.125 -39.469 1 94.38 252 SER B N 1
ATOM 5076 C CA . SER B 1 252 ? 3.689 -71.375 -40.438 1 94.38 252 SER B CA 1
ATOM 5077 C C . SER B 1 252 ? 4.23 -72 -41.719 1 94.38 252 SER B C 1
ATOM 5079 O O . SER B 1 252 ? 3.629 -72.938 -42.312 1 94.38 252 SER B O 1
ATOM 5081 N N . ALA B 1 253 ? 5.367 -71.562 -42.219 1 95.06 253 ALA B N 1
ATOM 5082 C CA . ALA B 1 253 ? 6.004 -72.125 -43.438 1 95.06 253 ALA B CA 1
ATOM 5083 C C . ALA B 1 253 ? 6.434 -73.562 -43.188 1 95.06 253 ALA B C 1
ATOM 5085 O O . ALA B 1 253 ? 6.258 -74.375 -44.094 1 95.06 253 ALA B O 1
ATOM 5086 N N . ARG B 1 254 ? 6.906 -73.75 -42.031 1 95.06 254 ARG B N 1
ATOM 5087 C CA . ARG B 1 254 ? 7.363 -75.125 -41.688 1 95.06 254 ARG B CA 1
ATOM 5088 C C . ARG B 1 254 ? 6.191 -76.125 -41.656 1 95.06 254 ARG B C 1
ATOM 5090 O O . ARG B 1 254 ? 6.312 -77.25 -42.125 1 95.06 254 ARG B O 1
ATOM 5097 N N . THR B 1 255 ? 5.062 -75.625 -41.156 1 95.56 255 THR B N 1
ATOM 5098 C CA . THR B 1 255 ? 3.891 -76.438 -41.125 1 95.56 255 THR B CA 1
ATOM 5099 C C . THR B 1 255 ? 3.402 -76.812 -42.5 1 95.56 255 THR B C 1
ATOM 5101 O O . THR B 1 255 ? 2.912 -77.938 -42.75 1 95.56 255 THR B O 1
ATOM 5104 N N . ARG B 1 256 ? 3.58 -75.938 -43.469 1 95.56 256 ARG B N 1
ATOM 5105 C CA . ARG B 1 256 ? 3.215 -76.25 -44.844 1 95.56 256 ARG B CA 1
ATOM 5106 C C . ARG B 1 256 ? 4.109 -77.375 -45.438 1 95.56 256 ARG B C 1
ATOM 5108 O O . ARG B 1 256 ? 3.625 -78.25 -46.094 1 95.56 256 ARG B O 1
ATOM 5115 N N . ASP B 1 257 ? 5.367 -77.312 -45.062 1 96.31 257 ASP B N 1
ATOM 5116 C CA . ASP B 1 257 ? 6.305 -78.312 -45.5 1 96.31 257 ASP B CA 1
ATOM 5117 C C . ASP B 1 257 ? 5.957 -79.688 -44.906 1 96.31 257 ASP B C 1
ATOM 5119 O O . ASP B 1 257 ? 6.039 -80.688 -45.594 1 96.31 257 ASP B O 1
ATOM 5123 N N . LEU B 1 258 ? 5.562 -79.562 -43.688 1 97.12 258 LEU B N 1
ATOM 5124 C CA . LEU B 1 258 ? 5.207 -80.812 -42.969 1 97.12 258 LEU B CA 1
ATOM 5125 C C . LEU B 1 258 ? 3.977 -81.5 -43.594 1 97.12 258 LEU B C 1
ATOM 5127 O O . LEU B 1 258 ? 3.912 -82.688 -43.719 1 97.12 258 LEU B O 1
ATOM 5131 N N . LEU B 1 259 ? 3.029 -80.688 -44.031 1 96.69 259 LEU B N 1
ATOM 5132 C CA . LEU B 1 259 ? 1.831 -81.188 -44.688 1 96.69 259 LEU B CA 1
ATOM 5133 C C . LEU B 1 259 ? 2.178 -81.875 -46 1 96.69 259 LEU B C 1
ATOM 5135 O O . LEU B 1 259 ? 1.608 -82.875 -46.375 1 96.69 259 LEU B O 1
ATOM 5139 N N . HIS B 1 260 ? 3.143 -81.312 -46.719 1 96.75 260 HIS B N 1
ATOM 5140 C CA . HIS B 1 260 ? 3.598 -81.875 -47.969 1 96.75 260 HIS B CA 1
ATOM 5141 C C . HIS B 1 260 ? 4.273 -83.25 -47.75 1 96.75 260 HIS B C 1
ATOM 5143 O O . HIS B 1 260 ? 4.016 -84.188 -48.469 1 96.75 260 HIS B O 1
ATOM 5149 N N . SER B 1 261 ? 5.062 -83.25 -46.75 1 96.88 261 SER B N 1
ATOM 5150 C CA . SER B 1 261 ? 5.73 -84.5 -46.406 1 96.88 261 SER B CA 1
ATOM 5151 C C . SER B 1 261 ? 4.723 -85.625 -46 1 96.88 261 SER B C 1
ATOM 5153 O O . SER B 1 261 ? 4.844 -86.75 -46.375 1 96.88 261 SER B O 1
ATOM 5155 N N . ALA B 1 262 ? 3.734 -85.188 -45.219 1 97 262 ALA B N 1
ATOM 5156 C CA . ALA B 1 262 ? 2.691 -86.125 -44.781 1 97 262 ALA B CA 1
ATOM 5157 C C . ALA B 1 262 ? 1.903 -86.625 -46 1 97 262 ALA B C 1
ATOM 5159 O O . ALA B 1 262 ? 1.564 -87.812 -46.062 1 97 262 ALA B O 1
ATOM 5160 N N . GLN B 1 263 ? 1.661 -85.812 -46.969 1 96.69 263 GLN B N 1
ATOM 5161 C CA . GLN B 1 263 ? 0.961 -86.188 -48.188 1 96.69 263 GLN B CA 1
ATOM 5162 C C . GLN B 1 263 ? 1.789 -87.188 -49 1 96.69 263 GLN B C 1
ATOM 5164 O O . GLN B 1 263 ? 1.246 -88.125 -49.594 1 96.69 263 GLN B O 1
ATOM 5169 N N . SER B 1 264 ? 3.076 -87 -49.031 1 97.56 264 SER B N 1
ATOM 5170 C CA . SER B 1 264 ? 3.967 -87.938 -49.75 1 97.56 264 SER B CA 1
ATOM 5171 C C . SER B 1 264 ? 3.959 -89.312 -49.094 1 97.56 264 SER B C 1
ATOM 5173 O O . SER B 1 264 ? 3.951 -90.312 -49.781 1 97.56 264 SER B O 1
ATOM 5175 N N . ILE B 1 265 ? 3.879 -89.25 -47.812 1 97.94 265 ILE B N 1
ATOM 5176 C CA . ILE B 1 265 ? 3.801 -90.5 -47.094 1 97.94 265 ILE B CA 1
ATOM 5177 C C . ILE B 1 265 ? 2.502 -91.188 -47.469 1 97.94 265 ILE B C 1
ATOM 5179 O O . ILE B 1 265 ? 2.498 -92.438 -47.719 1 97.94 265 ILE B O 1
ATOM 5183 N N . ASP B 1 266 ? 1.469 -90.438 -47.438 1 96 266 ASP B N 1
ATOM 5184 C CA . ASP B 1 266 ? 0.158 -91 -47.781 1 96 266 ASP B CA 1
ATOM 5185 C C . ASP B 1 266 ? 0.181 -91.688 -49.156 1 96 266 ASP B C 1
ATOM 5187 O O . ASP B 1 266 ? -0.342 -92.812 -49.312 1 96 266 ASP B O 1
ATOM 5191 N N . SER B 1 267 ? 0.852 -91.125 -50.094 1 97.25 267 SER B N 1
ATOM 5192 C CA . SER B 1 267 ? 0.945 -91.688 -51.469 1 97.25 267 SER B CA 1
ATOM 5193 C C . SER B 1 267 ? 1.785 -93 -51.5 1 97.25 267 SER B C 1
ATOM 5195 O O . SER B 1 267 ? 1.404 -93.938 -52.125 1 97.25 267 SER B O 1
ATOM 5197 N N . VAL B 1 268 ? 2.812 -92.875 -50.781 1 98.19 268 VAL B N 1
ATOM 5198 C CA . VAL B 1 268 ? 3.736 -94 -50.781 1 98.19 268 VAL B CA 1
ATOM 5199 C C . VAL B 1 268 ? 3.111 -95.188 -50.062 1 98.19 268 VAL B C 1
ATOM 5201 O O . VAL B 1 268 ? 3.27 -96.375 -50.469 1 98.19 268 VAL B O 1
ATOM 5204 N N . ILE B 1 269 ? 2.424 -94.875 -49.031 1 98.12 269 ILE B N 1
ATOM 5205 C CA . ILE B 1 269 ? 1.8 -96 -48.281 1 98.12 269 ILE B CA 1
ATOM 5206 C C . ILE B 1 269 ? 0.666 -96.562 -49.094 1 98.12 269 ILE B C 1
ATOM 5208 O O . ILE B 1 269 ? 0.418 -97.812 -49 1 98.12 269 ILE B O 1
ATOM 5212 N N . GLY B 1 270 ? 0.025 -95.812 -49.938 1 97.31 270 GLY B N 1
ATOM 5213 C CA . GLY B 1 270 ? -0.933 -96.375 -50.875 1 97.31 270 GLY B CA 1
ATOM 5214 C C . GLY B 1 270 ? -0.321 -97.375 -51.844 1 97.31 270 GLY B C 1
ATOM 5215 O O . GLY B 1 270 ? -0.907 -98.438 -52.094 1 97.31 270 GLY B O 1
ATOM 5216 N N . LEU B 1 271 ? 0.82 -97.062 -52.25 1 97.81 271 LEU B N 1
ATOM 5217 C CA . LEU B 1 271 ? 1.545 -98 -53.125 1 97.81 271 LEU B CA 1
ATOM 5218 C C . LEU B 1 271 ? 1.878 -99.25 -52.406 1 97.81 271 LEU B C 1
ATOM 5220 O O . LEU B 1 271 ? 1.705 -100.375 -52.969 1 97.81 271 LEU B O 1
ATOM 5224 N N . ILE B 1 272 ? 2.264 -99.125 -51.219 1 98 272 ILE B N 1
ATOM 5225 C CA . ILE B 1 272 ? 2.605 -100.312 -50.438 1 98 272 ILE B CA 1
ATOM 5226 C C . ILE B 1 272 ? 1.364 -101.188 -50.219 1 98 272 ILE B C 1
ATOM 5228 O O . ILE B 1 272 ? 1.426 -102.375 -50.344 1 98 272 ILE B O 1
ATOM 5232 N N . SER B 1 273 ? 0.327 -100.562 -49.938 1 97.81 273 SER B N 1
ATOM 5233 C CA . SER B 1 273 ? -0.938 -101.312 -49.781 1 97.81 273 SER B CA 1
ATOM 5234 C C . SER B 1 273 ? -1.338 -102 -51.062 1 97.81 273 SER B C 1
ATOM 5236 O O . SER B 1 273 ? -1.792 -103.125 -51.031 1 97.81 273 SER B O 1
ATOM 5238 N N . ASP B 1 274 ? -1.127 -101.438 -52.125 1 97.62 274 ASP B N 1
ATOM 5239 C CA . ASP B 1 274 ? -1.431 -102 -53.438 1 97.62 274 ASP B CA 1
ATOM 5240 C C . ASP B 1 274 ? -0.528 -103.188 -53.719 1 97.62 274 ASP B C 1
ATOM 5242 O O . ASP B 1 274 ? -0.994 -104.25 -54.188 1 97.62 274 ASP B O 1
ATOM 5246 N N . ILE B 1 275 ? 0.607 -103 -53.375 1 97.94 275 ILE B N 1
ATOM 5247 C CA . ILE B 1 275 ? 1.573 -104.062 -53.594 1 97.94 275 ILE B CA 1
ATOM 5248 C C . ILE B 1 275 ? 1.222 -105.25 -52.688 1 97.94 275 ILE B C 1
ATOM 5250 O O . ILE B 1 275 ? 1.272 -106.438 -53.125 1 97.94 275 ILE B O 1
ATOM 5254 N N . ALA B 1 276 ? 0.895 -104.938 -51.5 1 97.75 276 ALA B N 1
ATOM 5255 C CA . ALA B 1 276 ? 0.501 -106 -50.594 1 97.75 276 ALA B CA 1
ATOM 5256 C C . ALA B 1 276 ? -0.697 -106.812 -51.125 1 97.75 276 ALA B C 1
ATOM 5258 O O . ALA B 1 276 ? -0.734 -108.062 -51.031 1 97.75 276 ALA B O 1
ATOM 5259 N N . ARG B 1 277 ? -1.576 -106.25 -51.75 1 97.06 277 ARG B N 1
ATOM 5260 C CA . ARG B 1 277 ? -2.75 -106.875 -52.344 1 97.06 277 ARG B CA 1
ATOM 5261 C C . ARG B 1 277 ? -2.365 -107.75 -53.531 1 97.06 277 ARG B C 1
ATOM 5263 O O . ARG B 1 277 ? -2.875 -108.812 -53.719 1 97.06 277 ARG B O 1
ATOM 5270 N N . GLN B 1 278 ? -1.485 -107.188 -54.219 1 97.31 278 GLN B N 1
ATOM 5271 C CA . GLN B 1 278 ? -1.035 -107.938 -55.406 1 97.31 278 GLN B CA 1
ATOM 5272 C C . GLN B 1 278 ? -0.257 -109.188 -55.031 1 97.31 278 GLN B C 1
ATOM 5274 O O . GLN B 1 278 ? -0.457 -110.25 -55.625 1 97.31 278 GLN B O 1
ATOM 5279 N N . VAL B 1 279 ? 0.535 -108.938 -54.031 1 97.25 279 VAL B N 1
ATOM 5280 C CA . VAL B 1 279 ? 1.315 -110.062 -53.562 1 97.25 279 VAL B CA 1
ATOM 5281 C C . VAL B 1 279 ? 0.384 -111.125 -52.938 1 97.25 279 VAL B C 1
ATOM 5283 O O . VAL B 1 279 ? 0.576 -112.312 -53.12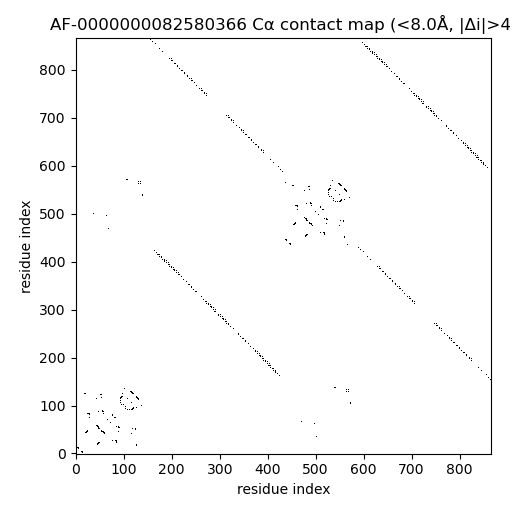5 1 97.25 279 VAL B O 1
ATOM 5286 N N . ASN B 1 280 ? -0.533 -110.625 -52.281 1 96 280 ASN B N 1
ATOM 5287 C CA . ASN B 1 280 ? -1.522 -111.562 -51.688 1 96 280 ASN B CA 1
ATOM 5288 C C . ASN B 1 280 ? -2.262 -112.312 -52.75 1 96 280 ASN B C 1
ATOM 5290 O O . ASN B 1 280 ? -2.457 -113.562 -52.625 1 96 280 ASN B O 1
ATOM 5294 N N . LEU B 1 281 ? -2.564 -111.875 -53.844 1 96.12 281 LEU B N 1
ATOM 5295 C CA . LEU B 1 281 ? -3.252 -112.5 -54.969 1 96.12 281 LEU B CA 1
ATOM 5296 C C . LEU B 1 281 ? -2.33 -113.5 -55.656 1 96.12 281 LEU B C 1
ATOM 5298 O O . LEU B 1 281 ? -2.758 -114.562 -56.062 1 96.12 281 LEU B O 1
ATOM 5302 N N . LEU B 1 282 ? -1.187 -113.062 -55.812 1 95.5 282 LEU B N 1
ATOM 5303 C CA . LEU B 1 282 ? -0.204 -113.938 -56.438 1 95.5 282 LEU B CA 1
ATOM 5304 C C . LEU B 1 282 ? 0.011 -115.188 -55.562 1 95.5 282 LEU B C 1
ATOM 5306 O O . LEU B 1 282 ? 0.117 -116.312 -56.094 1 95.5 282 LEU B O 1
ATOM 5310 N N . ALA B 1 283 ? 0.024 -114.938 -54.312 1 94.5 283 ALA B N 1
ATOM 5311 C CA . ALA B 1 283 ? 0.203 -116 -53.375 1 94.5 283 ALA B CA 1
ATOM 5312 C C . ALA B 1 283 ? -1.007 -116.938 -53.375 1 94.5 283 ALA B C 1
ATOM 5314 O O . ALA B 1 283 ? -0.86 -118.188 -53.312 1 94.5 283 ALA B O 1
ATOM 5315 N N . LEU B 1 284 ? -2.146 -116.5 -53.531 1 93.38 284 LEU B N 1
ATOM 5316 C CA . LEU B 1 284 ? -3.365 -117.312 -53.625 1 93.38 284 LEU B CA 1
ATOM 5317 C C . LEU B 1 284 ? -3.367 -118.125 -54.906 1 93.38 284 LEU B C 1
ATOM 5319 O O . LEU B 1 284 ? -3.656 -119.375 -54.844 1 93.38 284 LEU B O 1
ATOM 5323 N N . ASN B 1 285 ? -2.99 -117.562 -55.875 1 90.81 285 ASN B N 1
ATOM 5324 C CA . ASN B 1 285 ? -2.924 -118.312 -57.125 1 90.81 285 ASN B CA 1
ATOM 5325 C C . ASN B 1 285 ? -1.859 -119.375 -57.094 1 90.81 285 ASN B C 1
ATOM 5327 O O . ASN B 1 285 ? -2.061 -120.438 -57.656 1 90.81 285 ASN B O 1
ATOM 5331 N N . ALA B 1 286 ? -0.844 -11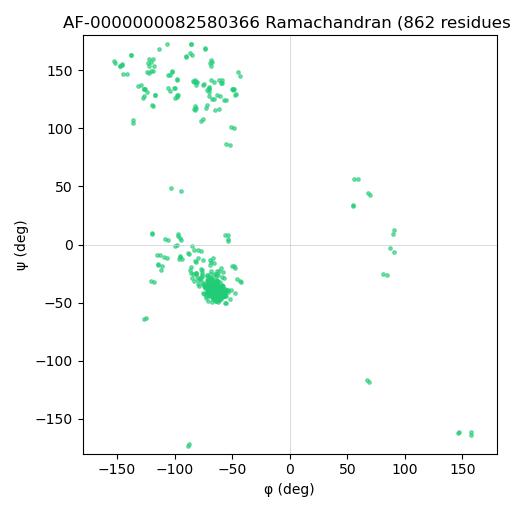9 -56.469 1 89.88 286 ALA B N 1
ATOM 5332 C CA . ALA B 1 286 ? 0.236 -119.938 -56.344 1 89.88 286 ALA B CA 1
ATOM 5333 C C . ALA B 1 286 ? -0.193 -121.125 -55.469 1 89.88 286 ALA B C 1
ATOM 5335 O O . ALA B 1 286 ? 0.203 -122.25 -55.719 1 89.88 286 ALA B O 1
ATOM 5336 N N . THR B 1 287 ? -0.963 -120.875 -54.531 1 89.44 287 THR B N 1
ATOM 5337 C CA . THR B 1 287 ? -1.494 -121.938 -53.688 1 89.44 287 THR B CA 1
ATOM 5338 C C . THR B 1 287 ? -2.398 -122.875 -54.5 1 89.44 287 THR B C 1
ATOM 5340 O O . THR B 1 287 ? -2.354 -124.062 -54.344 1 89.44 287 THR B O 1
ATOM 5343 N N . ILE B 1 288 ? -3.064 -122.438 -55.344 1 86.56 288 ILE B N 1
ATOM 5344 C CA . ILE B 1 288 ? -3.975 -123.188 -56.156 1 86.56 288 ILE B CA 1
ATOM 5345 C C . ILE B 1 288 ? -3.174 -124.062 -57.156 1 86.56 288 ILE B C 1
ATOM 5347 O O . ILE B 1 288 ? -3.455 -125.25 -57.312 1 86.56 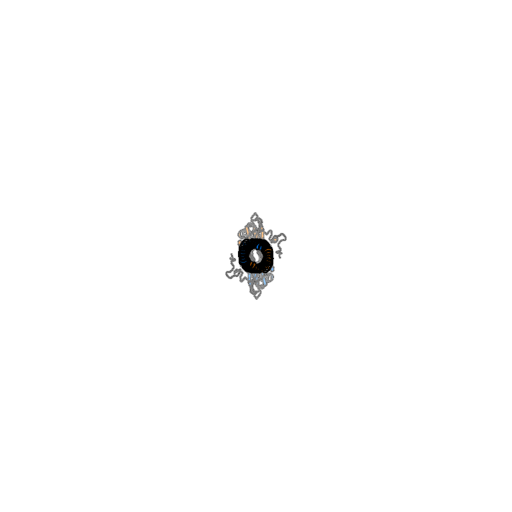288 ILE B O 1
ATOM 5351 N N . GLU B 1 289 ? -2.252 -123.5 -57.75 1 82.81 289 GLU B N 1
ATOM 5352 C CA . GLU B 1 289 ? -1.428 -124.188 -58.719 1 82.81 289 GLU B CA 1
ATOM 5353 C C . GLU B 1 289 ? -0.62 -125.312 -58.031 1 82.81 289 GLU B C 1
ATOM 5355 O O . GLU B 1 289 ? -0.454 -126.375 -58.594 1 82.81 289 GLU B O 1
ATOM 5360 N N . ALA B 1 290 ? -0.164 -124.938 -56.844 1 85.06 290 ALA B N 1
ATOM 5361 C CA . ALA B 1 290 ? 0.593 -125.938 -56.094 1 85.06 290 ALA B CA 1
ATOM 5362 C C . ALA B 1 290 ? -0.283 -127.125 -55.719 1 85.06 290 ALA B C 1
ATOM 5364 O O . ALA B 1 290 ? 0.18 -128.25 -55.75 1 85.06 290 ALA B O 1
ATOM 5365 N N . ALA B 1 291 ? -1.468 -126.938 -55.469 1 84.94 291 ALA B N 1
ATOM 5366 C CA . ALA B 1 291 ? -2.408 -128 -55.188 1 84.94 291 ALA B CA 1
ATOM 5367 C C . ALA B 1 291 ? -2.654 -128.875 -56.438 1 84.94 291 ALA B C 1
ATOM 5369 O O . ALA B 1 291 ? -2.752 -130.125 -56.344 1 84.94 291 ALA B O 1
ATOM 5370 N N . ARG B 1 292 ? -2.715 -128.375 -57.5 1 82.44 292 ARG B N 1
ATOM 5371 C CA . ARG B 1 292 ? -2.963 -129 -58.75 1 82.44 292 ARG B CA 1
ATOM 5372 C C . ARG B 1 292 ? -1.788 -129.875 -59.125 1 82.44 292 ARG B C 1
ATOM 5374 O O . ARG B 1 292 ? -1.97 -131 -59.812 1 82.44 292 ARG B O 1
ATOM 5381 N N . ALA B 1 293 ? -0.61 -129.5 -58.688 1 80.56 293 ALA B N 1
ATOM 5382 C CA . ALA B 1 293 ? 0.602 -130.25 -59.031 1 80.56 293 ALA B CA 1
ATOM 5383 C C . ALA B 1 293 ? 0.808 -131.375 -58.125 1 80.56 293 ALA B C 1
ATOM 5385 O O . ALA B 1 293 ? 1.73 -132.25 -58.344 1 80.56 293 ALA B O 1
ATOM 5386 N N . GLY B 1 294 ? -0.054 -131.625 -57.094 1 80.31 294 GLY B N 1
ATOM 5387 C CA . GLY B 1 294 ? -0.065 -132.875 -56.219 1 80.31 294 GLY B CA 1
ATOM 5388 C C . GLY B 1 294 ? 1.157 -133 -55.344 1 80.31 294 GLY B C 1
ATOM 5389 O O . GLY B 1 294 ? 1.483 -132 -54.625 1 80.31 294 GLY B O 1
ATOM 5390 N N . GLU B 1 295 ? 1.952 -134 -55.531 1 78.5 295 GLU B N 1
ATOM 5391 C CA . GLU B 1 295 ? 3.09 -134.375 -54.656 1 78.5 295 GLU B CA 1
ATOM 5392 C C . GLU B 1 295 ? 4.281 -133.5 -55 1 78.5 295 GLU B C 1
ATOM 5394 O O . GLU B 1 295 ? 5.055 -133.125 -54.094 1 78.5 295 GLU B O 1
ATOM 5399 N N . ALA B 1 296 ? 4.336 -133 -56.156 1 75.12 296 ALA B N 1
ATOM 5400 C CA . ALA B 1 296 ? 5.441 -132.125 -56.625 1 75.12 296 ALA B CA 1
ATOM 5401 C C . ALA B 1 296 ? 5.281 -130.75 -56.156 1 75.12 296 ALA B C 1
ATOM 5403 O O . ALA B 1 296 ? 6.254 -130 -56.094 1 75.12 296 ALA B O 1
ATOM 5404 N N . GLY B 1 297 ? 4.07 -130.5 -55.625 1 81.06 297 GLY B N 1
ATOM 5405 C CA . GLY B 1 297 ? 3.766 -129.125 -55.281 1 81.06 297 GLY B CA 1
ATOM 5406 C C . GLY B 1 297 ? 3.742 -128.875 -53.781 1 81.06 297 GLY B C 1
ATOM 5407 O O . GLY B 1 297 ? 3.467 -127.812 -53.312 1 81.06 297 GLY B O 1
ATOM 5408 N N . ARG B 1 298 ? 4.047 -129.75 -53.062 1 84.69 298 ARG B N 1
ATOM 5409 C CA . ARG B 1 298 ? 3.914 -129.75 -51.625 1 84.69 298 ARG B CA 1
ATOM 5410 C C . ARG B 1 298 ? 4.82 -128.625 -51.062 1 84.69 298 ARG B C 1
ATOM 5412 O O . ARG B 1 298 ? 4.406 -127.812 -50.188 1 84.69 298 ARG B O 1
ATOM 5419 N N . GLY B 1 299 ? 6.039 -128.5 -51.469 1 82 299 GLY B N 1
ATOM 5420 C CA . GLY B 1 299 ? 6.965 -127.5 -51 1 82 299 GLY B CA 1
ATOM 5421 C C . GLY B 1 299 ? 6.527 -126.062 -51.375 1 82 299 GLY B C 1
ATOM 5422 O O . GLY B 1 299 ? 6.652 -125.125 -50.562 1 82 299 GLY B O 1
ATOM 5423 N N . PHE B 1 300 ? 5.84 -126 -52.5 1 86.12 300 PHE B N 1
ATOM 5424 C CA . PHE B 1 300 ? 5.402 -124.688 -52.969 1 86.12 300 PHE B CA 1
ATOM 5425 C C . PHE B 1 300 ? 4.16 -124.25 -52.25 1 86.12 300 PHE B C 1
ATOM 5427 O O . PHE B 1 300 ? 3.961 -123 -52.062 1 86.12 300 PHE B O 1
ATOM 5434 N N . THR B 1 301 ? 3.385 -125.188 -51.812 1 88.81 301 THR B N 1
ATOM 5435 C CA . THR B 1 301 ? 2.207 -124.812 -51.031 1 88.81 301 THR B CA 1
ATOM 5436 C C . THR B 1 301 ? 2.609 -124.125 -49.75 1 88.81 301 THR B C 1
ATOM 5438 O O . THR B 1 301 ? 1.98 -123.188 -49.344 1 88.81 301 THR B O 1
ATOM 5441 N N . VAL B 1 302 ? 3.758 -124.5 -49.219 1 89.88 302 VAL B N 1
ATOM 5442 C CA . VAL B 1 302 ? 4.238 -123.938 -47.969 1 89.88 302 VAL B CA 1
ATOM 5443 C C . VAL B 1 302 ? 4.754 -122.5 -48.188 1 89.88 302 VAL B C 1
ATOM 5445 O O . VAL B 1 302 ? 4.418 -121.625 -47.469 1 89.88 302 VAL B O 1
ATOM 5448 N N . VAL B 1 303 ? 5.43 -122.375 -49.219 1 91.19 303 VAL B N 1
ATOM 5449 C CA . VAL B 1 303 ? 5.984 -121.062 -49.562 1 91.19 303 VAL B CA 1
ATOM 5450 C C . VAL B 1 303 ? 4.855 -120.125 -49.906 1 91.19 303 VAL B C 1
ATOM 5452 O O . VAL B 1 303 ? 4.852 -118.938 -49.469 1 91.19 303 VAL B O 1
ATOM 5455 N N . ALA B 1 304 ? 3.924 -120.5 -50.656 1 92.5 304 ALA B N 1
ATOM 5456 C CA . ALA B 1 304 ? 2.807 -119.688 -51.094 1 92.5 304 ALA B CA 1
ATOM 5457 C C . ALA B 1 304 ? 1.98 -119.25 -49.875 1 92.5 304 ALA B C 1
ATOM 5459 O O . ALA B 1 304 ? 1.572 -118.062 -49.812 1 92.5 304 ALA B O 1
ATOM 5460 N N . ASN B 1 305 ? 1.831 -120.125 -48.938 1 93.88 305 ASN B N 1
ATOM 5461 C CA . ASN B 1 305 ? 1.069 -119.75 -47.75 1 93.88 305 ASN B CA 1
ATOM 5462 C C . ASN B 1 305 ? 1.82 -118.75 -46.875 1 93.88 305 ASN B C 1
ATOM 5464 O O . ASN B 1 305 ? 1.212 -117.875 -46.281 1 93.88 305 ASN B O 1
ATOM 5468 N N . GLU B 1 306 ? 3.092 -118.938 -46.875 1 95.38 306 GLU B N 1
ATOM 5469 C CA . GLU B 1 306 ? 3.902 -118 -46.094 1 95.38 306 GLU B CA 1
ATOM 5470 C C . GLU B 1 306 ? 3.904 -116.625 -46.719 1 95.38 306 GLU B C 1
ATOM 5472 O O . GLU B 1 306 ? 3.777 -115.625 -46 1 95.38 306 GLU B O 1
ATOM 5477 N N . VAL B 1 307 ? 4.016 -116.562 -47.938 1 95.94 307 VAL B N 1
ATOM 5478 C CA . VAL B 1 307 ? 3.994 -115.25 -48.656 1 95.94 307 VAL B CA 1
ATOM 5479 C C . VAL B 1 307 ? 2.629 -114.625 -48.5 1 95.94 307 VAL B C 1
ATOM 5481 O O . VAL B 1 307 ? 2.539 -113.375 -48.312 1 95.94 307 VAL B O 1
ATOM 5484 N N . LYS B 1 308 ? 1.648 -115.375 -48.531 1 95.88 308 LYS B N 1
ATOM 5485 C CA . LYS B 1 308 ? 0.293 -114.875 -48.344 1 95.88 308 LYS B CA 1
ATOM 5486 C C . LYS B 1 308 ? 0.142 -114.25 -46.969 1 95.88 308 LYS B C 1
ATOM 5488 O O . LYS B 1 308 ? -0.387 -113.125 -46.844 1 95.88 308 LYS B O 1
ATOM 5493 N N . GLN B 1 309 ? 0.629 -114.875 -45.938 1 96.69 309 GLN B N 1
ATOM 5494 C CA . GLN B 1 309 ? 0.545 -114.375 -44.562 1 96.69 309 GLN B CA 1
ATOM 5495 C C . GLN B 1 309 ? 1.346 -113.062 -44.406 1 96.69 309 GLN B C 1
ATOM 5497 O O . GLN B 1 309 ? 0.878 -112.125 -43.781 1 96.69 309 GLN B O 1
ATOM 5502 N N . LEU B 1 310 ? 2.457 -113.062 -45 1 97.31 310 LEU B N 1
ATOM 5503 C CA . LEU B 1 310 ? 3.316 -111.875 -44.906 1 97.31 310 LEU B CA 1
ATOM 5504 C C . LEU B 1 310 ? 2.711 -110.688 -45.656 1 97.31 310 LEU B C 1
ATOM 5506 O O . LEU B 1 310 ? 2.814 -109.562 -45.188 1 97.31 310 LEU B O 1
ATOM 5510 N N . SER B 1 311 ? 2.117 -110.938 -46.75 1 96.38 311 SER B N 1
ATOM 5511 C CA . SER B 1 311 ? 1.466 -109.875 -47.5 1 96.38 311 SER B CA 1
ATOM 5512 C C . SER B 1 311 ? 0.28 -109.312 -46.75 1 96.38 311 SER B C 1
ATOM 5514 O O . SER B 1 311 ? 0.03 -108.125 -46.781 1 96.38 311 SER B O 1
ATOM 5516 N N . THR B 1 312 ? -0.457 -110.25 -46.062 1 97.06 312 THR B N 1
ATOM 5517 C CA . THR B 1 312 ? -1.555 -109.75 -45.219 1 97.06 312 THR B CA 1
ATOM 5518 C C . THR B 1 312 ? -1.036 -108.875 -44.062 1 97.06 312 THR B C 1
ATOM 5520 O O . THR B 1 312 ? -1.627 -107.875 -43.75 1 97.06 312 THR B O 1
ATOM 5523 N N . GLN B 1 313 ? 0.078 -109.25 -43.531 1 97.38 313 GLN B N 1
ATOM 5524 C CA . GLN B 1 313 ? 0.691 -108.438 -42.469 1 97.38 313 GLN B CA 1
ATOM 5525 C C . GLN B 1 313 ? 1.15 -107.125 -43 1 97.38 313 GLN B C 1
ATOM 5527 O O . GLN B 1 313 ? 1.029 -106.062 -42.281 1 97.38 313 GLN B O 1
ATOM 5532 N N . THR B 1 314 ? 1.633 -107 -44.156 1 97.69 314 THR B N 1
ATOM 5533 C CA . THR B 1 314 ? 2.049 -105.75 -44.75 1 97.69 314 THR B CA 1
ATOM 5534 C C . THR B 1 314 ? 0.854 -104.812 -44.969 1 97.69 314 THR B C 1
ATOM 5536 O O . THR B 1 314 ? 0.944 -103.625 -44.719 1 97.69 314 THR B O 1
ATOM 5539 N N . GLY B 1 315 ? -0.201 -105.5 -45.469 1 97.44 315 GLY B N 1
ATOM 5540 C CA . GLY B 1 315 ? -1.419 -104.688 -45.625 1 97.44 315 GLY B CA 1
ATOM 5541 C C . GLY B 1 315 ? -1.918 -104.062 -44.344 1 97.44 315 GLY B C 1
ATOM 5542 O O . GLY B 1 315 ? -2.281 -102.938 -44.312 1 97.44 315 GLY B O 1
ATOM 5543 N N . ILE B 1 316 ? -1.84 -104.875 -43.25 1 97.81 316 ILE B N 1
ATOM 5544 C CA . ILE B 1 316 ? -2.268 -104.375 -41.938 1 97.81 316 ILE B CA 1
ATOM 5545 C C . ILE B 1 316 ? -1.334 -103.25 -41.438 1 97.81 316 ILE B C 1
ATOM 5547 O O . ILE B 1 316 ? -1.787 -102.25 -40.938 1 97.81 316 ILE B O 1
ATOM 5551 N N . ALA B 1 317 ? -0.12 -103.438 -41.625 1 97.81 317 ALA B N 1
ATOM 5552 C CA . ALA B 1 317 ? 0.864 -102.438 -41.25 1 97.81 317 ALA B CA 1
ATOM 5553 C C . ALA B 1 317 ? 0.65 -101.125 -42.062 1 97.81 317 ALA B C 1
ATOM 5555 O O . ALA B 1 317 ? 0.735 -100.062 -41.5 1 97.81 317 ALA B O 1
ATOM 5556 N N . ALA B 1 318 ? 0.373 -101.25 -43.281 1 97.69 318 ALA B N 1
ATOM 5557 C CA . ALA B 1 318 ? 0.109 -100.062 -44.125 1 97.69 318 ALA B CA 1
ATOM 5558 C C . ALA B 1 318 ? -1.11 -99.312 -43.625 1 97.69 318 ALA B C 1
ATOM 5560 O O . ALA B 1 318 ? -1.104 -98.062 -43.594 1 97.69 318 ALA B O 1
ATOM 5561 N N . ASP B 1 319 ? -2.086 -100.062 -43.219 1 97.44 319 ASP B N 1
ATOM 5562 C CA . ASP B 1 319 ? -3.285 -99.438 -42.688 1 97.44 319 ASP B CA 1
ATOM 5563 C C . ASP B 1 319 ? -2.969 -98.625 -41.406 1 97.44 319 ASP B C 1
ATOM 5565 O O . ASP B 1 319 ? -3.5 -97.562 -41.188 1 97.44 319 ASP B O 1
ATOM 5569 N N . ARG B 1 320 ? -2.119 -99.188 -40.625 1 97.62 320 ARG B N 1
ATOM 5570 C CA . ARG B 1 320 ? -1.719 -98.5 -39.406 1 97.62 320 ARG B CA 1
ATOM 5571 C C . ARG B 1 320 ? -0.969 -97.188 -39.719 1 97.62 320 ARG B C 1
ATOM 5573 O O . ARG B 1 320 ? -1.194 -96.188 -39.062 1 97.62 320 ARG B O 1
ATOM 5580 N N . ILE B 1 321 ? -0.136 -97.188 -40.625 1 97.94 321 ILE B N 1
ATOM 5581 C CA . ILE B 1 321 ? 0.611 -96 -41 1 97.94 321 ILE B CA 1
ATOM 5582 C C . ILE B 1 321 ? -0.348 -94.938 -41.531 1 97.94 321 ILE B C 1
ATOM 5584 O O . ILE B 1 321 ? -0.212 -93.75 -41.219 1 97.94 321 ILE B O 1
ATOM 5588 N N . THR B 1 322 ? -1.296 -95.438 -42.438 1 97.75 322 THR B N 1
ATOM 5589 C CA . THR B 1 322 ? -2.291 -94.5 -42.969 1 97.75 322 THR B CA 1
ATOM 5590 C C . THR B 1 322 ? -3.016 -93.812 -41.844 1 97.75 322 THR B C 1
ATOM 5592 O O . THR B 1 322 ? -3.234 -92.562 -41.906 1 97.75 322 THR B O 1
ATOM 5595 N N . ALA B 1 323 ? -3.342 -94.562 -40.719 1 97.5 323 ALA B N 1
ATOM 5596 C CA . ALA B 1 323 ? -4.02 -93.938 -39.562 1 97.5 323 ALA B CA 1
ATOM 5597 C C . ALA B 1 323 ? -3.121 -92.938 -38.875 1 97.5 323 ALA B C 1
ATOM 5599 O O . ALA B 1 323 ? -3.566 -91.812 -38.531 1 97.5 323 ALA B O 1
ATOM 5600 N N . HIS B 1 324 ? -1.852 -93.25 -38.688 1 97.19 324 HIS B N 1
ATOM 5601 C CA . HIS B 1 324 ? -0.915 -92.312 -38.062 1 97.19 324 HIS B CA 1
ATOM 5602 C C . HIS B 1 324 ? -0.67 -91.062 -38.906 1 97.19 324 HIS B C 1
ATOM 5604 O O . HIS B 1 324 ? -0.535 -90 -38.375 1 97.19 324 HIS B O 1
ATOM 5610 N N . VAL B 1 325 ? -0.603 -91.25 -40.188 1 97.94 325 VAL B N 1
ATOM 5611 C CA . VAL B 1 325 ? -0.384 -90.062 -41.094 1 97.94 325 VAL B CA 1
ATOM 5612 C C . VAL B 1 325 ? -1.583 -89.125 -41.031 1 97.94 325 VAL B C 1
ATOM 5614 O O . VAL B 1 325 ? -1.422 -87.938 -41.031 1 97.94 325 VAL B O 1
ATOM 5617 N N . ARG B 1 326 ? -2.82 -89.75 -40.906 1 96.56 326 ARG B N 1
ATOM 5618 C CA . ARG B 1 326 ? -4.016 -88.938 -40.75 1 96.56 326 ARG B CA 1
ATOM 5619 C C . ARG B 1 326 ? -3.963 -88.125 -39.469 1 96.56 326 ARG B C 1
ATOM 5621 O O . ARG B 1 326 ? -4.309 -86.938 -39.438 1 96.56 326 ARG B O 1
ATOM 5628 N N . GLU B 1 327 ? -3.432 -88.75 -38.469 1 96.12 327 GLU B N 1
ATOM 5629 C CA . GLU B 1 327 ? -3.273 -88.062 -37.188 1 96.12 327 GLU B CA 1
ATOM 5630 C C . GLU B 1 327 ? -2.25 -86.938 -37.281 1 96.12 327 GLU B C 1
ATOM 5632 O O . GLU B 1 327 ? -2.471 -85.812 -36.75 1 96.12 327 GLU B O 1
ATOM 5637 N N . ILE B 1 328 ? -1.206 -87.125 -37.906 1 96.75 328 ILE B N 1
ATOM 5638 C CA . ILE B 1 328 ? -0.148 -86.125 -38.094 1 96.75 328 ILE B CA 1
ATOM 5639 C C . ILE B 1 328 ? -0.676 -84.938 -38.906 1 96.75 328 ILE B C 1
ATOM 5641 O O . ILE B 1 328 ? -0.459 -83.812 -38.531 1 96.75 328 ILE B O 1
ATOM 5645 N N . ARG B 1 329 ? -1.356 -85.312 -40.062 1 96.69 329 ARG B N 1
ATOM 5646 C CA . ARG B 1 329 ? -1.916 -84.25 -40.906 1 96.69 329 ARG B CA 1
ATOM 5647 C C . ARG B 1 329 ? -2.887 -83.375 -40.094 1 96.69 329 ARG B C 1
ATOM 5649 O O . ARG B 1 329 ? -2.844 -82.125 -40.188 1 96.69 329 ARG B O 1
ATOM 5656 N N . GLY B 1 330 ? -3.771 -84.062 -39.281 1 95.88 330 GLY B N 1
ATOM 5657 C CA . GLY B 1 330 ? -4.688 -83.312 -38.438 1 95.88 330 GLY B CA 1
ATOM 5658 C C . GLY B 1 330 ? -3.984 -82.438 -37.375 1 95.88 330 GLY B C 1
ATOM 5659 O O . GLY B 1 330 ? -4.367 -81.312 -37.156 1 95.88 330 GLY B O 1
ATOM 5660 N N . GLY B 1 331 ? -2.951 -83 -36.75 1 95.88 331 GLY B N 1
ATOM 5661 C CA . GLY B 1 331 ? -2.166 -82.25 -35.781 1 95.88 331 GLY B CA 1
ATOM 5662 C C . GLY B 1 331 ? -1.445 -81.062 -36.375 1 95.88 331 GLY B C 1
ATOM 5663 O O . GLY B 1 331 ? -1.39 -80 -35.75 1 95.88 331 GLY B O 1
ATOM 5664 N N . ILE B 1 332 ? -0.876 -81.125 -37.531 1 96.25 332 ILE B N 1
ATOM 5665 C CA . ILE B 1 332 ? -0.198 -80.062 -38.219 1 96.25 332 ILE B CA 1
ATOM 5666 C C . ILE B 1 332 ? -1.196 -78.938 -38.5 1 96.25 332 ILE B C 1
ATOM 5668 O O . ILE B 1 332 ? -0.891 -77.75 -38.312 1 96.25 332 ILE B O 1
ATOM 5672 N N . ASP B 1 333 ? -2.406 -79.375 -38.938 1 95.75 333 ASP B N 1
ATOM 5673 C CA . ASP B 1 333 ? -3.449 -78.375 -39.219 1 95.75 333 ASP B CA 1
ATOM 5674 C C . ASP B 1 333 ? -3.814 -77.562 -37.969 1 95.75 333 ASP B C 1
ATOM 5676 O O . ASP B 1 333 ? -4.031 -76.375 -38.031 1 95.75 333 ASP B O 1
ATOM 5680 N N . GLU B 1 334 ? -3.836 -78.25 -36.844 1 95.31 334 GLU B N 1
ATOM 5681 C CA . GLU B 1 334 ? -4.152 -77.562 -35.594 1 95.31 334 GLU B CA 1
ATOM 5682 C C . GLU B 1 334 ? -3.049 -76.625 -35.188 1 95.31 334 GLU B C 1
ATOM 5684 O O . GLU B 1 334 ? -3.328 -75.5 -34.719 1 95.31 334 GLU B O 1
ATOM 5689 N N . VAL B 1 335 ? -1.836 -77 -35.344 1 95.69 335 VAL B N 1
ATOM 5690 C CA . VAL B 1 335 ? -0.701 -76.188 -35.031 1 95.69 335 VAL B CA 1
ATOM 5691 C C . VAL B 1 335 ? -0.705 -74.938 -35.938 1 95.69 335 VAL B C 1
ATOM 5693 O O . VAL B 1 335 ? -0.5 -73.812 -35.469 1 95.69 335 VAL B O 1
ATOM 5696 N N . ALA B 1 336 ? -0.95 -75.188 -37.281 1 94.88 336 ALA B N 1
ATOM 5697 C CA . ALA B 1 336 ? -1.021 -74.062 -38.219 1 94.88 336 ALA B CA 1
ATOM 5698 C C . ALA B 1 336 ? -2.123 -73.062 -37.844 1 94.88 336 ALA B C 1
ATOM 5700 O O . ALA B 1 336 ? -1.938 -71.875 -37.938 1 94.88 336 ALA B O 1
ATOM 5701 N N . ALA B 1 337 ? -3.297 -73.625 -37.344 1 94.75 337 ALA B N 1
ATOM 5702 C CA . ALA B 1 337 ? -4.391 -72.75 -36.906 1 94.75 337 ALA B CA 1
ATOM 5703 C C . ALA B 1 337 ? -3.992 -71.938 -35.656 1 94.75 337 ALA B C 1
ATOM 5705 O O . ALA B 1 337 ? -4.359 -70.75 -35.531 1 94.75 337 ALA B O 1
ATOM 5706 N N . GLY B 1 338 ? -3.23 -72.625 -34.781 1 93.44 338 GLY B N 1
ATOM 5707 C CA . GLY B 1 338 ? -2.691 -71.875 -33.625 1 93.44 338 GLY B CA 1
ATOM 5708 C C . GLY B 1 338 ? -1.775 -70.75 -34 1 93.44 338 GLY B C 1
ATOM 5709 O O . GLY B 1 338 ? -1.858 -69.688 -33.438 1 93.44 338 GLY B O 1
ATOM 5710 N N . HIS B 1 339 ? -0.918 -70.938 -34.969 1 94.56 339 HIS B N 1
ATOM 5711 C CA . HIS B 1 339 ? -0.021 -69.875 -35.438 1 94.56 339 HIS B CA 1
ATOM 5712 C C . HIS B 1 339 ? -0.802 -68.688 -35.969 1 94.56 339 HIS B C 1
ATOM 5714 O O . HIS B 1 339 ? -0.44 -67.5 -35.688 1 94.56 339 HIS B O 1
ATOM 5720 N N . SER B 1 340 ? -1.915 -69 -36.656 1 94.44 340 SER B N 1
ATOM 5721 C CA . SER B 1 340 ? -2.748 -67.875 -37.188 1 94.44 340 SER B CA 1
ATOM 5722 C C . SER B 1 340 ? -3.357 -67.062 -36.062 1 94.44 340 SER B C 1
ATOM 5724 O O . SER B 1 340 ? -3.404 -65.812 -36.156 1 94.44 340 SER B O 1
ATOM 5726 N N . ARG B 1 341 ? -3.744 -67.688 -35 1 93.31 341 ARG B N 1
ATOM 5727 C CA . ARG B 1 341 ? -4.316 -67 -33.875 1 93.31 341 ARG B CA 1
ATOM 5728 C C . ARG B 1 341 ? -3.254 -66.188 -33.125 1 93.31 341 ARG B C 1
ATOM 5730 O O . ARG B 1 341 ? -3.525 -65.062 -32.656 1 93.31 341 ARG B O 1
ATOM 5737 N N . VAL B 1 342 ? -2.082 -66.688 -33 1 92.81 342 VAL B N 1
ATOM 5738 C CA . VAL B 1 342 ? -0.972 -66 -32.406 1 92.81 342 VAL B CA 1
ATOM 5739 C C . VAL B 1 342 ? -0.653 -64.75 -33.188 1 92.81 342 VAL B C 1
ATOM 5741 O O . VAL B 1 342 ? -0.448 -63.656 -32.625 1 92.81 342 VAL B O 1
ATOM 5744 N N . GLU B 1 343 ? -0.634 -64.875 -34.469 1 91.75 343 GLU B N 1
ATOM 5745 C CA . GLU B 1 343 ? -0.37 -63.75 -35.344 1 91.75 343 GLU B CA 1
ATOM 5746 C C . GLU B 1 343 ? -1.392 -62.625 -35.125 1 91.75 343 GLU B C 1
ATOM 5748 O O . GLU B 1 343 ? -1.033 -61.469 -35.094 1 91.75 343 GLU B O 1
ATOM 5753 N N . GLN B 1 344 ? -2.676 -62.969 -34.906 1 90.94 344 GLN B N 1
ATOM 5754 C CA . GLN B 1 344 ? -3.729 -62 -34.656 1 90.94 344 GLN B CA 1
ATOM 5755 C C . GLN B 1 344 ? -3.537 -61.312 -33.312 1 90.94 344 GLN B C 1
ATOM 5757 O O . GLN B 1 344 ? -3.68 -60.094 -33.219 1 90.94 344 GLN B O 1
ATOM 5762 N N . ALA B 1 345 ? -3.166 -62.094 -32.375 1 87.56 345 ALA B N 1
ATOM 5763 C CA . ALA B 1 345 ? -2.979 -61.531 -31.047 1 87.56 345 ALA B CA 1
ATOM 5764 C C . ALA B 1 345 ? -1.783 -60.594 -31.016 1 87.56 345 ALA B C 1
ATOM 5766 O O . ALA B 1 345 ? -1.836 -59.531 -30.375 1 87.56 345 ALA B O 1
ATOM 5767 N N . ILE B 1 346 ? -0.749 -60.906 -31.688 1 89.5 346 ILE B N 1
ATOM 5768 C CA . ILE B 1 346 ? 0.452 -60.062 -31.734 1 89.5 346 ILE B CA 1
ATOM 5769 C C . ILE B 1 346 ? 0.162 -58.781 -32.5 1 89.5 346 ILE B C 1
ATOM 5771 O O . ILE B 1 346 ? 0.672 -57.719 -32.156 1 89.5 346 ILE B O 1
ATOM 5775 N N . GLY B 1 347 ? -0.642 -58.906 -33.594 1 87.12 347 GLY B N 1
ATOM 5776 C CA . GLY B 1 347 ? -1.074 -57.719 -34.281 1 87.12 347 GLY B CA 1
ATOM 5777 C C . GLY B 1 347 ? -1.814 -56.75 -33.406 1 87.12 347 GLY B C 1
ATOM 5778 O O . GLY B 1 347 ? -1.577 -55.531 -33.469 1 87.12 347 GLY B O 1
ATOM 5779 N N . ALA B 1 348 ? -2.617 -57.281 -32.562 1 84.69 348 ALA B N 1
ATOM 5780 C CA . ALA B 1 348 ? -3.344 -56.438 -31.594 1 84.69 348 ALA B CA 1
ATOM 5781 C C . ALA B 1 348 ? -2.391 -55.812 -30.594 1 84.69 348 ALA B C 1
ATOM 5783 O O . ALA B 1 348 ? -2.547 -54.625 -30.25 1 84.69 348 ALA B O 1
ATOM 5784 N N . MET B 1 349 ? -1.412 -56.5 -30.156 1 84.25 349 MET B N 1
ATOM 5785 C CA . MET B 1 349 ? -0.434 -55.969 -29.203 1 84.25 349 MET B CA 1
ATOM 5786 C C . MET B 1 349 ? 0.401 -54.844 -29.844 1 84.25 349 MET B C 1
ATOM 5788 O O . MET B 1 349 ? 0.711 -53.844 -29.188 1 84.25 349 MET B O 1
ATOM 5792 N N . ALA B 1 350 ? 0.728 -55.062 -31.062 1 84.44 350 ALA B N 1
ATOM 5793 C CA . ALA B 1 350 ? 1.482 -54.062 -31.781 1 84.44 350 ALA B CA 1
ATOM 5794 C C . ALA B 1 350 ? 0.677 -52.75 -31.906 1 84.44 350 ALA B C 1
ATOM 5796 O O . ALA B 1 350 ? 1.221 -51.656 -31.75 1 84.44 350 ALA B O 1
ATOM 5797 N N . ALA B 1 351 ? -0.647 -52.875 -32.125 1 86.69 351 ALA B N 1
ATOM 5798 C CA . ALA B 1 351 ? -1.524 -51.719 -32.219 1 86.69 351 ALA B CA 1
ATOM 5799 C C . ALA B 1 351 ? -1.615 -50.969 -30.875 1 86.69 351 ALA B C 1
ATOM 5801 O O . ALA B 1 351 ? -1.642 -49.75 -30.844 1 86.69 351 ALA B O 1
ATOM 5802 N N . LEU B 1 352 ? -1.637 -51.688 -29.859 1 84.31 352 LEU B N 1
ATOM 5803 C CA . LEU B 1 352 ? -1.692 -51.125 -28.531 1 84.31 352 LEU B CA 1
ATOM 5804 C C . LEU B 1 352 ? -0.399 -50.375 -28.203 1 84.31 352 LEU B C 1
ATOM 5806 O O . LEU B 1 352 ? -0.428 -49.281 -27.609 1 84.31 352 LEU B O 1
ATOM 5810 N N . ALA B 1 353 ? 0.739 -50.906 -28.531 1 86.31 353 ALA B N 1
ATOM 5811 C CA . ALA B 1 353 ? 2.023 -50.25 -28.328 1 86.31 353 ALA B CA 1
ATOM 5812 C C . ALA B 1 353 ? 2.074 -48.906 -29.062 1 86.31 353 ALA B C 1
ATOM 5814 O O . ALA B 1 353 ? 2.584 -47.938 -28.547 1 86.31 353 ALA B O 1
ATOM 5815 N N . ASP B 1 354 ? 1.454 -48.906 -30.266 1 86.88 354 ASP B N 1
ATOM 5816 C CA . ASP B 1 354 ? 1.393 -47.656 -31.047 1 86.88 354 ASP B CA 1
ATOM 5817 C C . ASP B 1 354 ? 0.545 -46.625 -30.328 1 86.88 354 ASP B C 1
ATOM 5819 O O . ASP B 1 354 ? 0.908 -45.438 -30.297 1 86.88 354 ASP B O 1
ATOM 5823 N N . ALA B 1 355 ? -0.508 -47.094 -29.781 1 87.19 355 ALA B N 1
ATOM 5824 C CA . ALA B 1 355 ? -1.392 -46.156 -29.062 1 87.19 355 ALA B CA 1
ATOM 5825 C C . ALA B 1 355 ? -0.697 -45.594 -27.828 1 87.19 355 ALA B C 1
ATOM 5827 O O . ALA B 1 355 ? -0.833 -44.406 -27.531 1 87.19 355 ALA B O 1
ATOM 5828 N N . VAL B 1 356 ? 0.052 -46.344 -27.156 1 88.69 356 VAL B N 1
ATOM 5829 C CA . VAL B 1 356 ? 0.774 -45.906 -25.969 1 88.69 356 VAL B CA 1
ATOM 5830 C C . VAL B 1 356 ? 1.85 -44.906 -26.375 1 88.69 356 VAL B C 1
ATOM 5832 O O . VAL B 1 356 ? 2.035 -43.875 -25.703 1 88.69 356 VAL B O 1
ATOM 5835 N N . GLU B 1 357 ? 2.504 -45.156 -27.438 1 87.75 357 GLU B N 1
ATOM 5836 C CA . GLU B 1 357 ? 3.529 -44.25 -27.922 1 87.75 357 GLU B CA 1
ATOM 5837 C C . GLU B 1 357 ? 2.941 -42.875 -28.234 1 87.75 357 GLU B C 1
ATOM 5839 O O . GLU B 1 357 ? 3.523 -41.844 -27.859 1 87.75 357 GLU B O 1
ATOM 5844 N N . SER B 1 358 ? 1.771 -42.875 -28.891 1 89 358 SER B N 1
ATOM 5845 C CA . SER B 1 358 ? 1.109 -41.594 -29.219 1 89 358 SER B CA 1
ATOM 5846 C C . SER B 1 358 ? 0.677 -40.875 -27.953 1 89 358 SER B C 1
ATOM 5848 O O . SER B 1 358 ? 0.83 -39.625 -27.875 1 89 358 SER B O 1
ATOM 5850 N N . ALA B 1 359 ? 0.183 -41.625 -27.031 1 87.44 359 ALA B N 1
ATOM 5851 C CA . ALA B 1 359 ? -0.246 -41.031 -25.766 1 87.44 359 ALA B CA 1
ATOM 5852 C C . ALA B 1 359 ? 0.939 -40.438 -25.016 1 87.44 359 ALA B C 1
ATOM 5854 O O . ALA B 1 359 ? 0.843 -39.344 -24.453 1 87.44 359 ALA B O 1
ATOM 5855 N N . VAL B 1 360 ? 2.059 -41.094 -25 1 88.56 360 VAL B N 1
ATOM 5856 C CA . VAL B 1 360 ? 3.262 -40.625 -24.297 1 88.56 360 VAL B CA 1
ATOM 5857 C C . VAL B 1 360 ? 3.785 -39.344 -24.953 1 88.56 360 VAL B C 1
ATOM 5859 O O . VAL B 1 360 ? 4.207 -38.438 -24.25 1 88.56 360 VAL B O 1
ATOM 5862 N N . ALA B 1 361 ? 3.662 -39.25 -26.25 1 88.12 361 ALA B N 1
ATOM 5863 C CA . ALA B 1 361 ? 4.098 -38.062 -26.953 1 88.12 361 ALA B CA 1
ATOM 5864 C C . ALA B 1 361 ? 3.262 -36.844 -26.531 1 88.12 361 ALA B C 1
ATOM 5866 O O . ALA B 1 361 ? 3.801 -35.781 -26.297 1 88.12 361 ALA B O 1
ATOM 5867 N N . ARG B 1 362 ? 2.018 -37 -26.406 1 86.94 362 ARG B N 1
ATOM 5868 C CA . ARG B 1 362 ? 1.125 -35.938 -25.969 1 86.94 362 ARG B CA 1
ATOM 5869 C C . ARG B 1 362 ? 1.42 -35.562 -24.516 1 86.94 362 ARG B C 1
ATOM 5871 O O . ARG B 1 362 ? 1.399 -34.375 -24.172 1 86.94 362 ARG B O 1
ATOM 5878 N N . GLN B 1 363 ? 1.719 -36.5 -23.734 1 88.44 363 GLN B N 1
ATOM 5879 C CA . GLN B 1 363 ? 2.014 -36.25 -22.328 1 88.44 363 GLN B CA 1
ATOM 5880 C C . GLN B 1 363 ? 3.322 -35.469 -22.172 1 88.44 363 GLN B C 1
ATOM 5882 O O . GLN B 1 363 ? 3.439 -34.594 -21.297 1 88.44 363 GLN B O 1
ATOM 5887 N N . GLU B 1 364 ? 4.207 -35.781 -22.984 1 88.94 364 GLU B N 1
ATOM 5888 C CA . GLU B 1 364 ? 5.469 -35.062 -22.953 1 88.94 364 GLU B CA 1
ATOM 5889 C C . GLU B 1 364 ? 5.25 -33.562 -23.25 1 88.94 364 GLU B C 1
ATOM 5891 O O . GLU B 1 364 ? 5.848 -32.719 -22.609 1 88.94 364 GLU B O 1
ATOM 5896 N N . GLU B 1 365 ? 4.375 -33.281 -24.203 1 89.31 365 GLU B N 1
ATOM 5897 C CA . GLU B 1 365 ? 4.062 -31.906 -24.531 1 89.31 365 GLU B CA 1
ATOM 5898 C C . GLU B 1 365 ? 3.363 -31.203 -23.375 1 89.31 365 GLU B C 1
ATOM 5900 O O . GLU B 1 365 ? 3.682 -30.047 -23.062 1 89.31 365 GLU B O 1
ATOM 5905 N N . ALA B 1 366 ? 2.432 -31.875 -22.797 1 88.38 366 ALA B N 1
ATOM 5906 C CA . ALA B 1 366 ? 1.711 -31.312 -21.656 1 88.38 366 ALA B CA 1
ATOM 5907 C C . ALA B 1 366 ? 2.66 -31.016 -20.5 1 88.38 366 ALA B C 1
ATOM 5909 O O . ALA B 1 366 ? 2.562 -29.969 -19.859 1 88.38 366 ALA B O 1
ATOM 5910 N N . THR B 1 367 ? 3.582 -31.891 -20.25 1 88.5 367 THR B N 1
ATOM 5911 C CA . THR B 1 367 ? 4.539 -31.719 -19.156 1 88.5 367 THR B CA 1
ATOM 5912 C C . THR B 1 367 ? 5.465 -30.547 -19.422 1 88.5 367 THR B C 1
ATOM 5914 O O . THR B 1 367 ? 5.82 -29.797 -18.516 1 88.5 367 THR B O 1
ATOM 5917 N N . ARG B 1 368 ? 5.77 -30.266 -20.672 1 90.75 368 ARG B N 1
ATOM 5918 C CA . ARG B 1 368 ? 6.59 -29.109 -21.031 1 90.75 368 ARG B CA 1
ATOM 5919 C C . ARG B 1 368 ? 5.844 -27.812 -20.797 1 90.75 368 ARG B C 1
ATOM 5921 O O . ARG B 1 368 ? 6.418 -26.844 -20.297 1 90.75 368 ARG B O 1
ATOM 5928 N N . THR B 1 369 ? 4.629 -27.891 -21.156 1 90.25 369 THR B N 1
ATOM 5929 C CA . THR B 1 369 ? 3.803 -26.703 -20.938 1 90.25 369 THR B CA 1
ATOM 5930 C C . THR B 1 369 ? 3.67 -26.406 -19.453 1 90.25 369 THR B C 1
ATOM 5932 O O . THR B 1 369 ? 3.773 -25.25 -19.031 1 90.25 369 THR B O 1
ATOM 5935 N N . ILE B 1 370 ? 3.525 -27.422 -18.688 1 88.62 370 ILE B N 1
ATOM 5936 C CA . ILE B 1 370 ? 3.439 -27.266 -17.234 1 88.62 370 ILE B CA 1
ATOM 5937 C C . ILE B 1 370 ? 4.738 -26.656 -16.703 1 88.62 370 ILE B C 1
ATOM 5939 O O . ILE 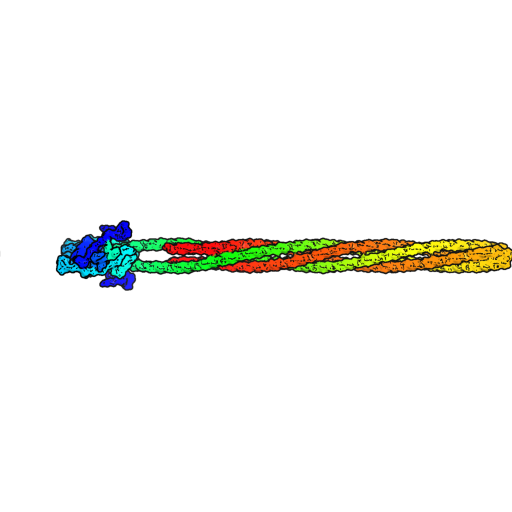B 1 370 ? 4.711 -25.719 -15.906 1 88.62 370 ILE B O 1
ATOM 5943 N N . ALA B 1 371 ? 5.848 -27.141 -17.188 1 89.88 371 ALA B N 1
ATOM 5944 C CA . ALA B 1 371 ? 7.145 -26.641 -16.75 1 89.88 371 ALA B CA 1
ATOM 5945 C C . ALA B 1 371 ? 7.293 -25.156 -17.047 1 89.88 371 ALA B C 1
ATOM 5947 O O . ALA B 1 371 ? 7.75 -24.375 -16.203 1 89.88 371 ALA B O 1
ATOM 5948 N N . ARG B 1 372 ? 6.875 -24.734 -18.203 1 90.62 372 ARG B N 1
ATOM 5949 C CA . ARG B 1 372 ? 6.957 -23.328 -18.594 1 90.62 372 ARG B CA 1
ATOM 5950 C C . ARG B 1 372 ? 6.059 -22.453 -17.719 1 90.62 372 ARG B C 1
ATOM 5952 O O . ARG B 1 372 ? 6.469 -21.391 -17.281 1 90.62 372 ARG B O 1
ATOM 5959 N N . ASN B 1 373 ? 4.898 -22.953 -17.5 1 90.06 373 ASN B N 1
ATOM 5960 C CA . ASN B 1 373 ? 3.947 -22.203 -16.672 1 90.06 373 ASN B CA 1
ATOM 5961 C C . ASN B 1 373 ? 4.445 -22.062 -15.242 1 90.06 373 ASN B C 1
ATOM 5963 O O . ASN B 1 373 ? 4.258 -21.016 -14.625 1 90.06 373 ASN B O 1
ATOM 5967 N N . VAL B 1 374 ? 5.07 -23.078 -14.742 1 90.06 374 VAL B N 1
ATOM 5968 C CA . VAL B 1 374 ? 5.629 -23.031 -13.391 1 90.06 374 VAL B CA 1
ATOM 5969 C C . VAL B 1 374 ? 6.734 -21.984 -13.32 1 90.06 374 VAL B C 1
ATOM 5971 O O . VAL B 1 374 ? 6.773 -21.172 -12.391 1 90.06 374 VAL B O 1
ATOM 5974 N N . ASP B 1 375 ? 7.562 -21.953 -14.336 1 90.25 375 ASP B N 1
ATOM 5975 C CA . ASP B 1 375 ? 8.648 -20.969 -14.375 1 90.25 375 ASP B CA 1
ATOM 5976 C C . ASP B 1 375 ? 8.102 -19.547 -14.375 1 90.25 375 ASP B C 1
ATOM 5978 O O . ASP B 1 375 ? 8.578 -18.688 -13.625 1 90.25 375 ASP B O 1
ATOM 5982 N N . GLU B 1 376 ? 7.125 -19.328 -15.109 1 90.06 376 GLU B N 1
ATOM 5983 C CA . GLU B 1 376 ? 6.504 -18.016 -15.188 1 90.06 376 GLU B CA 1
ATOM 5984 C C . GLU B 1 376 ? 5.859 -17.625 -13.859 1 90.06 376 GLU B C 1
ATOM 5986 O O . GLU B 1 376 ? 5.969 -16.484 -13.422 1 90.06 376 GLU B O 1
ATOM 5991 N N . ALA B 1 377 ? 5.246 -18.562 -13.258 1 86.12 377 ALA B N 1
ATOM 5992 C CA . ALA B 1 377 ? 4.57 -18.297 -11.992 1 86.12 377 ALA B CA 1
ATOM 5993 C C . ALA B 1 377 ? 5.578 -18 -10.883 1 86.12 377 ALA B C 1
ATOM 5995 O O . ALA B 1 377 ? 5.34 -17.156 -10.031 1 86.12 377 ALA B O 1
ATOM 5996 N N . VAL B 1 378 ? 6.688 -18.719 -10.922 1 88.38 378 VAL B N 1
ATOM 5997 C CA . VAL B 1 378 ? 7.746 -18.453 -9.945 1 88.38 378 VAL B CA 1
ATOM 5998 C C . VAL B 1 378 ? 8.289 -17.047 -10.133 1 88.38 378 VAL B C 1
ATOM 6000 O O . VAL B 1 378 ? 8.492 -16.312 -9.156 1 88.38 378 VAL B O 1
ATOM 6003 N N . HIS B 1 379 ? 8.445 -16.625 -11.328 1 89.88 379 HIS B N 1
ATOM 6004 C CA . HIS B 1 379 ? 8.914 -15.266 -11.625 1 89.88 379 HIS B CA 1
ATOM 6005 C C . HIS B 1 379 ? 7.91 -14.227 -11.148 1 89.88 379 HIS B C 1
ATOM 6007 O O . HIS B 1 379 ? 8.289 -13.219 -10.539 1 89.88 379 HIS B O 1
ATOM 6013 N N . ALA B 1 380 ? 6.672 -14.508 -11.453 1 87.94 380 ALA B N 1
ATOM 6014 C CA . ALA B 1 380 ? 5.613 -13.609 -11.016 1 87.94 380 ALA B CA 1
ATOM 6015 C C . ALA B 1 380 ? 5.586 -13.5 -9.492 1 87.94 380 ALA B C 1
ATOM 6017 O O . ALA B 1 380 ? 5.453 -12.406 -8.945 1 87.94 380 ALA B O 1
ATOM 6018 N N . SER B 1 381 ? 5.734 -14.586 -8.82 1 87.81 381 SER B N 1
ATOM 6019 C CA . SER B 1 381 ? 5.719 -14.617 -7.359 1 87.81 381 SER B CA 1
ATOM 6020 C C . SER B 1 381 ? 6.887 -13.828 -6.773 1 87.81 381 SER B C 1
ATOM 6022 O O . SER B 1 381 ? 6.727 -13.117 -5.781 1 87.81 381 SER B O 1
ATOM 6024 N N . THR B 1 382 ? 8.023 -13.945 -7.414 1 90.06 382 THR B N 1
ATOM 6025 C CA . THR B 1 382 ? 9.188 -13.188 -6.984 1 90.06 382 THR B CA 1
ATOM 6026 C C . THR B 1 382 ? 8.945 -11.688 -7.148 1 90.06 382 THR B C 1
ATOM 6028 O O . THR B 1 382 ? 9.305 -10.898 -6.277 1 90.06 382 THR B O 1
ATOM 6031 N N . GLY B 1 383 ? 8.32 -11.383 -8.242 1 91.12 383 GLY B N 1
ATOM 6032 C CA . GLY B 1 383 ? 7.945 -9.992 -8.453 1 91.12 383 GLY B CA 1
ATOM 6033 C C . GLY B 1 383 ? 6.961 -9.477 -7.418 1 91.12 383 GLY B C 1
ATOM 6034 O O . GLY B 1 383 ? 7.121 -8.367 -6.902 1 91.12 383 GLY B O 1
ATOM 6035 N N . ILE B 1 384 ? 6.031 -10.234 -7.055 1 89.94 384 ILE B N 1
ATOM 6036 C CA . ILE B 1 384 ? 5.051 -9.883 -6.035 1 89.94 384 ILE B CA 1
ATOM 6037 C C . ILE B 1 384 ? 5.754 -9.656 -4.699 1 89.94 384 ILE B C 1
ATOM 6039 O O . ILE B 1 384 ? 5.484 -8.672 -4.008 1 89.94 384 ILE B O 1
ATOM 6043 N N . GLN B 1 385 ? 6.676 -10.555 -4.395 1 91.06 385 GLN B N 1
ATOM 6044 C CA . GLN B 1 385 ? 7.398 -10.438 -3.131 1 91.06 385 GLN B CA 1
ATOM 6045 C C . GLN B 1 385 ? 8.164 -9.125 -3.049 1 91.06 385 GLN B C 1
ATOM 6047 O O . GLN B 1 385 ? 8.141 -8.453 -2.018 1 91.06 385 GLN B O 1
ATOM 6052 N N . ARG B 1 386 ? 8.75 -8.75 -4.109 1 92.88 386 ARG B N 1
ATOM 6053 C CA . ARG B 1 386 ? 9.5 -7.496 -4.148 1 92.88 386 ARG B CA 1
ATOM 6054 C C . ARG B 1 386 ? 8.578 -6.297 -3.982 1 92.88 386 ARG B C 1
ATOM 6056 O O . ARG B 1 386 ? 8.852 -5.395 -3.189 1 92.88 386 ARG B O 1
ATOM 6063 N N . ASP B 1 387 ? 7.523 -6.312 -4.699 1 93.5 387 ASP B N 1
ATOM 6064 C CA . ASP B 1 387 ? 6.582 -5.195 -4.676 1 93.5 387 ASP B CA 1
ATOM 6065 C C . ASP B 1 387 ? 5.914 -5.066 -3.309 1 93.5 387 ASP B C 1
ATOM 6067 O O . ASP B 1 387 ? 5.719 -3.957 -2.809 1 93.5 387 ASP B O 1
ATOM 6071 N N . VAL B 1 388 ? 5.645 -6.074 -2.697 1 92.12 388 VAL B N 1
ATOM 6072 C CA . VAL B 1 388 ? 4.957 -6.062 -1.411 1 92.12 388 VAL B CA 1
ATOM 6073 C C . VAL B 1 388 ? 5.914 -5.586 -0.319 1 92.12 388 VAL B C 1
ATOM 6075 O O . VAL B 1 388 ? 5.504 -4.906 0.623 1 92.12 388 VAL B O 1
ATOM 6078 N N . GLU B 1 389 ? 7.164 -5.977 -0.438 1 91.5 389 GLU B N 1
ATOM 6079 C CA . GLU B 1 389 ? 8.156 -5.453 0.496 1 91.5 389 GLU B CA 1
ATOM 6080 C C . GLU B 1 389 ? 8.242 -3.932 0.42 1 91.5 389 GLU B C 1
ATOM 6082 O O . GLU B 1 389 ? 8.312 -3.258 1.449 1 91.5 389 GLU B O 1
ATOM 6087 N N . ALA B 1 390 ? 8.188 -3.447 -0.76 1 91 390 ALA B N 1
ATOM 6088 C CA . ALA B 1 390 ? 8.203 -2.002 -0.97 1 91 390 ALA B CA 1
ATOM 6089 C C . ALA B 1 390 ? 6.953 -1.348 -0.397 1 91 390 ALA B C 1
ATOM 6091 O O . ALA B 1 390 ? 7.027 -0.28 0.215 1 91 390 ALA B O 1
ATOM 6092 N N . ILE B 1 391 ? 5.836 -1.969 -0.544 1 89.88 391 ILE B N 1
ATOM 6093 C CA . ILE B 1 391 ? 4.578 -1.486 0.015 1 89.88 391 ILE B CA 1
ATOM 6094 C C . ILE B 1 391 ? 4.664 -1.463 1.539 1 89.88 391 ILE B C 1
ATOM 6096 O O . ILE B 1 391 ? 4.25 -0.491 2.176 1 89.88 391 ILE B O 1
ATOM 6100 N N . GLY B 1 392 ? 5.246 -2.578 2.061 1 90.62 392 GLY B N 1
ATOM 6101 C CA . GLY B 1 392 ? 5.473 -2.6 3.496 1 90.62 392 GLY B CA 1
ATOM 6102 C C . GLY B 1 392 ? 6.34 -1.453 3.982 1 90.62 392 GLY B C 1
ATOM 6103 O O . GLY B 1 392 ? 6.051 -0.844 5.012 1 90.62 392 GLY B O 1
ATOM 6104 N N . GLY B 1 393 ? 7.367 -1.096 3.289 1 90.06 393 GLY B N 1
ATOM 6105 C CA . GLY B 1 393 ? 8.203 0.049 3.605 1 90.06 393 GLY B CA 1
ATOM 6106 C C . GLY B 1 393 ? 7.453 1.366 3.574 1 90.06 393 GLY B C 1
ATOM 6107 O O . GLY B 1 393 ? 7.605 2.197 4.473 1 90.06 393 GLY B O 1
ATOM 6108 N N . THR B 1 394 ? 6.648 1.503 2.586 1 87.94 394 THR B N 1
ATOM 6109 C CA . THR B 1 394 ? 5.852 2.717 2.453 1 87.94 394 THR B CA 1
ATOM 6110 C C . THR B 1 394 ? 4.852 2.836 3.602 1 87.94 394 THR B C 1
ATOM 6112 O O . THR B 1 394 ? 4.559 3.941 4.062 1 87.94 394 THR B O 1
ATOM 6115 N N . SER B 1 395 ? 4.305 1.734 4.051 1 89.38 395 SER B N 1
ATOM 6116 C CA . SER B 1 395 ? 3.406 1.712 5.199 1 89.38 395 SER B CA 1
ATOM 6117 C C . SER B 1 395 ? 4.105 2.215 6.461 1 89.38 395 SER B C 1
ATOM 6119 O O . SER B 1 395 ? 3.539 3.006 7.215 1 89.38 395 SER B O 1
ATOM 6121 N N . ARG B 1 396 ? 5.32 1.797 6.652 1 91.75 396 ARG B N 1
ATOM 6122 C CA . ARG B 1 396 ? 6.098 2.264 7.793 1 91.75 396 ARG B CA 1
ATOM 6123 C C . ARG B 1 396 ? 6.363 3.764 7.703 1 91.75 396 ARG B C 1
ATOM 6125 O O . ARG B 1 396 ? 6.246 4.48 8.695 1 91.75 396 ARG B O 1
ATOM 6132 N N . ASP B 1 397 ? 6.645 4.281 6.562 1 88.88 397 ASP B N 1
ATOM 6133 C CA . ASP B 1 397 ? 6.855 5.707 6.336 1 88.88 397 ASP B CA 1
ATOM 6134 C C . ASP B 1 397 ? 5.594 6.504 6.648 1 88.88 397 ASP B C 1
ATOM 6136 O O . ASP B 1 397 ? 5.664 7.598 7.211 1 88.88 397 ASP B O 1
ATOM 6140 N N . ALA B 1 398 ? 4.5 5.934 6.262 1 85.38 398 ALA B N 1
ATOM 6141 C CA . ALA B 1 398 ? 3.221 6.586 6.52 1 85.38 398 ALA B CA 1
ATOM 6142 C C . ALA B 1 398 ? 2.941 6.668 8.016 1 85.38 398 ALA B C 1
ATOM 6144 O O . ALA B 1 398 ? 2.396 7.668 8.5 1 85.38 398 ALA B O 1
ATOM 6145 N N . SER B 1 399 ? 3.299 5.652 8.773 1 90.69 399 SER B N 1
ATOM 6146 C CA . SER B 1 399 ? 3.164 5.676 10.227 1 90.69 399 SER B CA 1
ATOM 6147 C C . SER B 1 399 ? 4.008 6.785 10.844 1 90.69 399 SER B C 1
ATOM 6149 O O . SER B 1 399 ? 3.553 7.492 11.742 1 90.69 399 SER B O 1
ATOM 6151 N N . ASP B 1 400 ? 5.191 6.992 10.328 1 90.56 400 ASP B N 1
ATOM 6152 C CA . ASP B 1 400 ? 6.07 8.062 10.781 1 90.56 400 ASP B CA 1
ATOM 6153 C C . ASP B 1 400 ? 5.484 9.438 10.445 1 90.56 400 ASP B C 1
ATOM 6155 O O . ASP B 1 400 ? 5.57 10.359 11.258 1 90.56 400 ASP B O 1
ATOM 6159 N N . GLN B 1 401 ? 4.934 9.484 9.312 1 86.31 401 GLN B N 1
ATOM 6160 C CA . GLN B 1 401 ? 4.305 10.727 8.891 1 86.31 401 GLN B CA 1
ATOM 6161 C C . GLN B 1 401 ? 3.125 11.078 9.789 1 86.31 401 GLN B C 1
ATOM 6163 O O . GLN B 1 401 ? 2.895 12.25 10.094 1 86.31 401 GLN B O 1
ATOM 6168 N N . ALA B 1 402 ? 2.348 10.07 10.188 1 89.62 402 ALA B N 1
ATOM 6169 C CA . ALA B 1 402 ? 1.24 10.281 11.109 1 89.62 402 ALA B CA 1
ATOM 6170 C C . ALA B 1 402 ? 1.735 10.867 12.43 1 89.62 402 ALA B C 1
ATOM 6172 O O . ALA B 1 402 ? 1.125 11.789 12.977 1 89.62 402 ALA B O 1
ATOM 6173 N N . ARG B 1 403 ? 2.861 10.391 12.867 1 93 403 ARG B N 1
ATOM 6174 C CA . ARG B 1 403 ? 3.457 10.906 14.094 1 93 403 ARG B CA 1
ATOM 6175 C C . ARG B 1 403 ? 3.889 12.359 13.922 1 93 403 ARG B C 1
ATOM 6177 O O . ARG B 1 403 ? 3.656 13.188 14.805 1 93 403 ARG B O 1
ATOM 6184 N N . ALA B 1 404 ? 4.473 12.664 12.766 1 87.25 404 ALA B N 1
ATOM 6185 C CA . ALA B 1 404 ? 4.887 14.031 12.477 1 87.25 404 ALA B CA 1
ATOM 6186 C C . ALA B 1 404 ? 3.686 14.977 12.43 1 87.25 404 ALA B C 1
ATOM 6188 O O . ALA B 1 404 ? 3.752 16.094 12.938 1 87.25 404 ALA B O 1
ATOM 6189 N N . MET B 1 405 ? 2.602 14.547 11.891 1 86.38 405 MET B N 1
ATOM 6190 C CA . MET B 1 405 ? 1.366 15.32 11.828 1 86.38 405 MET B CA 1
ATOM 6191 C C . MET B 1 405 ? 0.836 15.609 13.234 1 86.38 405 MET B C 1
ATOM 6193 O O . MET B 1 405 ? 0.396 16.719 13.523 1 86.38 405 MET B O 1
ATOM 6197 N N . ARG B 1 406 ? 0.857 14.633 14.086 1 92.44 406 ARG B N 1
ATOM 6198 C CA . ARG B 1 406 ? 0.417 14.805 15.461 1 92.44 406 ARG B CA 1
ATOM 6199 C C . ARG B 1 406 ? 1.281 15.836 16.188 1 92.44 406 ARG B C 1
ATOM 6201 O O . ARG B 1 406 ? 0.772 16.656 16.953 1 92.44 406 ARG B O 1
ATOM 6208 N N . ASP B 1 407 ? 2.566 15.805 15.922 1 91.81 407 ASP B N 1
ATOM 6209 C CA . ASP B 1 407 ? 3.486 16.766 16.516 1 91.81 407 ASP B CA 1
ATOM 6210 C C . ASP B 1 407 ? 3.16 18.188 16.062 1 91.81 407 ASP B C 1
ATOM 6212 O O . ASP B 1 407 ? 3.117 19.125 16.875 1 91.81 407 ASP B O 1
ATOM 6216 N N . VAL B 1 408 ? 2.914 18.297 14.797 1 87.81 408 VAL B N 1
ATOM 6217 C CA . VAL B 1 408 ? 2.559 19.594 14.25 1 87.81 408 VAL B CA 1
ATOM 6218 C C . VAL B 1 408 ? 1.249 20.078 14.867 1 87.81 408 VAL B C 1
ATOM 6220 O O . VAL B 1 408 ? 1.123 21.25 15.234 1 87.81 408 VAL B O 1
ATOM 6223 N N . ALA B 1 409 ? 0.257 19.172 15.008 1 91.25 409 ALA B N 1
ATOM 6224 C CA . ALA B 1 409 ? -1.02 19.516 15.641 1 91.25 409 ALA B CA 1
ATOM 6225 C C . ALA B 1 409 ? -0.815 20 17.078 1 91.25 409 ALA B C 1
ATOM 6227 O O . ALA B 1 409 ? -1.413 20.984 17.484 1 91.25 409 ALA B O 1
ATOM 6228 N N . GLY B 1 410 ? 0.022 19.312 17.781 1 92.5 410 GLY B N 1
ATOM 6229 C CA . GLY B 1 410 ? 0.338 19.719 19.141 1 92.5 410 GLY B CA 1
ATOM 6230 C C . GLY B 1 410 ? 0.964 21.109 19.219 1 92.5 410 GLY B C 1
ATOM 6231 O O . GLY B 1 410 ? 0.568 21.922 20.047 1 92.5 410 GLY B O 1
ATOM 6232 N N . ARG B 1 411 ? 1.851 21.391 18.391 1 90 411 ARG B N 1
ATOM 6233 C CA . ARG B 1 411 ? 2.518 22.688 18.359 1 90 411 ARG B CA 1
ATOM 6234 C C . ARG B 1 411 ? 1.538 23.797 18 1 90 411 ARG B C 1
ATOM 6236 O O . ARG B 1 411 ? 1.628 24.922 18.516 1 90 411 ARG B O 1
ATOM 6243 N N . LEU B 1 412 ? 0.637 23.484 17.047 1 88.06 412 LEU B N 1
ATOM 6244 C CA . LEU B 1 412 ? -0.39 24.438 16.656 1 88.06 412 LEU B CA 1
ATOM 6245 C C . LEU B 1 412 ? -1.312 24.75 17.844 1 88.06 412 LEU B C 1
ATOM 6247 O O . LEU B 1 412 ? -1.666 25.906 18.062 1 88.06 412 LEU B O 1
ATOM 6251 N N . HIS B 1 413 ? -1.677 23.75 18.578 1 91.38 413 HIS B N 1
ATOM 6252 C CA . HIS B 1 413 ? -2.527 23.922 19.75 1 91.38 413 HIS B CA 1
ATOM 6253 C C . HIS B 1 413 ? -1.846 24.781 20.797 1 91.38 413 HIS B C 1
ATOM 6255 O O . HIS B 1 413 ? -2.447 25.734 21.312 1 91.38 413 HIS B O 1
ATOM 6261 N N . VAL B 1 414 ? -0.621 24.578 21.047 1 90.88 414 VAL B N 1
ATOM 6262 C CA . VAL B 1 414 ? 0.154 25.344 22.016 1 90.88 414 VAL B CA 1
ATOM 6263 C C . VAL B 1 414 ? 0.317 26.781 21.531 1 90.88 414 VAL B C 1
ATOM 6265 O O . VAL B 1 414 ? 0.207 27.719 22.312 1 90.88 414 VAL B O 1
ATOM 6268 N N . GLY B 1 415 ? 0.564 26.859 20.203 1 85.38 415 GLY B N 1
ATOM 6269 C CA . GLY B 1 415 ? 0.685 28.188 19.625 1 85.38 415 GLY B CA 1
ATOM 6270 C C . GLY B 1 415 ? -0.586 29.016 19.734 1 85.38 415 GLY B C 1
ATOM 6271 O O . GLY B 1 415 ? -0.536 30.203 20.016 1 85.38 415 GLY B O 1
ATOM 6272 N N . ALA B 1 416 ? -1.756 28.359 19.562 1 89.12 416 ALA B N 1
ATOM 6273 C CA . ALA B 1 416 ? -3.045 29.031 19.688 1 89.12 416 ALA B CA 1
ATOM 6274 C C . ALA B 1 416 ? -3.266 29.531 21.109 1 89.12 416 ALA B C 1
ATOM 6276 O O . ALA B 1 416 ? -3.666 30.688 21.328 1 89.12 416 ALA B O 1
ATOM 6277 N N . ASP B 1 417 ? -2.951 28.781 22.047 1 90.38 417 ASP B N 1
ATOM 6278 C CA . ASP B 1 417 ? -3.092 29.141 23.453 1 90.38 417 ASP B CA 1
ATOM 6279 C C . ASP B 1 417 ? -2.137 30.266 23.844 1 90.38 417 ASP B C 1
ATOM 6281 O O . ASP B 1 417 ? -2.527 31.203 24.531 1 90.38 417 ASP B O 1
ATOM 6285 N N . ALA B 1 418 ? -0.939 30.156 23.375 1 88.19 418 ALA B N 1
ATOM 6286 C CA . ALA B 1 418 ? 0.074 31.156 23.656 1 88.19 418 ALA B CA 1
ATOM 6287 C C . ALA B 1 418 ? -0.323 32.531 23.078 1 88.19 418 ALA B C 1
ATOM 6289 O O . ALA B 1 418 ? -0.129 33.562 23.719 1 88.19 418 ALA B O 1
ATOM 6290 N N . LEU B 1 419 ? -0.914 32.469 21.922 1 87.06 419 LEU B N 1
ATOM 6291 C CA . LEU B 1 419 ? -1.36 33.719 21.281 1 87.06 419 LEU B CA 1
ATOM 6292 C C . LEU B 1 419 ? -2.447 34.375 22.109 1 87.06 419 LEU B C 1
ATOM 6294 O O . LEU B 1 419 ? -2.363 35.594 22.391 1 87.06 419 LEU B O 1
ATOM 6298 N N . SER B 1 420 ? -3.416 33.625 22.531 1 89.88 420 SER B N 1
ATOM 6299 C CA . SER B 1 420 ? -4.5 34.156 23.344 1 89.88 420 SER B CA 1
ATOM 6300 C C . SER B 1 420 ? -3.975 34.75 24.656 1 89.88 420 SER B C 1
ATOM 6302 O O . SER B 1 420 ? -4.336 35.875 25.031 1 89.88 420 SER B O 1
ATOM 6304 N N . ASP B 1 421 ? -3.043 34.094 25.219 1 91 421 ASP B N 1
ATOM 6305 C CA . ASP B 1 421 ? -2.479 34.531 26.5 1 91 421 ASP B CA 1
ATOM 6306 C C . ASP B 1 421 ? -1.665 35.812 26.344 1 91 421 ASP B C 1
ATOM 6308 O O . ASP B 1 421 ? -1.772 36.719 27.172 1 91 421 ASP B O 1
ATOM 6312 N N . GLN B 1 422 ? -0.921 35.812 25.328 1 86.56 422 GLN B N 1
ATOM 6313 C CA . GLN B 1 422 ? -0.055 36.969 25.094 1 86.56 422 GLN B CA 1
ATOM 6314 C C . GLN B 1 422 ? -0.874 38.219 24.797 1 86.56 422 GLN B C 1
ATOM 6316 O O . GLN B 1 422 ? -0.55 39.312 25.281 1 86.56 422 GLN B O 1
ATOM 6321 N N . VAL B 1 423 ? -1.959 38.094 24.125 1 89.94 423 VAL B N 1
ATOM 6322 C CA . VAL B 1 423 ? -2.814 39.219 23.781 1 89.94 423 VAL B CA 1
ATOM 6323 C C . VAL B 1 423 ? -3.533 39.719 25.047 1 89.94 423 VAL B C 1
ATOM 6325 O O . VAL B 1 423 ? -3.596 40.906 25.297 1 89.94 423 VAL B O 1
ATOM 6328 N N . HIS B 1 424 ? -3.982 38.812 25.875 1 90.5 424 HIS B N 1
ATOM 6329 C CA . HIS B 1 424 ? -4.641 39.188 27.109 1 90.5 424 HIS B CA 1
ATOM 6330 C C . HIS B 1 424 ? -3.684 39.906 28.047 1 90.5 424 HIS B C 1
ATOM 6332 O O . HIS B 1 424 ? -4.051 40.938 28.641 1 90.5 424 HIS B O 1
ATOM 6338 N N . ALA B 1 425 ? -2.457 39.438 28.062 1 90.19 425 ALA B N 1
ATOM 6339 C CA . ALA B 1 425 ? -1.455 40.062 28.922 1 90.19 425 ALA B CA 1
ATOM 6340 C C . ALA B 1 425 ? -1.1 41.469 28.422 1 90.19 425 ALA B C 1
ATOM 6342 O O . ALA B 1 425 ? -0.983 42.406 29.219 1 90.19 425 ALA B O 1
ATOM 6343 N N . PHE B 1 426 ? -1.062 41.625 27.094 1 90.75 426 PHE B N 1
ATOM 6344 C CA . PHE B 1 426 ? -0.718 42.906 26.5 1 90.75 426 PHE B CA 1
ATOM 6345 C C . PHE B 1 426 ? -1.83 43.906 26.719 1 90.75 426 PHE B C 1
ATOM 6347 O O . PHE B 1 426 ? -1.569 45.031 27.141 1 90.75 426 PHE B O 1
ATOM 6354 N N . LEU B 1 427 ? -3.053 43.469 26.578 1 89.94 427 LEU B N 1
ATOM 6355 C CA . LEU B 1 427 ? -4.184 44.375 26.75 1 89.94 427 LEU B CA 1
ATOM 6356 C C . LEU B 1 427 ? -4.363 44.75 28.203 1 89.94 427 LEU B C 1
ATOM 6358 O O . LEU B 1 427 ? -4.727 45.906 28.516 1 89.94 427 LEU B O 1
ATOM 6362 N N . ALA B 1 428 ? -4.004 43.844 29.094 1 88.81 428 ALA B N 1
ATOM 6363 C CA . ALA B 1 428 ? -4.039 44.156 30.516 1 88.81 428 ALA B CA 1
ATOM 6364 C C . ALA B 1 428 ? -2.98 45.188 30.875 1 88.81 428 ALA B C 1
ATOM 6366 O O . ALA B 1 428 ? -3.246 46.125 31.656 1 88.81 428 ALA B O 1
ATOM 6367 N N . GLU B 1 429 ? -1.848 45.031 30.25 1 86.69 429 GLU B N 1
ATOM 6368 C CA . GLU B 1 429 ? -0.775 45.969 30.484 1 86.69 429 GLU B CA 1
ATOM 6369 C C . GLU B 1 429 ? -1.138 47.375 29.938 1 86.69 429 GLU B C 1
ATOM 6371 O O . GLU B 1 429 ? -0.815 48.375 30.547 1 86.69 429 GLU B O 1
ATOM 6376 N N . LEU B 1 430 ? -1.902 47.438 28.859 1 85.44 430 LEU B N 1
ATOM 6377 C CA . LEU B 1 430 ? -2.334 48.719 28.266 1 85.44 430 LEU B CA 1
ATOM 6378 C C . LEU B 1 430 ? -3.365 49.406 29.141 1 85.44 430 LEU B C 1
ATOM 6380 O O . LEU B 1 430 ? -3.334 50.625 29.297 1 85.44 430 LEU B O 1
ATOM 6384 N N . ARG B 1 431 ? -4.172 48.625 29.875 1 83.06 431 ARG B N 1
ATOM 6385 C CA . ARG B 1 431 ? -5.227 49.188 30.719 1 83.06 431 ARG B CA 1
ATOM 6386 C C . ARG B 1 431 ? -4.641 49.812 31.984 1 83.06 431 ARG B C 1
ATOM 6388 O O . ARG B 1 431 ? -5.117 50.844 32.469 1 83.06 431 ARG B O 1
ATOM 6395 N N . VAL B 1 432 ? -3.564 49.219 32.5 1 79.06 432 VAL B N 1
ATOM 6396 C CA . VAL B 1 432 ? -2.936 49.688 33.75 1 79.06 432 VAL B CA 1
ATOM 6397 C C . VAL B 1 432 ? -2.09 50.938 33.438 1 79.06 432 VAL B C 1
ATOM 6399 O O . VAL B 1 432 ? -1.978 51.844 34.25 1 79.06 432 VAL B O 1
ATOM 6402 N N . ALA B 1 433 ? -1.63 50.906 32.219 1 74.12 433 ALA B N 1
ATOM 6403 C CA . ALA B 1 433 ? -0.799 52.062 31.859 1 74.12 433 ALA B CA 1
ATOM 6404 C C . ALA B 1 433 ? -1.655 53.281 31.594 1 74.12 433 ALA B C 1
ATOM 6406 O O . ALA B 1 433 ? -1.312 54.406 32.031 1 74.12 433 ALA B O 1
#

Sequence (866 aa):
MADPSPAPGGTWLTERELNPPLLTLTDTMWRAAELFGNDPELRLVAIVDERGRPLGAIFEKDVRRLLLNPFGHALMRNPSYGAAVSRYVRACPVAEMTDDLARLMESYRASGGSEGMILTRSGRVQATVNNRRLVHLAAEREVATARAQVERAARIEAASRRFEAQVEALSHDMGLLSTALEDGAVLTADRASGVGDRALAVATAASQTSDNMAEIAARGRELAGALSGIAHNTSDARQAAAAVSQLVESGSARTRDLLHSAQSIDSVIGLISDIARQVNLLALNATIEAARAGEAGRGFTVVANEVKQLSTQTGIAADRITAHVREIRGGIDEVAAGHSRVEQAIGAMAALADAVESAVARQEEATRTIARNVDEAVHASTGIQRDVEAIGGTSRDASDQARAMRDVAGRLHVGADALSDQVHAFLAELRVAMADPSPAPGGTWLTERELNPPLLTLTDTMWRAAELFGNDPELRLVAIVDERGRPLGAIFEKDVRRLLLNPFGHALMRNPSYGAAVSRYVRACPVAEMTDDLARLMESYRASGGSEGMILTRSGRVQATVNNRRLVHLAAEREVATARAQVERAARIEAASRRFEAQVEALSHDMGLLSTALEDGAVLTADRASGVGDRALAVATAASQTSDNMAEIAARGRELAGALSGIAHNTSDARQAAAAVSQLVESGSARTRDLLHSAQSIDSVIGLISDIARQVNLLALNATIEAARAGEAGRGFTVVANEVKQLSTQTGIAADRITAHVREIRGGIDEVAAGHSRVEQAIGAMAALADAVESAVARQEEATRTIARNVDEAVHASTGIQRDVEAIGGTSRDASDQARAMRDVAGRLHVGADALSDQVHAFLAELRVA